Protein AF-0000000081728734 (afdb_homodimer)

Foldseek 3Di:
DPQQEAEAEEEEWAFLVRVLQVLLLVVLLCVLCVVHHYAYEYEYQHQDDDDPVNVQVQVPRDPSYHYDYDDFDDCVVQPDPPRDPLCSGLVRLVRCLVVVLVVVVCVQPVPDSYHHAEYEYELSNLVNQVVCVVVVHAYEYEYAFDLQLLQCLLCVVVVPVVDDDFQQPDPDFDDGFLADTHRSVLAAPLRRDCPDPSNVSSNVSSQSQQVGQEYEYLAFCVLRVSSQVRQVVVPVRHHHYADQDVRARDDDDDCPPACVVVVLLVPADFLFEEEEDAPQFFAAALLQLAQLLLLLLVLLTAYEAEQQAAHDPAGRVCSRPPGPPDDNVVSYPPCSCVSCPSRYHYYNDDHPLLVVLLRRRHNAYEYLQDPNNVRSNLLNLHAYAHNHRHGSSSVSVCCVCVNLNLYHYADADPPPPRHGGSVRSSVRCCLCRDDDNVVVSSVSSVVSNVLNVQLSPCPHSSNVSSVVVVVVSSVSSDPVPD/DPAQEAEAEEEEWAFLVRVLQVLLLVVLLCVLCVVGQYAYEYEYQHQDDDDPVNVQVQVPRDPSYHYDYDDFDDCVVQPDPPRDPLCSTLVRLVRCLVVVLVVVVCVQPVPDSYHHAEYEYELSNLVNQVVCVVVVHAYEYEYAFDLQLLQCLLCVVVVPVVDDDFQQPDPDFDDGFLADTHRSVLAAPLRRDCPDPSNVSSNVSSQSQQVGQEYEYLAFCVLRVSSQVRQVVVCVRHHHYADQDVRARDDDDDCVPACVVVVLLVPADFLFEEEEDAPQFFAAALLQLAQLLLLLLVLLTAYEAEQQAAHDPAGRSCSRPPGPPDDSVVSYPPCSCVSCPSRYDYYNDDHPLLVVLLRRRHNAYEYLQDPNNVRSNLLNLHAYAHNHRHGSSSVSVCCVCVNLNLYHYADADPPPPRHGGSVRSSVRCCLCRDDDNVVVSSVSSVVSNVLNVQLSPCPHSSNVSSVVVVVVSSVSSDPVPD

pLDDT: mean 90.01, std 11.57, range [31.94, 98.62]

Nearest PDB structures (foldseek):
  8chd-assembly2_B  TM=9.690E-01  e=1.735E-56  Nicotiana tabacum
  2vg8-assembly1_A  TM=9.686E-01  e=2.183E-54  Arabidopsis thaliana
  6jel-assembly1_A  TM=9.120E-01  e=2.449E-53  Phytolacca americana
  6su6-assembly1_A  TM=9.285E-01  e=1.299E-51  Persicaria tinctoria
  7bv3-assembly1_B  TM=8.818E-01  e=5.457E-38  Siraitia grosvenorii

Organism: Abrus precatorius (NCBI:txid3816)

InterPro domains:
  IPR002213 UDP-glucuronosyl/UDP-glucosyltransferase [PF00201] (261-410)
  IPR002213 UDP-glucuronosyl/UDP-glucosyltransferase [cd03784] (7-455)
  IPR035595 UDP-glycosyltransferase family, conserved site [PS00375] (350-393)

Sequence (964 aa):
MEAARTHIALVSIPAFSHQVSILEFAKRLINLHQEHTFHFTCIIPTFGSPTNASKPFFDSLPPTIHYIFLPPVDCEDLQVNGVPIEIQIQLSVSRSMPLVREALTSLINSSGSSKVVALIADGMAIEALEFGKEFNILSYIYFPCSIMLLSLCLHSSELDEKVSCEYRDHPKLIEIPGCIPVHGKDLPNSVQERSSLKYKLFLKRGQKYRCVDGLLVNSFMELEPDATRAISQESRCNPPVYPIGPITQSGPSDPKNGWECLLWLDKQPPNSVLYVSFGSGGTLSQDQINELALGLELSKRKFLWVNLRAPNDRASATYFNGEGVEDPLHFLPLGFLERTKGKGLVMSGWAPQIEVLGHKSIGAFLSHCGWNSVVESVVQGVPMIAWPLFAEQRTNAALVTDGLKVALRPKANSSGNGLVVKEEISNLIKRLMEGLEREEIRGRMKELQKLAACAMMKDGSSTCTISKLAFKWKSLGRSLEDMEAARTHIALVSIPAFSHQVSILEFAKRLINLHQEHTFHFTCIIPTFGSPTNASKPFFDSLPPTIHYIFLPPVDCEDLQVNGVPIEIQIQLSVSRSMPLVREALTSLINSSGSSKVVALIADGMAIEALEFGKEFNILSYIYFPCSIMLLSLCLHSSELDEKVSCEYRDHPKLIEIPGCIPVHGKDLPNSVQERSSLKYKLFLKRGQKYRCVDGLLVNSFMELEPDATRAISQESRCNPPVYPIGPITQSGPSDPKNGWECLLWLDKQPPNSVLYVSFGSGGTLSQDQINELALGLELSKRKFLWVNLRAPNDRASATYFNGEGVEDPLHFLPLGFLERTKGKGLVMSGWAPQIEVLGHKSIGAFLSHCGWNSVVESVVQGVPMIAWPLFAEQRTNAALVTDGLKVALRPKANSSGNGLVVKEEISNLIKRLMEGLEREEIRGRMKELQKLAACAMMKDGSSTCTISKLAFKWKSLGRSLED

Structure (mmCIF, N/CA/C/O backbone):
data_AF-0000000081728734-model_v1
#
loop_
_entity.id
_entity.type
_entity.pdbx_description
1 polymer Glycosyltransferase
#
loop_
_atom_site.group_PDB
_atom_site.id
_atom_site.type_symbol
_atom_site.label_atom_id
_atom_site.label_alt_id
_atom_site.label_comp_id
_atom_site.label_asym_id
_atom_site.label_entity_id
_atom_site.label_seq_id
_atom_site.pdbx_PDB_ins_code
_atom_site.Cartn_x
_atom_site.Cartn_y
_atom_site.Cartn_z
_atom_site.occupancy
_atom_site.B_iso_or_equiv
_atom_site.auth_seq_id
_atom_site.auth_comp_id
_atom_site.auth_asym_id
_atom_site.auth_atom_id
_atom_site.pdbx_PDB_model_num
ATOM 1 N N . MET A 1 1 ? -31.344 25.391 -20.062 1 31.94 1 MET A N 1
ATOM 2 C CA . MET A 1 1 ? -30.75 24.125 -19.625 1 31.94 1 MET A CA 1
ATOM 3 C C . MET A 1 1 ? -30.078 24.297 -18.25 1 31.94 1 MET A C 1
ATOM 5 O O . MET A 1 1 ? -29.234 25.172 -18.078 1 31.94 1 MET A O 1
ATOM 9 N N . GLU A 1 2 ? -30.734 24.016 -17.281 1 37.78 2 GLU A N 1
ATOM 10 C CA . GLU A 1 2 ? -30.297 24.266 -15.898 1 37.78 2 GLU A CA 1
ATOM 11 C C . GLU A 1 2 ? -28.922 23.672 -15.641 1 37.78 2 GLU A C 1
ATOM 13 O O . GLU A 1 2 ? -28.672 22.5 -15.938 1 37.78 2 GLU A O 1
ATOM 18 N N . ALA A 1 3 ? -27.938 24.406 -15.656 1 47.72 3 ALA A N 1
ATOM 19 C CA . ALA A 1 3 ? -26.516 24.078 -15.555 1 47.72 3 ALA A CA 1
ATOM 20 C C . ALA A 1 3 ? -26.266 23.031 -14.469 1 47.72 3 ALA A C 1
ATOM 22 O O . ALA A 1 3 ? -26.766 23.156 -13.352 1 47.72 3 ALA A O 1
ATOM 23 N N . ALA A 1 4 ? -25.984 21.828 -14.875 1 57.56 4 ALA A N 1
ATOM 24 C CA . ALA A 1 4 ? -25.672 20.656 -14.062 1 57.56 4 ALA A CA 1
ATOM 25 C C . ALA A 1 4 ? -24.781 21.031 -12.883 1 57.56 4 ALA A C 1
ATOM 27 O O . ALA A 1 4 ? -23.781 21.75 -13.047 1 57.56 4 ALA A O 1
ATOM 28 N N . ARG A 1 5 ? -25.297 20.984 -11.422 1 80.69 5 ARG A N 1
ATOM 29 C CA . ARG A 1 5 ? -24.656 21.359 -10.164 1 80.69 5 ARG A CA 1
ATOM 30 C C . ARG A 1 5 ? -23.75 20.234 -9.664 1 80.69 5 ARG A C 1
ATOM 32 O O . ARG A 1 5 ? -24.141 19.062 -9.695 1 80.69 5 ARG A O 1
ATOM 39 N N . THR A 1 6 ? -22.422 20.609 -9.531 1 91.25 6 THR A N 1
ATOM 40 C CA . THR A 1 6 ? -21.438 19.656 -9.023 1 91.25 6 THR A CA 1
ATOM 41 C C . THR A 1 6 ? -21.359 19.719 -7.504 1 91.25 6 THR A C 1
ATOM 43 O O . THR A 1 6 ? -21.188 20.797 -6.93 1 91.25 6 THR A O 1
ATOM 46 N N . HIS A 1 7 ? -21.625 18.609 -6.832 1 94.94 7 HIS A N 1
ATOM 47 C CA . HIS A 1 7 ? -21.625 18.531 -5.375 1 94.94 7 HIS A CA 1
ATOM 48 C C . HIS A 1 7 ? -20.469 17.688 -4.855 1 94.94 7 HIS A C 1
ATOM 50 O O . HIS A 1 7 ? -20.203 16.609 -5.387 1 94.94 7 HIS A O 1
ATOM 56 N N . ILE A 1 8 ? -19.766 18.172 -3.912 1 97.12 8 ILE A N 1
ATOM 57 C CA . ILE A 1 8 ? -18.656 17.469 -3.268 1 97.12 8 ILE A CA 1
ATOM 58 C C . ILE A 1 8 ? -18.969 17.266 -1.787 1 97.12 8 ILE A C 1
ATOM 60 O O . ILE A 1 8 ? -19.359 18.203 -1.093 1 97.12 8 ILE A O 1
ATOM 64 N N . ALA A 1 9 ? -18.875 16.047 -1.317 1 97.81 9 ALA A N 1
ATOM 65 C CA . ALA A 1 9 ? -19.062 15.742 0.098 1 97.81 9 ALA A CA 1
ATOM 66 C C . ALA A 1 9 ? -17.75 15.797 0.855 1 97.81 9 ALA A C 1
ATOM 68 O O . ALA A 1 9 ? -16.734 15.281 0.385 1 97.81 9 ALA A O 1
ATOM 69 N N . LEU A 1 10 ? -17.75 16.453 1.977 1 98.56 10 LEU A N 1
ATOM 70 C CA . LEU A 1 10 ? -16.609 16.516 2.873 1 98.56 10 LEU A CA 1
ATOM 71 C C . LEU A 1 10 ? -16.891 15.766 4.168 1 98.56 10 LEU A C 1
ATOM 73 O O . LEU A 1 10 ? -18.016 15.773 4.668 1 98.56 10 LEU A O 1
ATOM 77 N N . VAL A 1 11 ? -15.867 15.086 4.664 1 98.38 11 VAL A N 1
ATOM 78 C CA . VAL A 1 11 ? -15.93 14.508 6 1 98.38 11 VAL A CA 1
ATOM 79 C C . VAL A 1 11 ? -14.789 15.062 6.855 1 98.38 11 VAL A C 1
ATOM 81 O O . VAL A 1 11 ? -13.609 14.883 6.527 1 98.38 11 VAL A O 1
ATOM 84 N N . SER A 1 12 ? -15.109 15.75 7.883 1 97.06 12 SER A N 1
ATOM 85 C CA . SER A 1 12 ? -14.117 16.312 8.781 1 97.06 12 SER A CA 1
ATOM 86 C C . SER A 1 12 ? -14.039 15.531 10.086 1 97.06 12 SER A C 1
ATOM 88 O O . SER A 1 12 ? -14.438 14.367 10.141 1 97.06 12 SER A O 1
ATOM 90 N N . ILE A 1 13 ? -13.359 16.078 11.109 1 94.94 13 ILE A N 1
ATOM 91 C CA . ILE A 1 13 ? -13.164 15.422 12.398 1 94.94 13 ILE A CA 1
ATOM 92 C C . ILE A 1 13 ? -13.516 16.375 13.531 1 94.94 13 ILE A C 1
ATOM 94 O O . ILE A 1 13 ? -13.727 17.578 13.297 1 94.94 13 ILE A O 1
ATOM 98 N N . PRO A 1 14 ? -13.633 15.867 14.766 1 90.19 14 PRO A N 1
ATOM 99 C CA . PRO A 1 14 ? -13.992 16.75 15.875 1 90.19 14 PRO A CA 1
ATOM 100 C C . PRO A 1 14 ? -12.812 17.594 16.375 1 90.19 14 PRO A C 1
ATOM 102 O O . PRO A 1 14 ? -12.516 17.578 17.562 1 90.19 14 PRO A O 1
ATOM 105 N N . ALA A 1 15 ? -12.219 18.266 15.531 1 89.19 15 ALA A N 1
ATOM 106 C CA . ALA A 1 15 ? -11.156 19.234 15.766 1 89.19 15 ALA A CA 1
ATOM 107 C C . ALA A 1 15 ? -11.375 20.5 14.953 1 89.19 15 ALA A C 1
ATOM 109 O O . ALA A 1 15 ? -11.297 20.469 13.719 1 89.19 15 ALA A O 1
ATOM 110 N N . PHE A 1 16 ? -11.609 21.547 15.641 1 88.38 16 PHE A N 1
ATOM 111 C CA . PHE A 1 16 ? -12.047 22.797 15.016 1 88.38 16 PHE A CA 1
ATOM 112 C C . PHE A 1 16 ? -11.023 23.266 13.984 1 88.38 16 PHE A C 1
ATOM 114 O O . PHE A 1 16 ? -11.391 23.75 12.914 1 88.38 16 PHE A O 1
ATOM 121 N N . SER A 1 17 ? -9.727 23.203 14.32 1 89.62 17 SER A N 1
ATOM 122 C CA . SER A 1 17 ? -8.688 23.656 13.406 1 89.62 17 SER A CA 1
ATOM 123 C C . SER A 1 17 ? -8.75 22.906 12.078 1 89.62 17 SER A C 1
ATOM 125 O O . SER A 1 17 ? -8.5 23.484 11.023 1 89.62 17 SER A O 1
ATOM 127 N N . HIS A 1 18 ? -9.109 21.625 12.109 1 94.44 18 HIS A N 1
ATOM 128 C CA . HIS A 1 18 ? -9.25 20.812 10.898 1 94.44 18 HIS A CA 1
ATOM 129 C C . HIS A 1 18 ? -10.516 21.188 10.133 1 94.44 18 HIS A C 1
ATOM 131 O O . HIS A 1 18 ? -10.508 21.219 8.898 1 94.44 18 HIS A O 1
ATOM 137 N N . GLN A 1 19 ? -11.555 21.469 10.875 1 94.88 19 GLN A N 1
ATOM 138 C CA . GLN A 1 19 ? -12.805 21.891 10.258 1 94.88 19 GLN A CA 1
ATOM 139 C C . GLN A 1 19 ? -12.633 23.188 9.477 1 94.88 19 GLN A C 1
ATOM 141 O O . GLN A 1 19 ? -13.062 23.281 8.32 1 94.88 19 GLN A O 1
ATOM 146 N N . VAL A 1 20 ? -11.938 24.078 10.117 1 93.5 20 VAL A N 1
ATOM 147 C CA . VAL A 1 20 ? -11.688 25.375 9.469 1 93.5 20 VAL A CA 1
ATOM 148 C C . VAL A 1 20 ? -10.875 25.156 8.195 1 93.5 20 VAL A C 1
ATOM 150 O O . VAL A 1 20 ? -11.219 25.703 7.141 1 93.5 20 VAL A O 1
ATOM 153 N N . SER A 1 21 ? -9.875 24.344 8.281 1 96.56 21 SER A N 1
ATOM 154 C CA . SER A 1 21 ? -8.961 24.156 7.164 1 96.56 21 SER A CA 1
ATOM 155 C C . SER A 1 21 ? -9.688 23.562 5.961 1 96.56 21 SER A C 1
ATOM 157 O O . SER A 1 21 ? -9.57 24.062 4.844 1 96.56 21 SER A O 1
ATOM 159 N N . ILE A 1 22 ? -10.422 22.5 6.129 1 98.25 22 ILE A N 1
ATOM 160 C CA . ILE A 1 22 ? -11.062 21.812 5.02 1 98.25 22 ILE A CA 1
ATOM 161 C C . ILE A 1 22 ? -12.172 22.672 4.434 1 98.25 22 ILE A C 1
ATOM 163 O O . ILE A 1 22 ? -12.391 22.688 3.219 1 98.25 22 ILE A O 1
ATOM 167 N N . LEU A 1 23 ? -12.875 23.453 5.23 1 97.62 23 LEU A N 1
ATOM 168 C CA . LEU A 1 23 ? -13.945 24.312 4.758 1 97.62 23 LEU A CA 1
ATOM 169 C C . LEU A 1 23 ? -13.391 25.547 4.039 1 97.62 23 LEU A C 1
ATOM 171 O O . LEU A 1 23 ? -13.992 26.047 3.084 1 97.62 23 LEU A O 1
ATOM 175 N N . GLU A 1 24 ? -12.227 26 4.52 1 97.31 24 GLU A N 1
ATOM 176 C CA . GLU A 1 24 ? -11.578 27.109 3.82 1 97.31 24 GLU A CA 1
ATOM 177 C C . GLU A 1 24 ? -11.109 26.688 2.434 1 97.31 24 GLU A C 1
ATOM 179 O O . GLU A 1 24 ? -11.117 27.484 1.497 1 97.31 24 GLU A O 1
ATOM 184 N N . PHE A 1 25 ? -10.75 25.469 2.326 1 97.88 25 PHE A N 1
ATOM 185 C CA . PHE A 1 25 ? -10.445 24.922 1.003 1 97.88 25 PHE A CA 1
ATOM 186 C C . PHE A 1 25 ? -11.672 25 0.097 1 97.88 25 PHE A C 1
ATOM 188 O O . PHE A 1 25 ? -11.578 25.453 -1.046 1 97.88 25 PHE A O 1
ATOM 195 N N . ALA A 1 26 ? -12.773 24.531 0.587 1 97.81 26 ALA A N 1
ATOM 196 C CA . ALA A 1 26 ? -14.016 24.562 -0.18 1 97.81 26 ALA A CA 1
ATOM 197 C C . ALA A 1 26 ? -14.352 26 -0.601 1 97.81 26 ALA A C 1
ATOM 199 O O . ALA A 1 26 ? -14.688 26.25 -1.761 1 97.81 26 ALA A O 1
ATOM 200 N N . LYS A 1 27 ? -14.188 26.906 0.323 1 95.88 27 LYS A N 1
ATOM 201 C CA . LYS A 1 27 ? -14.445 28.328 0.043 1 95.88 27 LYS A CA 1
ATOM 202 C C . LYS A 1 27 ? -13.555 28.828 -1.09 1 95.88 27 LYS A C 1
ATOM 204 O O . LYS A 1 27 ? -14.023 29.547 -1.981 1 95.88 27 LYS A O 1
ATOM 209 N N . ARG A 1 28 ? -12.328 28.484 -0.983 1 95.94 28 ARG A N 1
ATOM 210 C CA . ARG A 1 28 ? -11.367 28.938 -1.985 1 95.94 28 ARG A CA 1
ATOM 211 C C . ARG A 1 28 ? -11.734 28.406 -3.369 1 95.94 28 ARG A C 1
ATOM 213 O O . ARG A 1 28 ? -11.664 29.141 -4.355 1 95.94 28 ARG A O 1
ATOM 220 N N . LEU A 1 29 ? -12.07 27.141 -3.43 1 97 29 LEU A N 1
ATOM 221 C CA . LEU A 1 29 ? -12.445 26.562 -4.711 1 97 29 LEU A CA 1
ATOM 222 C C . LEU A 1 29 ? -13.664 27.266 -5.301 1 97 29 LEU A C 1
ATOM 224 O O . LEU A 1 29 ? -13.68 27.578 -6.492 1 97 29 LEU A O 1
ATOM 228 N N . ILE A 1 30 ? -14.672 27.578 -4.496 1 95.12 30 ILE A N 1
ATOM 229 C CA . ILE A 1 30 ? -15.883 28.25 -4.941 1 95.12 30 ILE A CA 1
ATOM 230 C C . ILE A 1 30 ? -15.555 29.656 -5.438 1 95.12 30 ILE A C 1
ATOM 232 O O . ILE A 1 30 ? -16.062 30.094 -6.473 1 95.12 30 ILE A O 1
ATOM 236 N N . ASN A 1 31 ? -14.672 30.312 -4.715 1 93.12 31 ASN A N 1
ATOM 237 C CA . ASN A 1 31 ? -14.297 31.688 -5.074 1 93.12 31 ASN A CA 1
ATOM 238 C C . ASN A 1 31 ? -13.531 31.719 -6.395 1 93.12 31 ASN A C 1
ATOM 240 O O . ASN A 1 31 ? -13.664 32.688 -7.164 1 93.12 31 ASN A O 1
ATOM 244 N N . LEU A 1 32 ? -12.727 30.766 -6.656 1 94.12 32 LEU A N 1
ATOM 245 C CA . LEU A 1 32 ? -11.93 30.703 -7.879 1 94.12 32 LEU A CA 1
ATOM 246 C C . LEU A 1 32 ? -12.797 30.344 -9.078 1 94.12 32 LEU A C 1
ATOM 248 O O . LEU A 1 32 ? -12.477 30.703 -10.211 1 94.12 32 LEU A O 1
ATOM 252 N N . HIS A 1 33 ? -13.867 29.703 -8.797 1 93 33 HIS A N 1
ATOM 253 C CA . HIS A 1 33 ? -14.703 29.219 -9.891 1 93 33 HIS A CA 1
ATOM 254 C C . HIS A 1 33 ? -16.156 29.609 -9.688 1 93 33 HIS A C 1
ATOM 256 O O . HIS A 1 33 ? -17.062 28.766 -9.758 1 93 33 HIS A O 1
ATOM 262 N N . GLN A 1 34 ? -16.391 30.781 -9.594 1 87.94 34 GLN A N 1
ATOM 263 C CA . GLN A 1 34 ? -17.719 31.344 -9.328 1 87.94 34 GLN A CA 1
ATOM 264 C C . GLN A 1 34 ? -18.656 31.094 -10.5 1 87.94 34 GLN A C 1
ATOM 266 O O . GLN A 1 34 ? -19.875 31.078 -10.328 1 87.94 34 GLN A O 1
ATOM 271 N N . GLU A 1 35 ? -18.031 30.938 -11.586 1 81.94 35 GLU A N 1
ATOM 272 C CA . GLU A 1 35 ? -18.812 30.719 -12.797 1 81.94 35 GLU A CA 1
ATOM 273 C C . GLU A 1 35 ? -19.5 29.359 -12.773 1 81.94 35 GLU A C 1
ATOM 275 O O . GLU A 1 35 ? -20.453 29.125 -13.516 1 81.94 35 GLU A O 1
ATOM 280 N N . HIS A 1 36 ? -18.953 28.578 -11.953 1 76.31 36 HIS A N 1
ATOM 281 C CA . HIS A 1 36 ? -19.516 27.25 -11.812 1 76.31 36 HIS A CA 1
ATOM 282 C C . HIS A 1 36 ? -20.219 27.078 -10.469 1 76.31 36 HIS A C 1
ATOM 284 O O . HIS A 1 36 ? -19.797 27.672 -9.469 1 76.31 36 HIS A O 1
ATOM 290 N N . THR A 1 37 ? -21.234 26.391 -10.461 1 82.75 37 THR A N 1
ATOM 291 C CA . THR A 1 37 ? -21.953 26.219 -9.203 1 82.75 37 THR A CA 1
ATOM 292 C C . THR A 1 37 ? -21.469 24.953 -8.484 1 82.75 37 THR A C 1
ATOM 294 O O . THR A 1 37 ? -21.906 23.844 -8.812 1 82.75 37 THR A O 1
ATOM 297 N N . PHE A 1 38 ? -20.469 25.094 -7.68 1 92.5 38 PHE A N 1
ATOM 298 C CA . PHE A 1 38 ? -20.031 24.031 -6.797 1 92.5 38 PHE A CA 1
ATOM 299 C C . PHE A 1 38 ? -20.75 24.094 -5.453 1 92.5 38 PHE A C 1
ATOM 301 O O . PHE A 1 38 ? -20.938 25.188 -4.902 1 92.5 38 PHE A O 1
ATOM 308 N N . HIS A 1 39 ? -21.219 23 -5.023 1 94.12 39 HIS A N 1
ATOM 309 C CA . HIS A 1 39 ? -21.797 22.859 -3.689 1 94.12 39 HIS A CA 1
ATOM 310 C C . HIS A 1 39 ? -20.969 21.891 -2.834 1 94.12 39 HIS A C 1
ATOM 312 O O . HIS A 1 39 ? -20.469 20.891 -3.336 1 94.12 39 HIS A O 1
ATOM 318 N N . PHE A 1 40 ? -20.859 22.234 -1.576 1 96.81 40 PHE A N 1
ATOM 319 C CA . PHE A 1 40 ? -20.172 21.375 -0.626 1 96.81 40 PHE A CA 1
ATOM 320 C C . PHE A 1 40 ? -21.062 21.062 0.565 1 96.81 40 PHE A C 1
ATOM 322 O O . PHE A 1 40 ? -21.812 21.922 1.039 1 96.81 40 PHE A O 1
ATOM 329 N N . THR A 1 41 ? -21.047 19.875 1.004 1 97.44 41 THR A N 1
ATOM 330 C CA . THR A 1 41 ? -21.625 19.484 2.285 1 97.44 41 THR A CA 1
ATOM 331 C C . THR A 1 41 ? -20.578 18.828 3.182 1 97.44 41 THR A C 1
ATOM 333 O O . THR A 1 41 ? -19.969 17.828 2.803 1 97.44 41 THR A O 1
ATOM 336 N N . CYS A 1 42 ? -20.375 19.391 4.336 1 98.19 42 CYS A N 1
ATOM 337 C CA . CYS A 1 42 ? -19.391 18.891 5.273 1 98.19 42 CYS A CA 1
ATOM 338 C C . CYS A 1 42 ? -20.047 18.125 6.418 1 98.19 42 CYS A C 1
ATOM 340 O O . CYS A 1 42 ? -20.812 18.703 7.191 1 98.19 42 CYS A O 1
ATOM 342 N N . ILE A 1 43 ? -19.766 16.844 6.465 1 98 43 ILE A N 1
ATOM 343 C CA . ILE A 1 43 ? -20.25 15.992 7.547 1 98 43 ILE A CA 1
ATOM 344 C C . ILE A 1 43 ? -19.234 15.977 8.688 1 98 43 ILE A C 1
ATOM 346 O O . ILE A 1 43 ? -18.078 15.609 8.492 1 98 43 ILE A O 1
ATOM 350 N N . ILE A 1 44 ? -19.688 16.312 9.938 1 96.31 44 ILE A N 1
ATOM 351 C CA . ILE A 1 44 ? -18.75 16.562 11.023 1 96.31 44 ILE A CA 1
ATOM 352 C C . ILE A 1 44 ? -19.125 15.703 12.234 1 96.31 44 ILE A C 1
ATOM 354 O O . ILE A 1 44 ? -20.078 16.016 12.961 1 96.31 44 ILE A O 1
ATOM 358 N N . PRO A 1 45 ? -18.266 14.648 12.461 1 93.75 45 PRO A N 1
ATOM 359 C CA . PRO A 1 45 ? -18.406 13.961 13.75 1 93.75 45 PRO A CA 1
ATOM 360 C C . PRO A 1 45 ? -18.156 14.891 14.938 1 93.75 45 PRO A C 1
ATOM 362 O O . PRO A 1 45 ? -17.312 15.789 14.859 1 93.75 45 PRO A O 1
ATOM 365 N N . THR A 1 46 ? -18.844 14.641 16.141 1 87.88 46 THR A N 1
ATOM 366 C CA . THR A 1 46 ? -18.688 15.555 17.266 1 87.88 46 THR A CA 1
ATOM 367 C C . THR A 1 46 ? -18.516 14.773 18.562 1 87.88 46 THR A C 1
ATOM 369 O O . THR A 1 46 ? -18.906 13.609 18.656 1 87.88 46 THR A O 1
ATOM 372 N N . PHE A 1 47 ? -17.75 15.328 19.578 1 77.25 47 PHE A N 1
ATOM 373 C CA . PHE A 1 47 ? -17.656 14.82 20.938 1 77.25 47 PHE A CA 1
ATOM 374 C C . PHE A 1 47 ? -18.797 15.344 21.797 1 77.25 47 PHE A C 1
ATOM 376 O O . PHE A 1 47 ? -19.172 14.719 22.797 1 77.25 47 PHE A O 1
ATOM 383 N N . GLY A 1 48 ? -19.375 16.422 21.359 1 74 48 GLY A N 1
ATOM 384 C CA . GLY A 1 48 ? -20.375 17.172 22.078 1 74 48 GLY A CA 1
ATOM 385 C C . GLY A 1 48 ? -20.906 18.359 21.297 1 74 48 GLY A C 1
ATOM 386 O O . GLY A 1 48 ? -20.828 18.391 20.062 1 74 48 GLY A O 1
ATOM 387 N N . SER A 1 49 ? -21.422 19.172 22.031 1 70.38 49 SER A N 1
ATOM 388 C CA . SER A 1 49 ? -21.953 20.359 21.375 1 70.38 49 SER A CA 1
ATOM 389 C C . SER A 1 49 ? -20.828 21.266 20.891 1 70.38 49 SER A C 1
ATOM 391 O O . SER A 1 49 ? -19.812 21.422 21.562 1 70.38 49 SER A O 1
ATOM 393 N N . PRO A 1 50 ? -21 21.672 19.688 1 73.56 50 PRO A N 1
ATOM 394 C CA . PRO A 1 50 ? -20 22.641 19.234 1 73.56 50 PRO A CA 1
ATOM 395 C C . PRO A 1 50 ? -19.812 23.812 20.203 1 73.56 50 PRO A C 1
ATOM 397 O O . PRO A 1 50 ? -20.766 24.203 20.891 1 73.56 50 PRO A O 1
ATOM 400 N N . THR A 1 51 ? -18.609 24.266 20.25 1 69.69 51 THR A N 1
ATOM 401 C CA . THR A 1 51 ? -18.328 25.375 21.172 1 69.69 51 THR A CA 1
ATOM 402 C C . THR A 1 51 ? -18.891 26.688 20.625 1 69.69 51 THR A C 1
ATOM 404 O O . THR A 1 51 ? -19.031 26.859 19.422 1 69.69 51 THR A O 1
ATOM 407 N N . ASN A 1 52 ? -19.25 27.516 21.469 1 68.06 52 ASN A N 1
ATOM 408 C CA . ASN A 1 52 ? -19.734 28.844 21.109 1 68.06 52 ASN A CA 1
ATOM 409 C C . ASN A 1 52 ? -18.703 29.625 20.297 1 68.06 52 ASN A C 1
ATOM 411 O O . ASN A 1 52 ? -19.062 30.438 19.438 1 68.06 52 ASN A O 1
ATOM 415 N N . ALA A 1 53 ? -17.516 29.297 20.531 1 68 53 ALA A N 1
ATOM 416 C CA . ALA A 1 53 ? -16.422 30.016 19.875 1 68 53 ALA A CA 1
ATOM 417 C C . ALA A 1 53 ? -16.359 29.656 18.391 1 68 53 ALA A C 1
ATOM 419 O O . ALA A 1 53 ? -15.828 30.422 17.594 1 68 53 ALA A O 1
ATOM 420 N N . SER A 1 54 ? -16.953 28.562 18.031 1 80.06 54 SER A N 1
ATOM 421 C CA . SER A 1 54 ? -16.859 28.109 16.641 1 80.06 54 SER A CA 1
ATOM 422 C C . SER A 1 54 ? -18.047 28.594 15.82 1 80.06 54 SER A C 1
ATOM 424 O O . SER A 1 54 ? -17.984 28.625 14.586 1 80.06 54 SER A O 1
ATOM 426 N N . LYS A 1 55 ? -19.031 29.016 16.422 1 82.5 55 LYS A N 1
ATOM 427 C CA . LYS A 1 55 ? -20.297 29.344 15.781 1 82.5 55 LYS A CA 1
ATOM 428 C C . LYS A 1 55 ? -20.125 30.453 14.758 1 82.5 55 LYS A C 1
ATOM 430 O O . LYS A 1 55 ? -20.656 30.375 13.648 1 82.5 55 LYS A O 1
ATOM 435 N N . PRO A 1 56 ? -19.344 31.484 15.117 1 82.5 56 PRO A N 1
ATOM 436 C CA . PRO A 1 56 ? -19.203 32.562 14.141 1 82.5 56 PRO A CA 1
ATOM 437 C C . PRO A 1 56 ? -18.594 32.094 12.82 1 82.5 56 PRO A C 1
ATOM 439 O O . PRO A 1 56 ? -18.969 32.594 11.758 1 82.5 56 PRO A O 1
ATOM 442 N N . PHE A 1 57 ? -17.719 31.266 12.859 1 87.88 57 PHE A N 1
ATOM 443 C CA . PHE A 1 57 ? -17.078 30.75 11.648 1 87.88 57 PHE A CA 1
ATOM 444 C C . PHE A 1 57 ? -18.109 30.047 10.758 1 87.88 57 PHE A C 1
ATOM 446 O O . PHE A 1 57 ? -18.172 30.312 9.562 1 87.88 57 PHE A O 1
ATOM 453 N N . PHE A 1 58 ? -18.906 29.172 11.328 1 91.31 58 PHE A N 1
ATOM 454 C CA . PHE A 1 58 ? -19.875 28.375 10.562 1 91.31 58 PHE A CA 1
ATOM 455 C C . PHE A 1 58 ? -20.984 29.266 10.016 1 91.31 58 PHE A C 1
ATOM 457 O O . PHE A 1 58 ? -21.484 29.047 8.914 1 91.31 58 PHE A O 1
ATOM 464 N N . ASP A 1 59 ? -21.281 30.281 10.758 1 88.44 59 ASP A N 1
ATOM 465 C CA . ASP A 1 59 ? -22.328 31.203 10.336 1 88.44 59 ASP A CA 1
ATOM 466 C C . ASP A 1 59 ? -21.859 32.031 9.141 1 88.44 59 ASP A C 1
ATOM 468 O O . ASP A 1 59 ? -22.688 32.562 8.383 1 88.44 59 ASP A O 1
ATOM 472 N N . SER A 1 60 ? -20.578 32.188 9.023 1 88.81 60 SER A N 1
ATOM 473 C CA . SER A 1 60 ? -20.016 33.062 7.984 1 88.81 60 SER A CA 1
ATOM 474 C C . SER A 1 60 ? -19.844 32.281 6.676 1 88.81 60 SER A C 1
ATOM 476 O O . SER A 1 60 ? -19.469 32.875 5.656 1 88.81 60 SER A O 1
ATOM 478 N N . LEU A 1 61 ? -20.125 31.031 6.648 1 92.69 61 LEU A N 1
ATOM 479 C CA . LEU A 1 61 ? -19.938 30.234 5.449 1 92.69 61 LEU A CA 1
ATOM 480 C C . LEU A 1 61 ? -20.938 30.625 4.367 1 92.69 61 LEU A C 1
ATOM 482 O O . LEU A 1 61 ? -22.094 30.953 4.672 1 92.69 61 LEU A O 1
ATOM 486 N N . PRO A 1 62 ? -20.516 30.641 3.102 1 91.56 62 PRO A N 1
ATOM 487 C CA . PRO A 1 62 ? -21.469 30.938 2.025 1 91.56 62 PRO A CA 1
ATOM 488 C C . PRO A 1 62 ? -22.578 29.906 1.911 1 91.56 62 PRO A C 1
ATOM 490 O O . PRO A 1 62 ? -22.422 28.781 2.373 1 91.56 62 PRO A O 1
ATOM 493 N N . PRO A 1 63 ? -23.656 30.234 1.262 1 92 63 PRO A N 1
ATOM 494 C CA . PRO A 1 63 ? -24.828 29.359 1.186 1 92 63 PRO A CA 1
ATOM 495 C C . PRO A 1 63 ? -24.547 28.078 0.402 1 92 63 PRO A C 1
ATOM 497 O O . PRO A 1 63 ? -25.281 27.094 0.534 1 92 63 PRO A O 1
ATOM 500 N N . THR A 1 64 ? -23.547 28.094 -0.439 1 93.5 64 THR A N 1
ATOM 501 C CA . THR A 1 64 ? -23.219 26.938 -1.254 1 93.5 64 THR A CA 1
ATOM 502 C C . THR A 1 64 ? -22.469 25.891 -0.434 1 93.5 64 THR A C 1
ATOM 504 O O . THR A 1 64 ? -22.234 24.766 -0.899 1 93.5 64 THR A O 1
ATOM 507 N N . ILE A 1 65 ? -22.047 26.234 0.823 1 95.94 65 ILE A N 1
ATOM 508 C CA . ILE A 1 65 ? -21.406 25.297 1.729 1 95.94 65 ILE A CA 1
ATOM 509 C C . ILE A 1 65 ? -22.344 24.969 2.889 1 95.94 65 ILE A C 1
ATOM 511 O O . ILE A 1 65 ? -22.688 25.844 3.684 1 95.94 65 ILE A O 1
ATOM 515 N N . HIS A 1 66 ? -22.703 23.766 2.91 1 95.56 66 HIS A N 1
ATOM 516 C CA . HIS A 1 66 ? -23.547 23.266 3.996 1 95.56 66 HIS A CA 1
ATOM 517 C C . HIS A 1 66 ? -22.734 22.406 4.957 1 95.56 66 HIS A C 1
ATOM 519 O O . HIS A 1 66 ? -21.703 21.844 4.582 1 95.56 66 HIS A O 1
ATOM 525 N N . TYR A 1 67 ? -23.188 22.359 6.227 1 96 67 TYR A N 1
ATOM 526 C CA . TYR A 1 67 ? -22.516 21.5 7.199 1 96 67 TYR A CA 1
ATOM 527 C C . TYR A 1 67 ? -23.547 20.734 8.039 1 96 67 TYR A C 1
ATOM 529 O O . TYR A 1 67 ? -24.656 21.234 8.273 1 96 67 TYR A O 1
ATOM 537 N N . ILE A 1 68 ? -23.156 19.547 8.391 1 95.5 68 ILE A N 1
ATOM 538 C CA . ILE A 1 68 ? -23.969 18.672 9.227 1 95.5 68 ILE A CA 1
ATOM 539 C C . ILE A 1 68 ? -23.156 18.234 10.445 1 95.5 68 ILE A C 1
ATOM 541 O O . ILE A 1 68 ? -22.203 17.453 10.32 1 95.5 68 ILE A O 1
ATOM 545 N N . PHE A 1 69 ? -23.547 18.719 11.633 1 94.94 69 PHE A N 1
ATOM 546 C CA . PHE A 1 69 ? -22.984 18.172 12.859 1 94.94 69 PHE A CA 1
ATOM 547 C C . PHE A 1 69 ? -23.703 16.875 13.242 1 94.94 69 PHE A C 1
ATOM 549 O O . PHE A 1 69 ? -24.906 16.859 13.477 1 94.94 69 PHE A O 1
ATOM 556 N N . LEU A 1 70 ? -22.906 15.852 13.336 1 95.12 70 LEU A N 1
ATOM 557 C CA . LEU A 1 70 ? -23.5 14.57 13.719 1 95.12 70 LEU A CA 1
ATOM 558 C C . LEU A 1 70 ? -23.719 14.5 15.227 1 95.12 70 LEU A C 1
ATOM 560 O O . LEU A 1 70 ? -23.016 15.18 15.992 1 95.12 70 LEU A O 1
ATOM 564 N N . PRO A 1 71 ? -24.672 13.688 15.664 1 91.75 71 PRO A N 1
ATOM 565 C CA . PRO A 1 71 ? -24.828 13.484 17.109 1 91.75 71 PRO A CA 1
ATOM 566 C C . PRO A 1 71 ? -23.578 12.914 17.766 1 91.75 71 PRO A C 1
ATOM 568 O O . PRO A 1 71 ? -22.875 12.094 17.156 1 91.75 71 PRO A O 1
ATOM 571 N N . PRO A 1 72 ? -23.328 13.391 18.969 1 87.81 72 PRO A N 1
ATOM 572 C CA . PRO A 1 72 ? -22.141 12.875 19.656 1 87.81 72 PRO A CA 1
ATOM 573 C C . PRO A 1 72 ? -22.219 11.367 19.922 1 87.81 72 PRO A C 1
ATOM 575 O O . PRO A 1 72 ? -23.297 10.844 20.219 1 87.81 72 PRO A O 1
ATOM 578 N N . VAL A 1 73 ? -21.078 10.727 19.672 1 85.62 73 VAL A N 1
ATOM 579 C CA . VAL A 1 73 ? -21 9.297 19.953 1 85.62 73 VAL A CA 1
ATOM 580 C C . VAL A 1 73 ? -20.531 9.086 21.391 1 85.62 73 VAL A C 1
ATOM 582 O O . VAL A 1 73 ? -20 10 22.016 1 85.62 73 VAL A O 1
ATOM 585 N N . ASP A 1 74 ? -20.812 7.863 21.938 1 79.56 74 ASP A N 1
ATOM 586 C CA . ASP A 1 74 ? -20.422 7.535 23.297 1 79.56 74 ASP A CA 1
ATOM 587 C C . ASP A 1 74 ? -18.906 7.422 23.422 1 79.56 74 ASP A C 1
ATOM 589 O O . ASP A 1 74 ? -18.297 6.523 22.828 1 79.56 74 ASP A O 1
ATOM 593 N N . CYS A 1 75 ? -18.328 8.438 24.094 1 74.94 75 CYS A N 1
ATOM 594 C CA . CYS A 1 75 ? -16.891 8.414 24.25 1 74.94 75 CYS A CA 1
ATOM 595 C C . CYS A 1 75 ? -16.5 8.445 25.719 1 74.94 75 CYS A C 1
ATOM 597 O O . CYS A 1 75 ? -15.43 8.945 26.078 1 74.94 75 CYS A O 1
ATOM 599 N N . GLU A 1 76 ? -17.406 8.008 26.531 1 74.06 76 GLU A N 1
ATOM 600 C CA . GLU A 1 76 ? -17.125 8.031 27.969 1 74.06 76 GLU A CA 1
ATOM 601 C C . GLU A 1 76 ? -15.867 7.227 28.297 1 74.06 76 GLU A C 1
ATOM 603 O O . GLU A 1 76 ? -15.078 7.617 29.156 1 74.06 76 GLU A O 1
ATOM 608 N N . ASP A 1 77 ? -15.727 6.141 27.578 1 77.06 77 ASP A N 1
ATOM 609 C CA . ASP A 1 77 ? -14.555 5.301 27.812 1 77.06 77 ASP A CA 1
ATOM 610 C C . ASP A 1 77 ? -13.281 5.988 27.312 1 77.06 77 ASP A C 1
ATOM 612 O O . ASP A 1 77 ? -12.18 5.633 27.734 1 77.06 77 ASP A O 1
ATOM 616 N N . LEU A 1 78 ? -13.5 6.988 26.484 1 70.5 78 LEU A N 1
ATOM 617 C CA . LEU A 1 78 ? -12.352 7.66 25.875 1 70.5 78 LEU A CA 1
ATOM 618 C C . LEU A 1 78 ? -11.984 8.914 26.656 1 70.5 78 LEU A C 1
ATOM 620 O O . LEU A 1 78 ? -10.867 9.422 26.531 1 70.5 78 LEU A O 1
ATOM 624 N N . GLN A 1 79 ? -12.945 9.438 27.266 1 63.59 79 GLN A N 1
ATOM 625 C CA . GLN A 1 79 ? -12.734 10.703 27.969 1 63.59 79 GLN A CA 1
ATOM 626 C C . GLN A 1 79 ? -12.117 10.469 29.344 1 63.59 79 GLN A C 1
ATOM 628 O O . GLN A 1 79 ? -11.836 11.422 30.078 1 63.59 79 GLN A O 1
ATOM 633 N N . VAL A 1 80 ? -11.875 9.133 29.531 1 56.72 80 VAL A N 1
ATOM 634 C CA . VAL A 1 80 ? -11.25 8.805 30.797 1 56.72 80 VAL A CA 1
ATOM 635 C C . VAL A 1 80 ? -9.812 9.312 30.812 1 56.72 80 VAL A C 1
ATOM 637 O O . VAL A 1 80 ? -9.172 9.406 29.766 1 56.72 80 VAL A O 1
ATOM 640 N N . ASN A 1 81 ? -9.414 9.578 31.953 1 62.72 81 ASN A N 1
ATOM 641 C CA . ASN A 1 81 ? -8.086 10.102 32.25 1 62.72 81 ASN A CA 1
ATOM 642 C C . ASN A 1 81 ? -6.988 9.234 31.656 1 62.72 81 ASN A C 1
ATOM 644 O O . ASN A 1 81 ? -7.027 8.008 31.766 1 62.72 81 ASN A O 1
ATOM 648 N N . GLY A 1 82 ? -6.223 9.883 30.594 1 68.25 82 GLY A N 1
ATOM 649 C CA . GLY A 1 82 ? -4.973 9.273 30.156 1 68.25 82 GLY A CA 1
ATOM 650 C C . GLY A 1 82 ? -4.977 8.875 28.688 1 68.25 82 GLY A C 1
ATOM 651 O O . GLY A 1 82 ? -3.924 8.57 28.125 1 68.25 82 GLY A O 1
ATOM 652 N N . VAL A 1 83 ? -6.23 9 28.109 1 78.31 83 VAL A N 1
ATOM 653 C CA . VAL A 1 83 ? -6.227 8.625 26.703 1 78.31 83 VAL A CA 1
ATOM 654 C C . VAL A 1 83 ? -5.754 9.805 25.844 1 78.31 83 VAL A C 1
ATOM 656 O O . VAL A 1 83 ? -6.281 10.914 25.953 1 78.31 83 VAL A O 1
ATOM 659 N N . PRO A 1 84 ? -4.734 9.586 25.078 1 78.38 84 PRO A N 1
ATOM 660 C CA . PRO A 1 84 ? -4.219 10.672 24.234 1 78.38 84 PRO A CA 1
ATOM 661 C C . PRO A 1 84 ? -5.273 11.234 23.281 1 78.38 84 PRO A C 1
ATOM 663 O O . PRO A 1 84 ? -6.172 10.508 22.844 1 78.38 84 PRO A O 1
ATOM 666 N N . ILE A 1 85 ? -5.145 12.5 22.984 1 78.38 85 ILE A N 1
ATOM 667 C CA . ILE A 1 85 ? -6.109 13.234 22.172 1 78.38 85 ILE A CA 1
ATOM 668 C C . ILE A 1 85 ? -6.227 12.586 20.797 1 78.38 85 ILE A C 1
ATOM 670 O O . ILE A 1 85 ? -7.316 12.523 20.219 1 78.38 85 ILE A O 1
ATOM 674 N N . GLU A 1 86 ? -5.16 12.133 20.25 1 83.12 86 GLU A N 1
ATOM 675 C CA . GLU A 1 86 ? -5.164 11.539 18.906 1 83.12 86 GLU A CA 1
ATOM 676 C C . GLU A 1 86 ? -6.051 10.297 18.875 1 83.12 86 GLU A C 1
ATOM 678 O O . GLU A 1 86 ? -6.75 10.062 17.875 1 83.12 86 GLU A O 1
ATOM 683 N N . ILE A 1 87 ? -5.977 9.539 19.938 1 85.31 87 ILE A N 1
ATOM 684 C CA . ILE A 1 87 ? -6.777 8.32 20.031 1 85.31 87 ILE A CA 1
ATOM 685 C C . ILE A 1 87 ? -8.25 8.688 20.203 1 85.31 87 ILE A C 1
ATOM 687 O O . ILE A 1 87 ? -9.125 8.062 19.594 1 85.31 87 ILE A O 1
ATOM 691 N N . GLN A 1 88 ? -8.438 9.719 20.953 1 84.06 88 GLN A N 1
ATOM 692 C CA . GLN A 1 88 ? -9.805 10.164 21.172 1 84.06 88 GLN A CA 1
ATOM 693 C C . GLN A 1 88 ? -10.453 10.609 19.859 1 84.06 88 GLN A C 1
ATOM 695 O O . GLN A 1 88 ? -11.594 10.227 19.562 1 84.06 88 GLN A O 1
ATOM 700 N N . ILE A 1 89 ? -9.75 11.336 19.156 1 87.31 89 ILE A N 1
ATOM 701 C CA . ILE A 1 89 ? -10.266 11.836 17.875 1 87.31 89 ILE A CA 1
ATOM 702 C C . ILE A 1 89 ? -10.508 10.664 16.938 1 87.31 89 ILE A C 1
ATOM 704 O O . ILE A 1 89 ? -11.602 10.531 16.375 1 87.31 89 ILE A O 1
ATOM 708 N N . GLN A 1 90 ? -9.531 9.836 16.766 1 87.69 90 GLN A N 1
ATOM 709 C CA . GLN A 1 90 ? -9.617 8.742 15.805 1 87.69 90 GLN A CA 1
ATOM 710 C C . GLN A 1 90 ? -10.758 7.789 16.156 1 87.69 90 GLN A C 1
ATOM 712 O O . GLN A 1 90 ? -11.508 7.355 15.273 1 87.69 90 GLN A O 1
ATOM 717 N N . LEU A 1 91 ? -10.883 7.414 17.422 1 86.44 91 LEU A N 1
ATOM 718 C CA . LEU A 1 91 ? -11.914 6.469 17.828 1 86.44 91 LEU A CA 1
ATOM 719 C C . LEU A 1 91 ? -13.305 7.098 17.734 1 86.44 91 LEU A C 1
ATOM 721 O O . LEU A 1 91 ? -14.273 6.418 17.375 1 86.44 91 LEU A O 1
ATOM 725 N N . SER A 1 92 ? -13.414 8.383 18.031 1 88.12 92 SER A N 1
ATOM 726 C CA . SER A 1 92 ? -14.688 9.078 17.859 1 88.12 92 SER A CA 1
ATOM 727 C C . SER A 1 92 ? -15.117 9.094 16.391 1 88.12 92 SER A C 1
ATOM 729 O O . SER A 1 92 ? -16.297 8.922 16.094 1 88.12 92 SER A O 1
ATOM 731 N N . VAL A 1 93 ? -14.203 9.336 15.578 1 93.31 93 VAL A N 1
ATOM 732 C CA . VAL A 1 93 ? -14.469 9.344 14.141 1 93.31 93 VAL A CA 1
ATOM 733 C C . VAL A 1 93 ? -14.906 7.949 13.695 1 93.31 93 VAL A C 1
ATOM 735 O O . VAL A 1 93 ? -15.898 7.805 12.977 1 93.31 93 VAL A O 1
ATOM 738 N N . SER A 1 94 ? -14.195 6.941 14.156 1 91.69 94 SER A N 1
ATOM 739 C CA . SER A 1 94 ? -14.516 5.562 13.812 1 91.69 94 SER A CA 1
ATOM 740 C C . SER A 1 94 ? -15.93 5.195 14.25 1 91.69 94 SER A C 1
ATOM 742 O O . SER A 1 94 ? -16.672 4.562 13.5 1 91.69 94 SER A O 1
ATOM 744 N N . ARG A 1 95 ? -16.25 5.621 15.406 1 93.06 95 ARG A N 1
ATOM 745 C CA . ARG A 1 95 ? -17.562 5.305 15.969 1 93.06 95 ARG A CA 1
ATOM 746 C C . ARG A 1 95 ? -18.672 6.062 15.242 1 93.06 95 ARG A C 1
ATOM 748 O O . ARG A 1 95 ? -19.844 5.668 15.297 1 93.06 95 ARG A O 1
ATOM 755 N N . SER A 1 96 ? -18.328 7.109 14.547 1 95.62 96 SER A N 1
ATOM 756 C CA . SER A 1 96 ? -19.312 7.945 13.867 1 95.62 96 SER A CA 1
ATOM 757 C C . SER A 1 96 ? -19.562 7.465 12.438 1 95.62 96 SER A C 1
ATOM 759 O O . SER A 1 96 ? -20.406 8.008 11.734 1 95.62 96 SER A O 1
ATOM 761 N N . MET A 1 97 ? -18.859 6.41 11.953 1 96 97 MET A N 1
ATOM 762 C CA . MET A 1 97 ? -18.859 6.039 10.539 1 96 97 MET A CA 1
ATOM 763 C C . MET A 1 97 ? -20.25 5.59 10.086 1 96 97 MET A C 1
ATOM 765 O O . MET A 1 97 ? -20.672 5.902 8.977 1 96 97 MET A O 1
ATOM 769 N N . PRO A 1 98 ? -21.031 4.883 10.938 1 95.69 98 PRO A N 1
ATOM 770 C CA . PRO A 1 98 ? -22.391 4.555 10.508 1 95.69 98 PRO A CA 1
ATOM 771 C C . PRO A 1 98 ? -23.234 5.797 10.227 1 95.69 98 PRO A C 1
ATOM 773 O O . PRO A 1 98 ? -24 5.816 9.266 1 95.69 98 PRO A O 1
ATOM 776 N N . LEU A 1 99 ? -23.078 6.805 11.031 1 96.81 99 LEU A N 1
ATOM 777 C CA . LEU A 1 99 ? -23.828 8.047 10.844 1 96.81 99 LEU A CA 1
ATOM 778 C C . LEU A 1 99 ? -23.312 8.805 9.625 1 96.81 99 LEU A C 1
ATOM 780 O O . LEU A 1 99 ? -24.078 9.469 8.93 1 96.81 99 LEU A O 1
ATOM 784 N N . VAL A 1 100 ? -22.016 8.789 9.414 1 97.75 100 VAL A N 1
ATOM 785 C CA . VAL A 1 100 ? -21.438 9.398 8.219 1 97.75 100 VAL A CA 1
ATOM 786 C C . VAL A 1 100 ? -22.016 8.734 6.973 1 97.75 100 VAL A C 1
ATOM 788 O O . VAL A 1 100 ? -22.406 9.414 6.023 1 97.75 100 VAL A O 1
ATOM 791 N N . ARG A 1 101 ? -22.031 7.391 6.996 1 97.38 101 ARG A N 1
ATOM 792 C CA . ARG A 1 101 ? -22.594 6.648 5.871 1 97.38 101 ARG A CA 1
ATOM 793 C C . ARG A 1 101 ? -24.031 7.055 5.617 1 97.38 101 ARG A C 1
ATOM 795 O O . ARG A 1 101 ? -24.438 7.246 4.469 1 97.38 101 ARG A O 1
ATOM 802 N N . GLU A 1 102 ? -24.797 7.148 6.688 1 97 102 GLU A N 1
ATOM 803 C CA . GLU A 1 102 ? -26.203 7.543 6.574 1 97 102 GLU A CA 1
ATOM 804 C C . GLU A 1 102 ? -26.344 8.93 5.965 1 97 102 GLU A C 1
ATOM 806 O O . GLU A 1 102 ? -27.172 9.156 5.086 1 97 102 GLU A O 1
ATOM 811 N N . ALA A 1 103 ? -25.578 9.875 6.43 1 96.69 103 ALA A N 1
ATOM 812 C CA . ALA A 1 103 ? -25.609 11.242 5.906 1 96.69 103 ALA A CA 1
ATOM 813 C C . ALA A 1 103 ? -25.25 11.273 4.426 1 96.69 103 ALA A C 1
ATOM 815 O O . ALA A 1 103 ? -25.875 11.984 3.641 1 96.69 103 ALA A O 1
ATOM 816 N N . LEU A 1 104 ? -24.266 10.508 4.023 1 96.31 104 LEU A N 1
ATOM 817 C CA . LEU A 1 104 ? -23.828 10.438 2.633 1 96.31 104 LEU A CA 1
ATOM 818 C C . LEU A 1 104 ? -24.922 9.82 1.76 1 96.31 104 LEU A C 1
ATOM 820 O O . LEU A 1 104 ? -25.172 10.289 0.648 1 96.31 104 LEU A O 1
ATOM 824 N N . THR A 1 105 ? -25.5 8.719 2.295 1 95.81 105 THR A N 1
ATOM 825 C CA . THR A 1 105 ? -26.594 8.07 1.569 1 95.81 105 THR A CA 1
ATOM 826 C C . THR A 1 105 ? -27.719 9.062 1.294 1 95.81 105 THR A C 1
ATOM 828 O O . THR A 1 105 ? -28.25 9.125 0.177 1 95.81 105 THR A O 1
ATOM 831 N N . SER A 1 106 ? -28.047 9.797 2.318 1 94.56 106 SER A N 1
ATOM 832 C CA . SER A 1 106 ? -29.094 10.805 2.178 1 94.56 106 SER A CA 1
ATOM 833 C C . SER A 1 106 ? -28.703 11.867 1.158 1 94.56 106 SER A C 1
ATOM 835 O O . SER A 1 106 ? -29.547 12.32 0.375 1 94.56 106 SER A O 1
ATOM 837 N N . LEU A 1 107 ? -27.5 12.297 1.16 1 93.62 107 LEU A N 1
ATOM 838 C CA . LEU A 1 107 ? -27 13.32 0.253 1 93.62 107 LEU A CA 1
ATOM 839 C C . LEU A 1 107 ? -27.016 12.828 -1.189 1 93.62 107 LEU A C 1
ATOM 841 O O . LEU A 1 107 ? -27.406 13.562 -2.1 1 93.62 107 LEU A O 1
ATOM 845 N N . ILE A 1 108 ? -26.578 11.609 -1.405 1 91.56 108 ILE A N 1
ATOM 846 C CA . ILE A 1 108 ? -26.438 11.047 -2.74 1 91.56 108 ILE A CA 1
ATOM 847 C C . ILE A 1 108 ? -27.812 10.742 -3.324 1 91.56 108 ILE A C 1
ATOM 849 O O . ILE A 1 108 ? -28.031 10.922 -4.523 1 91.56 108 ILE A O 1
ATOM 853 N N . ASN A 1 109 ? -28.719 10.312 -2.498 1 87.88 109 ASN A N 1
ATOM 854 C CA . ASN A 1 109 ? -30.047 9.938 -2.961 1 87.88 109 ASN A CA 1
ATOM 855 C C . ASN A 1 109 ? -30.969 11.148 -3.047 1 87.88 109 ASN A C 1
ATOM 857 O O . ASN A 1 109 ? -32.094 11.039 -3.518 1 87.88 109 ASN A O 1
ATOM 861 N N . SER A 1 110 ? -30.469 12.156 -2.504 1 80.44 110 SER A N 1
ATOM 862 C CA . SER A 1 110 ? -31.312 13.344 -2.549 1 80.44 110 SER A CA 1
ATOM 863 C C . SER A 1 110 ? -31.578 13.781 -3.984 1 80.44 110 SER A C 1
ATOM 865 O O . SER A 1 110 ? -30.719 13.648 -4.852 1 80.44 110 SER A O 1
ATOM 867 N N . SER A 1 111 ? -32.812 13.641 -4.477 1 59.5 111 SER A N 1
ATOM 868 C CA . SER A 1 111 ? -33.375 13.875 -5.809 1 59.5 111 SER A CA 1
ATOM 869 C C . SER A 1 111 ? -32.969 15.25 -6.332 1 59.5 111 SER A C 1
ATOM 871 O O . SER A 1 111 ? -33.344 15.617 -7.453 1 59.5 111 SER A O 1
ATOM 873 N N . GLY A 1 112 ? -32.188 15.914 -5.742 1 59.69 112 GLY A N 1
ATOM 874 C CA . GLY A 1 112 ? -31.984 17.234 -6.293 1 59.69 112 GLY A CA 1
ATOM 875 C C . GLY A 1 112 ? -31.016 17.266 -7.461 1 59.69 112 GLY A C 1
ATOM 876 O O . GLY A 1 112 ? -30.578 16.203 -7.93 1 59.69 112 GLY A O 1
ATOM 877 N N . SER A 1 113 ? -30.875 18.438 -8.109 1 62.28 113 SER A N 1
ATOM 878 C CA . SER A 1 113 ? -30.172 18.75 -9.344 1 62.28 113 SER A CA 1
ATOM 879 C C . SER A 1 113 ? -28.656 18.562 -9.172 1 62.28 113 SER A C 1
ATOM 881 O O . SER A 1 113 ? -27.906 18.656 -10.141 1 62.28 113 SER A O 1
ATOM 883 N N . SER A 1 114 ? -28.172 18.219 -7.91 1 76.81 114 SER A N 1
ATOM 884 C CA . SER A 1 114 ? -26.719 18.141 -7.785 1 76.81 114 SER A CA 1
ATOM 885 C C . SER A 1 114 ? -26.266 16.703 -7.609 1 76.81 114 SER A C 1
ATOM 887 O O . SER A 1 114 ? -26.891 15.922 -6.887 1 76.81 114 SER A O 1
ATOM 889 N N . LYS A 1 115 ? -25.391 16.359 -8.391 1 88.25 115 LYS A N 1
ATOM 890 C CA . LYS A 1 115 ? -24.781 15.031 -8.328 1 88.25 115 LYS A CA 1
ATOM 891 C C . LYS A 1 115 ? -23.5 15.047 -7.504 1 88.25 115 LYS A C 1
ATOM 893 O O . LYS A 1 115 ? -22.625 15.883 -7.738 1 88.25 115 LYS A O 1
ATOM 898 N N . VAL A 1 116 ? -23.453 14.234 -6.43 1 94.25 116 VAL A N 1
ATOM 899 C CA . VAL A 1 116 ? -22.234 14.094 -5.66 1 94.25 116 VAL A CA 1
ATOM 900 C C . VAL A 1 116 ? -21.188 13.344 -6.488 1 94.25 116 VAL A C 1
ATOM 902 O O . VAL A 1 116 ? -21.422 12.203 -6.906 1 94.25 116 VAL A O 1
ATOM 905 N N . VAL A 1 117 ? -20.031 13.961 -6.711 1 94.38 117 VAL A N 1
ATOM 906 C CA . VAL A 1 117 ? -19.094 13.383 -7.66 1 94.38 117 VAL A CA 1
ATOM 907 C C . VAL A 1 117 ? -17.812 12.961 -6.934 1 94.38 117 VAL A C 1
ATOM 909 O O . VAL A 1 117 ? -17.016 12.188 -7.469 1 94.38 117 VAL A O 1
ATOM 912 N N . ALA A 1 118 ? -17.656 13.531 -5.711 1 96.38 118 ALA A N 1
ATOM 913 C CA . ALA A 1 118 ? -16.406 13.234 -4.988 1 96.38 118 ALA A CA 1
ATOM 914 C C . ALA A 1 118 ? -16.625 13.305 -3.479 1 96.38 118 ALA A C 1
ATOM 916 O O . ALA A 1 118 ? -17.516 14.016 -3.006 1 96.38 118 ALA A O 1
ATOM 917 N N . LEU A 1 119 ? -15.875 12.523 -2.799 1 97.69 119 LEU A N 1
ATOM 918 C CA . LEU A 1 119 ? -15.773 12.516 -1.343 1 97.69 119 LEU A CA 1
ATOM 919 C C . LEU A 1 119 ? -14.375 12.922 -0.893 1 97.69 119 LEU A C 1
ATOM 921 O O . LEU A 1 119 ? -13.383 12.328 -1.331 1 97.69 119 LEU A O 1
ATOM 925 N N . ILE A 1 120 ? -14.258 13.984 -0.124 1 98.5 120 ILE A N 1
ATOM 926 C CA . ILE A 1 120 ? -12.984 14.414 0.443 1 98.5 120 ILE A CA 1
ATOM 927 C C . ILE A 1 120 ? -13.016 14.258 1.962 1 98.5 120 ILE A C 1
ATOM 929 O O . ILE A 1 120 ? -13.781 14.945 2.646 1 98.5 120 ILE A O 1
ATOM 933 N N . ALA A 1 121 ? -12.172 13.414 2.453 1 98.31 121 ALA A N 1
ATOM 934 C CA . ALA A 1 121 ? -12.148 13.148 3.889 1 98.31 121 ALA A CA 1
ATOM 935 C C . ALA A 1 121 ? -10.859 13.664 4.523 1 98.31 121 ALA A C 1
ATOM 937 O O . ALA A 1 121 ? -9.789 13.602 3.914 1 98.31 121 ALA A O 1
ATOM 938 N N . ASP A 1 122 ? -11.008 14.141 5.758 1 97.94 122 ASP A N 1
ATOM 939 C CA . ASP A 1 122 ? -9.836 14.508 6.547 1 97.94 122 ASP A CA 1
ATOM 940 C C . ASP A 1 122 ? -8.883 13.32 6.703 1 97.94 122 ASP A C 1
ATOM 942 O O . ASP A 1 122 ? -9.328 12.172 6.777 1 97.94 122 ASP A O 1
ATOM 946 N N . GLY A 1 123 ? -7.609 13.586 6.805 1 96.5 123 GLY A N 1
ATOM 947 C CA . GLY A 1 123 ? -6.59 12.555 6.926 1 96.5 123 GLY A CA 1
ATOM 948 C C . GLY A 1 123 ? -6.828 11.617 8.102 1 96.5 123 GLY A C 1
ATOM 949 O O . GLY A 1 123 ? -6.348 10.484 8.102 1 96.5 123 GLY A O 1
ATOM 950 N N . MET A 1 124 ? -7.59 12.023 9.094 1 95.06 124 MET A N 1
ATOM 951 C CA . MET A 1 124 ? -7.859 11.195 10.266 1 95.06 124 MET A CA 1
ATOM 952 C C . MET A 1 124 ? -9.172 10.43 10.102 1 95.06 124 MET A C 1
ATOM 954 O O . MET A 1 124 ? -9.516 9.602 10.945 1 95.06 124 MET A O 1
ATOM 958 N N . ALA A 1 125 ? -9.914 10.734 9.031 1 96 125 ALA A N 1
ATOM 959 C CA . ALA A 1 125 ? -11.172 10.047 8.766 1 96 125 ALA A CA 1
ATOM 960 C C . ALA A 1 125 ? -11.031 9.07 7.602 1 96 125 ALA A C 1
ATOM 962 O O . ALA A 1 125 ? -11.859 9.062 6.688 1 96 125 ALA A O 1
ATOM 963 N N . ILE A 1 126 ? -10.031 8.266 7.645 1 92.19 126 ILE A N 1
ATOM 964 C CA . ILE A 1 126 ? -9.648 7.422 6.52 1 92.19 126 ILE A CA 1
ATOM 965 C C . ILE A 1 126 ? -10.727 6.371 6.273 1 92.19 126 ILE A C 1
ATOM 967 O O . ILE A 1 126 ? -10.906 5.902 5.148 1 92.19 126 ILE A O 1
ATOM 971 N N . GLU A 1 127 ? -11.484 5.977 7.297 1 92.94 127 GLU A N 1
ATOM 972 C CA . GLU A 1 127 ? -12.516 4.961 7.152 1 92.94 127 GLU A CA 1
ATOM 973 C C . GLU A 1 127 ? -13.625 5.43 6.207 1 92.94 127 GLU A C 1
ATOM 975 O O . GLU A 1 127 ? -14.312 4.613 5.598 1 92.94 127 GLU A O 1
ATOM 980 N N . ALA A 1 128 ? -13.789 6.723 6.07 1 95.19 128 ALA A N 1
ATOM 981 C CA . ALA A 1 128 ? -14.82 7.285 5.203 1 95.19 128 ALA A CA 1
ATOM 982 C C . ALA A 1 128 ? -14.539 6.969 3.736 1 95.19 128 ALA A C 1
ATOM 984 O O . ALA A 1 128 ? -15.445 7.016 2.9 1 95.19 128 ALA A O 1
ATOM 985 N N . LEU A 1 129 ? -13.297 6.684 3.438 1 89.81 129 LEU A N 1
ATOM 986 C CA . LEU A 1 129 ? -12.898 6.441 2.057 1 89.81 129 LEU A CA 1
ATOM 987 C C . LEU A 1 129 ? -13.594 5.207 1.496 1 89.81 129 LEU A C 1
ATOM 989 O O . LEU A 1 129 ? -13.766 5.082 0.281 1 89.81 129 LEU A O 1
ATOM 993 N N . GLU A 1 130 ? -13.945 4.27 2.357 1 87.5 130 GLU A N 1
ATOM 994 C CA . GLU A 1 130 ? -14.664 3.068 1.94 1 87.5 130 GLU A CA 1
ATOM 995 C C . GLU A 1 130 ? -16 3.42 1.297 1 87.5 130 GLU A C 1
ATOM 997 O O . GLU A 1 130 ? -16.469 2.707 0.41 1 87.5 130 GLU A O 1
ATOM 1002 N N . PHE A 1 131 ? -16.531 4.531 1.658 1 93.75 131 PHE A N 1
ATOM 1003 C CA . PHE A 1 131 ? -17.828 4.934 1.129 1 93.75 131 PHE A CA 1
ATOM 1004 C C . PHE A 1 131 ? -17.688 5.453 -0.297 1 93.75 131 PHE A C 1
ATOM 1006 O O . PHE A 1 131 ? -18.656 5.438 -1.064 1 93.75 131 PHE A O 1
ATOM 1013 N N . GLY A 1 132 ? -16.5 5.969 -0.637 1 90.06 132 GLY A N 1
ATOM 1014 C CA . GLY A 1 132 ? -16.266 6.309 -2.029 1 90.06 132 GLY A CA 1
ATOM 1015 C C . GLY A 1 132 ? -16.469 5.137 -2.975 1 90.06 132 GLY A C 1
ATOM 1016 O O . GLY A 1 132 ? -17.109 5.277 -4.016 1 90.06 132 GLY A O 1
ATOM 1017 N N . LYS A 1 133 ? -15.961 4.039 -2.562 1 82.06 133 LYS A N 1
ATOM 1018 C CA . LYS A 1 133 ? -16.125 2.811 -3.336 1 82.06 133 LYS A CA 1
ATOM 1019 C C . LYS A 1 133 ? -17.578 2.352 -3.355 1 82.06 133 LYS A C 1
ATOM 1021 O O . LYS A 1 133 ? -18.109 1.992 -4.41 1 82.06 133 LYS A O 1
ATOM 1026 N N . GLU A 1 134 ? -18.109 2.332 -2.182 1 86.88 134 GLU A N 1
ATOM 1027 C CA . GLU A 1 134 ? -19.484 1.883 -2.02 1 86.88 134 GLU A CA 1
ATOM 1028 C C . GLU A 1 134 ? -20.438 2.658 -2.934 1 86.88 134 GLU A C 1
ATOM 1030 O O . GLU A 1 134 ? -21.328 2.076 -3.545 1 86.88 134 GLU A O 1
ATOM 1035 N N . PHE A 1 135 ? -20.219 3.943 -3.1 1 91.38 135 PHE A N 1
ATOM 1036 C CA . PHE A 1 135 ? -21.141 4.797 -3.846 1 91.38 135 PHE A CA 1
ATOM 1037 C C . PHE A 1 135 ? -20.594 5.109 -5.23 1 91.38 135 PHE A C 1
ATOM 1039 O O . PHE A 1 135 ? -21.156 5.91 -5.969 1 91.38 135 PHE A O 1
ATOM 1046 N N . ASN A 1 136 ? -19.453 4.562 -5.59 1 86.75 136 ASN A N 1
ATOM 1047 C CA . ASN A 1 136 ? -18.812 4.703 -6.891 1 86.75 136 ASN A CA 1
ATOM 1048 C C . ASN A 1 136 ? -18.516 6.164 -7.211 1 86.75 136 ASN A C 1
ATOM 1050 O O . ASN A 1 136 ? -18.875 6.66 -8.281 1 86.75 136 ASN A O 1
ATOM 1054 N N . ILE A 1 137 ? -18.016 6.859 -6.305 1 92.69 137 ILE A N 1
ATOM 1055 C CA . ILE A 1 137 ? -17.562 8.227 -6.504 1 92.69 137 ILE A CA 1
ATOM 1056 C C . ILE A 1 137 ? -16.062 8.32 -6.18 1 92.69 137 ILE A C 1
ATOM 1058 O O . ILE A 1 137 ? -15.508 7.426 -5.531 1 92.69 137 ILE A O 1
ATOM 1062 N N . LEU A 1 138 ? -15.391 9.367 -6.664 1 93.75 138 LEU A N 1
ATOM 1063 C CA . LEU A 1 138 ? -13.969 9.547 -6.395 1 93.75 138 LEU A CA 1
ATOM 1064 C C . LEU A 1 138 ? -13.727 9.867 -4.922 1 93.75 138 LEU A C 1
ATOM 1066 O O . LEU A 1 138 ? -14.562 10.5 -4.277 1 93.75 138 LEU A O 1
ATOM 1070 N N . SER A 1 139 ? -12.648 9.414 -4.387 1 95.44 139 SER A N 1
ATOM 1071 C CA . SER A 1 139 ? -12.32 9.625 -2.982 1 95.44 139 SER A CA 1
ATOM 1072 C C . SER A 1 139 ? -10.953 10.289 -2.83 1 95.44 139 SER A C 1
ATOM 1074 O O . SER A 1 139 ? -9.969 9.844 -3.43 1 95.44 139 SER A O 1
ATOM 1076 N N . TYR A 1 140 ? -10.867 11.328 -2.012 1 97.44 140 TYR A N 1
ATOM 1077 C CA . TYR A 1 140 ? -9.648 12.094 -1.755 1 97.44 140 TYR A CA 1
ATOM 1078 C C . TYR A 1 140 ? -9.414 12.25 -0.258 1 97.44 140 TYR A C 1
ATOM 1080 O O . TYR A 1 140 ? -10.352 12.164 0.538 1 97.44 140 TYR A O 1
ATOM 1088 N N . ILE A 1 141 ? -8.195 12.492 0.102 1 97.88 141 ILE A N 1
ATOM 1089 C CA . ILE A 1 141 ? -7.832 12.883 1.459 1 97.88 141 ILE A CA 1
ATOM 1090 C C . ILE A 1 141 ? -7.453 14.359 1.482 1 97.88 141 ILE A C 1
ATOM 1092 O O . ILE A 1 141 ? -6.699 14.828 0.623 1 97.88 141 ILE A O 1
ATOM 1096 N N . TYR A 1 142 ? -8.047 15.086 2.363 1 98.62 142 TYR A N 1
ATOM 1097 C CA . TYR A 1 142 ? -7.555 16.406 2.727 1 98.62 142 TYR A CA 1
ATOM 1098 C C . TYR A 1 142 ? -6.535 16.312 3.857 1 98.62 142 TYR A C 1
ATOM 1100 O O . TYR A 1 142 ? -6.848 15.836 4.945 1 98.62 142 TYR A O 1
ATOM 1108 N N . PHE A 1 143 ? -5.371 16.75 3.555 1 98.25 143 PHE A N 1
ATOM 1109 C CA . PHE A 1 143 ? -4.262 16.625 4.496 1 98.25 143 PHE A CA 1
ATOM 1110 C C . PHE A 1 143 ? -3.801 18 4.973 1 98.25 143 PHE A C 1
ATOM 1112 O O . PHE A 1 143 ? -2.928 18.609 4.359 1 98.25 143 PHE A O 1
ATOM 1119 N N . PRO A 1 144 ? -4.316 18.438 6.172 1 97.62 144 PRO A N 1
ATOM 1120 C CA . PRO A 1 144 ? -4.031 19.781 6.66 1 97.62 144 PRO A CA 1
ATOM 1121 C C . PRO A 1 144 ? -2.691 19.875 7.387 1 97.62 144 PRO A C 1
ATOM 1123 O O . PRO A 1 144 ? -2.607 20.484 8.453 1 97.62 144 PRO A O 1
ATOM 1126 N N . CYS A 1 145 ? -1.64 19.234 6.887 1 97.75 145 CYS A N 1
ATOM 1127 C CA . CYS A 1 145 ? -0.286 19.219 7.43 1 97.75 145 CYS A CA 1
ATOM 1128 C C . CYS A 1 145 ? 0.747 19.406 6.32 1 97.75 145 CYS A C 1
ATOM 1130 O O . CYS A 1 145 ? 0.391 19.656 5.168 1 97.75 145 CYS A O 1
ATOM 1132 N N . SER A 1 146 ? 1.992 19.375 6.68 1 98.25 146 SER A N 1
ATOM 1133 C CA . SER A 1 146 ? 3.094 19.594 5.75 1 98.25 146 SER A CA 1
ATOM 1134 C C . SER A 1 146 ? 3.281 18.391 4.828 1 98.25 146 SER A C 1
ATOM 1136 O O . SER A 1 146 ? 2.836 17.281 5.141 1 98.25 146 SER A O 1
ATOM 1138 N N . ILE A 1 147 ? 3.881 18.625 3.676 1 98.12 147 ILE A N 1
ATOM 1139 C CA . ILE A 1 147 ? 4.258 17.547 2.777 1 98.12 147 ILE A CA 1
ATOM 1140 C C . ILE A 1 147 ? 5.289 16.641 3.457 1 98.12 147 ILE A C 1
ATOM 1142 O O . ILE A 1 147 ? 5.289 15.422 3.256 1 98.12 147 ILE A O 1
ATOM 1146 N N . MET A 1 148 ? 6.129 17.234 4.281 1 98.12 148 MET A N 1
ATOM 1147 C CA . MET A 1 148 ? 7.094 16.453 5.047 1 98.12 148 MET A CA 1
ATOM 1148 C C . MET A 1 148 ? 6.391 15.398 5.902 1 98.12 148 MET A C 1
ATOM 1150 O O . MET A 1 148 ? 6.797 14.234 5.93 1 98.12 148 MET A O 1
ATOM 1154 N N . LEU A 1 149 ? 5.367 15.828 6.602 1 98.19 149 LEU A N 1
ATOM 1155 C CA . LEU A 1 149 ? 4.617 14.875 7.418 1 98.19 149 LEU A CA 1
ATOM 1156 C C . LEU A 1 149 ? 3.955 13.812 6.543 1 98.19 149 LEU A C 1
ATOM 1158 O O . LEU A 1 149 ? 3.9 12.641 6.918 1 98.19 149 LEU A O 1
ATOM 1162 N N . LEU A 1 150 ? 3.398 14.242 5.395 1 97.69 150 LEU A N 1
ATOM 1163 C CA . LEU A 1 150 ? 2.797 13.289 4.469 1 97.69 150 LEU A CA 1
ATOM 1164 C C . LEU A 1 150 ? 3.818 12.25 4.02 1 97.69 150 LEU A C 1
ATOM 1166 O O . LEU A 1 150 ? 3.514 11.055 3.969 1 97.69 150 LEU A O 1
ATOM 1170 N N . SER A 1 151 ? 4.984 12.727 3.674 1 96.88 151 SER A N 1
ATOM 1171 C CA . SER A 1 151 ? 6.055 11.82 3.262 1 96.88 151 SER A CA 1
ATOM 1172 C C . SER A 1 151 ? 6.375 10.812 4.355 1 96.88 151 SER A C 1
ATOM 1174 O O . SER A 1 151 ? 6.578 9.625 4.074 1 96.88 151 SER A O 1
ATOM 1176 N N . LEU A 1 152 ? 6.461 11.289 5.582 1 97.19 152 LEU A N 1
ATOM 1177 C CA . LEU A 1 152 ? 6.68 10.391 6.711 1 97.19 152 LEU A CA 1
ATOM 1178 C C . LEU A 1 152 ? 5.598 9.312 6.77 1 97.19 152 LEU A C 1
ATOM 1180 O O . LEU A 1 152 ? 5.895 8.133 6.965 1 97.19 152 LEU A O 1
ATOM 1184 N N . CYS A 1 153 ? 4.332 9.75 6.613 1 96.69 153 CYS A N 1
ATOM 1185 C CA . CYS A 1 153 ? 3.215 8.812 6.652 1 96.69 153 CYS A CA 1
ATOM 1186 C C . CYS A 1 153 ? 3.348 7.762 5.562 1 96.69 153 CYS A C 1
ATOM 1188 O O . CYS A 1 153 ? 3.221 6.562 5.828 1 96.69 153 CYS A O 1
ATOM 1190 N N . LEU A 1 154 ? 3.635 8.172 4.359 1 93.69 154 LEU A N 1
ATOM 1191 C CA . LEU A 1 154 ? 3.693 7.289 3.201 1 93.69 154 LEU A CA 1
ATOM 1192 C C . LEU A 1 154 ? 4.859 6.316 3.322 1 93.69 154 LEU A C 1
ATOM 1194 O O . LEU A 1 154 ? 4.801 5.203 2.795 1 93.69 154 LEU A O 1
ATOM 1198 N N . HIS A 1 155 ? 5.91 6.668 4.086 1 93 155 HIS A N 1
ATOM 1199 C CA . HIS A 1 155 ? 7.098 5.832 4.203 1 93 155 HIS A CA 1
ATOM 1200 C C . HIS A 1 155 ? 7.184 5.18 5.578 1 93 155 HIS A C 1
ATOM 1202 O O . HIS A 1 155 ? 8.219 4.613 5.938 1 93 155 HIS A O 1
ATOM 1208 N N . SER A 1 156 ? 6.16 5.25 6.332 1 94.69 156 SER A N 1
ATOM 1209 C CA . SER A 1 156 ? 6.188 4.809 7.723 1 94.69 156 SER A CA 1
ATOM 1210 C C . SER A 1 156 ? 6.391 3.299 7.82 1 94.69 156 SER A C 1
ATOM 1212 O O . SER A 1 156 ? 7.082 2.816 8.719 1 94.69 156 SER A O 1
ATOM 1214 N N . SER A 1 157 ? 5.785 2.523 6.914 1 88 157 SER A N 1
ATOM 1215 C CA . SER A 1 157 ? 5.953 1.075 6.941 1 88 157 SER A CA 1
ATOM 1216 C C . SER A 1 157 ? 7.41 0.684 6.711 1 88 157 SER A C 1
ATOM 1218 O O . SER A 1 157 ? 7.922 -0.229 7.363 1 88 157 SER A O 1
ATOM 1220 N N . GLU A 1 158 ? 8.047 1.263 5.785 1 86.56 158 GLU A N 1
ATOM 1221 C CA . GLU A 1 158 ? 9.461 1.004 5.512 1 86.56 158 GLU A CA 1
ATOM 1222 C C . GLU A 1 158 ? 10.328 1.395 6.699 1 86.56 158 GLU A C 1
ATOM 1224 O O . GLU A 1 158 ? 11.273 0.676 7.051 1 86.56 158 GLU A O 1
ATOM 1229 N N . LEU A 1 159 ? 10.031 2.518 7.25 1 93.25 159 LEU A N 1
ATOM 1230 C CA . LEU A 1 159 ? 10.773 2.973 8.422 1 93.25 159 LEU A CA 1
ATOM 1231 C C . LEU A 1 159 ? 10.602 2.008 9.586 1 93.25 159 LEU A C 1
ATOM 1233 O O . LEU A 1 159 ? 11.539 1.773 10.352 1 93.25 159 LEU A O 1
ATOM 1237 N N . ASP A 1 160 ? 9.383 1.545 9.766 1 92.38 160 ASP A N 1
ATOM 1238 C CA . ASP A 1 160 ? 9.078 0.586 10.82 1 92.38 160 ASP A CA 1
ATOM 1239 C C . ASP A 1 160 ? 9.953 -0.657 10.703 1 92.38 160 ASP A C 1
ATOM 1241 O O . ASP A 1 160 ? 10.367 -1.226 11.719 1 92.38 160 ASP A O 1
ATOM 1245 N N . GLU A 1 161 ? 10.25 -1.071 9.492 1 83.06 161 GLU A N 1
ATOM 1246 C CA . GLU A 1 161 ? 11.078 -2.25 9.25 1 83.06 161 GLU A CA 1
ATOM 1247 C C . GLU A 1 161 ? 12.555 -1.952 9.492 1 83.06 161 GLU A C 1
ATOM 1249 O O . GLU A 1 161 ? 13.289 -2.801 10 1 83.06 161 GLU A O 1
ATOM 1254 N N . LYS A 1 162 ? 12.922 -0.836 9.18 1 87.5 162 LYS A N 1
ATOM 1255 C CA . LYS A 1 162 ? 14.336 -0.465 9.188 1 87.5 162 LYS A CA 1
ATOM 1256 C C . LYS A 1 162 ? 14.805 -0.12 10.602 1 87.5 162 LYS A C 1
ATOM 1258 O O . LYS A 1 162 ? 15.969 -0.308 10.938 1 87.5 162 LYS A O 1
ATOM 1263 N N . VAL A 1 163 ? 13.867 0.466 11.352 1 90.94 163 VAL A N 1
ATOM 1264 C CA . VAL A 1 163 ? 14.227 0.933 12.688 1 90.94 163 VAL A CA 1
ATOM 1265 C C . VAL A 1 163 ? 13.719 -0.058 13.734 1 90.94 163 VAL A C 1
ATOM 1267 O O . VAL A 1 163 ? 12.531 -0.394 13.758 1 90.94 163 VAL A O 1
ATOM 1270 N N . SER A 1 164 ? 14.562 -0.541 14.617 1 88.69 164 SER A N 1
ATOM 1271 C CA . SER A 1 164 ? 14.195 -1.586 15.57 1 88.69 164 SER A CA 1
ATOM 1272 C C . SER A 1 164 ? 13.914 -1.005 16.953 1 88.69 164 SER A C 1
ATOM 1274 O O . SER A 1 164 ? 13.203 -1.615 17.75 1 88.69 164 SER A O 1
ATOM 1276 N N . CYS A 1 165 ? 14.469 0.158 17.234 1 94 165 CYS A N 1
ATOM 1277 C CA . CYS A 1 165 ? 14.273 0.784 18.531 1 94 165 CYS A CA 1
ATOM 1278 C C . CYS A 1 165 ? 13.219 1.888 18.453 1 94 165 CYS A C 1
ATOM 1280 O O . CYS A 1 165 ? 12.648 2.125 17.391 1 94 165 CYS A O 1
ATOM 1282 N N . GLU A 1 166 ? 12.93 2.467 19.656 1 96.5 166 GLU A N 1
ATOM 1283 C CA . GLU A 1 166 ? 12.094 3.666 19.625 1 96.5 166 GLU A CA 1
ATOM 1284 C C . GLU A 1 166 ? 12.773 4.797 18.859 1 96.5 166 GLU A C 1
ATOM 1286 O O . GLU A 1 166 ? 13.992 4.984 18.969 1 96.5 166 GLU A O 1
ATOM 1291 N N . TYR A 1 167 ? 12 5.527 18.141 1 96.44 167 TYR A N 1
ATOM 1292 C CA . TYR A 1 167 ? 12.57 6.578 17.312 1 96.44 167 TYR A CA 1
ATOM 1293 C C . TYR A 1 167 ? 13.328 7.594 18.156 1 96.44 167 TYR A C 1
ATOM 1295 O O . TYR A 1 167 ? 14.391 8.078 17.75 1 96.44 167 TYR A O 1
ATOM 1303 N N . ARG A 1 168 ? 12.805 7.961 19.344 1 95 168 ARG A N 1
ATOM 1304 C CA . ARG A 1 168 ? 13.422 8.953 20.219 1 95 168 ARG A CA 1
ATOM 1305 C C . ARG A 1 168 ? 14.812 8.508 20.672 1 95 168 ARG A C 1
ATOM 1307 O O . ARG A 1 168 ? 15.656 9.336 21.016 1 95 168 ARG A O 1
ATOM 1314 N N . ASP A 1 169 ? 15.031 7.211 20.609 1 95.44 169 ASP A N 1
ATOM 1315 C CA . ASP A 1 169 ? 16.297 6.652 21.078 1 95.44 169 ASP A CA 1
ATOM 1316 C C . ASP A 1 169 ? 17.234 6.355 19.906 1 95.44 169 ASP A C 1
ATOM 1318 O O . ASP A 1 169 ? 18.359 5.91 20.109 1 95.44 169 ASP A O 1
ATOM 1322 N N . HIS A 1 170 ? 16.766 6.516 18.734 1 95.19 170 HIS A N 1
ATOM 1323 C CA . HIS A 1 170 ? 17.578 6.219 17.578 1 95.19 170 HIS A CA 1
ATOM 1324 C C . HIS A 1 170 ? 18.797 7.141 17.516 1 95.19 170 HIS A C 1
ATOM 1326 O O . HIS A 1 170 ? 18.672 8.359 17.625 1 95.19 170 HIS A O 1
ATOM 1332 N N . PRO A 1 171 ? 19.969 6.715 17.359 1 94.06 171 PRO A N 1
ATOM 1333 C CA . PRO A 1 171 ? 21.188 7.512 17.484 1 94.06 171 PRO A CA 1
ATOM 1334 C C . PRO A 1 171 ? 21.438 8.398 16.266 1 94.06 171 PRO A C 1
ATOM 1336 O O . PRO A 1 171 ? 22.094 9.438 16.375 1 94.06 171 PRO A O 1
ATOM 1339 N N . LYS A 1 172 ? 21 7.945 15.117 1 95.44 172 LYS A N 1
ATOM 1340 C CA . LYS A 1 172 ? 21.234 8.703 13.891 1 95.44 172 LYS A CA 1
ATOM 1341 C C . LYS A 1 172 ? 19.984 9.477 13.477 1 95.44 172 LYS A C 1
ATOM 1343 O O . LYS A 1 172 ? 18.922 9.289 14.055 1 95.44 172 LYS A O 1
ATOM 1348 N N . LEU A 1 173 ? 20.203 10.492 12.625 1 97.19 173 LEU A N 1
ATOM 1349 C CA . LEU A 1 173 ? 19.062 11.203 12.062 1 97.19 173 LEU A CA 1
ATOM 1350 C C . LEU A 1 173 ? 18.203 10.273 11.211 1 97.19 173 LEU A C 1
ATOM 1352 O O . LEU A 1 173 ? 18.719 9.375 10.539 1 97.19 173 LEU A O 1
ATOM 1356 N N . ILE A 1 174 ? 16.969 10.5 11.281 1 97.12 174 ILE A N 1
ATOM 1357 C CA . ILE A 1 174 ? 16.031 9.734 10.477 1 97.12 174 ILE A CA 1
ATOM 1358 C C . ILE A 1 174 ? 15.875 10.391 9.102 1 97.12 174 ILE A C 1
ATOM 1360 O O . ILE A 1 174 ? 15.602 11.586 9.008 1 97.12 174 ILE A O 1
ATOM 1364 N N . GLU A 1 175 ? 16.016 9.586 8.07 1 95.88 175 GLU A N 1
ATOM 1365 C CA . GLU A 1 175 ? 15.914 10.078 6.699 1 95.88 175 GLU A CA 1
ATOM 1366 C C . GLU A 1 175 ? 14.523 9.805 6.125 1 95.88 175 GLU A C 1
ATOM 1368 O O . GLU A 1 175 ? 14.039 8.672 6.172 1 95.88 175 GLU A O 1
ATOM 1373 N N . ILE A 1 176 ? 13.859 10.797 5.637 1 94.81 176 ILE A N 1
ATOM 1374 C CA . ILE A 1 176 ? 12.594 10.734 4.922 1 94.81 176 ILE A CA 1
ATOM 1375 C C . ILE A 1 176 ? 12.773 11.266 3.5 1 94.81 176 ILE A C 1
ATOM 1377 O O . ILE A 1 176 ? 13.289 12.367 3.305 1 94.81 176 ILE A O 1
ATOM 1381 N N . PRO A 1 177 ? 12.391 10.617 2.535 1 91.56 177 PRO A N 1
ATOM 1382 C CA . PRO A 1 177 ? 12.641 11.023 1.149 1 91.56 177 PRO A CA 1
ATOM 1383 C C . PRO A 1 177 ? 12.172 12.453 0.86 1 91.56 177 PRO A C 1
ATOM 1385 O O . PRO A 1 177 ? 11.023 12.797 1.143 1 91.56 177 PRO A O 1
ATOM 1388 N N . GLY A 1 178 ? 13.078 13.242 0.344 1 94.69 178 GLY A N 1
ATOM 1389 C CA . GLY A 1 178 ? 12.797 14.602 -0.088 1 94.69 178 GLY A CA 1
ATOM 1390 C C . GLY A 1 178 ? 12.758 15.594 1.059 1 94.69 178 GLY A C 1
ATOM 1391 O O . GLY A 1 178 ? 12.578 16.797 0.841 1 94.69 178 GLY A O 1
ATOM 1392 N N . CYS A 1 179 ? 12.906 15.133 2.311 1 97.31 179 CYS A N 1
ATOM 1393 C CA . CYS A 1 179 ? 12.766 16 3.475 1 97.31 179 CYS A CA 1
ATOM 1394 C C . CYS A 1 179 ? 14.117 16.203 4.16 1 97.31 179 CYS A C 1
ATOM 1396 O O . CYS A 1 179 ? 15.102 15.547 3.814 1 97.31 179 CYS A O 1
ATOM 1398 N N . ILE A 1 180 ? 14.188 17.109 5.035 1 97.19 180 ILE A N 1
ATOM 1399 C CA . ILE A 1 180 ? 15.367 17.25 5.875 1 97.19 180 ILE A CA 1
ATOM 1400 C C . ILE A 1 180 ? 15.484 16.078 6.828 1 97.19 180 ILE A C 1
ATOM 1402 O O . ILE A 1 180 ? 14.469 15.555 7.312 1 97.19 180 ILE A O 1
ATOM 1406 N N . PRO A 1 181 ? 16.719 15.617 7.066 1 97.12 181 PRO A N 1
ATOM 1407 C CA . PRO A 1 181 ? 16.859 14.633 8.141 1 97.12 181 PRO A CA 1
ATOM 1408 C C . PRO A 1 181 ? 16.453 15.18 9.508 1 97.12 181 PRO A C 1
ATOM 1410 O O . PRO A 1 181 ? 16.719 16.344 9.805 1 97.12 181 PRO A O 1
ATOM 1413 N N . VAL A 1 182 ? 15.867 14.383 10.328 1 97.44 182 VAL A N 1
ATOM 1414 C CA . VAL A 1 182 ? 15.375 14.883 11.609 1 97.44 182 VAL A CA 1
ATOM 1415 C C . VAL A 1 182 ? 15.766 13.914 12.719 1 97.44 182 VAL A C 1
ATOM 1417 O O . VAL A 1 182 ? 15.945 12.719 12.484 1 97.44 182 VAL A O 1
ATOM 1420 N N . HIS A 1 183 ? 15.914 14.461 13.906 1 96.44 183 HIS A N 1
ATOM 1421 C CA . HIS A 1 183 ? 16.078 13.609 15.07 1 96.44 183 HIS A CA 1
ATOM 1422 C C . HIS A 1 183 ? 14.812 12.82 15.367 1 96.44 183 HIS A C 1
ATOM 1424 O O . HIS A 1 183 ? 13.703 13.344 15.234 1 96.44 183 HIS A O 1
ATOM 1430 N N . GLY A 1 184 ? 15.008 11.562 15.828 1 97 184 GLY A N 1
ATOM 1431 C CA . GLY A 1 184 ? 13.859 10.727 16.125 1 97 184 GLY A CA 1
ATOM 1432 C C . GLY A 1 184 ? 12.883 11.375 17.094 1 97 184 GLY A C 1
ATOM 1433 O O . GLY A 1 184 ? 11.672 11.172 16.984 1 97 184 GLY A O 1
ATOM 1434 N N . LYS A 1 185 ? 13.367 12.195 18.016 1 94.81 185 LYS A N 1
ATOM 1435 C CA . LYS A 1 185 ? 12.531 12.836 19.016 1 94.81 185 LYS A CA 1
ATOM 1436 C C . LYS A 1 185 ? 11.656 13.922 18.391 1 94.81 185 LYS A C 1
ATOM 1438 O O . LYS A 1 185 ? 10.695 14.383 19 1 94.81 185 LYS A O 1
ATOM 1443 N N . ASP A 1 186 ? 11.969 14.344 17.172 1 96.69 186 ASP A N 1
ATOM 1444 C CA . ASP A 1 186 ? 11.219 15.406 16.516 1 96.69 186 ASP A CA 1
ATOM 1445 C C . ASP A 1 186 ? 10.102 14.844 15.641 1 96.69 186 ASP A C 1
ATOM 1447 O O . ASP A 1 186 ? 9.328 15.594 15.047 1 96.69 186 ASP A O 1
ATOM 1451 N N . LEU A 1 187 ? 10.055 13.539 15.57 1 97.56 187 LEU A N 1
ATOM 1452 C CA . LEU A 1 187 ? 8.906 12.93 14.898 1 97.56 187 LEU A CA 1
ATOM 1453 C C . LEU A 1 187 ? 7.637 13.109 15.727 1 97.56 187 LEU A C 1
ATOM 1455 O O . LEU A 1 187 ? 7.703 13.477 16.906 1 97.56 187 LEU A O 1
ATOM 1459 N N . PRO A 1 188 ? 6.477 12.922 15.117 1 96.25 188 PRO A N 1
ATOM 1460 C CA . PRO A 1 188 ? 5.219 13.156 15.828 1 96.25 188 PRO A CA 1
ATOM 1461 C C . PRO A 1 188 ? 5.09 12.312 17.094 1 96.25 188 PRO A C 1
ATOM 1463 O O . PRO A 1 188 ? 5.68 11.234 17.188 1 96.25 188 PRO A O 1
ATOM 1466 N N . ASN A 1 189 ? 4.285 12.789 17.969 1 92.31 189 ASN A N 1
ATOM 1467 C CA . ASN A 1 189 ? 4.027 12.078 19.219 1 92.31 189 ASN A CA 1
ATOM 1468 C C . ASN A 1 189 ? 3.48 10.68 18.969 1 92.31 189 ASN A C 1
ATOM 1470 O O . ASN A 1 189 ? 3.771 9.75 19.719 1 92.31 189 ASN A O 1
ATOM 1474 N N . SER A 1 190 ? 2.793 10.477 17.969 1 93.12 190 SER A N 1
ATOM 1475 C CA . SER A 1 190 ? 2.092 9.234 17.656 1 93.12 190 SER A CA 1
ATOM 1476 C C . SER A 1 190 ? 3.072 8.109 17.344 1 93.12 190 SER A C 1
ATOM 1478 O O . SER A 1 190 ? 2.715 6.93 17.406 1 93.12 190 SER A O 1
ATOM 1480 N N . VAL A 1 191 ? 4.316 8.445 17.047 1 95.69 191 VAL A N 1
ATOM 1481 C CA . VAL A 1 191 ? 5.223 7.391 16.609 1 95.69 191 VAL A CA 1
ATOM 1482 C C . VAL A 1 191 ? 6.289 7.156 17.672 1 95.69 191 VAL A C 1
ATOM 1484 O O . VAL A 1 191 ? 7.207 6.352 17.484 1 95.69 191 VAL A O 1
ATOM 1487 N N . GLN A 1 192 ? 6.16 7.816 18.859 1 94.56 192 GLN A N 1
ATOM 1488 C CA . GLN A 1 192 ? 7.238 7.801 19.844 1 94.56 192 GLN A CA 1
ATOM 1489 C C . GLN A 1 192 ? 7.168 6.547 20.719 1 94.56 192 GLN A C 1
ATOM 1491 O O . GLN A 1 192 ? 8.102 6.25 21.469 1 94.56 192 GLN A O 1
ATOM 1496 N N . GLU A 1 193 ? 6.062 5.816 20.703 1 94.56 193 GLU A N 1
ATOM 1497 C CA . GLU A 1 193 ? 5.883 4.535 21.375 1 94.56 193 GLU A CA 1
ATOM 1498 C C . GLU A 1 193 ? 5.406 3.461 20.391 1 94.56 193 GLU A C 1
ATOM 1500 O O . GLU A 1 193 ? 4.199 3.264 20.234 1 94.56 193 GLU A O 1
ATOM 1505 N N . ARG A 1 194 ? 6.215 2.68 19.938 1 93.81 194 ARG A N 1
ATOM 1506 C CA . ARG A 1 194 ? 5.957 1.8 18.797 1 93.81 194 ARG A CA 1
ATOM 1507 C C . ARG A 1 194 ? 5.023 0.659 19.188 1 93.81 194 ARG A C 1
ATOM 1509 O O . ARG A 1 194 ? 4.422 0.017 18.328 1 93.81 194 ARG A O 1
ATOM 1516 N N . SER A 1 195 ? 4.906 0.287 20.469 1 91.44 195 SER A N 1
ATOM 1517 C CA . SER A 1 195 ? 4.012 -0.771 20.922 1 91.44 195 SER A CA 1
ATOM 1518 C C . SER A 1 195 ? 2.607 -0.236 21.172 1 91.44 195 SER A C 1
ATOM 1520 O O . SER A 1 195 ? 1.683 -1.006 21.438 1 91.44 195 SER A O 1
ATOM 1522 N N . SER A 1 196 ? 2.436 1.046 21.062 1 90.88 196 SER A N 1
ATOM 1523 C CA . SER A 1 196 ? 1.183 1.697 21.438 1 90.88 196 SER A CA 1
ATOM 1524 C C . SER A 1 196 ? 0.145 1.575 20.328 1 90.88 196 SER A C 1
ATOM 1526 O O . SER A 1 196 ? 0.49 1.293 19.172 1 90.88 196 SER A O 1
ATOM 1528 N N . LEU A 1 197 ? -1.087 1.8 20.688 1 88.25 197 LEU A N 1
ATOM 1529 C CA . LEU A 1 197 ? -2.186 1.824 19.734 1 88.25 197 LEU A CA 1
ATOM 1530 C C . LEU A 1 197 ? -2.045 3 18.781 1 88.25 197 LEU A C 1
ATOM 1532 O O . LEU A 1 197 ? -2.387 2.891 17.594 1 88.25 197 LEU A O 1
ATOM 1536 N N . LYS A 1 198 ? -1.625 4.113 19.297 1 91.56 198 LYS A N 1
ATOM 1537 C CA . LYS A 1 198 ? -1.483 5.289 18.453 1 91.56 198 LYS A CA 1
ATOM 1538 C C . LYS A 1 198 ? -0.511 5.023 17.297 1 91.56 198 LYS A C 1
ATOM 1540 O O . LYS A 1 198 ? -0.728 5.48 16.172 1 91.56 198 LYS A O 1
ATOM 1545 N N . TYR A 1 199 ? 0.563 4.32 17.609 1 94.38 199 TYR A N 1
ATOM 1546 C CA . TYR A 1 199 ? 1.531 3.988 16.578 1 94.38 199 TYR A CA 1
ATOM 1547 C C . TYR A 1 199 ? 0.918 3.057 15.539 1 94.38 199 TYR A C 1
ATOM 1549 O O . TYR A 1 199 ? 1.09 3.26 14.336 1 94.38 199 TYR A O 1
ATOM 1557 N N . LYS A 1 200 ? 0.219 2.084 16 1 89.38 200 LYS A N 1
ATOM 1558 C CA . LYS A 1 200 ? -0.44 1.144 15.094 1 89.38 200 LYS A CA 1
ATOM 1559 C C . LYS A 1 200 ? -1.423 1.86 14.172 1 89.38 200 LYS A C 1
ATOM 1561 O O . LYS A 1 200 ? -1.481 1.573 12.977 1 89.38 200 LYS A O 1
ATOM 1566 N N . LEU A 1 201 ? -2.164 2.758 14.719 1 90.62 201 LEU A N 1
ATOM 1567 C CA . LEU A 1 201 ? -3.135 3.521 13.945 1 90.62 201 LEU A CA 1
ATOM 1568 C C . LEU A 1 201 ? -2.43 4.445 12.953 1 90.62 201 LEU A C 1
ATOM 1570 O O . LEU A 1 201 ? -2.926 4.672 11.852 1 90.62 201 LEU A O 1
ATOM 1574 N N . PHE A 1 202 ? -1.304 4.965 13.391 1 94.62 202 PHE A N 1
ATOM 1575 C CA . PHE A 1 202 ? -0.501 5.801 12.508 1 94.62 202 PHE A CA 1
ATOM 1576 C C . PHE A 1 202 ? -0.052 5.02 11.281 1 94.62 202 PHE A C 1
ATOM 1578 O O . PHE A 1 202 ? -0.167 5.504 10.148 1 94.62 202 PHE A O 1
ATOM 1585 N N . LEU A 1 203 ? 0.462 3.818 11.484 1 92.5 203 LEU A N 1
ATOM 1586 C CA . LEU A 1 203 ? 0.894 2.953 10.391 1 92.5 203 LEU A CA 1
ATOM 1587 C C . LEU A 1 203 ? -0.27 2.633 9.453 1 92.5 203 LEU A C 1
ATOM 1589 O O . LEU A 1 203 ? -0.121 2.674 8.234 1 92.5 203 LEU A O 1
ATOM 1593 N N . LYS A 1 204 ? -1.386 2.371 10.016 1 89.44 204 LYS A N 1
ATOM 1594 C CA . LYS A 1 204 ? -2.576 2.027 9.242 1 89.44 204 LYS A CA 1
ATOM 1595 C C . LYS A 1 204 ? -3.01 3.191 8.352 1 89.44 204 LYS A C 1
ATOM 1597 O O . LYS A 1 204 ? -3.373 2.992 7.195 1 89.44 204 LYS A O 1
ATOM 1602 N N . ARG A 1 205 ? -2.986 4.352 8.844 1 93.12 205 ARG A N 1
ATOM 1603 C CA . ARG A 1 205 ? -3.336 5.527 8.047 1 93.12 205 ARG A CA 1
ATOM 1604 C C . ARG A 1 205 ? -2.389 5.691 6.867 1 93.12 205 ARG A C 1
ATOM 1606 O O . ARG A 1 205 ? -2.828 5.953 5.746 1 93.12 205 ARG A O 1
ATOM 1613 N N . GLY A 1 206 ? -1.119 5.566 7.176 1 92.38 206 GLY A N 1
ATOM 1614 C CA . GLY A 1 206 ? -0.137 5.68 6.109 1 92.38 206 GLY A CA 1
ATOM 1615 C C . GLY A 1 206 ? -0.393 4.723 4.957 1 92.38 206 GLY A C 1
ATOM 1616 O O . GLY A 1 206 ? -0.246 5.094 3.793 1 92.38 206 GLY A O 1
ATOM 1617 N N . GLN A 1 207 ? -0.794 3.57 5.305 1 87.62 207 GLN A N 1
ATOM 1618 C CA . GLN A 1 207 ? -1.089 2.559 4.293 1 87.62 207 GLN A CA 1
ATOM 1619 C C . GLN A 1 207 ? -2.33 2.93 3.488 1 87.62 207 GLN A C 1
ATOM 1621 O O . GLN A 1 207 ? -2.35 2.779 2.266 1 87.62 207 GLN A O 1
ATOM 1626 N N . LYS A 1 208 ? -3.32 3.445 4.145 1 90.06 208 LYS A N 1
ATOM 1627 C CA . LYS A 1 208 ? -4.602 3.74 3.508 1 90.06 208 LYS A CA 1
ATOM 1628 C C . LYS A 1 208 ? -4.504 4.98 2.625 1 90.06 208 LYS A C 1
ATOM 1630 O O . LYS A 1 208 ? -5.301 5.156 1.701 1 90.06 208 LYS A O 1
ATOM 1635 N N . TYR A 1 209 ? -3.514 5.836 2.891 1 93.88 209 TYR A N 1
ATOM 1636 C CA . TYR A 1 209 ? -3.312 7.023 2.068 1 93.88 209 TYR A CA 1
ATOM 1637 C C . TYR A 1 209 ? -2.979 6.637 0.631 1 93.88 209 TYR A C 1
ATOM 1639 O O . TYR A 1 209 ? -3.16 7.438 -0.289 1 93.88 209 TYR A O 1
ATOM 1647 N N . ARG A 1 210 ? -2.533 5.43 0.45 1 88.25 210 ARG A N 1
ATOM 1648 C CA . ARG A 1 210 ? -2.125 4.996 -0.881 1 88.25 210 ARG A CA 1
ATOM 1649 C C . ARG A 1 210 ? -3.324 4.504 -1.688 1 88.25 210 ARG A C 1
ATOM 1651 O O . ARG A 1 210 ? -3.211 4.258 -2.891 1 88.25 210 ARG A O 1
ATOM 1658 N N . CYS A 1 211 ? -4.492 4.406 -1.051 1 88 211 CYS A N 1
ATOM 1659 C CA . CYS A 1 211 ? -5.652 3.773 -1.671 1 88 211 CYS A CA 1
ATOM 1660 C C . CYS A 1 211 ? -6.715 4.805 -2.027 1 88 211 CYS A C 1
ATOM 1662 O O . CYS A 1 211 ? -7.91 4.547 -1.886 1 88 211 CYS A O 1
ATOM 1664 N N . VAL A 1 212 ? -6.301 6.035 -2.422 1 92.62 212 VAL A N 1
ATOM 1665 C CA . VAL A 1 212 ? -7.246 7.098 -2.762 1 92.62 212 VAL A CA 1
ATOM 1666 C C . VAL A 1 212 ? -6.941 7.629 -4.16 1 92.62 212 VAL A C 1
ATOM 1668 O O . VAL A 1 212 ? -5.93 7.27 -4.762 1 92.62 212 VAL A O 1
ATOM 1671 N N . ASP A 1 213 ? -7.906 8.469 -4.711 1 92.88 213 ASP A N 1
ATOM 1672 C CA . ASP A 1 213 ? -7.754 9.031 -6.047 1 92.88 213 ASP A CA 1
ATOM 1673 C C . ASP A 1 213 ? -6.832 10.25 -6.023 1 92.88 213 ASP A C 1
ATOM 1675 O O . ASP A 1 213 ? -6.379 10.711 -7.074 1 92.88 213 ASP A O 1
ATOM 1679 N N . GLY A 1 214 ? -6.523 10.758 -4.793 1 95.06 214 GLY A N 1
ATOM 1680 C CA . GLY A 1 214 ? -5.613 11.883 -4.664 1 95.06 214 GLY A CA 1
ATOM 1681 C C . GLY A 1 214 ? -5.48 12.383 -3.236 1 95.06 214 GLY A C 1
ATOM 1682 O O . GLY A 1 214 ? -6.336 12.102 -2.395 1 95.06 214 GLY A O 1
ATOM 1683 N N . LEU A 1 215 ? -4.406 13.078 -2.967 1 97.06 215 LEU A N 1
ATOM 1684 C CA . LEU A 1 215 ? -4.121 13.688 -1.672 1 97.06 215 LEU A CA 1
ATOM 1685 C C . LEU A 1 215 ? -4.023 15.203 -1.792 1 97.06 215 LEU A C 1
ATOM 1687 O O . LEU A 1 215 ? -3.115 15.727 -2.441 1 97.06 215 LEU A O 1
ATOM 1691 N N . LEU A 1 216 ? -4.988 15.93 -1.21 1 98.62 216 LEU A N 1
ATOM 1692 C CA . LEU A 1 216 ? -4.953 17.391 -1.167 1 98.62 216 LEU A CA 1
ATOM 1693 C C . LEU A 1 216 ? -4.203 17.875 0.066 1 98.62 216 LEU A C 1
ATOM 1695 O O . LEU A 1 216 ? -4.648 17.672 1.196 1 98.62 216 LEU A O 1
ATOM 1699 N N . VAL A 1 217 ? -3.107 18.594 -0.117 1 98.56 217 VAL A N 1
ATOM 1700 C CA . VAL A 1 217 ? -2.242 18.938 1.006 1 98.56 217 VAL A CA 1
ATOM 1701 C C . VAL A 1 217 ? -2.223 20.453 1.193 1 98.56 217 VAL A C 1
ATOM 1703 O O . VAL A 1 217 ? -2.062 21.203 0.227 1 98.56 217 VAL A O 1
ATOM 1706 N N 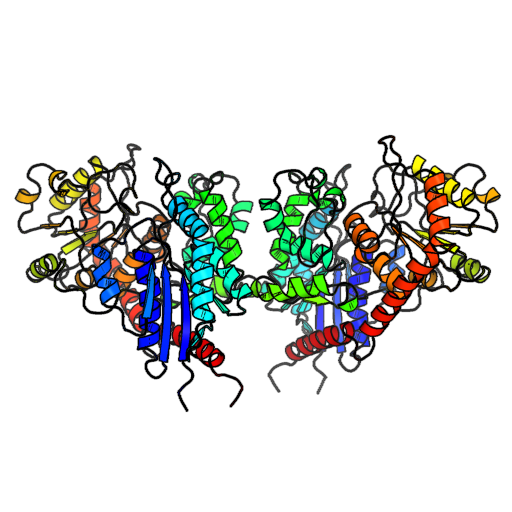. ASN A 1 218 ? -2.438 20.891 2.496 1 98.62 218 ASN A N 1
ATOM 1707 C CA . ASN A 1 218 ? -2.361 22.312 2.789 1 98.62 218 ASN A CA 1
ATOM 1708 C C . ASN A 1 218 ? -0.914 22.797 2.855 1 98.62 218 ASN A C 1
ATOM 1710 O O . ASN A 1 218 ? -0.475 23.312 3.881 1 98.62 218 ASN A O 1
ATOM 1714 N N . SER A 1 219 ? -0.183 22.609 1.858 1 98.38 219 SER A N 1
ATOM 1715 C CA . SER A 1 219 ? 1.152 23.094 1.539 1 98.38 219 SER A CA 1
ATOM 1716 C C . SER A 1 219 ? 1.269 23.469 0.063 1 98.38 219 SER A C 1
ATOM 1718 O O . SER A 1 219 ? 0.272 23.469 -0.663 1 98.38 219 SER A O 1
ATOM 1720 N N . PHE A 1 220 ? 2.35 23.969 -0.405 1 97.69 220 PHE A N 1
ATOM 1721 C CA . PHE A 1 220 ? 2.482 24.359 -1.804 1 97.69 220 PHE A CA 1
ATOM 1722 C C . PHE A 1 220 ? 3.887 24.078 -2.316 1 97.69 220 PHE A C 1
ATOM 1724 O O . PHE A 1 220 ? 4.824 23.938 -1.528 1 97.69 220 PHE A O 1
ATOM 1731 N N . MET A 1 221 ? 4.004 23.984 -3.516 1 95.88 221 MET A N 1
ATOM 1732 C CA . MET A 1 221 ? 5.199 23.484 -4.184 1 95.88 221 MET A CA 1
ATOM 1733 C C . MET A 1 221 ? 6.43 24.281 -3.783 1 95.88 221 MET A C 1
ATOM 1735 O O . MET A 1 221 ? 7.484 23.719 -3.5 1 95.88 221 MET A O 1
ATOM 1739 N N . GLU A 1 222 ? 6.316 25.531 -3.711 1 96.12 222 GLU A N 1
ATOM 1740 C CA . GLU A 1 222 ? 7.449 26.422 -3.486 1 96.12 222 GLU A CA 1
ATOM 1741 C C . GLU A 1 222 ? 7.945 26.328 -2.047 1 96.12 222 GLU A C 1
ATOM 1743 O O . GLU A 1 222 ? 9.109 26.641 -1.765 1 96.12 222 GLU A O 1
ATOM 1748 N N . LEU A 1 223 ? 7.09 25.922 -1.165 1 98 223 LEU A N 1
ATOM 1749 C CA . LEU A 1 223 ? 7.473 25.812 0.239 1 98 223 LEU A CA 1
ATOM 1750 C C . LEU A 1 223 ? 8.281 24.547 0.484 1 98 223 LEU A C 1
ATOM 1752 O O . LEU A 1 223 ? 9.234 24.562 1.268 1 98 223 LEU A O 1
ATOM 1756 N N . GLU A 1 224 ? 7.84 23.453 -0.144 1 97.44 224 GLU A N 1
ATOM 1757 C CA . GLU A 1 224 ? 8.469 22.156 0.046 1 97.44 224 GLU A CA 1
ATOM 1758 C C . GLU A 1 224 ? 8.719 21.469 -1.291 1 97.44 224 GLU A C 1
ATOM 1760 O O . GLU A 1 224 ? 8.211 20.375 -1.54 1 97.44 224 GLU A O 1
ATOM 1765 N N . PRO A 1 225 ? 9.555 22.047 -2.096 1 96.31 225 PRO A N 1
ATOM 1766 C CA . PRO A 1 225 ? 9.719 21.531 -3.461 1 96.31 225 PRO A CA 1
ATOM 1767 C C . PRO A 1 225 ? 10.312 20.125 -3.506 1 96.31 225 PRO A C 1
ATOM 1769 O O . PRO A 1 225 ? 9.828 19.281 -4.246 1 96.31 225 PRO A O 1
ATOM 1772 N N . ASP A 1 226 ? 11.367 19.859 -2.701 1 96.06 226 ASP A N 1
ATOM 1773 C CA . ASP A 1 226 ? 12.062 18.578 -2.75 1 96.06 226 ASP A CA 1
ATOM 1774 C C . ASP A 1 226 ? 11.164 17.453 -2.244 1 96.06 226 ASP A C 1
ATOM 1776 O O . ASP A 1 226 ? 11.133 16.375 -2.834 1 96.06 226 ASP A O 1
ATOM 1780 N N . ALA A 1 227 ? 10.445 17.719 -1.166 1 95.94 227 ALA A N 1
ATOM 1781 C CA . ALA A 1 227 ? 9.523 16.703 -0.639 1 95.94 227 ALA A CA 1
ATOM 1782 C C . ALA A 1 227 ? 8.414 16.406 -1.641 1 95.94 227 ALA A C 1
ATOM 1784 O O . ALA A 1 227 ? 8.031 15.242 -1.825 1 95.94 227 ALA A O 1
ATOM 1785 N N . THR A 1 228 ? 7.914 17.438 -2.307 1 95.12 228 THR A N 1
ATOM 1786 C CA . THR A 1 228 ? 6.848 17.281 -3.293 1 95.12 228 THR A CA 1
ATOM 1787 C C . THR A 1 228 ? 7.328 16.438 -4.48 1 95.12 228 THR A C 1
ATOM 1789 O O . THR A 1 228 ? 6.625 15.539 -4.934 1 95.12 228 THR A O 1
ATOM 1792 N N . ARG A 1 229 ? 8.5 16.688 -4.922 1 91.81 229 ARG A N 1
ATOM 1793 C CA . ARG A 1 229 ? 9.07 15.961 -6.051 1 91.81 229 ARG A CA 1
ATOM 1794 C C . ARG A 1 229 ? 9.32 14.5 -5.688 1 91.81 229 ARG A C 1
ATOM 1796 O O . ARG A 1 229 ? 9.047 13.602 -6.488 1 91.81 229 ARG A O 1
ATOM 1803 N N . ALA A 1 230 ? 9.82 14.305 -4.516 1 91.88 230 ALA A N 1
ATOM 1804 C CA . ALA A 1 230 ? 10.148 12.953 -4.074 1 91.88 230 ALA A CA 1
ATOM 1805 C C . ALA A 1 230 ? 8.906 12.07 -4.023 1 91.88 230 ALA A C 1
ATOM 1807 O O . ALA A 1 230 ? 8.93 10.922 -4.477 1 91.88 230 ALA A O 1
ATOM 1808 N N . ILE A 1 231 ? 7.789 12.586 -3.494 1 91.19 231 ILE A N 1
ATOM 1809 C CA . ILE A 1 231 ? 6.551 11.82 -3.377 1 91.19 231 ILE A CA 1
ATOM 1810 C C . ILE A 1 231 ? 5.973 11.555 -4.766 1 91.19 231 ILE A C 1
ATOM 1812 O O . ILE A 1 231 ? 5.43 10.484 -5.023 1 91.19 231 ILE A O 1
ATOM 1816 N N . SER A 1 232 ? 6.145 12.516 -5.629 1 83.19 232 SER A N 1
ATOM 1817 C CA . SER A 1 232 ? 5.566 12.406 -6.965 1 83.19 232 SER A CA 1
ATOM 1818 C C . SER A 1 232 ? 6.352 11.43 -7.828 1 83.19 232 SER A C 1
ATOM 1820 O O . SER A 1 232 ? 5.793 10.805 -8.734 1 83.19 232 SER A O 1
ATOM 1822 N N . GLN A 1 233 ? 7.629 11.312 -7.609 1 77.31 233 GLN A N 1
ATOM 1823 C CA . GLN A 1 233 ? 8.469 10.398 -8.375 1 77.31 233 GLN A CA 1
ATOM 1824 C C . GLN A 1 233 ? 8.172 8.945 -8.016 1 77.31 233 GLN A C 1
ATOM 1826 O O . GLN A 1 233 ? 8.438 8.039 -8.812 1 77.31 233 GLN A O 1
ATOM 1831 N N . GLU A 1 234 ? 7.719 8.742 -6.852 1 72.06 234 GLU A N 1
ATOM 1832 C CA . GLU A 1 234 ? 7.266 7.414 -6.457 1 72.06 234 GLU A CA 1
ATOM 1833 C C . GLU A 1 234 ? 5.828 7.168 -6.902 1 72.06 234 GLU A C 1
ATOM 1835 O O . GLU A 1 234 ? 5.039 6.574 -6.164 1 72.06 234 GLU A O 1
ATOM 1840 N N . SER A 1 235 ? 5.488 7.598 -8 1 63.84 235 SER A N 1
ATOM 1841 C CA . SER A 1 235 ? 4.129 7.695 -8.523 1 63.84 235 SER A CA 1
ATOM 1842 C C . SER A 1 235 ? 3.484 6.32 -8.656 1 63.84 235 SER A C 1
ATOM 1844 O O . SER A 1 235 ? 2.262 6.191 -8.578 1 63.84 235 SER A O 1
ATOM 1846 N N . ARG A 1 236 ? 4.324 5.328 -8.711 1 74.94 236 ARG A N 1
ATOM 1847 C CA . ARG A 1 236 ? 3.736 4.008 -8.922 1 74.94 236 ARG A CA 1
ATOM 1848 C C . ARG A 1 236 ? 3.133 3.467 -7.629 1 74.94 236 ARG A C 1
ATOM 1850 O O . ARG A 1 236 ? 2.16 2.711 -7.66 1 74.94 236 ARG A O 1
ATOM 1857 N N . CYS A 1 237 ? 3.629 4.031 -6.562 1 78 237 CYS A N 1
ATOM 1858 C CA . CYS A 1 237 ? 3.174 3.523 -5.273 1 78 237 CYS A CA 1
ATOM 1859 C C . CYS A 1 237 ? 2.188 4.488 -4.621 1 78 237 CYS A C 1
ATOM 1861 O O . CYS A 1 237 ? 1.409 4.094 -3.752 1 78 237 CYS A O 1
ATOM 1863 N N . ASN A 1 238 ? 2.32 5.699 -5.09 1 86.88 238 ASN A N 1
ATOM 1864 C CA . ASN A 1 238 ? 1.552 6.734 -4.41 1 86.88 238 ASN A CA 1
ATOM 1865 C C . ASN A 1 238 ? 0.477 7.324 -5.32 1 86.88 238 ASN A C 1
ATOM 1867 O O . ASN A 1 238 ? 0.678 7.438 -6.531 1 86.88 238 ASN A O 1
ATOM 1871 N N . PRO A 1 239 ? -0.714 7.668 -4.746 1 90.44 239 PRO A N 1
ATOM 1872 C CA . PRO A 1 239 ? -1.682 8.461 -5.512 1 90.44 239 PRO A CA 1
ATOM 1873 C C . PRO A 1 239 ? -1.175 9.867 -5.828 1 90.44 239 PRO A C 1
ATOM 1875 O O . PRO A 1 239 ? -0.166 10.305 -5.266 1 90.44 239 PRO A O 1
ATOM 1878 N N . PRO A 1 240 ? -1.801 10.516 -6.789 1 92.56 240 PRO A N 1
ATOM 1879 C CA . PRO A 1 240 ? -1.409 11.906 -7.066 1 92.56 240 PRO A CA 1
ATOM 1880 C C . PRO A 1 240 ? -1.486 12.797 -5.832 1 92.56 240 PRO A C 1
ATOM 1882 O O . PRO A 1 240 ? -2.42 12.68 -5.035 1 92.56 240 PRO A O 1
ATOM 1885 N N . VAL A 1 241 ? -0.5 13.625 -5.695 1 95.62 241 VAL A N 1
ATOM 1886 C CA . VAL A 1 241 ? -0.453 14.602 -4.609 1 95.62 241 VAL A CA 1
ATOM 1887 C C . VAL A 1 241 ? -0.734 16 -5.16 1 95.62 241 VAL A C 1
ATOM 1889 O O . VAL A 1 241 ? -0.105 16.422 -6.129 1 95.62 241 VAL A O 1
ATOM 1892 N N . TYR A 1 242 ? -1.697 16.703 -4.535 1 97.56 242 TYR A N 1
ATOM 1893 C CA . TYR A 1 242 ? -2.125 18.016 -4.969 1 97.56 242 TYR A CA 1
ATOM 1894 C C . TYR A 1 242 ? -1.814 19.062 -3.908 1 97.56 242 TYR A C 1
ATOM 1896 O O . TYR A 1 242 ? -2.609 19.281 -2.992 1 97.56 242 TYR A O 1
ATOM 1904 N N . PRO A 1 243 ? -0.633 19.75 -4.027 1 98.19 243 PRO A N 1
ATOM 1905 C CA . PRO A 1 243 ? -0.415 20.891 -3.139 1 98.19 243 PRO A CA 1
ATOM 1906 C C . PRO A 1 243 ? -1.372 22.047 -3.418 1 98.19 243 PRO A C 1
ATOM 1908 O O . PRO A 1 243 ? -1.269 22.703 -4.461 1 98.19 243 PRO A O 1
ATOM 1911 N N . ILE A 1 244 ? -2.242 22.297 -2.488 1 98.5 244 ILE A N 1
ATOM 1912 C CA . ILE A 1 244 ? -3.299 23.266 -2.754 1 98.5 244 ILE A CA 1
ATOM 1913 C C . ILE A 1 244 ? -3.146 24.453 -1.821 1 98.5 244 ILE A C 1
ATOM 1915 O O . ILE A 1 244 ? -3.939 25.406 -1.877 1 98.5 244 ILE A O 1
ATOM 1919 N N . GLY A 1 245 ? -2.217 24.406 -0.882 1 98.31 245 GLY A N 1
ATOM 1920 C CA . GLY A 1 245 ? -2.021 25.484 0.067 1 98.31 245 GLY A CA 1
ATOM 1921 C C . GLY A 1 245 ? -1.303 26.672 -0.533 1 98.31 245 GLY A C 1
ATOM 1922 O O . GLY A 1 245 ? -0.896 26.641 -1.696 1 98.31 245 GLY A O 1
ATOM 1923 N N . PRO A 1 246 ? -1.188 27.734 0.134 1 98.06 246 PRO A N 1
ATOM 1924 C CA . PRO A 1 246 ? -1.616 27.844 1.53 1 98.06 246 PRO A CA 1
ATOM 1925 C C . PRO A 1 246 ? -3.119 28.078 1.672 1 98.06 246 PRO A C 1
ATOM 1927 O O . PRO A 1 246 ? -3.676 28.953 1.007 1 98.06 246 PRO A O 1
ATOM 1930 N N . ILE A 1 247 ? -3.732 27.266 2.521 1 97.88 247 ILE A N 1
ATOM 1931 C CA . ILE A 1 247 ? -5.133 27.438 2.893 1 97.88 247 ILE A CA 1
ATOM 1932 C C . ILE A 1 247 ? -5.223 28.031 4.297 1 97.88 247 ILE A C 1
ATOM 1934 O O . ILE A 1 247 ? -4.844 27.391 5.277 1 97.88 247 ILE A O 1
ATOM 1938 N N . THR A 1 248 ? -5.633 29.281 4.395 1 95.5 248 THR A N 1
ATOM 1939 C CA . THR A 1 248 ? -5.84 29.984 5.656 1 95.5 248 THR A CA 1
ATOM 1940 C C . THR A 1 248 ? -7.246 30.562 5.727 1 95.5 248 THR A C 1
ATOM 1942 O O . THR A 1 248 ? -7.938 30.656 4.711 1 95.5 248 THR A O 1
ATOM 1945 N N . GLN A 1 249 ? -7.617 30.828 6.914 1 90.19 249 GLN A N 1
ATOM 1946 C CA . GLN A 1 249 ? -8.945 31.422 7.066 1 90.19 249 GLN A CA 1
ATOM 1947 C C . GLN A 1 249 ? -9.039 32.75 6.34 1 90.19 249 GLN A C 1
ATOM 1949 O O . GLN A 1 249 ? -8.109 33.562 6.383 1 90.19 249 GLN A O 1
ATOM 1954 N N . SER A 1 250 ? -10.086 32.875 5.516 1 82.75 250 SER A N 1
ATOM 1955 C CA . SER A 1 250 ? -10.297 34.094 4.738 1 82.75 250 SER A CA 1
ATOM 1956 C C . SER A 1 250 ? -11.547 34.844 5.207 1 82.75 250 SER A C 1
ATOM 1958 O O . SER A 1 250 ? -12.391 34.281 5.898 1 82.75 250 SER A O 1
ATOM 1960 N N . GLY A 1 251 ? -11.641 36.094 4.816 1 69.94 251 GLY A N 1
ATOM 1961 C CA . GLY A 1 251 ? -12.789 36.938 5.133 1 69.94 251 GLY A CA 1
ATOM 1962 C C . GLY A 1 251 ? -12.664 37.656 6.457 1 69.94 251 GLY A C 1
ATOM 1963 O O . GLY A 1 251 ? -11.75 37.375 7.238 1 69.94 251 GLY A O 1
ATOM 1964 N N . PRO A 1 252 ? -13.469 38.656 6.539 1 63.28 252 PRO A N 1
ATOM 1965 C CA . PRO A 1 252 ? -13.383 39.438 7.77 1 63.28 252 PRO A CA 1
ATOM 1966 C C . PRO A 1 252 ? -13.82 38.656 9.008 1 63.28 252 PRO A C 1
ATOM 1968 O O . PRO A 1 252 ? -14.727 37.844 8.922 1 63.28 252 PRO A O 1
ATOM 1971 N N . SER A 1 253 ? -12.93 38.656 9.977 1 59.59 253 SER A N 1
ATOM 1972 C CA . SER A 1 253 ? -13.297 38.031 11.25 1 59.59 253 SER A CA 1
ATOM 1973 C C . SER A 1 253 ? -14.453 38.781 11.906 1 59.59 253 SER A C 1
ATOM 1975 O O . SER A 1 253 ? -14.711 39.938 11.594 1 59.59 253 SER A O 1
ATOM 1977 N N . ASP A 1 254 ? -15.336 38.062 12.609 1 58.53 254 ASP A N 1
ATOM 1978 C CA . ASP A 1 254 ? -16.422 38.656 13.367 1 58.53 254 ASP A CA 1
ATOM 1979 C C . ASP A 1 254 ? -15.898 39.781 14.273 1 58.53 254 ASP A C 1
ATOM 1981 O O . ASP A 1 254 ? -14.992 39.562 15.078 1 58.53 254 ASP A O 1
ATOM 1985 N N . PRO A 1 255 ? -16.297 41.094 13.969 1 54.56 255 PRO A N 1
ATOM 1986 C CA . PRO A 1 255 ? -15.828 42.25 14.742 1 54.56 255 PRO A CA 1
ATOM 1987 C C . PRO A 1 255 ? -16.031 42.062 16.25 1 54.56 255 PRO A C 1
ATOM 1989 O O . PRO A 1 255 ? -15.414 42.781 17.047 1 54.56 255 PRO A O 1
ATOM 1992 N N . LYS A 1 256 ? -16.938 41.281 16.656 1 57.47 256 LYS A N 1
ATOM 1993 C CA . LYS A 1 256 ? -17.344 41.281 18.062 1 57.47 256 LYS A CA 1
ATOM 1994 C C . LYS A 1 256 ? -16.312 40.562 18.922 1 57.47 256 LYS A C 1
ATOM 1996 O O . LYS A 1 256 ? -16.266 40.75 20.141 1 57.47 256 LYS A O 1
ATOM 2001 N N . ASN A 1 257 ? -15.422 39.781 18.344 1 60.66 257 ASN A N 1
ATOM 2002 C CA . ASN A 1 257 ? -14.602 38.969 19.25 1 60.66 257 ASN A CA 1
ATOM 2003 C C . ASN A 1 257 ? -13.109 39.188 18.984 1 60.66 257 ASN A C 1
ATOM 2005 O O . ASN A 1 257 ? -12.625 39 17.875 1 60.66 257 ASN A O 1
ATOM 2009 N N . GLY A 1 258 ? -12.391 39.719 19.984 1 62.94 258 GLY A N 1
ATOM 2010 C CA . GLY A 1 258 ? -10.945 39.812 20.047 1 62.94 258 GLY A CA 1
ATOM 2011 C C . GLY A 1 258 ? -10.391 41.062 19.391 1 62.94 258 GLY A C 1
ATOM 2012 O O . GLY A 1 258 ? -9.188 41.156 19.125 1 62.94 258 GLY A O 1
ATOM 2013 N N . TRP A 1 259 ? -11.188 42 19.172 1 77.75 259 TRP A N 1
ATOM 2014 C CA . TRP A 1 259 ? -10.766 43.188 18.438 1 77.75 259 TRP A CA 1
ATOM 2015 C C . TRP A 1 259 ? -10.016 44.156 19.375 1 77.75 259 TRP A C 1
ATOM 2017 O O . TRP A 1 259 ? -9.297 45.031 18.906 1 77.75 259 TRP A O 1
ATOM 2027 N N . GLU A 1 260 ? -10.148 43.875 20.609 1 85.81 260 GLU A N 1
ATOM 2028 C CA . GLU A 1 260 ? -9.438 44.719 21.578 1 85.81 260 GLU A CA 1
ATOM 2029 C C . GLU A 1 260 ? -7.93 44.656 21.344 1 85.81 260 GLU A C 1
ATOM 2031 O O . GLU A 1 260 ? -7.227 45.656 21.5 1 85.81 260 GLU A O 1
ATOM 2036 N N . CYS A 1 261 ? -7.504 43.5 20.984 1 92 261 CYS A N 1
ATOM 2037 C CA . CYS A 1 261 ? -6.066 43.375 20.781 1 92 261 CYS A CA 1
ATOM 2038 C C . CYS A 1 261 ? -5.609 44.125 19.547 1 92 261 CYS A C 1
ATOM 2040 O O . CYS A 1 261 ? -4.5 44.688 19.516 1 92 261 CYS A O 1
ATOM 2042 N N . LEU A 1 262 ? -6.449 44.25 18.562 1 92.69 262 LEU A N 1
ATOM 2043 C CA . LEU A 1 262 ? -6.086 45 17.375 1 92.69 262 LEU A CA 1
ATOM 2044 C C . LEU A 1 262 ? -5.984 46.5 17.672 1 92.69 262 LEU A C 1
ATOM 2046 O O . LEU A 1 262 ? -5.098 47.188 17.156 1 92.69 262 LEU A O 1
ATOM 2050 N N . LEU A 1 263 ? -6.906 46.906 18.5 1 92.81 263 LEU A N 1
ATOM 2051 C CA . LEU A 1 263 ? -6.855 48.312 18.906 1 92.81 263 LEU A CA 1
ATOM 2052 C C . LEU A 1 263 ? -5.562 48.594 19.672 1 92.81 263 LEU A C 1
ATOM 2054 O O . LEU A 1 263 ? -4.965 49.656 19.5 1 92.81 263 LEU A O 1
ATOM 2058 N N . TRP A 1 264 ? -5.23 47.75 20.5 1 95.38 264 TRP A N 1
ATOM 2059 C CA . TRP A 1 264 ? -3.977 47.875 21.234 1 95.38 264 TRP A CA 1
ATOM 2060 C C . TRP A 1 264 ? -2.785 47.875 20.281 1 95.38 264 TRP A C 1
ATOM 2062 O O . TRP A 1 264 ? -1.849 48.656 20.438 1 95.38 264 TRP A O 1
ATOM 2072 N N . LEU A 1 265 ? -2.826 47.062 19.297 1 96.81 265 LEU A N 1
ATOM 2073 C CA . LEU A 1 265 ? -1.746 46.938 18.328 1 96.81 265 LEU A CA 1
ATOM 2074 C C . LEU A 1 265 ? -1.602 48.219 17.516 1 96.81 265 LEU A C 1
ATOM 2076 O O . LEU A 1 265 ? -0.49 48.594 17.141 1 96.81 265 LEU A O 1
ATOM 2080 N N . ASP A 1 266 ? -2.66 48.844 17.266 1 95.88 266 ASP A N 1
ATOM 2081 C CA . ASP A 1 266 ? -2.66 50.094 16.484 1 95.88 266 ASP A CA 1
ATOM 2082 C C . ASP A 1 266 ? -1.771 51.156 17.125 1 95.88 266 ASP A C 1
ATOM 2084 O O . ASP A 1 266 ? -1.255 52.031 16.453 1 95.88 266 ASP A O 1
ATOM 2088 N N . LYS A 1 267 ? -1.61 51.062 18.375 1 96.19 267 LYS A N 1
ATOM 2089 C CA . LYS A 1 267 ? -0.875 52.062 19.125 1 96.19 267 LYS A CA 1
ATOM 2090 C C . LYS A 1 267 ? 0.6 51.688 19.25 1 96.19 267 LYS A C 1
ATOM 2092 O O . LYS A 1 267 ? 1.385 52.438 19.828 1 96.19 267 LYS A O 1
ATOM 2097 N N . GLN A 1 268 ? 0.988 50.594 18.703 1 97.06 268 GLN A N 1
ATOM 2098 C CA . GLN A 1 268 ? 2.361 50.125 18.844 1 97.06 268 GLN A CA 1
ATOM 2099 C C . GLN A 1 268 ? 3.178 50.438 17.594 1 97.06 268 GLN A C 1
ATOM 2101 O O . GLN A 1 268 ? 2.633 50.469 16.484 1 97.06 268 GLN A O 1
ATOM 2106 N N . PRO A 1 269 ? 4.516 50.625 17.688 1 96.56 269 PRO A N 1
ATOM 2107 C CA . PRO A 1 269 ? 5.363 50.844 16.516 1 96.56 269 PRO A CA 1
ATOM 2108 C C . PRO A 1 269 ? 5.457 49.594 15.617 1 96.56 269 PRO A C 1
ATOM 2110 O O . PRO A 1 269 ? 5.254 48.469 16.078 1 96.56 269 PRO A O 1
ATOM 2113 N N . PRO A 1 270 ? 5.816 49.812 14.375 1 96.44 270 PRO A N 1
ATOM 2114 C CA . PRO A 1 270 ? 5.938 48.688 13.445 1 96.44 270 PRO A CA 1
ATOM 2115 C C . PRO A 1 270 ? 6.977 47.688 13.891 1 96.44 270 PRO A C 1
ATOM 2117 O O . PRO A 1 270 ? 8.031 48.031 14.406 1 96.44 270 PRO A O 1
ATOM 2120 N N . ASN A 1 271 ? 6.621 46.406 13.75 1 95.81 271 ASN A N 1
ATOM 2121 C CA . ASN A 1 271 ? 7.512 45.281 13.992 1 95.81 271 ASN A CA 1
ATOM 2122 C C . ASN A 1 271 ? 8.047 45.281 15.422 1 95.81 271 ASN A C 1
ATOM 2124 O O . ASN A 1 271 ? 9.203 44.938 15.656 1 95.81 271 ASN A O 1
ATOM 2128 N N . SER A 1 272 ? 7.23 45.656 16.359 1 96.75 272 SER A N 1
ATOM 2129 C CA . SER A 1 272 ? 7.734 45.844 17.719 1 96.75 272 SER A CA 1
ATOM 2130 C C . SER A 1 272 ? 7.145 44.781 18.672 1 96.75 272 SER A C 1
ATOM 2132 O O . SER A 1 272 ? 7.656 44.594 19.766 1 96.75 272 SER A O 1
ATOM 2134 N N . VAL A 1 273 ? 6.105 44.125 18.266 1 98.19 273 VAL A N 1
ATOM 2135 C CA . VAL A 1 273 ? 5.34 43.312 19.203 1 98.19 273 VAL A CA 1
ATOM 2136 C C . VAL A 1 273 ? 5.594 41.844 18.906 1 98.19 273 VAL A C 1
ATOM 2138 O O . VAL A 1 273 ? 5.531 41.406 17.75 1 98.19 273 VAL A O 1
ATOM 2141 N N . LEU A 1 274 ? 5.879 41.062 19.922 1 98.38 274 LEU A N 1
ATOM 2142 C CA . LEU A 1 274 ? 5.883 39.594 19.859 1 98.38 274 LEU A CA 1
ATOM 2143 C C . LEU A 1 274 ? 4.488 39.031 20.125 1 98.38 274 LEU A C 1
ATOM 2145 O O . LEU A 1 274 ? 3.887 39.312 21.156 1 98.38 274 LEU A O 1
ATOM 2149 N N . TYR A 1 275 ? 3.961 38.344 19.188 1 98.31 275 TYR A N 1
ATOM 2150 C CA . TYR A 1 275 ? 2.691 37.656 19.344 1 98.31 275 TYR A CA 1
ATOM 2151 C C . TYR A 1 275 ? 2.904 36.25 19.938 1 98.31 275 TYR A C 1
ATOM 2153 O O . TYR A 1 275 ? 3.686 35.469 19.422 1 98.31 275 TYR A O 1
ATOM 2161 N N . VAL A 1 276 ? 2.268 35.938 21.062 1 97.69 276 VAL A N 1
ATOM 2162 C CA . VAL A 1 276 ? 2.416 34.656 21.76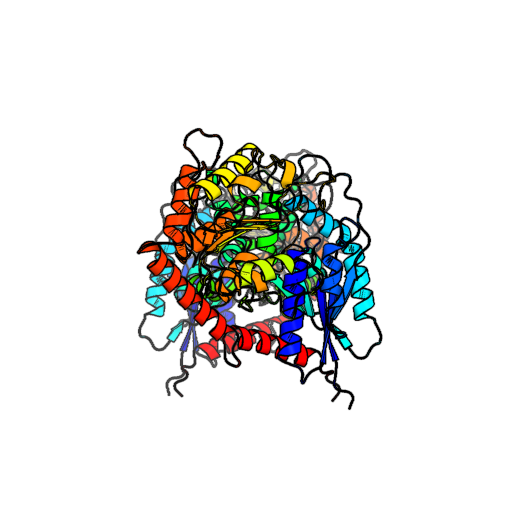6 1 97.69 276 VAL A CA 1
ATOM 2163 C C . VAL A 1 276 ? 1.083 33.906 21.766 1 97.69 276 VAL A C 1
ATOM 2165 O O . VAL A 1 276 ? 0.087 34.406 22.297 1 97.69 276 VAL A O 1
ATOM 2168 N N . SER A 1 277 ? 1.091 32.781 21.188 1 95.5 277 SER A N 1
ATOM 2169 C CA . SER A 1 277 ? -0.105 31.938 21.188 1 95.5 277 SER A CA 1
ATOM 2170 C C . SER A 1 277 ? 0.254 30.453 21.094 1 95.5 277 SER A C 1
ATOM 2172 O O . SER A 1 277 ? 1.087 30.062 20.266 1 95.5 277 SER A O 1
ATOM 2174 N N . PHE A 1 278 ? -0.39 29.594 21.875 1 91.88 278 PHE A N 1
ATOM 2175 C CA . PHE A 1 278 ? -0.146 28.156 21.844 1 91.88 278 PHE A CA 1
ATOM 2176 C C . PHE A 1 278 ? -1.343 27.422 21.266 1 91.88 278 PHE A C 1
ATOM 2178 O O . PHE A 1 278 ? -1.584 26.266 21.594 1 91.88 278 PHE A O 1
ATOM 2185 N N . GLY A 1 279 ? -2.084 28.172 20.469 1 84.5 279 GLY A N 1
ATOM 2186 C CA . GLY A 1 279 ? -3.152 27.547 19.703 1 84.5 279 GLY A CA 1
ATOM 2187 C C . GLY A 1 279 ? -4.348 27.156 20.547 1 84.5 279 GLY A C 1
ATOM 2188 O O . GLY A 1 279 ? -4.48 27.594 21.688 1 84.5 279 GLY A O 1
ATOM 2189 N N . SER A 1 280 ? -5.246 26.328 20 1 73.5 280 SER A N 1
ATOM 2190 C CA . SER A 1 280 ? -6.535 25.984 20.594 1 73.5 280 SER A CA 1
ATOM 2191 C C . SER A 1 280 ? -6.379 24.938 21.688 1 73.5 280 SER A C 1
ATOM 2193 O O . SER A 1 280 ? -7.246 24.812 22.562 1 73.5 280 SER A O 1
ATOM 2195 N N . GLY A 1 281 ? -5.316 24.297 21.719 1 75.44 281 GLY A N 1
ATOM 2196 C CA . GLY A 1 281 ? -5.289 23.188 22.656 1 75.44 281 GLY A CA 1
ATOM 2197 C C . GLY A 1 281 ? -4.027 23.156 23.5 1 75.44 281 GLY A C 1
ATOM 2198 O O . GLY A 1 281 ? -3.902 22.328 24.406 1 75.44 281 GLY A O 1
ATOM 2199 N N . GLY A 1 282 ? -3.225 24.125 23.406 1 83.25 282 GLY A N 1
ATOM 2200 C CA . GLY A 1 282 ? -1.943 24.062 24.094 1 83.25 282 GLY A CA 1
ATOM 2201 C C . GLY A 1 282 ? -2.004 24.578 25.516 1 83.25 282 GLY A C 1
ATOM 2202 O O . GLY A 1 282 ? -2.625 25.609 25.781 1 83.25 282 GLY A O 1
ATOM 2203 N N . THR A 1 283 ? -1.427 23.766 26.406 1 86.56 283 THR A N 1
ATOM 2204 C CA . THR A 1 283 ? -1.336 24.188 27.812 1 86.56 283 THR A CA 1
ATOM 2205 C C . THR A 1 283 ? 0.102 24.078 28.312 1 86.56 283 THR A C 1
ATOM 2207 O O . THR A 1 283 ? 0.895 23.297 27.781 1 86.56 283 THR A O 1
ATOM 2210 N N . LEU A 1 284 ? 0.371 24.938 29.234 1 90.81 284 LEU A N 1
ATOM 2211 C CA . LEU A 1 284 ? 1.683 24.938 29.875 1 90.81 284 LEU A CA 1
ATOM 2212 C C . LEU A 1 284 ? 1.566 24.609 31.359 1 90.81 284 LEU A C 1
ATOM 2214 O O . LEU A 1 284 ? 0.512 24.828 31.953 1 90.81 284 LEU A O 1
ATOM 2218 N N . SER A 1 285 ? 2.631 24.094 31.891 1 91.38 285 SER A N 1
ATOM 2219 C CA . SER A 1 285 ? 2.68 23.938 33.344 1 91.38 285 SER A CA 1
ATOM 2220 C C . SER A 1 285 ? 2.771 25.281 34.031 1 91.38 285 SER A C 1
ATOM 2222 O O . SER A 1 285 ? 3.123 26.281 33.438 1 91.38 285 SER A O 1
ATOM 2224 N N . GLN A 1 286 ? 2.465 25.281 35.312 1 92.94 286 GLN A N 1
ATOM 2225 C CA . GLN A 1 286 ? 2.568 26.5 36.094 1 92.94 286 GLN A CA 1
ATOM 2226 C C . GLN A 1 286 ? 3.99 27.062 36.062 1 92.94 286 GLN A C 1
ATOM 2228 O O . GLN A 1 286 ? 4.191 28.266 35.906 1 92.94 286 GLN A O 1
ATOM 2233 N N . ASP A 1 287 ? 4.918 26.141 36.219 1 94 287 ASP A N 1
ATOM 2234 C CA . ASP A 1 287 ? 6.316 26.562 36.188 1 94 287 ASP A CA 1
ATOM 2235 C C . ASP A 1 287 ? 6.68 27.203 34.844 1 94 287 ASP A C 1
ATOM 2237 O O . ASP A 1 287 ? 7.398 28.203 34.812 1 94 287 ASP A O 1
ATOM 2241 N N . GLN A 1 288 ? 6.172 26.688 33.812 1 94.81 288 GLN A N 1
ATOM 2242 C CA . GLN A 1 288 ? 6.508 27.219 32.5 1 94.81 288 GLN A CA 1
ATOM 2243 C C . GLN A 1 288 ? 5.809 28.547 32.219 1 94.81 288 GLN A C 1
ATOM 2245 O O . GLN A 1 288 ? 6.355 29.422 31.547 1 94.81 288 GLN A O 1
ATOM 2250 N N . ILE A 1 289 ? 4.582 28.672 32.719 1 95.44 289 ILE A N 1
ATOM 2251 C CA . ILE A 1 289 ? 3.881 29.953 32.625 1 95.44 289 ILE A CA 1
ATOM 2252 C C . ILE A 1 289 ? 4.688 31.031 33.312 1 95.44 289 ILE A C 1
ATOM 2254 O O . ILE A 1 289 ? 4.859 32.125 32.781 1 95.44 289 ILE A O 1
ATOM 2258 N N . ASN A 1 290 ? 5.203 30.672 34.469 1 96.44 290 ASN A N 1
ATOM 2259 C CA . ASN A 1 290 ? 6.016 31.625 35.219 1 96.44 290 ASN A CA 1
ATOM 2260 C C . ASN A 1 290 ? 7.254 32.062 34.438 1 96.44 290 ASN A C 1
ATOM 2262 O O . ASN A 1 290 ? 7.543 33.25 34.312 1 96.44 290 ASN A O 1
ATOM 2266 N N . GLU A 1 291 ? 7.91 31.047 33.906 1 96.62 291 GLU A N 1
ATOM 2267 C CA . GLU A 1 291 ? 9.141 31.344 33.188 1 96.62 291 GLU A CA 1
ATOM 2268 C C . GLU A 1 291 ? 8.859 32.156 31.922 1 96.62 291 GLU A C 1
ATOM 2270 O O . GLU A 1 291 ? 9.633 33.031 31.562 1 96.62 291 GLU A O 1
ATOM 2275 N N . LEU A 1 292 ? 7.789 31.812 31.25 1 97.25 292 LEU A N 1
ATOM 2276 C CA . LEU A 1 292 ? 7.43 32.562 30.047 1 97.25 292 LEU A CA 1
ATOM 2277 C C . LEU A 1 292 ? 7.121 34 30.375 1 97.25 292 LEU A C 1
ATOM 2279 O O . LEU A 1 292 ? 7.621 34.906 29.703 1 97.25 292 LEU A O 1
ATOM 2283 N N . ALA A 1 293 ? 6.336 34.219 31.391 1 97.81 293 ALA A N 1
ATOM 2284 C CA . ALA A 1 293 ? 5.98 35.562 31.812 1 97.81 293 ALA A CA 1
ATOM 2285 C C . ALA A 1 293 ? 7.223 36.375 32.188 1 97.81 293 ALA A C 1
ATOM 2287 O O . ALA A 1 293 ? 7.398 37.5 31.719 1 97.81 293 ALA A O 1
ATOM 2288 N N . LEU A 1 294 ? 8.023 35.781 32.969 1 97.81 294 LEU A N 1
ATOM 2289 C CA . LEU A 1 294 ? 9.234 36.469 33.438 1 97.81 294 LEU A CA 1
ATOM 2290 C C . LEU A 1 294 ? 10.195 36.719 32.25 1 97.81 294 LEU A C 1
ATOM 2292 O O . LEU A 1 294 ? 10.898 37.719 32.25 1 97.81 294 LEU A O 1
ATOM 2296 N N . GLY A 1 295 ? 10.242 35.75 31.359 1 97.94 295 GLY A N 1
ATOM 2297 C CA . GLY A 1 295 ? 11.07 35.906 30.172 1 97.94 295 GLY A CA 1
ATOM 2298 C C . GLY A 1 295 ? 10.602 37.062 29.297 1 97.94 295 GLY A C 1
ATOM 2299 O O . GLY A 1 295 ? 11.422 37.812 28.766 1 97.94 295 GLY A O 1
ATOM 2300 N N . LEU A 1 296 ? 9.281 37.188 29.109 1 98.12 296 LEU A N 1
ATOM 2301 C CA . LEU A 1 296 ? 8.703 38.312 28.359 1 98.12 296 LEU A CA 1
ATOM 2302 C C . LEU A 1 296 ? 9.062 39.656 29.016 1 98.12 296 LEU A C 1
ATOM 2304 O O . LEU A 1 296 ? 9.445 40.594 28.312 1 98.12 296 LEU A O 1
ATOM 2308 N N . GLU A 1 297 ? 8.945 39.656 30.312 1 97.56 297 GLU A N 1
ATOM 2309 C CA . GLU A 1 297 ? 9.281 40.875 31.062 1 97.56 297 GLU A CA 1
ATOM 2310 C C . GLU A 1 297 ? 10.766 41.219 30.922 1 97.56 297 GLU A C 1
ATOM 2312 O O . GLU A 1 297 ? 11.117 42.375 30.656 1 97.56 297 GLU A O 1
ATOM 2317 N N . LEU A 1 298 ? 11.586 40.219 31.094 1 97.25 298 LEU A N 1
ATOM 2318 C CA . LEU A 1 298 ? 13.039 40.406 31.062 1 97.25 298 LEU A CA 1
ATOM 2319 C C . LEU A 1 298 ? 13.508 40.844 29.688 1 97.25 298 LEU A C 1
ATOM 2321 O O . LEU A 1 298 ? 14.508 41.562 29.562 1 97.25 298 LEU A O 1
ATOM 2325 N N . SER A 1 299 ? 12.805 40.5 28.625 1 96.75 299 SER A N 1
ATOM 2326 C CA . SER A 1 299 ? 13.195 40.844 27.266 1 96.75 299 SER A CA 1
ATOM 2327 C C . SER A 1 299 ? 13.039 42.344 27.016 1 96.75 299 SER A C 1
ATOM 2329 O O . SER A 1 299 ? 13.672 42.906 26.109 1 96.75 299 SER A O 1
ATOM 2331 N N . LYS A 1 300 ? 12.148 43.031 27.734 1 95.62 300 LYS A N 1
ATOM 2332 C CA . LYS A 1 300 ? 11.828 44.469 27.609 1 95.62 300 LYS A CA 1
ATOM 2333 C C . LYS A 1 300 ? 11.227 44.781 26.25 1 95.62 300 LYS A C 1
ATOM 2335 O O . LYS A 1 300 ? 11.273 45.906 25.781 1 95.62 300 LYS A O 1
ATOM 2340 N N . ARG A 1 301 ? 10.742 43.781 25.578 1 96.06 301 ARG A N 1
ATOM 2341 C CA . ARG A 1 301 ? 10.047 43.938 24.297 1 96.06 301 ARG A CA 1
ATOM 2342 C C . ARG A 1 301 ? 8.531 43.875 24.484 1 96.06 301 ARG A C 1
ATOM 2344 O O . ARG A 1 301 ? 8.047 43.312 25.469 1 96.06 301 ARG A O 1
ATOM 2351 N N . LYS A 1 302 ? 7.883 44.5 23.578 1 97.94 302 LYS A N 1
ATOM 2352 C CA . LYS A 1 302 ? 6.422 44.469 23.641 1 97.94 302 LYS A CA 1
ATOM 2353 C C . LYS A 1 302 ? 5.879 43.094 23.234 1 97.94 302 LYS A C 1
ATOM 2355 O O . LYS A 1 302 ? 6.461 42.438 22.391 1 97.94 302 LYS A O 1
ATOM 2360 N N . PHE A 1 303 ? 4.742 42.719 23.875 1 98.25 303 PHE A N 1
ATOM 2361 C CA . PHE A 1 303 ? 4.203 41.406 23.547 1 98.25 303 PHE A CA 1
ATOM 2362 C C . PHE A 1 303 ? 2.682 41.406 23.656 1 98.25 303 PHE A C 1
ATOM 2364 O O . PHE A 1 303 ? 2.105 42.219 24.391 1 98.25 303 PHE A O 1
ATOM 2371 N N . LEU A 1 304 ? 2.078 40.625 22.875 1 97.81 304 LEU A N 1
ATOM 2372 C CA . LEU A 1 304 ? 0.67 40.25 22.938 1 97.81 304 LEU A CA 1
ATOM 2373 C C . LEU A 1 304 ? 0.523 38.75 23.172 1 97.81 304 LEU A C 1
ATOM 2375 O O . LEU A 1 304 ? 0.805 37.938 22.281 1 97.81 304 LEU A O 1
ATOM 2379 N N . TRP A 1 305 ? 0.142 38.375 24.406 1 96.69 305 TRP A N 1
ATOM 2380 C CA . TRP A 1 305 ? -0.046 36.969 24.781 1 96.69 305 TRP A CA 1
ATOM 2381 C C . TRP A 1 305 ? -1.529 36.625 24.828 1 96.69 305 TRP A C 1
ATOM 2383 O O . TRP A 1 305 ? -2.258 37.125 25.703 1 96.69 305 TRP A O 1
ATOM 2393 N N . VAL A 1 306 ? -1.925 35.75 23.891 1 92.56 306 VAL A N 1
ATOM 2394 C CA . VAL A 1 306 ? -3.344 35.406 23.828 1 92.56 306 VAL A CA 1
ATOM 2395 C C . VAL A 1 306 ? -3.549 33.938 24.188 1 92.56 306 VAL A C 1
ATOM 2397 O O . VAL A 1 306 ? -2.582 33.188 24.312 1 92.56 306 VAL A O 1
ATOM 2400 N N . ASN A 1 307 ? -4.812 33.531 24.453 1 83.88 307 ASN A N 1
ATOM 2401 C CA . ASN A 1 307 ? -5.215 32.188 24.75 1 83.88 307 ASN A CA 1
ATOM 2402 C C . ASN A 1 307 ? -4.484 31.625 25.969 1 83.88 307 ASN A C 1
ATOM 2404 O O . ASN A 1 307 ? -3.998 30.5 25.953 1 83.88 307 ASN A O 1
ATOM 2408 N N . LEU A 1 308 ? -4.242 32.5 26.906 1 82 308 LEU A N 1
ATOM 2409 C CA . LEU A 1 308 ? -3.721 32 28.172 1 82 308 LEU A CA 1
ATOM 2410 C C . LEU A 1 308 ? -4.723 31.062 28.844 1 82 308 LEU A C 1
ATOM 2412 O O . LEU A 1 308 ? -5.91 31.375 28.938 1 82 308 LEU A O 1
ATOM 2416 N N . ARG A 1 309 ? -4.207 29.953 29.234 1 84.25 309 ARG A N 1
ATOM 2417 C CA . ARG A 1 309 ? -5.055 28.938 29.844 1 84.25 309 ARG A CA 1
ATOM 2418 C C . ARG A 1 309 ? -4.52 28.547 31.219 1 84.25 309 ARG A C 1
ATOM 2420 O O . ARG A 1 309 ? -3.359 28.812 31.547 1 84.25 309 ARG A O 1
ATOM 2427 N N . ALA A 1 310 ? -5.473 27.891 31.969 1 84.69 310 ALA A N 1
ATOM 2428 C CA . ALA A 1 310 ? -5.035 27.344 33.25 1 84.69 310 ALA A CA 1
ATOM 2429 C C . ALA A 1 310 ? -3.934 26.297 33.062 1 84.69 310 ALA A C 1
ATOM 2431 O O . ALA A 1 310 ? -3.951 25.547 32.094 1 84.69 310 ALA A O 1
ATOM 2432 N N . PRO A 1 311 ? -3.004 26.375 33.969 1 86.62 311 PRO A N 1
ATOM 2433 C CA . PRO A 1 311 ? -1.887 25.438 33.844 1 86.62 311 PRO A CA 1
ATOM 2434 C C . PRO A 1 311 ? -2.334 23.969 33.875 1 86.62 311 PRO A C 1
ATOM 2436 O O . PRO A 1 311 ? -3.312 23.641 34.562 1 86.62 311 PRO A O 1
ATOM 2439 N N . ASN A 1 312 ? -1.665 23.188 33.156 1 83.5 312 ASN A N 1
ATOM 2440 C CA . ASN A 1 312 ? -1.872 21.75 33.125 1 83.5 312 ASN A CA 1
ATOM 2441 C C . ASN A 1 312 ? -0.588 21 32.781 1 83.5 312 ASN A C 1
ATOM 2443 O O . ASN A 1 312 ? 0.199 21.469 31.953 1 83.5 312 ASN A O 1
ATOM 2447 N N . ASP A 1 313 ? -0.401 19.891 33.312 1 76.75 313 ASP A N 1
ATOM 2448 C CA . ASP A 1 313 ? 0.801 19.109 33.031 1 76.75 313 ASP A CA 1
ATOM 2449 C C . ASP A 1 313 ? 0.686 18.391 31.688 1 76.75 313 ASP A C 1
ATOM 2451 O O . ASP A 1 313 ? 1.695 17.984 31.109 1 76.75 313 ASP A O 1
ATOM 2455 N N . ARG A 1 314 ? -0.496 18.203 31.328 1 77.62 314 ARG A N 1
ATOM 2456 C CA . ARG A 1 314 ? -0.709 17.625 30 1 77.62 314 ARG A CA 1
ATOM 2457 C C . ARG A 1 314 ? -0.793 18.719 28.938 1 77.62 314 ARG A C 1
ATOM 2459 O O . ARG A 1 314 ? -1.676 19.578 28.984 1 77.62 314 ARG A O 1
ATOM 2466 N N . ALA A 1 315 ? -0 18.578 27.859 1 71.25 315 ALA A N 1
ATOM 2467 C CA . ALA A 1 315 ? 0.215 19.625 26.859 1 71.25 315 ALA A CA 1
ATOM 2468 C C . ALA A 1 315 ? -1.046 19.875 26.047 1 71.25 315 ALA A C 1
ATOM 2470 O O . ALA A 1 315 ? -1.239 20.969 25.5 1 71.25 315 ALA A O 1
ATOM 2471 N N . SER A 1 316 ? -1.965 18.906 25.969 1 70 316 SER A N 1
ATOM 2472 C CA . SER A 1 316 ? -3.141 19.047 25.109 1 70 316 SER A CA 1
ATOM 2473 C C . SER A 1 316 ? -4.426 18.969 25.938 1 70 316 SER A C 1
ATOM 2475 O O . SER A 1 316 ? -5.484 18.625 25.406 1 70 316 SER A O 1
ATOM 2477 N N . ALA A 1 317 ? -4.445 19.328 27.109 1 65.88 317 ALA A N 1
ATOM 2478 C CA . ALA A 1 317 ? -5.512 19.047 28.062 1 65.88 317 ALA A CA 1
ATOM 2479 C C . ALA A 1 317 ? -6.793 19.797 27.703 1 65.88 317 ALA A C 1
ATOM 2481 O O . ALA A 1 317 ? -7.898 19.312 27.969 1 65.88 317 ALA A O 1
ATOM 2482 N N . THR A 1 318 ? -6.664 20.922 27.031 1 59.09 318 THR A N 1
ATOM 2483 C CA . THR A 1 318 ? -7.848 21.734 26.812 1 59.09 318 THR A CA 1
ATOM 2484 C C . THR A 1 318 ? -8.266 21.719 25.344 1 59.09 318 THR A C 1
ATOM 2486 O O . THR A 1 318 ? -8.984 22.609 24.891 1 59.09 318 THR A O 1
ATOM 2489 N N . TYR A 1 319 ? -7.863 20.766 24.719 1 62.62 319 TYR A N 1
ATOM 2490 C CA . TYR A 1 319 ? -8.125 20.75 23.281 1 62.62 319 TYR A CA 1
ATOM 2491 C C . TYR A 1 319 ? -9.617 20.609 23 1 62.62 319 TYR A C 1
ATOM 2493 O O . TYR A 1 319 ? -10.125 21.203 22.047 1 62.62 319 TYR A O 1
ATOM 2501 N N . PHE A 1 320 ? -10.305 19.844 23.906 1 58.94 320 PHE A N 1
ATOM 2502 C CA . PHE A 1 320 ? -11.727 19.609 23.656 1 58.94 320 PHE A CA 1
ATOM 2503 C C . PHE A 1 320 ? -12.578 20.422 24.625 1 58.94 320 PHE A C 1
ATOM 2505 O O . PHE A 1 320 ? -13.758 20.656 24.375 1 58.94 320 PHE A O 1
ATOM 2512 N N . ASN A 1 321 ? -11.898 20.531 25.875 1 59.84 321 ASN A N 1
ATOM 2513 C CA . ASN A 1 321 ? -12.703 21.125 26.922 1 59.84 321 ASN A CA 1
ATOM 2514 C C . ASN A 1 321 ? -12.5 22.641 27 1 59.84 321 ASN A C 1
ATOM 2516 O O . ASN A 1 321 ? -11.391 23.125 26.812 1 59.84 321 ASN A O 1
ATOM 2520 N N . GLY A 1 322 ? -13.344 23.344 26.375 1 55.94 322 GLY A N 1
ATOM 2521 C CA . GLY A 1 322 ? -13.344 24.797 26.438 1 55.94 322 GLY A CA 1
ATOM 2522 C C . GLY A 1 322 ? -12.695 25.344 27.703 1 55.94 322 GLY A C 1
ATOM 2523 O O . GLY A 1 322 ? -12.023 24.594 28.422 1 55.94 322 GLY A O 1
ATOM 2524 N N . GLU A 1 323 ? -12.766 26.703 27.984 1 55.56 323 GLU A N 1
ATOM 2525 C CA . GLU A 1 323 ? -12.172 27.547 29.016 1 55.56 323 GLU A CA 1
ATOM 2526 C C . GLU A 1 323 ? -12.641 27.125 30.406 1 55.56 323 GLU A C 1
ATOM 2528 O O . GLU A 1 323 ? -13.82 26.812 30.609 1 55.56 323 GLU A O 1
ATOM 2533 N N . GLY A 1 324 ? -11.719 26.547 31.172 1 55.94 324 GLY A N 1
ATOM 2534 C CA . GLY A 1 324 ? -12.031 26.359 32.594 1 55.94 324 GLY A CA 1
ATOM 2535 C C . GLY A 1 324 ? -12.648 27.578 33.219 1 55.94 324 GLY A C 1
ATOM 2536 O O . GLY A 1 324 ? -12.711 28.641 32.594 1 55.94 324 GLY A O 1
ATOM 2537 N N . VAL A 1 325 ? -13.344 27.438 34.406 1 59.81 325 VAL A N 1
ATOM 2538 C CA . VAL A 1 325 ? -14.164 28.359 35.156 1 59.81 325 VAL A CA 1
ATOM 2539 C C . VAL A 1 325 ? -13.281 29.469 35.75 1 59.81 325 VAL A C 1
ATOM 2541 O O . VAL A 1 325 ? -13.727 30.609 35.875 1 59.81 325 VAL A O 1
ATOM 2544 N N . GLU A 1 326 ? -11.953 29.156 35.875 1 69.81 326 GLU A N 1
ATOM 2545 C CA . GLU A 1 326 ? -11.148 30.172 36.531 1 69.81 326 GLU A CA 1
ATOM 2546 C C . GLU A 1 326 ? -10.43 31.062 35.531 1 69.81 326 GLU A C 1
ATOM 2548 O O . GLU A 1 326 ? -10.031 30.609 34.469 1 69.81 326 GLU A O 1
ATOM 2553 N N . ASP A 1 327 ? -10.383 32.281 35.938 1 83.44 327 ASP A N 1
ATOM 2554 C CA . ASP A 1 327 ? -9.672 33.25 35.094 1 83.44 327 ASP A CA 1
ATOM 2555 C C . ASP A 1 327 ? -8.188 32.906 35 1 83.44 327 ASP A C 1
ATOM 2557 O O . ASP A 1 327 ? -7.465 32.969 36 1 83.44 327 ASP A O 1
ATOM 2561 N N . PRO A 1 328 ? -7.754 32.625 33.875 1 88.44 328 PRO A N 1
ATOM 2562 C CA . PRO A 1 328 ? -6.371 32.188 33.688 1 88.44 328 PRO A CA 1
ATOM 2563 C C . PRO A 1 328 ? -5.348 33.25 34.062 1 88.44 328 PRO A C 1
ATOM 2565 O O . PRO A 1 328 ? -4.176 32.938 34.281 1 88.44 328 PRO A O 1
ATOM 2568 N N . LEU A 1 329 ? -5.719 34.469 34.156 1 90.69 329 LEU A N 1
ATOM 2569 C CA . LEU A 1 329 ? -4.805 35.562 34.469 1 90.69 329 LEU A CA 1
ATOM 2570 C C . LEU A 1 329 ? -4.27 35.406 35.906 1 90.69 329 LEU A C 1
ATOM 2572 O O . LEU A 1 329 ? -3.197 35.938 36.219 1 90.69 329 LEU A O 1
ATOM 2576 N N . HIS A 1 330 ? -4.977 34.625 36.688 1 90.81 330 HIS A N 1
ATOM 2577 C CA . HIS A 1 330 ? -4.582 34.438 38.062 1 90.81 330 HIS A CA 1
ATOM 2578 C C . HIS A 1 330 ? -3.342 33.531 38.156 1 90.81 330 HIS A C 1
ATOM 2580 O O . HIS A 1 330 ? -2.688 33.5 39.219 1 90.81 330 HIS A O 1
ATOM 2586 N N . PHE A 1 331 ? -3.043 32.969 37.125 1 91.75 331 PHE A N 1
ATOM 2587 C CA . PHE A 1 331 ? -1.932 32 37.156 1 91.75 331 PHE A CA 1
ATOM 2588 C C . PHE A 1 331 ? -0.628 32.688 36.75 1 91.75 331 PHE A C 1
ATOM 2590 O O . PHE A 1 331 ? 0.439 32.062 36.812 1 91.75 331 PHE A O 1
ATOM 2597 N N . LEU A 1 332 ? -0.707 33.969 36.438 1 95.69 332 LEU A N 1
ATOM 2598 C CA . LEU A 1 332 ? 0.498 34.719 36.156 1 95.69 332 LEU A CA 1
ATOM 2599 C C . LEU A 1 332 ? 1.238 35.094 37.438 1 95.69 332 LEU A C 1
ATOM 2601 O O . LEU A 1 332 ? 0.629 35.219 38.5 1 95.69 332 LEU A O 1
ATOM 2605 N N . PRO A 1 333 ? 2.609 35.312 37.312 1 95.5 333 PRO A N 1
ATOM 2606 C CA . PRO A 1 333 ? 3.342 35.75 38.5 1 95.5 333 PRO A CA 1
ATOM 2607 C C . PRO A 1 333 ? 2.779 37.031 39.094 1 95.5 333 PRO A C 1
ATOM 2609 O O . PRO A 1 333 ? 2.354 37.906 38.375 1 95.5 333 PRO A O 1
ATOM 2612 N N . LEU A 1 334 ? 2.902 37.156 40.438 1 94.56 334 LEU A N 1
ATOM 2613 C CA . LEU A 1 334 ? 2.371 38.281 41.156 1 94.56 334 LEU A CA 1
ATOM 2614 C C . LEU A 1 334 ? 2.973 39.594 40.625 1 94.56 334 LEU A C 1
ATOM 2616 O O . LEU A 1 334 ? 4.195 39.719 40.5 1 94.56 334 LEU A O 1
ATOM 2620 N N . GLY A 1 335 ? 2.068 40.562 40.219 1 95.5 335 GLY A N 1
ATOM 2621 C CA . GLY A 1 335 ? 2.486 41.906 39.812 1 95.5 335 GLY A CA 1
ATOM 2622 C C . GLY A 1 335 ? 2.924 41.969 38.344 1 95.5 335 GLY A C 1
ATOM 2623 O O . GLY A 1 335 ? 3.264 43.031 37.844 1 95.5 335 GLY A O 1
ATOM 2624 N N . PHE A 1 336 ? 2.893 40.906 37.75 1 96.38 336 PHE A N 1
ATOM 2625 C CA . PHE A 1 336 ? 3.389 40.812 36.375 1 96.38 336 PHE A CA 1
ATOM 2626 C C . PHE A 1 336 ? 2.635 41.781 35.469 1 96.38 336 PHE A C 1
ATOM 2628 O O . PHE A 1 336 ? 3.246 42.531 34.688 1 96.38 336 PHE A O 1
ATOM 2635 N N . LEU A 1 337 ? 1.312 41.781 35.531 1 95.44 337 LEU A N 1
ATOM 2636 C CA . LEU A 1 337 ? 0.489 42.625 34.656 1 95.44 337 LEU A CA 1
ATOM 2637 C C . LEU A 1 337 ? 0.755 44.094 34.906 1 95.44 337 LEU A C 1
ATOM 2639 O O . LEU A 1 337 ? 0.758 44.906 34 1 95.44 337 LEU A O 1
ATOM 2643 N N . GLU A 1 338 ? 1.003 44.406 36.156 1 95.75 338 GLU A N 1
ATOM 2644 C CA . GLU A 1 338 ? 1.298 45.781 36.5 1 95.75 338 GLU A CA 1
ATOM 2645 C C . GLU A 1 338 ? 2.684 46.188 36.031 1 95.75 338 GLU A C 1
ATOM 2647 O O . GLU A 1 338 ? 2.857 47.312 35.5 1 95.75 338 GLU A O 1
ATOM 2652 N N . ARG A 1 339 ? 3.637 45.344 36.219 1 96.19 339 ARG A N 1
ATOM 2653 C CA . ARG A 1 339 ? 5.016 45.625 35.844 1 96.19 339 ARG A CA 1
ATOM 2654 C C . ARG A 1 339 ? 5.156 45.75 34.312 1 96.19 339 ARG A C 1
ATOM 2656 O O . ARG A 1 339 ? 6.055 46.406 33.812 1 96.19 339 ARG A O 1
ATOM 2663 N N . THR A 1 340 ? 4.203 45.125 33.562 1 95.69 340 THR A N 1
ATOM 2664 C CA . THR A 1 340 ? 4.332 45.125 32.125 1 95.69 340 THR A CA 1
ATOM 2665 C C . THR A 1 340 ? 3.25 45.969 31.469 1 95.69 340 THR A C 1
ATOM 2667 O O . THR A 1 340 ? 3.016 45.875 30.266 1 95.69 340 THR A O 1
ATOM 2670 N N . LYS A 1 341 ? 2.686 46.719 32.281 1 91.88 341 LYS A N 1
ATOM 2671 C CA . LYS A 1 341 ? 1.653 47.625 31.781 1 91.88 341 LYS A CA 1
ATOM 2672 C C . LYS A 1 341 ? 2.209 48.531 30.688 1 91.88 341 LYS A C 1
ATOM 2674 O O . LYS A 1 341 ? 3.271 49.125 30.859 1 91.88 341 LYS A O 1
ATOM 2679 N N . GLY A 1 342 ? 1.565 48.688 29.5 1 88.56 342 GLY A N 1
ATOM 2680 C CA . GLY A 1 342 ? 2.025 49.5 28.391 1 88.56 342 GLY A CA 1
ATOM 2681 C C . GLY A 1 342 ? 2.934 48.75 27.438 1 88.56 342 GLY A C 1
ATOM 2682 O O . GLY A 1 342 ? 3.049 49.125 26.266 1 88.56 342 GLY A O 1
ATOM 2683 N N . LYS A 1 343 ? 3.551 47.75 27.969 1 93.75 343 LYS A N 1
ATOM 2684 C CA . LYS A 1 343 ? 4.48 46.969 27.141 1 93.75 343 LYS A CA 1
ATOM 2685 C C . LYS A 1 343 ? 3.824 45.719 26.625 1 93.75 343 LYS A C 1
ATOM 2687 O O . LYS A 1 343 ? 4.238 45.156 25.594 1 93.75 343 LYS A O 1
ATOM 2692 N N . GLY A 1 344 ? 2.93 45.25 27.406 1 95.75 344 GLY A N 1
ATOM 2693 C CA . GLY A 1 344 ? 2.33 44 27 1 95.75 344 GLY A CA 1
ATOM 2694 C C . GLY A 1 344 ? 0.833 43.938 27.25 1 95.75 344 GLY A C 1
ATOM 2695 O O . GLY A 1 344 ? 0.295 44.719 28.016 1 95.75 344 GLY A O 1
ATOM 2696 N N . LEU A 1 345 ? 0.17 43.062 26.516 1 95.88 345 LEU A N 1
ATOM 2697 C CA . LEU A 1 345 ? -1.239 42.719 26.688 1 95.88 345 LEU A CA 1
ATOM 2698 C C . LEU A 1 345 ? -1.433 41.219 26.781 1 95.88 345 LEU A C 1
ATOM 2700 O O . LEU A 1 345 ? -0.924 40.469 25.938 1 95.88 345 LEU A O 1
ATOM 2704 N N . VAL A 1 346 ? -2.092 40.75 27.812 1 94.62 346 VAL A N 1
ATOM 2705 C CA . VAL A 1 346 ? -2.395 39.344 28 1 94.62 346 VAL A CA 1
ATOM 2706 C C . VAL A 1 346 ? -3.906 39.125 27.969 1 94.62 346 VAL A C 1
ATOM 2708 O O . VAL A 1 346 ? -4.652 39.812 28.656 1 94.62 346 VAL A O 1
ATOM 2711 N N . MET A 1 347 ? -4.293 38.188 27.109 1 90.62 347 MET A N 1
ATOM 2712 C CA . MET A 1 347 ? -5.711 37.844 26.984 1 90.62 347 MET A CA 1
ATOM 2713 C C . MET A 1 347 ? -5.949 36.375 27.203 1 90.62 347 MET A C 1
ATOM 2715 O O . MET A 1 347 ? -5.16 35.531 26.734 1 90.62 347 MET A O 1
ATOM 2719 N N . SER A 1 348 ? -7.039 36.062 27.844 1 84.19 348 SER A N 1
ATOM 2720 C CA . SER A 1 348 ? -7.418 34.656 28.016 1 84.19 348 SER A CA 1
ATOM 2721 C C . SER A 1 348 ? -8.172 34.125 26.797 1 84.19 348 SER A C 1
ATOM 2723 O O . SER A 1 348 ? -8.172 32.938 26.516 1 84.19 348 SER A O 1
ATOM 2725 N N . GLY A 1 349 ? -8.719 34.938 26 1 78.12 349 GLY A N 1
ATOM 2726 C CA . GLY A 1 349 ? -9.594 34.5 24.922 1 78.12 349 GLY A CA 1
ATOM 2727 C C . GLY A 1 349 ? -8.898 34.469 23.578 1 78.12 349 GLY A C 1
ATOM 2728 O O . GLY A 1 349 ? -7.707 34.75 23.469 1 78.12 349 GLY A O 1
ATOM 2729 N N . TRP A 1 350 ? -9.688 34.094 22.656 1 79.81 350 TRP A N 1
ATOM 2730 C CA . TRP A 1 350 ? -9.242 33.938 21.281 1 79.81 350 TRP A CA 1
ATOM 2731 C C . TRP A 1 350 ? -8.977 35.281 20.625 1 79.81 350 TRP A C 1
ATOM 2733 O O . TRP A 1 350 ? -9.648 36.281 20.938 1 79.81 350 TRP A O 1
ATOM 2743 N N . ALA A 1 351 ? -7.953 35.344 19.797 1 86.25 351 ALA A N 1
ATOM 2744 C CA . ALA A 1 351 ? -7.645 36.5 18.953 1 86.25 351 ALA A CA 1
ATOM 2745 C C . ALA A 1 351 ? -7.758 36.156 17.469 1 86.25 351 ALA A C 1
ATOM 2747 O O . ALA A 1 351 ? -7.566 35 17.078 1 86.25 351 ALA A O 1
ATOM 2748 N N . PRO A 1 352 ? -8.242 37.094 16.672 1 89 352 PRO A N 1
ATOM 2749 C CA . PRO A 1 352 ? -8.203 36.875 15.227 1 89 352 PRO A CA 1
ATOM 2750 C C . PRO A 1 352 ? -6.781 36.781 14.688 1 89 352 PRO A C 1
ATOM 2752 O O . PRO A 1 352 ? -6.238 37.75 14.172 1 89 352 PRO A O 1
ATOM 2755 N N . GLN A 1 353 ? -6.277 35.656 14.688 1 91.12 353 GLN A N 1
ATOM 2756 C CA . GLN A 1 353 ? -4.855 35.406 14.5 1 91.12 353 GLN A CA 1
ATOM 2757 C C . GLN A 1 353 ? -4.383 35.906 13.141 1 91.12 353 GLN A C 1
ATOM 2759 O O . GLN A 1 353 ? -3.281 36.438 13.023 1 91.12 353 GLN A O 1
ATOM 2764 N N . ILE A 1 354 ? -5.172 35.719 12.133 1 91.69 354 ILE A N 1
ATOM 2765 C CA . ILE A 1 354 ? -4.766 36.125 10.797 1 91.69 354 ILE A CA 1
ATOM 2766 C C . ILE A 1 354 ? -4.566 37.656 10.766 1 91.69 354 ILE A C 1
ATOM 2768 O O . ILE A 1 354 ? -3.562 38.125 10.242 1 91.69 354 ILE A O 1
ATOM 2772 N N . GLU A 1 355 ? -5.5 38.344 11.328 1 92.69 355 GLU A N 1
ATOM 2773 C CA . GLU A 1 355 ? -5.41 39.812 11.383 1 92.69 355 GLU A CA 1
ATOM 2774 C C . GLU A 1 355 ? -4.258 40.25 12.281 1 92.69 355 GLU A C 1
ATOM 2776 O O . GLU A 1 355 ? -3.574 41.219 11.977 1 92.69 355 GLU A O 1
ATOM 2781 N N . VAL A 1 356 ? -4.117 39.531 13.336 1 94.94 356 VAL A N 1
ATOM 2782 C CA . VAL A 1 356 ? -3.037 39.875 14.266 1 94.94 356 VAL A CA 1
ATOM 2783 C C . VAL A 1 356 ? -1.688 39.688 13.57 1 94.94 356 VAL A C 1
ATOM 2785 O O . VAL A 1 356 ? -0.847 40.594 13.594 1 94.94 356 VAL A O 1
ATOM 2788 N N . LEU A 1 357 ? -1.505 38.594 12.953 1 96.5 357 LEU A N 1
ATOM 2789 C CA . LEU A 1 357 ? -0.245 38.281 12.281 1 96.5 357 LEU A CA 1
ATOM 2790 C C . LEU A 1 357 ? -0.01 39.25 11.125 1 96.5 357 LEU A C 1
ATOM 2792 O O . LEU A 1 357 ? 1.136 39.562 10.797 1 96.5 357 LEU A O 1
ATOM 2796 N N . GLY A 1 358 ? -1.088 39.719 10.555 1 95.81 358 GLY A N 1
ATOM 2797 C CA . GLY A 1 358 ? -0.98 40.625 9.438 1 95.81 358 GLY A CA 1
ATOM 2798 C C . GLY A 1 358 ? -0.806 42.062 9.867 1 95.81 358 GLY A C 1
ATOM 2799 O O . GLY A 1 358 ? -0.578 42.969 9.031 1 95.81 358 GLY A O 1
ATOM 2800 N N . HIS A 1 359 ? -0.897 42.344 11.125 1 96.56 359 HIS A N 1
ATOM 2801 C CA . HIS A 1 359 ? -0.806 43.719 11.633 1 96.56 359 HIS A 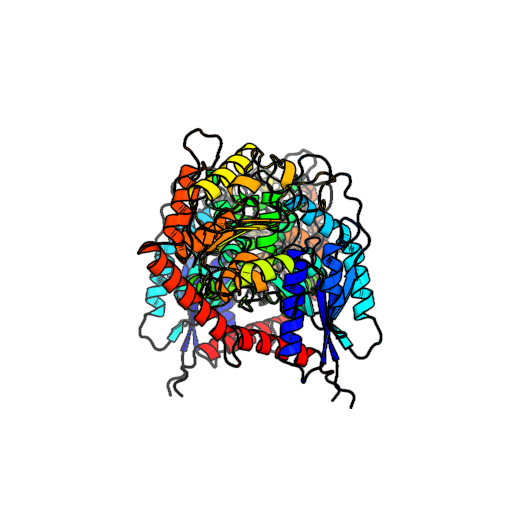CA 1
ATOM 2802 C C . HIS A 1 359 ? 0.623 44.219 11.547 1 96.56 359 HIS A C 1
ATOM 2804 O O . HIS A 1 359 ? 1.576 43.5 11.82 1 96.56 359 HIS A O 1
ATOM 2810 N N . LYS A 1 360 ? 0.835 45.438 11.211 1 97 360 LYS A N 1
ATOM 2811 C CA . LYS A 1 360 ? 2.139 46.031 10.945 1 97 360 LYS A CA 1
ATOM 2812 C C . LYS A 1 360 ? 3.012 46.031 12.195 1 97 360 LYS A C 1
ATOM 2814 O O . LYS A 1 360 ? 4.242 46.062 12.102 1 97 360 LYS A O 1
ATOM 2819 N N . SER A 1 361 ? 2.375 46.031 13.391 1 97.69 361 SER A N 1
ATOM 2820 C CA . SER A 1 361 ? 3.131 46.094 14.633 1 97.69 361 SER A CA 1
ATOM 2821 C C . SER A 1 361 ? 3.77 44.781 14.984 1 97.69 361 SER A C 1
ATOM 2823 O O . SER A 1 361 ? 4.656 44.688 15.844 1 97.69 361 SER A O 1
ATOM 2825 N N . ILE A 1 362 ? 3.34 43.719 14.391 1 98.19 362 ILE A N 1
ATOM 2826 C CA . ILE A 1 362 ? 3.826 42.406 14.75 1 98.19 362 ILE A CA 1
ATOM 2827 C C . ILE A 1 362 ? 5.199 42.156 14.125 1 98.19 362 ILE A C 1
ATOM 2829 O O . ILE A 1 362 ? 5.379 42.344 12.914 1 98.19 362 ILE A O 1
ATOM 2833 N N . GLY A 1 363 ? 6.121 41.719 14.984 1 97.38 363 GLY A N 1
ATOM 2834 C CA . GLY A 1 363 ? 7.477 41.5 14.508 1 97.38 363 GLY A CA 1
ATOM 2835 C C . GLY A 1 363 ? 7.883 40.031 14.562 1 97.38 363 GLY A C 1
ATOM 2836 O O . GLY A 1 363 ? 8.805 39.625 13.852 1 97.38 363 GLY A O 1
ATOM 2837 N N . ALA A 1 364 ? 7.258 39.312 15.383 1 98.25 364 ALA A N 1
ATOM 2838 C CA . ALA A 1 364 ? 7.57 37.906 15.555 1 98.25 364 ALA A CA 1
ATOM 2839 C C . ALA A 1 364 ? 6.391 37.156 16.156 1 98.25 364 ALA A C 1
ATOM 2841 O O . ALA A 1 364 ? 5.473 37.75 16.719 1 98.25 364 ALA A O 1
ATOM 2842 N N . PHE A 1 365 ? 6.367 35.844 16.031 1 98.5 365 PHE A N 1
ATOM 2843 C CA . PHE A 1 365 ? 5.293 34.969 16.5 1 98.5 365 PHE A CA 1
ATOM 2844 C C . PHE A 1 365 ? 5.855 33.812 17.297 1 98.5 365 PHE A C 1
ATOM 2846 O O . PHE A 1 365 ? 6.551 32.969 16.734 1 98.5 365 PHE A O 1
ATOM 2853 N N . LEU A 1 366 ? 5.652 33.781 18.594 1 98.31 366 LEU A N 1
ATOM 2854 C CA . LEU A 1 366 ? 5.91 32.594 19.406 1 98.31 366 LEU A CA 1
ATOM 2855 C C . LEU A 1 366 ? 4.742 31.625 19.312 1 98.31 366 LEU A C 1
ATOM 2857 O O . LEU A 1 366 ? 3.668 31.891 19.859 1 98.31 366 LEU A O 1
ATOM 2861 N N . SER A 1 367 ? 4.965 30.469 18.672 1 96.75 367 SER A N 1
ATOM 2862 C CA . SER A 1 367 ? 3.896 29.547 18.297 1 96.75 367 SER A CA 1
ATOM 2863 C C . SER A 1 367 ? 4.23 28.125 18.703 1 96.75 367 SER A C 1
ATOM 2865 O O . SER A 1 367 ? 5.402 27.75 18.797 1 96.75 367 SER A O 1
ATOM 2867 N N . HIS A 1 368 ? 3.215 27.375 18.922 1 95.19 368 HIS A N 1
ATOM 2868 C CA . HIS A 1 368 ? 3.393 25.953 19.141 1 95.19 368 HIS A CA 1
ATOM 2869 C C . HIS A 1 368 ? 3.66 25.203 17.844 1 95.19 368 HIS A C 1
ATOM 2871 O O . HIS A 1 368 ? 3.881 24 17.844 1 95.19 368 HIS A O 1
ATOM 2877 N N . CYS A 1 369 ? 3.512 25.828 16.766 1 95.75 369 CYS A N 1
ATOM 2878 C CA . CYS A 1 369 ? 3.904 25.328 15.461 1 95.75 369 CYS A CA 1
ATOM 2879 C C . CYS A 1 369 ? 2.881 24.328 14.93 1 95.75 369 CYS A C 1
ATOM 2881 O O . CYS A 1 369 ? 3.244 23.344 14.281 1 95.75 369 CYS A O 1
ATOM 2883 N N . GLY A 1 370 ? 1.6 24.547 15.266 1 95.75 370 GLY A N 1
ATOM 2884 C CA . GLY A 1 370 ? 0.596 23.891 14.453 1 95.75 370 GLY A CA 1
ATOM 2885 C C . GLY A 1 370 ? 0.665 24.266 12.984 1 95.75 370 GLY A C 1
ATOM 2886 O O . GLY A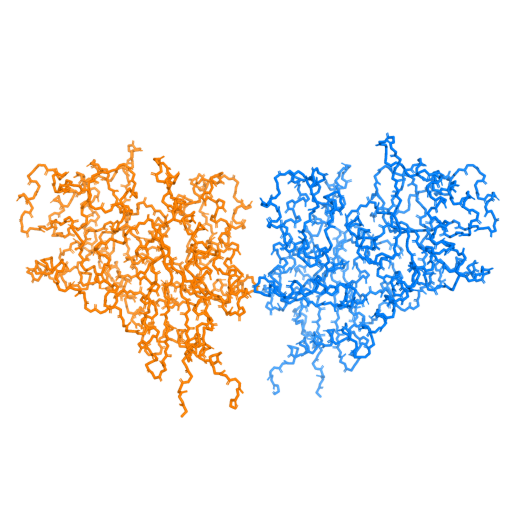 1 370 ? 1.006 25.406 12.648 1 95.75 370 GLY A O 1
ATOM 2887 N N . TRP A 1 371 ? 0.33 23.406 12.195 1 97.25 371 TRP A N 1
ATOM 2888 C CA . TRP A 1 371 ? 0.583 23.625 10.773 1 97.25 371 TRP A CA 1
ATOM 2889 C C . TRP A 1 371 ? -0.196 24.844 10.273 1 97.25 371 TRP A C 1
ATOM 2891 O O . TRP A 1 371 ? 0.317 25.625 9.477 1 97.25 371 TRP A O 1
ATOM 2901 N N . ASN A 1 372 ? -1.444 25.016 10.68 1 95.88 372 ASN A N 1
ATOM 2902 C CA . ASN A 1 372 ? -2.182 26.219 10.281 1 95.88 372 ASN A CA 1
ATOM 2903 C C . ASN A 1 372 ? -1.441 27.484 10.68 1 95.88 372 ASN A C 1
ATOM 2905 O O . ASN A 1 372 ? -1.387 28.453 9.914 1 95.88 372 ASN A O 1
ATOM 2909 N N . SER A 1 373 ? -0.902 27.438 11.891 1 96.75 373 SER A N 1
ATOM 2910 C CA . SER A 1 373 ? -0.162 28.609 12.375 1 96.75 373 SER A CA 1
ATOM 2911 C C . SER A 1 373 ? 1.091 28.844 11.539 1 96.75 373 SER A C 1
ATOM 2913 O O . SER A 1 373 ? 1.436 30 11.25 1 96.75 373 SER A O 1
ATOM 2915 N N . VAL A 1 374 ? 1.738 27.781 11.211 1 98.19 374 VAL A N 1
ATOM 2916 C CA . VAL A 1 374 ? 2.941 27.891 10.391 1 98.19 374 VAL A CA 1
ATOM 2917 C C . VAL A 1 374 ? 2.59 28.516 9.047 1 98.19 374 VAL A C 1
ATOM 2919 O O . VAL A 1 374 ? 3.246 29.469 8.602 1 98.19 374 VAL A O 1
ATOM 2922 N N . VAL A 1 375 ? 1.553 28.016 8.445 1 98.19 375 VAL A N 1
ATOM 2923 C CA . VAL A 1 375 ? 1.139 28.5 7.125 1 98.19 375 VAL A CA 1
ATOM 2924 C C . VAL A 1 375 ? 0.711 29.953 7.215 1 98.19 375 VAL A C 1
ATOM 2926 O O . VAL A 1 375 ? 1.065 30.766 6.355 1 98.19 375 VAL A O 1
ATOM 2929 N N . GLU A 1 376 ? -0.016 30.312 8.25 1 97.56 376 GLU A N 1
ATOM 2930 C CA . GLU A 1 376 ? -0.443 31.688 8.461 1 97.56 376 GLU A CA 1
ATOM 2931 C C . GLU A 1 376 ? 0.756 32.625 8.641 1 97.56 376 GLU A C 1
ATOM 2933 O O . GLU A 1 376 ? 0.767 33.75 8.117 1 97.56 376 GLU A O 1
ATOM 2938 N N . SER A 1 377 ? 1.689 32.156 9.391 1 98.19 377 SER A N 1
ATOM 2939 C CA . SER A 1 377 ? 2.896 32.938 9.617 1 98.19 377 SER A CA 1
ATOM 2940 C C . SER A 1 377 ? 3.646 33.188 8.312 1 98.19 377 SER A C 1
ATOM 2942 O O . SER A 1 377 ? 4.133 34.281 8.062 1 98.19 377 SER A O 1
ATOM 2944 N N . VAL A 1 378 ? 3.732 32.188 7.48 1 98.56 378 VAL A N 1
ATOM 2945 C CA . VAL A 1 378 ? 4.41 32.281 6.191 1 98.56 378 VAL A CA 1
ATOM 2946 C C . VAL A 1 378 ? 3.672 33.281 5.297 1 98.56 378 VAL A C 1
ATOM 2948 O O . VAL A 1 378 ? 4.289 34.156 4.691 1 98.56 378 VAL A O 1
ATOM 2951 N N . VAL A 1 379 ? 2.371 33.188 5.25 1 98.06 379 VAL A N 1
ATOM 2952 C CA . VAL A 1 379 ? 1.551 34.031 4.391 1 98.06 379 VAL A CA 1
ATOM 2953 C C . VAL A 1 379 ? 1.69 35.469 4.82 1 98.06 379 VAL A C 1
ATOM 2955 O O . VAL A 1 379 ? 1.693 36.375 3.98 1 98.06 379 VAL A O 1
ATOM 2958 N N . GLN A 1 380 ? 1.869 35.688 6.105 1 97.81 380 GLN A N 1
ATOM 2959 C CA . GLN A 1 380 ? 1.931 37.062 6.625 1 97.81 380 GLN A CA 1
ATOM 2960 C C . GLN A 1 380 ? 3.375 37.531 6.758 1 97.81 380 GLN A C 1
ATOM 2962 O O . GLN A 1 380 ? 3.625 38.688 7.082 1 97.81 380 GLN A O 1
ATOM 2967 N N . GLY A 1 381 ? 4.301 36.656 6.547 1 98.06 381 GLY A N 1
ATOM 2968 C CA . GLY A 1 381 ? 5.711 37 6.551 1 98.06 381 GLY A CA 1
ATOM 2969 C C . GLY A 1 381 ? 6.254 37.25 7.941 1 98.06 381 GLY A C 1
ATOM 2970 O O . GLY A 1 381 ? 7.07 38.156 8.133 1 98.06 381 GLY A O 1
ATOM 2971 N N . VAL A 1 382 ? 5.859 36.531 8.945 1 98.38 382 VAL A N 1
ATOM 2972 C CA . VAL A 1 382 ? 6.242 36.812 10.328 1 98.38 382 VAL A CA 1
ATOM 2973 C C . VAL A 1 382 ? 7.18 35.688 10.82 1 98.38 382 VAL A C 1
ATOM 2975 O O . VAL A 1 382 ? 6.797 34.531 10.875 1 98.38 382 VAL A O 1
ATOM 2978 N N . PRO A 1 383 ? 8.43 36 11.195 1 98.19 383 PRO A N 1
ATOM 2979 C CA . PRO A 1 383 ? 9.32 34.969 11.766 1 98.19 383 PRO A CA 1
ATOM 2980 C C . PRO A 1 383 ? 8.781 34.375 13.047 1 98.19 383 PRO A C 1
ATOM 2982 O O . PRO A 1 383 ? 7.934 34.969 13.719 1 98.19 383 PRO A O 1
ATOM 2985 N N . MET A 1 384 ? 9.383 33.188 13.438 1 98.5 384 MET A N 1
ATOM 2986 C CA . MET A 1 384 ? 8.727 32.469 14.523 1 98.5 384 MET A CA 1
ATOM 2987 C C . MET A 1 384 ? 9.734 32.062 15.586 1 98.5 384 MET A C 1
ATOM 2989 O O . MET A 1 384 ? 10.93 31.938 15.305 1 98.5 384 MET A O 1
ATOM 2993 N N . ILE A 1 385 ? 9.312 31.953 16.766 1 98.31 385 ILE A N 1
ATOM 2994 C CA . ILE A 1 385 ? 9.875 31.062 17.781 1 98.31 385 ILE A CA 1
ATOM 2995 C C . ILE A 1 385 ? 9.039 29.797 17.891 1 98.31 385 ILE A C 1
ATOM 2997 O O . ILE A 1 385 ? 7.891 29.828 18.344 1 98.31 385 ILE A O 1
ATOM 3001 N N . ALA A 1 386 ? 9.617 28.719 17.422 1 98.06 386 ALA A N 1
ATOM 3002 C CA . ALA A 1 386 ? 8.906 27.453 17.359 1 98.06 386 ALA A CA 1
ATOM 3003 C C . ALA A 1 386 ? 8.969 26.719 18.703 1 98.06 386 ALA A C 1
ATOM 3005 O O . ALA A 1 386 ? 10.016 26.188 19.078 1 98.06 386 ALA A O 1
ATOM 3006 N N . TRP A 1 387 ? 7.852 26.609 19.375 1 96.69 387 TRP A N 1
ATOM 3007 C CA . TRP A 1 387 ? 7.738 25.984 20.688 1 96.69 387 TRP A CA 1
ATOM 3008 C C . TRP A 1 387 ? 6.664 24.906 20.672 1 96.69 387 TRP A C 1
ATOM 3010 O O . TRP A 1 387 ? 5.613 25.062 21.297 1 96.69 387 TRP A O 1
ATOM 3020 N N . PRO A 1 388 ? 6.977 23.75 20.078 1 95.19 388 PRO A N 1
ATOM 3021 C CA . PRO A 1 388 ? 5.988 22.688 19.953 1 95.19 388 PRO A CA 1
ATOM 3022 C C . PRO A 1 388 ? 5.602 22.062 21.281 1 95.19 388 PRO A C 1
ATOM 3024 O O . PRO A 1 388 ? 6.418 22.016 22.203 1 95.19 388 PRO A O 1
ATOM 3027 N N . LEU A 1 389 ? 4.383 21.578 21.328 1 91.38 389 LEU A N 1
ATOM 3028 C CA . LEU A 1 389 ? 3.881 20.984 22.562 1 91.38 389 LEU A CA 1
ATOM 3029 C C . LEU A 1 389 ? 3.449 19.531 22.328 1 91.38 389 LEU A C 1
ATOM 3031 O O . LEU A 1 389 ? 3.721 18.656 23.156 1 91.38 389 LEU A O 1
ATOM 3035 N N . PHE A 1 390 ? 2.74 19.219 21.25 1 88.88 390 PHE A N 1
ATOM 3036 C CA . PHE A 1 390 ? 2.205 17.891 21.016 1 88.88 390 PHE A CA 1
ATOM 3037 C C . PHE A 1 390 ? 1.98 17.641 19.531 1 88.88 390 PHE A C 1
ATOM 3039 O O . PHE A 1 390 ? 2.363 18.453 18.688 1 88.88 390 PHE A O 1
ATOM 3046 N N . ALA A 1 391 ? 1.379 16.453 19.188 1 90.75 391 ALA A N 1
ATOM 3047 C CA . ALA A 1 391 ? 1.009 16.078 17.828 1 90.75 391 ALA A CA 1
ATOM 3048 C C . ALA A 1 391 ? 2.225 16.094 16.891 1 90.75 391 ALA A C 1
ATOM 3050 O O . ALA A 1 391 ? 3.277 15.547 17.234 1 90.75 391 ALA A O 1
ATOM 3051 N N . GLU A 1 392 ? 2.066 16.688 15.766 1 94.94 392 GLU A N 1
ATOM 3052 C CA . GLU A 1 392 ? 3.152 16.703 14.789 1 94.94 392 GLU A CA 1
ATOM 3053 C C . GLU A 1 392 ? 3.955 18 14.867 1 94.94 392 GLU A C 1
ATOM 3055 O O . GLU A 1 392 ? 4.801 18.266 14.016 1 94.94 392 GLU A O 1
ATOM 3060 N N . GLN A 1 393 ? 3.771 18.75 15.906 1 96 393 GLN A N 1
ATOM 3061 C CA . GLN A 1 393 ? 4.312 20.094 16.016 1 96 393 GLN A CA 1
ATOM 3062 C C . GLN A 1 393 ? 5.84 20.078 16.047 1 96 393 GLN A C 1
ATOM 3064 O O . GLN A 1 393 ? 6.488 20.984 15.523 1 96 393 GLN A O 1
ATOM 3069 N N . ARG A 1 394 ? 6.418 19.094 16.641 1 96.38 394 ARG A N 1
ATOM 3070 C CA . ARG A 1 394 ? 7.875 19.016 16.703 1 96.38 394 ARG A CA 1
ATOM 3071 C C . ARG A 1 394 ? 8.469 18.828 15.312 1 96.38 394 ARG A C 1
ATOM 3073 O O . ARG A 1 394 ? 9.547 19.328 15.016 1 96.38 394 ARG A O 1
ATOM 3080 N N . THR A 1 395 ? 7.754 18.031 14.523 1 98.12 395 THR A N 1
ATOM 3081 C CA . THR A 1 395 ? 8.18 17.859 13.141 1 98.12 395 THR A CA 1
ATOM 3082 C C . THR A 1 395 ? 8.102 19.172 12.383 1 98.12 395 THR A C 1
ATOM 3084 O O . THR A 1 395 ? 9.008 19.516 11.625 1 98.12 395 THR A O 1
ATOM 3087 N N . ASN A 1 396 ? 7.031 19.906 12.602 1 98.5 396 ASN A N 1
ATOM 3088 C CA . ASN A 1 396 ? 6.883 21.219 12 1 98.5 396 ASN A CA 1
ATOM 3089 C C . ASN A 1 396 ? 7.992 22.172 12.453 1 98.5 396 ASN A C 1
ATOM 3091 O O . ASN A 1 396 ? 8.531 22.938 11.641 1 98.5 396 ASN A O 1
ATOM 3095 N N . ALA A 1 397 ? 8.266 22.078 13.727 1 98.25 397 ALA A N 1
ATOM 3096 C CA . ALA A 1 397 ? 9.312 22.938 14.289 1 98.25 397 ALA A CA 1
ATOM 3097 C C . ALA A 1 397 ? 10.664 22.641 13.625 1 98.25 397 ALA A C 1
ATOM 3099 O O . ALA A 1 397 ? 11.422 23.578 13.32 1 98.25 397 ALA A O 1
ATOM 3100 N N . ALA A 1 398 ? 10.953 21.375 13.461 1 98.19 398 ALA A N 1
ATOM 3101 C CA . ALA A 1 398 ? 12.195 21 12.781 1 98.19 398 ALA A CA 1
ATOM 3102 C C . ALA A 1 398 ? 12.234 21.562 11.359 1 98.19 398 ALA A C 1
ATOM 3104 O O . ALA A 1 398 ? 13.273 22.062 10.914 1 98.19 398 ALA A O 1
ATOM 3105 N N . LEU A 1 399 ? 11.164 21.484 10.672 1 98.44 399 LEU A N 1
ATOM 3106 C CA . LEU A 1 399 ? 11.086 21.969 9.297 1 98.44 399 LEU A CA 1
ATOM 3107 C C . LEU A 1 399 ? 11.367 23.469 9.234 1 98.44 399 LEU A C 1
ATOM 3109 O O . LEU A 1 399 ? 12.18 23.922 8.422 1 98.44 399 LEU A O 1
ATOM 3113 N N . VAL A 1 400 ? 10.758 24.281 10.133 1 98.5 400 VAL A N 1
ATOM 3114 C CA . VAL A 1 400 ? 10.836 25.734 10.008 1 98.5 400 VAL A CA 1
ATOM 3115 C C . VAL A 1 400 ? 12.156 26.234 10.578 1 98.5 400 VAL A C 1
ATOM 3117 O O . VAL A 1 400 ? 12.633 27.328 10.211 1 98.5 400 VAL A O 1
ATOM 3120 N N . THR A 1 401 ? 12.828 25.453 11.5 1 98 401 THR A N 1
ATOM 3121 C CA . THR A 1 401 ? 14.078 25.891 12.109 1 98 401 THR A CA 1
ATOM 3122 C C . THR A 1 401 ? 15.273 25.391 11.312 1 98 401 THR A C 1
ATOM 3124 O O . THR A 1 401 ? 16.203 26.156 11.016 1 98 401 THR A O 1
ATOM 3127 N N . ASP A 1 402 ? 15.219 24.109 10.938 1 97.31 402 ASP A N 1
ATOM 3128 C CA . ASP A 1 402 ? 16.391 23.484 10.336 1 97.31 402 ASP A CA 1
ATOM 3129 C C . ASP A 1 402 ? 16.266 23.422 8.812 1 97.31 402 ASP A C 1
ATOM 3131 O O . ASP A 1 402 ? 17.266 23.406 8.102 1 97.31 402 ASP A O 1
ATOM 3135 N N . GLY A 1 403 ? 15.07 23.359 8.352 1 97.31 403 GLY A N 1
ATOM 3136 C CA . GLY A 1 403 ? 14.828 23.297 6.918 1 97.31 403 GLY A CA 1
ATOM 3137 C C . GLY A 1 403 ? 14.719 24.656 6.262 1 97.31 403 GLY A C 1
ATOM 3138 O O . GLY A 1 403 ? 15.625 25.078 5.547 1 97.31 403 GLY A O 1
ATOM 3139 N N . LEU A 1 404 ? 13.734 25.406 6.688 1 97.94 404 LEU A N 1
ATOM 3140 C CA . LEU A 1 404 ? 13.414 26.688 6.078 1 97.94 404 LEU A CA 1
ATOM 3141 C C . LEU A 1 404 ? 14.211 27.812 6.742 1 97.94 404 LEU A C 1
ATOM 3143 O O . LEU A 1 404 ? 14.398 28.875 6.152 1 97.94 404 LEU A O 1
ATOM 3147 N N . LYS A 1 405 ? 14.641 27.594 7.996 1 97.88 405 LYS A N 1
ATOM 3148 C CA . LYS A 1 405 ? 15.477 28.516 8.766 1 97.88 405 LYS A CA 1
ATOM 3149 C C . LYS A 1 405 ? 14.789 29.875 8.93 1 97.88 405 LYS A C 1
ATOM 3151 O O . LYS A 1 405 ? 15.414 30.906 8.719 1 97.88 405 LYS A O 1
ATOM 3156 N N . VAL A 1 406 ? 13.508 29.828 9.266 1 98.5 406 VAL A N 1
ATOM 3157 C CA . VAL A 1 406 ? 12.727 31.047 9.453 1 98.5 406 VAL A CA 1
ATOM 3158 C C . VAL A 1 406 ? 12.227 31.125 10.891 1 98.5 406 VAL A C 1
ATOM 3160 O O . VAL A 1 406 ? 11.336 31.906 11.211 1 98.5 406 VAL A O 1
ATOM 3163 N N . ALA A 1 407 ? 12.734 30.297 11.758 1 98.56 407 ALA A N 1
ATOM 3164 C CA . ALA A 1 407 ? 12.328 30.25 13.156 1 98.56 407 ALA A CA 1
ATOM 3165 C C . ALA A 1 407 ? 13.5 29.875 14.062 1 98.56 407 ALA A C 1
ATOM 3167 O O . ALA A 1 407 ? 14.508 29.344 13.594 1 98.56 407 ALA A O 1
ATOM 3168 N N . LEU A 1 408 ? 13.391 30.25 15.25 1 97.94 408 LEU A N 1
ATOM 3169 C CA . LEU A 1 408 ? 14.266 29.781 16.312 1 97.94 408 LEU A CA 1
ATOM 3170 C C . LEU A 1 408 ? 13.523 28.828 17.25 1 97.94 408 LEU A C 1
ATOM 3172 O O . LEU A 1 408 ? 12.289 28.812 17.281 1 97.94 408 LEU A O 1
ATOM 3176 N N . ARG A 1 409 ? 14.25 28.016 17.938 1 96.44 409 ARG A N 1
ATOM 3177 C CA . ARG A 1 409 ? 13.648 27.031 18.828 1 96.44 409 ARG A CA 1
ATOM 3178 C C . ARG A 1 409 ? 14.242 27.109 20.219 1 96.44 409 ARG A C 1
ATOM 3180 O O . ARG A 1 409 ? 15.461 27.203 20.375 1 96.44 409 ARG A O 1
ATOM 3187 N N . PRO A 1 410 ? 13.422 27.125 21.203 1 95.44 410 PRO A N 1
ATOM 3188 C CA . PRO A 1 410 ? 13.945 27.172 22.578 1 95.44 410 PRO A CA 1
ATOM 3189 C C . PRO A 1 410 ? 14.656 25.875 22.984 1 95.44 410 PRO A C 1
ATOM 3191 O O . PRO A 1 410 ? 14.25 24.797 22.562 1 95.44 410 PRO A O 1
ATOM 3194 N N . LYS A 1 411 ? 15.609 25.984 23.844 1 92.06 411 LYS A N 1
ATOM 3195 C CA . LYS A 1 411 ? 16.297 24.859 24.469 1 92.06 411 LYS A CA 1
ATOM 3196 C C . LYS A 1 411 ? 15.875 24.688 25.922 1 92.06 411 LYS A C 1
ATOM 3198 O O . LYS A 1 411 ? 15.805 25.656 26.672 1 92.06 411 LYS A O 1
ATOM 3203 N N . ALA A 1 412 ? 15.523 23.484 26.141 1 86.5 412 ALA A N 1
ATOM 3204 C CA . ALA A 1 412 ? 15.164 23.188 27.516 1 86.5 412 ALA A CA 1
ATOM 3205 C C . ALA A 1 412 ? 16.406 23.172 28.406 1 86.5 412 ALA A C 1
ATOM 3207 O O . ALA A 1 412 ? 17.516 22.938 27.938 1 86.5 412 ALA A O 1
ATOM 3208 N N . ASN A 1 413 ? 16.141 23.422 29.625 1 79.88 413 ASN A N 1
ATOM 3209 C CA . ASN A 1 413 ? 17.25 23.438 30.562 1 79.88 413 ASN A CA 1
ATOM 3210 C C . ASN A 1 413 ? 17.812 22.047 30.797 1 79.88 413 ASN A C 1
ATOM 3212 O O . ASN A 1 413 ? 17.188 21.047 30.453 1 79.88 413 ASN A O 1
ATOM 3216 N N . SER A 1 414 ? 18.969 21.953 31.219 1 73.25 414 SER A N 1
ATOM 3217 C CA . SER A 1 414 ? 19.719 20.719 31.406 1 73.25 414 SER A CA 1
ATOM 3218 C C . SER A 1 414 ? 19.219 19.953 32.625 1 73.25 414 SER A C 1
ATOM 3220 O O . SER A 1 414 ? 19.594 18.797 32.844 1 73.25 414 SER A O 1
ATOM 3222 N N . SER A 1 415 ? 18.359 20.484 33.375 1 67.5 415 SER A N 1
ATOM 3223 C CA . SER A 1 415 ? 17.953 19.875 34.656 1 67.5 415 SER A CA 1
ATOM 3224 C C . SER A 1 415 ? 17.031 18.688 34.406 1 67.5 415 SER A C 1
ATOM 3226 O O . SER A 1 415 ? 16.641 18 35.375 1 67.5 415 SER A O 1
ATOM 3228 N N . GLY A 1 416 ? 16.719 18.406 33.25 1 68.56 416 GLY A N 1
ATOM 3229 C CA . GLY A 1 416 ? 15.969 17.188 32.969 1 68.56 416 GLY A CA 1
ATOM 3230 C C . GLY A 1 416 ? 14.461 17.391 33.031 1 68.56 416 GLY A C 1
ATOM 3231 O O . GLY A 1 416 ? 13.703 16.516 32.594 1 68.56 416 GLY A O 1
ATOM 3232 N N . ASN A 1 417 ? 13.992 18.516 33.531 1 71.69 417 ASN A N 1
ATOM 3233 C CA . ASN A 1 417 ? 12.547 18.672 33.656 1 71.69 417 ASN A CA 1
ATOM 3234 C C . ASN A 1 417 ? 11.914 19.234 32.375 1 71.69 417 ASN A C 1
ATOM 3236 O O . ASN A 1 417 ? 10.703 19.453 32.344 1 71.69 417 ASN A O 1
ATOM 3240 N N . GLY A 1 418 ? 12.664 19.594 31.391 1 83.38 418 GLY A N 1
ATOM 3241 C CA . GLY A 1 418 ? 12.164 20.047 30.094 1 83.38 418 GLY A CA 1
ATOM 3242 C C . GLY A 1 418 ? 11.703 21.484 30.109 1 83.38 418 GLY A C 1
ATOM 3243 O O . GLY A 1 418 ? 11.039 21.938 29.172 1 83.38 418 GLY A O 1
ATOM 3244 N N . LEU A 1 419 ? 12.031 22.25 31.156 1 90.56 419 LEU A N 1
ATOM 3245 C CA . LEU A 1 419 ? 11.594 23.625 31.344 1 90.56 419 LEU A CA 1
ATOM 3246 C C . LEU A 1 419 ? 12.461 24.594 30.547 1 90.56 419 LEU A C 1
ATOM 3248 O O . LEU A 1 419 ? 13.688 24.469 30.531 1 90.56 419 LEU A O 1
ATOM 3252 N N . VAL A 1 420 ? 11.812 25.531 29.859 1 95.81 420 VAL A N 1
ATOM 3253 C CA . VAL A 1 420 ? 12.5 26.656 29.219 1 95.81 420 VAL A CA 1
ATOM 3254 C C . VAL A 1 420 ? 12.547 27.844 30.188 1 95.81 420 VAL A C 1
ATOM 3256 O O . VAL A 1 420 ? 11.508 28.422 30.516 1 95.81 420 VAL A O 1
ATOM 3259 N N . VAL A 1 421 ? 13.719 28.281 30.516 1 96.25 421 VAL A N 1
ATOM 3260 C CA . VAL A 1 421 ? 13.867 29.281 31.578 1 96.25 421 VAL A CA 1
ATOM 3261 C C . VAL A 1 421 ? 13.766 30.688 30.984 1 96.25 421 VAL A C 1
ATOM 3263 O O . VAL A 1 421 ? 13.953 30.875 29.781 1 96.25 421 VAL A O 1
ATOM 3266 N N . LYS A 1 422 ? 13.539 31.688 31.844 1 97.25 422 LYS A N 1
ATOM 3267 C CA . LYS A 1 422 ? 13.273 33.062 31.438 1 97.25 422 LYS A CA 1
ATOM 3268 C C . LYS A 1 422 ? 14.445 33.656 30.672 1 97.25 422 LYS A C 1
ATOM 3270 O O . LYS A 1 422 ? 14.258 34.438 29.734 1 97.25 422 LYS A O 1
ATOM 3275 N N . GLU A 1 423 ? 15.719 33.281 31.016 1 96.69 423 GLU A N 1
ATOM 3276 C CA . GLU A 1 423 ? 16.891 33.812 30.328 1 96.69 423 GLU A CA 1
ATOM 3277 C C . GLU A 1 423 ? 16.938 33.375 28.875 1 96.69 423 GLU A C 1
ATOM 3279 O O . GLU A 1 423 ? 17.266 34.156 27.984 1 96.69 423 GLU A O 1
ATOM 3284 N N . GLU A 1 424 ? 16.578 32.125 28.703 1 97 424 GLU A N 1
ATOM 3285 C CA . GLU A 1 424 ? 16.547 31.578 27.344 1 97 424 GLU A CA 1
ATOM 3286 C C . GLU A 1 424 ? 15.445 32.25 26.516 1 97 424 GLU A C 1
ATOM 3288 O O . GLU A 1 424 ? 15.664 32.594 25.344 1 97 424 GLU A O 1
ATOM 3293 N N . ILE A 1 425 ? 14.297 32.406 27.078 1 97.56 425 ILE A N 1
ATOM 3294 C CA . ILE A 1 425 ? 13.164 33.031 26.406 1 97.56 425 ILE A CA 1
ATOM 3295 C C . ILE A 1 425 ? 13.523 34.438 26 1 97.56 425 ILE A C 1
ATOM 3297 O O . ILE A 1 425 ? 13.328 34.844 24.844 1 97.56 425 ILE A O 1
ATOM 3301 N N . SER A 1 426 ? 14.078 35.188 26.938 1 97.62 426 SER A N 1
ATOM 3302 C CA . SER A 1 426 ? 14.484 36.562 26.672 1 97.62 426 SER A CA 1
ATOM 3303 C C . SER A 1 426 ? 15.523 36.625 25.547 1 97.62 426 SER A C 1
ATOM 3305 O O . SER A 1 426 ? 15.445 37.469 24.672 1 97.62 426 SER A O 1
ATOM 3307 N N . ASN A 1 427 ? 16.453 35.75 25.656 1 96.5 427 ASN A N 1
ATOM 3308 C CA . ASN A 1 427 ? 17.516 35.719 24.656 1 96.5 427 ASN A CA 1
ATOM 3309 C C . ASN A 1 427 ? 16.953 35.438 23.266 1 96.5 427 ASN A C 1
ATOM 3311 O O . ASN A 1 427 ? 17.344 36.094 22.297 1 96.5 427 ASN A O 1
ATOM 3315 N N . LEU A 1 428 ? 16 34.5 23.125 1 97.06 428 LEU A N 1
ATOM 3316 C CA . LEU A 1 428 ? 15.406 34.156 21.828 1 97.06 428 LEU A CA 1
ATOM 3317 C C . LEU A 1 428 ? 14.641 35.344 21.25 1 97.06 428 LEU A C 1
ATOM 3319 O O . LEU A 1 428 ? 14.711 35.594 20.047 1 97.06 428 LEU A O 1
ATOM 3323 N N . ILE A 1 429 ? 13.898 36 22.109 1 97.5 429 ILE A N 1
ATOM 3324 C CA . ILE A 1 429 ? 13.117 37.156 21.688 1 97.5 429 ILE A CA 1
ATOM 3325 C C . ILE A 1 429 ? 14.047 38.25 21.141 1 97.5 429 ILE A C 1
ATOM 3327 O O . ILE A 1 429 ? 13.797 38.781 20.062 1 97.5 429 ILE A O 1
ATOM 3331 N N . LYS A 1 430 ? 15.102 38.469 21.812 1 96.06 430 LYS A N 1
ATOM 3332 C CA . LYS A 1 430 ? 16.047 39.5 21.391 1 96.06 430 LYS A CA 1
ATOM 3333 C C . LYS A 1 430 ? 16.719 39.125 20.078 1 96.06 430 LYS A C 1
ATOM 3335 O O . LYS A 1 430 ? 16.891 39.969 19.188 1 96.06 430 LYS A O 1
ATOM 3340 N N . ARG A 1 431 ? 17.062 37.906 19.984 1 95.94 431 ARG A N 1
ATOM 3341 C CA . ARG A 1 431 ? 17.719 37.406 18.781 1 95.94 431 ARG A CA 1
ATOM 3342 C C . ARG A 1 431 ? 16.797 37.562 17.578 1 95.94 431 ARG A C 1
ATOM 3344 O O . ARG A 1 431 ? 17.25 37.875 16.469 1 95.94 431 ARG A O 1
ATOM 3351 N N . LEU A 1 432 ? 15.516 37.281 17.781 1 96.56 432 LEU A N 1
ATOM 3352 C CA . LEU A 1 432 ? 14.57 37.281 16.672 1 96.56 432 LEU A CA 1
ATOM 3353 C C . LEU A 1 432 ? 14.086 38.688 16.344 1 96.56 432 LEU A C 1
ATOM 3355 O O . LEU A 1 432 ? 13.68 38.938 15.203 1 96.56 432 LEU A O 1
ATOM 3359 N N . MET A 1 433 ? 14.172 39.625 17.297 1 95 433 MET A N 1
ATOM 3360 C CA . MET A 1 433 ? 13.531 40.906 17.109 1 95 433 MET A CA 1
ATOM 3361 C C . MET A 1 433 ? 14.57 42 16.969 1 95 433 MET A C 1
ATOM 3363 O O . MET A 1 433 ? 14.234 43.156 16.641 1 95 433 MET A O 1
ATOM 3367 N N . GLU A 1 434 ? 15.82 41.594 17.188 1 90.06 434 GLU A N 1
ATOM 3368 C CA . GLU A 1 434 ? 16.875 42.594 17.062 1 90.06 434 GLU A CA 1
ATOM 3369 C C . GLU A 1 434 ? 18.109 42 16.391 1 90.06 434 GLU A C 1
ATOM 3371 O O . GLU A 1 434 ? 18.297 40.781 16.375 1 90.06 434 GLU A O 1
ATOM 3376 N N . GLY A 1 435 ? 18.891 42.844 15.781 1 84.62 435 GLY A N 1
ATOM 3377 C CA . GLY A 1 435 ? 20.234 42.5 15.352 1 84.62 435 GLY A CA 1
ATOM 3378 C C . GLY A 1 435 ? 20.266 41.781 14.016 1 84.62 435 GLY A C 1
ATOM 3379 O O . GLY A 1 435 ? 19.297 41.844 13.258 1 84.62 435 GLY A O 1
ATOM 3380 N N . LEU A 1 436 ? 21.391 41.219 13.727 1 89.62 436 LEU A N 1
ATOM 3381 C CA . LEU A 1 436 ? 21.703 40.656 12.414 1 89.62 436 LEU A CA 1
ATOM 3382 C C . LEU A 1 436 ? 20.938 39.344 12.188 1 89.62 436 LEU A C 1
ATOM 3384 O O . LEU A 1 436 ? 20.484 39.094 11.07 1 89.62 436 LEU A O 1
ATOM 3388 N N . GLU A 1 437 ? 20.812 38.656 13.211 1 92.69 437 GLU A N 1
ATOM 3389 C CA . GLU A 1 437 ? 20.078 37.406 13.078 1 92.69 437 GLU A CA 1
ATOM 3390 C C . GLU A 1 437 ? 18.625 37.625 12.695 1 92.69 437 GLU A C 1
ATOM 3392 O O . GLU A 1 437 ? 18.062 36.875 11.898 1 92.69 437 GLU A O 1
ATOM 3397 N N . ARG A 1 438 ? 18.109 38.656 13.266 1 92.81 438 ARG A N 1
ATOM 3398 C CA . ARG A 1 438 ? 16.75 39.031 12.914 1 92.81 438 ARG A CA 1
ATOM 3399 C C . ARG A 1 438 ? 16.625 39.312 11.422 1 92.81 438 ARG A C 1
ATOM 3401 O O . ARG A 1 438 ? 15.688 38.844 10.766 1 92.81 438 ARG A O 1
ATOM 3408 N N . GLU A 1 439 ? 17.547 40.094 10.922 1 94.81 439 GLU A N 1
ATOM 3409 C CA . GLU A 1 439 ? 17.5 40.5 9.523 1 94.81 439 GLU A CA 1
ATOM 3410 C C . GLU A 1 439 ? 17.578 39.312 8.594 1 94.81 439 GLU A C 1
ATOM 3412 O O . GLU A 1 439 ? 16.891 39.25 7.574 1 94.81 439 GLU A O 1
ATOM 3417 N N . GLU A 1 440 ? 18.375 38.438 8.945 1 96.81 440 GLU A N 1
ATOM 3418 C CA . GLU A 1 440 ? 18.547 37.219 8.125 1 96.81 440 GLU A CA 1
ATOM 3419 C C . GLU A 1 440 ? 17.266 36.375 8.125 1 96.81 440 GLU A C 1
ATOM 3421 O O . GLU A 1 440 ? 16.781 35.969 7.062 1 96.81 440 GLU A O 1
ATOM 3426 N N . ILE A 1 441 ? 16.766 36.125 9.266 1 97.94 441 ILE A N 1
ATOM 3427 C CA . ILE A 1 441 ? 15.57 35.312 9.398 1 97.94 441 ILE A CA 1
ATOM 3428 C C . ILE A 1 441 ? 14.383 36 8.742 1 97.94 441 ILE A C 1
ATOM 3430 O O . ILE A 1 441 ? 13.594 35.375 8.031 1 97.94 441 ILE A O 1
ATOM 3434 N N . ARG A 1 442 ? 14.258 37.25 8.992 1 97.06 442 ARG A N 1
ATOM 3435 C CA . ARG A 1 442 ? 13.18 38.031 8.398 1 97.06 442 ARG A CA 1
ATOM 3436 C C . ARG A 1 442 ? 13.281 38.031 6.875 1 97.06 442 ARG A C 1
ATOM 3438 O O . ARG A 1 442 ? 12.258 37.969 6.184 1 97.06 442 ARG A O 1
ATOM 3445 N N . GLY A 1 443 ? 14.492 38.156 6.363 1 97.5 443 GLY A N 1
ATOM 3446 C CA . GLY A 1 443 ? 14.695 38.094 4.926 1 97.5 443 GLY A CA 1
ATOM 3447 C C . GLY A 1 443 ? 14.195 36.781 4.309 1 97.5 443 GLY A C 1
ATOM 3448 O O . GLY A 1 443 ? 13.523 36.812 3.277 1 97.5 443 GLY A O 1
ATOM 3449 N N . ARG A 1 444 ? 14.523 35.719 4.891 1 98.19 444 ARG A N 1
ATOM 3450 C CA . ARG A 1 444 ? 14.07 34.406 4.402 1 98.19 444 ARG A CA 1
ATOM 3451 C C . ARG A 1 444 ? 12.555 34.281 4.484 1 98.19 444 ARG A C 1
ATOM 3453 O O . ARG A 1 444 ? 11.922 33.719 3.588 1 98.19 444 ARG A O 1
ATOM 3460 N N . MET A 1 445 ? 12.008 34.812 5.574 1 98.38 445 MET A N 1
ATOM 3461 C CA . MET A 1 445 ? 10.562 34.75 5.75 1 98.38 445 MET A CA 1
ATOM 3462 C C . MET A 1 445 ? 9.852 35.562 4.688 1 98.38 445 MET A C 1
ATOM 3464 O O . MET A 1 445 ? 8.805 35.188 4.172 1 98.38 445 MET A O 1
ATOM 3468 N N . LYS A 1 446 ? 10.375 36.688 4.398 1 98.06 446 LYS A N 1
ATOM 3469 C CA . LYS A 1 446 ? 9.797 37.531 3.367 1 98.06 446 LYS A CA 1
ATOM 3470 C C . LYS A 1 446 ? 9.828 36.844 2.004 1 98.06 446 LYS A C 1
ATOM 3472 O O . LYS A 1 446 ? 8.906 37 1.2 1 98.06 446 LYS A O 1
ATOM 3477 N N . GLU A 1 447 ? 10.898 36.156 1.781 1 98.12 447 GLU A N 1
ATOM 3478 C CA . GLU A 1 447 ? 10.969 35.406 0.544 1 98.12 447 GLU A CA 1
ATOM 3479 C C . GLU A 1 447 ? 9.867 34.344 0.49 1 98.12 447 GLU A C 1
ATOM 3481 O O . GLU A 1 447 ? 9.234 34.156 -0.55 1 98.12 447 GLU A O 1
ATOM 3486 N N . LEU A 1 448 ? 9.664 33.656 1.57 1 98.5 448 LEU A N 1
ATOM 3487 C CA . LEU A 1 448 ? 8.609 32.656 1.628 1 98.5 448 LEU A CA 1
ATOM 3488 C C . LEU A 1 448 ? 7.238 33.281 1.448 1 98.5 448 LEU A C 1
ATOM 3490 O O . LEU A 1 448 ? 6.352 32.688 0.824 1 98.5 448 LEU A O 1
ATOM 3494 N N . GLN A 1 449 ? 7.09 34.438 2.051 1 98.44 449 GLN A N 1
ATOM 3495 C CA . GLN A 1 449 ? 5.844 35.188 1.894 1 98.44 449 GLN A CA 1
ATOM 3496 C C . GLN A 1 449 ? 5.559 35.469 0.422 1 98.44 449 GLN A C 1
ATOM 3498 O O . GLN A 1 449 ? 4.426 35.312 -0.038 1 98.44 449 GLN A O 1
ATOM 3503 N N . LYS A 1 450 ? 6.539 35.875 -0.263 1 98.19 450 LYS A N 1
ATOM 3504 C CA . LYS A 1 450 ? 6.402 36.156 -1.691 1 98.19 450 LYS A CA 1
ATOM 3505 C C . LYS A 1 450 ? 6.047 34.875 -2.461 1 98.19 450 LYS A C 1
ATOM 3507 O O . LYS A 1 450 ? 5.215 34.906 -3.371 1 98.19 450 LYS A O 1
ATOM 3512 N N . LEU A 1 451 ? 6.688 33.844 -2.123 1 97.94 451 LEU A N 1
ATOM 3513 C CA . LEU A 1 451 ? 6.41 32.562 -2.779 1 97.94 451 LEU A CA 1
ATOM 3514 C C . LEU A 1 451 ? 4.977 32.125 -2.523 1 97.94 451 LEU A C 1
ATOM 3516 O O . LEU A 1 451 ? 4.316 31.594 -3.42 1 97.94 451 LEU A O 1
ATOM 3520 N N . ALA A 1 452 ? 4.523 32.312 -1.302 1 98.38 452 ALA A N 1
ATOM 3521 C CA . ALA A 1 452 ? 3.137 31.984 -0.973 1 98.38 452 ALA A CA 1
ATOM 3522 C C . ALA A 1 452 ? 2.166 32.812 -1.806 1 98.38 452 ALA A C 1
ATOM 3524 O O . ALA A 1 452 ? 1.179 32.281 -2.328 1 98.38 452 ALA A O 1
ATOM 3525 N N . ALA A 1 453 ? 2.461 34.062 -1.892 1 97.56 453 ALA A N 1
ATOM 3526 C CA . ALA A 1 453 ? 1.638 34.969 -2.701 1 97.56 453 ALA A CA 1
ATOM 3527 C C . ALA A 1 453 ? 1.624 34.531 -4.164 1 97.56 453 ALA A C 1
ATOM 3529 O O . ALA A 1 453 ? 0.576 34.531 -4.812 1 97.56 453 ALA A O 1
ATOM 3530 N N . CYS A 1 454 ? 2.736 34.125 -4.625 1 96.88 454 CYS A N 1
ATOM 3531 C CA . CYS A 1 454 ? 2.859 33.656 -6.004 1 96.88 454 CYS A CA 1
ATOM 3532 C C . CYS A 1 454 ? 2.045 32.406 -6.234 1 96.88 454 CYS A C 1
ATOM 3534 O O . CYS A 1 454 ? 1.399 32.25 -7.273 1 96.88 454 CYS A O 1
ATOM 3536 N N . ALA A 1 455 ? 2.098 31.516 -5.309 1 97.5 455 ALA A N 1
ATOM 3537 C CA . ALA A 1 455 ? 1.376 30.25 -5.43 1 97.5 455 ALA A CA 1
ATOM 3538 C C . ALA A 1 455 ? -0.128 30.484 -5.535 1 97.5 455 ALA A C 1
ATOM 3540 O O . ALA A 1 455 ? -0.842 29.719 -6.172 1 97.5 455 ALA A O 1
ATOM 3541 N N . MET A 1 456 ? -0.624 31.594 -4.988 1 96.69 456 MET A N 1
ATOM 3542 C CA . MET A 1 456 ? -2.061 31.828 -4.871 1 96.69 456 MET A CA 1
ATOM 3543 C C . MET A 1 456 ? -2.553 32.75 -5.98 1 96.69 456 MET A C 1
ATOM 3545 O O . MET A 1 456 ? -3.76 32.906 -6.176 1 96.69 456 MET A O 1
ATOM 3549 N N . MET A 1 457 ? -1.682 33.312 -6.738 1 95.88 457 MET A N 1
ATOM 3550 C CA . MET A 1 457 ? -2.074 34.219 -7.812 1 95.88 457 MET A CA 1
ATOM 3551 C C . MET A 1 457 ? -2.77 33.469 -8.938 1 95.88 457 MET A C 1
ATOM 3553 O O . MET A 1 457 ? -2.807 32.25 -8.938 1 95.88 457 MET A O 1
ATOM 3557 N N . LYS A 1 458 ? -3.348 34.062 -9.93 1 93 458 LYS A N 1
ATOM 3558 C CA . LYS A 1 458 ? -4.168 33.5 -11 1 93 458 LYS A CA 1
ATOM 3559 C C . LYS A 1 458 ? -3.434 32.375 -11.719 1 93 458 LYS A C 1
ATOM 3561 O O . LYS A 1 458 ? -4.012 31.312 -11.969 1 93 458 LYS A O 1
ATOM 3566 N N . ASP A 1 459 ? -2.148 32.5 -11.898 1 93.88 459 ASP A N 1
ATOM 3567 C CA . ASP A 1 459 ? -1.378 31.469 -12.594 1 93.88 459 ASP A CA 1
ATOM 3568 C C . ASP A 1 459 ? -0.365 30.828 -11.648 1 93.88 459 ASP A C 1
ATOM 3570 O O . ASP A 1 459 ? 0.627 30.25 -12.102 1 93.88 459 ASP A O 1
ATOM 3574 N N . GLY A 1 460 ? -0.743 30.953 -10.383 1 97.31 460 GLY A N 1
ATOM 3575 C CA . GLY A 1 460 ? 0.152 30.344 -9.414 1 97.31 460 GLY A CA 1
ATOM 3576 C C . GLY A 1 460 ? -0.012 28.844 -9.32 1 97.31 460 GLY A C 1
ATOM 3577 O O . GLY A 1 460 ? -1.029 28.297 -9.75 1 97.31 460 GLY A O 1
ATOM 3578 N N . SER A 1 461 ? 0.935 28.172 -8.781 1 97.44 461 SER A N 1
ATOM 3579 C CA . SER A 1 461 ? 0.977 26.719 -8.734 1 97.44 461 SER A CA 1
ATOM 3580 C C . SER A 1 461 ? -0.241 26.156 -8.008 1 97.44 461 SER A C 1
ATOM 3582 O O . SER A 1 461 ? -0.893 25.234 -8.5 1 97.44 461 SER A O 1
ATOM 3584 N N . SER A 1 462 ? -0.584 26.688 -6.844 1 98.12 462 SER A N 1
ATOM 3585 C CA . SER A 1 462 ? -1.709 26.203 -6.051 1 98.12 462 SER A CA 1
ATOM 3586 C C . SER A 1 462 ? -3.037 26.469 -6.75 1 98.12 462 SER A C 1
ATOM 3588 O O . SER A 1 462 ? -3.934 25.625 -6.738 1 98.12 462 SER A O 1
ATOM 3590 N N . THR A 1 463 ? -3.162 27.641 -7.305 1 97.69 463 THR A N 1
ATOM 3591 C CA . THR A 1 463 ? -4.371 28.016 -8.031 1 97.69 463 THR A CA 1
ATOM 3592 C C . THR A 1 463 ? -4.59 27.094 -9.227 1 97.69 463 THR A C 1
ATOM 3594 O O . THR A 1 463 ? -5.707 26.625 -9.453 1 97.69 463 THR A O 1
ATOM 3597 N N . CYS A 1 464 ? -3.574 26.797 -9.938 1 97.5 464 CYS A N 1
ATOM 3598 C CA . CYS A 1 464 ? -3.662 25.891 -11.078 1 97.5 464 CYS A CA 1
ATOM 3599 C C . CYS A 1 464 ? -4.066 24.484 -10.641 1 97.5 464 CYS A C 1
ATOM 3601 O O . CYS A 1 464 ? -4.863 23.828 -11.305 1 97.5 464 CYS A O 1
ATOM 3603 N N . THR A 1 465 ? -3.492 24.078 -9.562 1 97.56 465 THR A N 1
ATOM 3604 C CA . THR A 1 465 ? -3.801 22.75 -9.031 1 97.56 465 THR A CA 1
ATOM 3605 C C . THR A 1 465 ? -5.273 22.641 -8.648 1 97.56 465 THR A C 1
ATOM 3607 O O . THR A 1 465 ? -5.945 21.672 -8.992 1 97.56 465 THR A O 1
ATOM 3610 N N . ILE A 1 466 ? -5.812 23.625 -7.93 1 97.88 466 ILE A N 1
ATOM 3611 C CA . ILE A 1 466 ? -7.215 23.656 -7.523 1 97.88 466 ILE A CA 1
ATOM 3612 C C . ILE A 1 466 ? -8.109 23.672 -8.758 1 97.88 466 ILE A C 1
ATOM 3614 O O . ILE A 1 466 ? -9.141 23 -8.797 1 97.88 466 ILE A O 1
ATOM 3618 N N . SER A 1 467 ? -7.746 24.391 -9.758 1 96.81 467 SER A N 1
ATOM 3619 C CA . SER A 1 467 ? -8.531 24.484 -10.984 1 96.81 467 SER A CA 1
ATOM 3620 C C . SER A 1 467 ? -8.57 23.156 -11.711 1 96.81 467 SER A C 1
ATOM 3622 O O . SER A 1 467 ? -9.609 22.766 -12.25 1 96.81 467 SER A O 1
ATOM 3624 N N . LYS A 1 468 ? -7.438 22.547 -11.758 1 96.19 468 LYS A N 1
ATOM 3625 C CA . LYS A 1 468 ? -7.398 21.219 -12.375 1 96.19 468 LYS A CA 1
ATOM 3626 C C . LYS A 1 468 ? -8.383 20.266 -11.703 1 96.19 468 LYS A C 1
ATOM 3628 O O . LYS A 1 468 ? -9.094 19.531 -12.375 1 96.19 468 LYS A O 1
ATOM 3633 N N . LEU A 1 469 ? -8.422 20.25 -10.398 1 96.25 469 LEU A N 1
ATOM 3634 C CA . LEU A 1 469 ? -9.352 19.438 -9.633 1 96.25 469 LEU A CA 1
ATOM 3635 C C . LEU A 1 469 ? -10.797 19.828 -9.922 1 96.25 469 LEU A C 1
ATOM 3637 O O . LEU A 1 469 ? -11.656 18.969 -10.148 1 96.25 469 LEU A O 1
ATOM 3641 N N . ALA A 1 470 ? -11.031 21.125 -9.922 1 95.88 470 ALA A N 1
ATOM 3642 C CA . ALA A 1 470 ? -12.375 21.641 -10.188 1 95.88 470 ALA A CA 1
ATOM 3643 C C . ALA A 1 470 ? -12.875 21.188 -11.555 1 95.88 470 ALA A C 1
ATOM 3645 O O . ALA A 1 470 ? -14.031 20.781 -11.695 1 95.88 470 ALA A O 1
ATOM 3646 N N . PHE A 1 471 ? -12.031 21.25 -12.555 1 94.69 471 PHE A N 1
ATOM 3647 C CA . PHE A 1 471 ? -12.422 20.859 -13.906 1 94.69 471 PHE A CA 1
ATOM 3648 C C . PHE A 1 471 ? -12.695 19.359 -13.984 1 94.69 471 PHE A C 1
ATOM 3650 O O . PHE A 1 471 ? -13.641 18.938 -14.656 1 94.69 471 PHE A O 1
ATOM 3657 N N . LYS A 1 472 ? -11.867 18.672 -13.32 1 94.62 472 LYS A N 1
ATOM 3658 C CA . LYS A 1 472 ? -12.086 17.234 -13.273 1 94.62 472 LYS A CA 1
ATOM 3659 C C . LYS A 1 472 ? -13.438 16.891 -12.648 1 94.62 472 LYS A C 1
ATOM 3661 O O . LYS A 1 472 ? -14.195 16.094 -13.188 1 94.62 472 LYS A O 1
ATOM 3666 N N . TRP A 1 473 ? -13.773 17.5 -11.531 1 94.56 473 TRP A N 1
ATOM 3667 C CA . TRP A 1 473 ? -15.016 17.234 -10.812 1 94.56 473 TRP A CA 1
ATOM 3668 C C . TRP A 1 473 ? -16.219 17.734 -11.602 1 94.56 473 TRP A C 1
ATOM 3670 O O . TRP A 1 473 ? -17.281 17.109 -11.602 1 94.56 473 TRP A O 1
ATOM 3680 N N . LYS A 1 474 ? -16.031 18.812 -12.25 1 92.06 474 LYS A N 1
ATOM 3681 C CA . LYS A 1 474 ? -17.094 19.344 -13.094 1 92.06 474 LYS A CA 1
ATOM 3682 C C . LYS A 1 474 ? -17.438 18.391 -14.227 1 92.06 474 LYS A C 1
ATOM 3684 O O . LYS A 1 474 ? -18.609 18.203 -14.555 1 92.06 474 LYS A O 1
ATOM 3689 N N . SER A 1 475 ? -16.438 17.859 -14.82 1 90.56 475 SER A N 1
ATOM 3690 C CA . SER A 1 475 ? -16.641 16.938 -15.938 1 90.56 475 SER A CA 1
ATOM 3691 C C . SER A 1 475 ? -17.422 15.703 -15.5 1 90.56 475 SER A C 1
ATOM 3693 O O . SER A 1 475 ? -18.156 15.109 -16.297 1 90.56 475 SER A O 1
ATOM 3695 N N . LEU A 1 476 ? -17.297 15.344 -14.312 1 87.44 476 LEU A N 1
ATOM 3696 C CA . LEU A 1 476 ? -17.984 14.172 -13.781 1 87.44 476 LEU A CA 1
ATOM 3697 C C . LEU A 1 476 ? -19.438 14.492 -13.453 1 87.44 476 LEU A C 1
ATOM 3699 O O . LEU A 1 476 ? -20.266 13.586 -13.359 1 87.44 476 LEU A O 1
ATOM 3703 N N . GLY A 1 477 ? -19.703 15.719 -13.18 1 79.19 477 GLY A N 1
ATOM 3704 C CA . GLY A 1 477 ? -21.062 16.141 -12.875 1 79.19 477 GLY A CA 1
ATOM 3705 C C . GLY A 1 477 ? -21.938 16.266 -14.109 1 79.19 477 GLY A C 1
ATOM 3706 O O . GLY A 1 477 ? -23.156 16.344 -14 1 79.19 477 GLY A O 1
ATOM 3707 N N . ARG A 1 478 ? -21.312 16.375 -15.367 1 71.19 478 ARG A N 1
ATOM 3708 C CA . ARG A 1 478 ? -22.078 16.547 -16.594 1 71.19 478 ARG A CA 1
ATOM 3709 C C . ARG A 1 478 ? -22.656 15.234 -17.094 1 71.19 478 ARG A C 1
ATOM 3711 O O . ARG A 1 478 ? -22.031 14.18 -16.953 1 71.19 478 ARG A O 1
ATOM 3718 N N . SER A 1 479 ? -24.031 14.969 -16.797 1 55.19 479 SER A N 1
ATOM 3719 C CA . SER A 1 479 ? -24.734 13.828 -17.359 1 55.19 479 SER A CA 1
ATOM 3720 C C . SER A 1 479 ? -24.406 13.648 -18.844 1 55.19 479 SER A C 1
ATOM 3722 O O . SER A 1 479 ? -24.203 14.633 -19.562 1 55.19 479 SER A O 1
ATOM 3724 N N . LEU A 1 480 ? -23.812 12.422 -19.312 1 41.06 480 LEU A N 1
ATOM 3725 C CA . LEU A 1 480 ? -23.719 12.023 -20.703 1 41.06 480 LEU A CA 1
ATOM 3726 C C . LEU A 1 480 ? -24.984 12.375 -21.469 1 41.06 480 LEU A C 1
ATOM 3728 O O . LEU A 1 480 ? -25.094 12.086 -22.656 1 41.06 480 LEU A O 1
ATOM 3732 N N . GLU A 1 481 ? -26.156 12.594 -21.047 1 37.5 481 GLU A N 1
ATOM 3733 C CA . GLU A 1 481 ? -27.266 12.68 -21.984 1 37.5 481 GLU A CA 1
ATOM 3734 C C . GLU A 1 481 ? -27.125 13.898 -22.891 1 37.5 481 GLU A C 1
ATOM 3736 O O . GLU A 1 481 ? -27.984 14.148 -23.734 1 37.5 481 GLU A O 1
ATOM 3741 N N . ASP A 1 482 ? -26.219 14.914 -22.766 1 32.09 482 ASP A N 1
ATOM 3742 C CA . ASP A 1 482 ? -26.375 15.742 -23.953 1 32.09 482 ASP A CA 1
ATOM 3743 C C . ASP A 1 482 ? -25.562 15.172 -25.109 1 32.09 482 ASP A C 1
ATOM 3745 O O . ASP A 1 482 ? -24.422 14.742 -24.938 1 32.09 482 ASP A O 1
ATOM 3749 N N . MET B 1 1 ? 12.633 2.738 -43.5 1 32.25 1 MET B N 1
ATOM 3750 C CA . MET B 1 1 ? 12.555 3.172 -42.094 1 32.25 1 MET B CA 1
ATOM 3751 C C . MET B 1 1 ? 12.625 1.979 -41.156 1 32.25 1 MET B C 1
ATOM 3753 O O . MET B 1 1 ? 11.836 1.043 -41.281 1 32.25 1 MET B O 1
ATOM 3757 N N . GLU B 1 2 ? 13.703 1.688 -40.688 1 38.69 2 GLU B N 1
ATOM 3758 C CA . GLU B 1 2 ? 13.969 0.478 -39.906 1 38.69 2 GLU B CA 1
ATOM 3759 C C . GLU B 1 2 ? 13.008 0.355 -38.75 1 38.69 2 GLU B C 1
ATOM 3761 O O . GLU B 1 2 ? 12.812 1.31 -37.969 1 38.69 2 GLU B O 1
ATOM 3766 N N . ALA B 1 3 ? 12.055 -0.436 -38.812 1 48.75 3 ALA B N 1
ATOM 3767 C CA . ALA B 1 3 ? 10.938 -0.647 -37.875 1 48.75 3 ALA B CA 1
ATOM 3768 C C . ALA B 1 3 ? 11.422 -0.663 -36.438 1 48.75 3 ALA B C 1
ATOM 3770 O O . ALA B 1 3 ? 12.391 -1.353 -36.094 1 48.75 3 ALA B O 1
ATOM 3771 N N . ALA B 1 4 ? 11.18 0.386 -35.719 1 58.19 4 ALA B N 1
ATOM 3772 C CA . ALA B 1 4 ? 11.492 0.602 -34.281 1 58.19 4 ALA B CA 1
ATOM 3773 C C . ALA B 1 4 ? 11.281 -0.673 -33.5 1 58.19 4 ALA B C 1
ATOM 3775 O O . ALA B 1 4 ? 10.273 -1.361 -33.656 1 58.19 4 ALA B O 1
ATOM 3776 N N . ARG B 1 5 ? 12.43 -1.406 -32.812 1 81.69 5 ARG B N 1
ATOM 3777 C CA . ARG B 1 5 ? 12.477 -2.639 -32.031 1 81.69 5 ARG B CA 1
ATOM 3778 C C . ARG B 1 5 ? 12.172 -2.365 -30.562 1 81.69 5 ARG B C 1
ATOM 3780 O O . ARG B 1 5 ? 12.664 -1.39 -30 1 81.69 5 ARG B O 1
ATOM 3787 N N . THR B 1 6 ? 11.062 -3.08 -30.125 1 91.62 6 THR B N 1
ATOM 3788 C CA . THR B 1 6 ? 10.664 -2.965 -28.719 1 91.62 6 THR B CA 1
ATOM 3789 C C . THR B 1 6 ? 11.297 -4.074 -27.891 1 91.62 6 THR B C 1
ATOM 3791 O O . THR B 1 6 ? 11.203 -5.254 -28.234 1 91.62 6 THR B O 1
ATOM 3794 N N . HIS B 1 7 ? 12.047 -3.715 -26.875 1 95 7 HIS B N 1
ATOM 3795 C CA . HIS B 1 7 ? 12.742 -4.68 -26.031 1 95 7 HIS B CA 1
ATOM 3796 C C . HIS B 1 7 ? 12.148 -4.695 -24.625 1 95 7 HIS B C 1
ATOM 3798 O O . HIS B 1 7 ? 11.891 -3.639 -24.031 1 95 7 HIS B O 1
ATOM 3804 N N . ILE B 1 8 ? 11.867 -5.832 -24.109 1 97.19 8 ILE B N 1
ATOM 3805 C CA . ILE B 1 8 ? 11.359 -6.02 -22.75 1 97.19 8 ILE B CA 1
ATOM 3806 C C . ILE B 1 8 ? 12.352 -6.844 -21.938 1 97.19 8 ILE B C 1
ATOM 3808 O O . ILE B 1 8 ? 12.812 -7.895 -22.391 1 97.19 8 ILE B O 1
ATOM 3812 N N . ALA B 1 9 ? 12.734 -6.355 -20.797 1 97.81 9 ALA B N 1
ATOM 3813 C CA . ALA B 1 9 ? 13.609 -7.094 -19.891 1 97.81 9 ALA B CA 1
ATOM 3814 C C . ALA B 1 9 ? 12.805 -7.938 -18.906 1 97.81 9 ALA B C 1
ATOM 3816 O O . ALA B 1 9 ? 11.82 -7.461 -18.328 1 97.81 9 ALA B O 1
ATOM 3817 N N . LEU B 1 10 ? 13.195 -9.164 -18.75 1 98.56 10 LEU B N 1
ATOM 3818 C CA . LEU B 1 10 ? 12.602 -10.07 -17.766 1 98.56 10 LEU B CA 1
ATOM 3819 C C . LEU B 1 10 ? 13.594 -10.398 -16.656 1 98.56 10 LEU B C 1
ATOM 3821 O O . LEU B 1 10 ? 14.797 -10.523 -16.906 1 98.56 10 LEU B O 1
ATOM 3825 N N . VAL B 1 11 ? 13.086 -10.484 -15.445 1 98.38 11 VAL B N 1
ATOM 3826 C CA . VAL B 1 11 ? 13.875 -11.008 -14.336 1 98.38 11 VAL B CA 1
ATOM 3827 C C . VAL B 1 11 ? 13.164 -12.219 -13.727 1 98.38 11 VAL B C 1
ATOM 3829 O O . VAL B 1 11 ? 12.039 -12.102 -13.242 1 98.38 11 VAL B O 1
ATOM 3832 N N . SER B 1 12 ? 13.766 -13.336 -13.789 1 97.12 12 SER B N 1
ATOM 3833 C CA . SER B 1 12 ? 13.203 -14.555 -13.227 1 97.12 12 SER B CA 1
ATOM 3834 C C . SER B 1 12 ? 13.906 -14.945 -11.93 1 97.12 12 SER B C 1
ATOM 3836 O O . SER B 1 12 ? 14.508 -14.094 -11.266 1 97.12 12 SER B O 1
ATOM 3838 N N . ILE B 1 13 ? 13.672 -16.172 -11.438 1 95 13 ILE B N 1
ATOM 3839 C CA . ILE B 1 13 ? 14.227 -16.656 -10.18 1 95 13 ILE B CA 1
ATOM 3840 C C . ILE B 1 13 ? 14.844 -18.031 -10.383 1 95 13 ILE B C 1
ATOM 3842 O O . ILE B 1 13 ? 14.68 -18.656 -11.438 1 95 13 ILE B O 1
ATOM 3846 N N . PRO B 1 14 ? 15.625 -18.516 -9.398 1 90.25 14 PRO B N 1
ATOM 3847 C CA . PRO B 1 14 ? 16.266 -19.828 -9.578 1 90.25 14 PRO B CA 1
ATOM 3848 C C . PRO B 1 14 ? 15.297 -20.984 -9.336 1 90.25 14 PRO B C 1
ATOM 3850 O O . PRO B 1 14 ? 15.586 -21.875 -8.539 1 90.25 14 PRO B O 1
ATOM 3853 N N . ALA B 1 15 ? 14.266 -20.984 -10 1 89.25 15 ALA B N 1
ATOM 3854 C CA . ALA B 1 15 ? 13.25 -22.031 -10.055 1 89.25 15 ALA B CA 1
ATOM 3855 C C . ALA B 1 15 ? 12.805 -22.297 -11.492 1 89.25 15 ALA B C 1
ATOM 3857 O O . ALA B 1 15 ? 12.172 -21.438 -12.117 1 89.25 15 ALA B O 1
ATOM 3858 N N . PHE B 1 16 ? 13.102 -23.453 -11.945 1 88.44 16 PHE B N 1
ATOM 3859 C CA . PHE B 1 16 ? 12.93 -23.766 -13.359 1 88.44 16 PHE B CA 1
ATOM 3860 C C . PHE B 1 16 ? 11.477 -23.594 -13.781 1 88.44 16 PHE B C 1
ATOM 3862 O O . PHE B 1 16 ? 11.203 -23.094 -14.875 1 88.44 16 PHE B O 1
ATOM 3869 N N . SER B 1 17 ? 10.531 -24.047 -12.961 1 89.69 17 SER B N 1
ATOM 3870 C CA . SER B 1 17 ? 9.117 -23.938 -13.305 1 89.69 17 SER B CA 1
ATOM 3871 C C . SER B 1 17 ? 8.719 -22.484 -13.539 1 89.69 17 SER B C 1
ATOM 3873 O O . SER B 1 17 ? 7.891 -22.203 -14.406 1 89.69 17 SER B O 1
ATOM 3875 N N . HIS B 1 18 ? 9.312 -21.547 -12.797 1 94.5 18 HIS B N 1
ATOM 3876 C CA . HIS B 1 18 ? 9.047 -20.109 -12.961 1 94.5 18 HIS B CA 1
ATOM 3877 C C . HIS B 1 18 ? 9.703 -19.578 -14.227 1 94.5 18 HIS B C 1
ATOM 3879 O O . HIS B 1 18 ? 9.125 -18.75 -14.93 1 94.5 18 HIS B O 1
ATOM 3885 N N . GLN B 1 19 ? 10.883 -20.078 -14.5 1 94.88 19 GLN B N 1
ATOM 3886 C CA . GLN B 1 19 ? 11.594 -19.672 -15.711 1 94.88 19 GLN B CA 1
ATOM 3887 C C . GLN B 1 19 ? 10.812 -20.062 -16.969 1 94.88 19 GLN B C 1
ATOM 3889 O O . GLN B 1 19 ? 10.633 -19.234 -17.859 1 94.88 19 GLN B O 1
ATOM 3894 N N . VAL B 1 20 ? 10.32 -21.266 -16.906 1 93.56 20 VAL B N 1
ATOM 3895 C CA . VAL B 1 20 ? 9.547 -21.75 -18.047 1 93.56 20 VAL B CA 1
ATOM 3896 C C . VAL B 1 20 ? 8.305 -20.891 -18.234 1 93.56 20 VAL B C 1
ATOM 3898 O O . VAL B 1 20 ? 8 -20.453 -19.344 1 93.56 20 VAL B O 1
ATOM 3901 N N . SER B 1 21 ? 7.645 -20.594 -17.156 1 96.62 21 SER B N 1
ATOM 3902 C CA . SER B 1 21 ? 6.383 -19.875 -17.219 1 96.62 21 SER B CA 1
ATOM 3903 C C . SER B 1 21 ? 6.574 -18.469 -17.797 1 96.62 21 SER B C 1
ATOM 3905 O O . SER B 1 21 ? 5.863 -18.078 -18.719 1 96.62 21 SER B O 1
ATOM 3907 N N . ILE B 1 22 ? 7.512 -17.719 -17.312 1 98.25 22 ILE B N 1
ATOM 3908 C CA . ILE B 1 22 ? 7.703 -16.328 -17.719 1 98.25 22 ILE B CA 1
ATOM 3909 C C . ILE B 1 22 ? 8.203 -16.297 -19.172 1 98.25 22 ILE B C 1
ATOM 3911 O O . ILE B 1 22 ? 7.832 -15.406 -19.938 1 98.25 22 ILE B O 1
ATOM 3915 N N . LEU B 1 23 ? 9.016 -17.25 -19.594 1 97.62 23 LEU B N 1
ATOM 3916 C CA . LEU B 1 23 ? 9.539 -17.281 -20.953 1 97.62 23 LEU B CA 1
ATOM 3917 C C . LEU B 1 23 ? 8.477 -17.734 -21.938 1 97.62 23 LEU B C 1
ATOM 3919 O O . LEU B 1 23 ? 8.453 -17.297 -23.094 1 97.62 23 LEU B O 1
ATOM 3923 N N . GLU B 1 24 ? 7.598 -18.625 -21.469 1 97.31 24 GLU B N 1
ATOM 3924 C CA . GLU B 1 24 ? 6.484 -19.031 -22.312 1 97.31 24 GLU B CA 1
ATOM 3925 C C . GLU B 1 24 ? 5.527 -17.875 -22.562 1 97.31 24 GLU B C 1
ATOM 3927 O O . GLU B 1 24 ? 4.934 -17.766 -23.641 1 97.31 24 GLU B O 1
ATOM 3932 N N . PHE B 1 25 ? 5.43 -17.031 -21.609 1 97.94 25 PHE B N 1
ATOM 3933 C CA . PHE B 1 25 ? 4.672 -15.805 -21.828 1 97.94 25 PHE B CA 1
ATOM 3934 C C . PHE B 1 25 ? 5.297 -14.969 -22.938 1 97.94 25 PHE B C 1
ATOM 3936 O O . PHE B 1 25 ? 4.594 -14.5 -23.828 1 97.94 25 PHE B O 1
ATOM 3943 N N . ALA B 1 26 ? 6.574 -14.75 -22.844 1 97.88 26 ALA B N 1
ATOM 3944 C CA . ALA B 1 26 ? 7.285 -13.992 -23.875 1 97.88 26 ALA B CA 1
ATOM 3945 C C . ALA B 1 26 ? 7.078 -14.609 -25.25 1 97.88 26 ALA B C 1
ATOM 3947 O O . ALA B 1 26 ? 6.781 -13.898 -26.219 1 97.88 26 ALA B O 1
ATOM 3948 N N . LYS B 1 27 ? 7.172 -15.906 -25.312 1 95.94 27 LYS B N 1
ATOM 3949 C CA . LYS B 1 27 ? 6.969 -16.625 -26.562 1 95.94 27 LYS B CA 1
ATOM 3950 C C . LYS B 1 27 ? 5.57 -16.375 -27.125 1 95.94 27 LYS B C 1
ATOM 3952 O O . LYS B 1 27 ? 5.414 -16.141 -28.328 1 95.94 27 LYS B O 1
ATOM 3957 N N . ARG B 1 28 ? 4.641 -16.469 -26.266 1 96.06 28 ARG B N 1
ATOM 3958 C CA . ARG B 1 28 ? 3.256 -16.281 -26.688 1 96.06 28 ARG B CA 1
ATOM 3959 C C . ARG B 1 28 ? 3.041 -14.875 -27.25 1 96.06 28 ARG B C 1
ATOM 3961 O O . ARG B 1 28 ? 2.383 -14.703 -28.281 1 96.06 28 ARG B O 1
ATOM 3968 N N . LEU B 1 29 ? 3.57 -13.891 -26.547 1 97.12 29 LEU B N 1
ATOM 3969 C CA . LEU B 1 29 ? 3.418 -12.516 -27.016 1 97.12 29 LEU B CA 1
ATOM 3970 C C . LEU B 1 29 ? 4.047 -12.328 -28.391 1 97.12 29 LEU B C 1
ATOM 3972 O O . LEU B 1 29 ? 3.445 -11.727 -29.281 1 97.12 29 LEU B O 1
ATOM 3976 N N . ILE B 1 30 ? 5.23 -12.914 -28.641 1 95.19 30 ILE B N 1
ATOM 3977 C CA . ILE B 1 30 ? 5.934 -12.812 -29.922 1 95.19 30 ILE B CA 1
ATOM 3978 C C . ILE B 1 30 ? 5.121 -13.5 -31.016 1 95.19 30 ILE B C 1
ATOM 3980 O O . ILE B 1 30 ? 4.984 -12.969 -32.125 1 95.19 30 ILE B O 1
ATOM 3984 N N . ASN B 1 31 ? 4.555 -14.648 -30.672 1 93.19 31 ASN B N 1
ATOM 3985 C CA . ASN B 1 31 ? 3.783 -15.414 -31.641 1 93.19 31 ASN B CA 1
ATOM 3986 C C . ASN B 1 31 ? 2.504 -14.688 -32.031 1 93.19 31 ASN B C 1
ATOM 3988 O O . ASN B 1 31 ? 2.059 -14.789 -33.188 1 93.19 31 ASN B O 1
ATOM 3992 N N . LEU B 1 32 ? 1.889 -13.992 -31.141 1 94.25 32 LEU B N 1
ATOM 3993 C CA . LEU B 1 32 ? 0.648 -13.273 -31.406 1 94.25 32 LEU B CA 1
ATOM 3994 C C . LEU B 1 32 ? 0.915 -12.016 -32.219 1 94.25 32 LEU B C 1
ATOM 3996 O O . LEU B 1 32 ? 0.028 -11.523 -32.938 1 94.25 32 LEU B O 1
ATOM 4000 N N . HIS B 1 33 ? 2.102 -11.516 -32.125 1 93.06 33 HIS B N 1
ATOM 4001 C CA . HIS B 1 33 ? 2.406 -10.25 -32.781 1 93.06 33 HIS B CA 1
ATOM 4002 C C . HIS B 1 33 ? 3.662 -10.359 -33.625 1 93.06 33 HIS B C 1
ATOM 4004 O O . HIS B 1 33 ? 4.594 -9.562 -33.469 1 93.06 33 HIS B O 1
ATOM 4010 N N . GLN B 1 34 ? 3.615 -11.148 -34.562 1 88.38 34 GLN B N 1
ATOM 4011 C CA . GLN B 1 34 ? 4.754 -11.438 -35.438 1 88.38 34 GLN B CA 1
ATOM 4012 C C . GLN B 1 34 ? 5.051 -10.258 -36.344 1 88.38 34 GLN B C 1
ATOM 4014 O O . GLN B 1 34 ? 6.16 -10.148 -36.875 1 88.38 34 GLN B O 1
ATOM 4019 N N . GLU B 1 35 ? 4.059 -9.469 -36.469 1 82.56 35 GLU B N 1
ATOM 4020 C CA . GLU B 1 35 ? 4.215 -8.312 -37.344 1 82.56 35 GLU B CA 1
ATOM 4021 C C . GLU B 1 35 ? 5.156 -7.277 -36.719 1 82.56 35 GLU B C 1
ATOM 4023 O O . GLU B 1 35 ? 5.652 -6.387 -37.438 1 82.56 35 GLU B O 1
ATOM 4028 N N . HIS B 1 36 ? 5.332 -7.355 -35.5 1 79.06 36 HIS B N 1
ATOM 4029 C CA . HIS B 1 36 ? 6.238 -6.477 -34.75 1 79.06 36 HIS B CA 1
ATOM 4030 C C . HIS B 1 36 ? 7.379 -7.266 -34.125 1 79.06 36 HIS B C 1
ATOM 4032 O O . HIS B 1 36 ? 7.18 -8.391 -33.656 1 79.06 36 HIS B O 1
ATOM 4038 N N . THR B 1 37 ? 8.484 -6.668 -34.188 1 82.62 37 THR B N 1
ATOM 4039 C CA . THR B 1 37 ? 9.633 -7.375 -33.625 1 82.62 37 THR B CA 1
ATOM 4040 C C . THR B 1 37 ? 9.797 -7.047 -32.156 1 82.62 37 THR B C 1
ATOM 4042 O O . THR B 1 37 ? 10.266 -5.961 -31.797 1 82.62 37 THR B O 1
ATOM 4045 N N . PHE B 1 38 ? 9.305 -7.875 -31.344 1 92.75 38 PHE B N 1
ATOM 4046 C CA . PHE B 1 38 ? 9.562 -7.812 -29.906 1 92.75 38 PHE B CA 1
ATOM 4047 C C . PHE B 1 38 ? 10.789 -8.641 -29.531 1 92.75 38 PHE B C 1
ATOM 4049 O O . PHE B 1 38 ? 10.969 -9.75 -30.047 1 92.75 38 PHE B O 1
ATOM 4056 N N . HIS B 1 39 ? 11.625 -8.062 -28.766 1 94.44 39 HIS B N 1
ATOM 4057 C CA . HIS B 1 39 ? 12.766 -8.781 -28.188 1 94.44 39 HIS B CA 1
ATOM 4058 C C . HIS B 1 39 ? 12.633 -8.891 -26.672 1 94.44 39 HIS B C 1
ATOM 4060 O O . HIS B 1 39 ? 12.156 -7.957 -26.016 1 94.44 39 HIS B O 1
ATOM 4066 N N . PHE B 1 40 ? 13.047 -10.031 -26.156 1 96.88 40 PHE B N 1
ATOM 4067 C CA . PHE B 1 40 ? 13.062 -10.242 -24.719 1 96.88 40 PHE B CA 1
ATOM 4068 C C . PHE B 1 40 ? 14.445 -10.672 -24.25 1 96.88 40 PHE B C 1
ATOM 4070 O O . PHE B 1 40 ? 15.125 -11.445 -24.922 1 96.88 40 PHE B O 1
ATOM 4077 N N . THR B 1 41 ? 14.883 -10.156 -23.172 1 97.44 41 THR B N 1
ATOM 4078 C CA . THR B 1 41 ? 16.047 -10.664 -22.469 1 97.44 41 THR B CA 1
ATOM 4079 C C . THR B 1 41 ? 15.695 -11.062 -21.047 1 97.44 41 THR B C 1
ATOM 4081 O O . THR B 1 41 ? 15.203 -10.234 -20.266 1 97.44 41 THR B O 1
ATOM 4084 N N . CYS B 1 42 ? 15.93 -12.297 -20.703 1 98.19 42 CYS B N 1
ATOM 4085 C CA . CYS B 1 42 ? 15.602 -12.812 -19.375 1 98.19 42 CYS B CA 1
ATOM 4086 C C . CYS B 1 42 ? 16.859 -12.953 -18.531 1 98.19 42 CYS B C 1
ATOM 4088 O O . CYS B 1 42 ? 17.75 -13.734 -18.859 1 98.19 42 CYS B O 1
ATOM 4090 N N . ILE B 1 43 ? 16.906 -12.148 -17.469 1 98 43 ILE B N 1
ATOM 4091 C CA . ILE B 1 43 ? 18 -12.211 -16.5 1 98 43 ILE B CA 1
ATOM 4092 C C . ILE B 1 43 ? 17.656 -13.203 -15.398 1 98 43 ILE B C 1
ATOM 4094 O O . ILE B 1 43 ? 16.641 -13.055 -14.711 1 98 43 ILE B O 1
ATOM 4098 N N . ILE B 1 44 ? 18.547 -14.219 -15.156 1 96.31 44 ILE B N 1
ATOM 4099 C CA . ILE B 1 44 ? 18.188 -15.336 -14.289 1 96.31 44 ILE B CA 1
ATOM 4100 C C . ILE B 1 44 ? 19.25 -15.516 -13.203 1 96.31 44 ILE B C 1
ATOM 4102 O O . ILE B 1 44 ? 20.328 -16.047 -13.461 1 96.31 44 ILE B O 1
ATOM 4106 N N . PRO B 1 45 ? 18.828 -15.117 -11.945 1 93.81 45 PRO B N 1
ATOM 4107 C CA . PRO B 1 45 ? 19.672 -15.523 -10.82 1 93.81 45 PRO B CA 1
ATOM 4108 C C . PRO B 1 45 ? 19.812 -17.031 -10.695 1 93.81 45 PRO B C 1
ATOM 4110 O O . PRO B 1 45 ? 18.859 -17.766 -10.977 1 93.81 45 PRO B O 1
ATOM 4113 N N . THR B 1 46 ? 21.016 -17.562 -10.195 1 87.88 46 THR B N 1
ATOM 4114 C CA . THR B 1 46 ? 21.203 -19.016 -10.133 1 87.88 46 THR B CA 1
ATOM 4115 C C . THR B 1 46 ? 21.812 -19.422 -8.789 1 87.88 46 THR B C 1
ATOM 4117 O O . THR B 1 46 ? 22.453 -18.594 -8.117 1 87.88 46 THR B O 1
ATOM 4120 N N . PHE B 1 47 ? 21.5 -20.656 -8.273 1 77.38 47 PHE B N 1
ATOM 4121 C CA . PHE B 1 47 ? 22.156 -21.281 -7.129 1 77.38 47 PHE B CA 1
ATOM 4122 C C . PHE B 1 47 ? 23.438 -21.984 -7.551 1 77.38 47 PHE B C 1
ATOM 4124 O O . PHE B 1 47 ? 24.344 -22.172 -6.738 1 77.38 47 PHE B O 1
ATOM 4131 N N . GLY B 1 48 ? 23.484 -22.328 -8.789 1 73.94 48 GLY B N 1
ATOM 4132 C CA . GLY B 1 48 ? 24.547 -23.125 -9.391 1 73.94 48 GLY B CA 1
ATOM 4133 C C . GLY B 1 48 ? 24.391 -23.281 -10.891 1 73.94 48 GLY B C 1
ATOM 4134 O O . GLY B 1 48 ? 23.734 -22.469 -11.539 1 73.94 48 GLY B O 1
ATOM 4135 N N . SER B 1 49 ? 25.031 -24.25 -11.281 1 70.25 49 SER B N 1
ATOM 4136 C CA . SER B 1 49 ? 24.922 -24.5 -12.719 1 70.25 49 SER B CA 1
ATOM 4137 C C . SER B 1 49 ? 23.547 -25.016 -13.102 1 70.25 49 SER B C 1
ATOM 4139 O O . SER B 1 49 ? 22.953 -25.812 -12.375 1 70.25 49 SER B O 1
ATOM 4141 N N . PRO B 1 50 ? 23.047 -24.422 -14.117 1 73.44 50 PRO B N 1
ATOM 4142 C CA . PRO B 1 50 ? 21.781 -24.984 -14.586 1 73.44 50 PRO B CA 1
ATOM 4143 C C . PRO B 1 50 ? 21.828 -26.484 -14.789 1 73.44 50 PRO B C 1
ATOM 4145 O O . PRO B 1 50 ? 22.875 -27.031 -15.117 1 73.44 50 PRO B O 1
ATOM 4148 N N . THR B 1 51 ? 20.719 -27.094 -14.531 1 69.75 51 THR B N 1
ATOM 4149 C CA . THR B 1 51 ? 20.656 -28.547 -14.664 1 69.75 51 THR B CA 1
ATOM 4150 C C . THR B 1 51 ? 20.641 -28.953 -16.141 1 69.75 51 THR B C 1
ATOM 4152 O O . THR B 1 51 ? 20.156 -28.188 -16.984 1 69.75 51 THR B O 1
ATOM 4155 N N . ASN B 1 52 ? 21.141 -30.047 -16.422 1 68.12 52 ASN B N 1
ATOM 4156 C CA . ASN B 1 52 ? 21.125 -30.594 -17.766 1 68.12 52 ASN B CA 1
ATOM 4157 C C . ASN B 1 52 ? 19.688 -30.781 -18.281 1 68.12 52 ASN B C 1
ATOM 4159 O O . ASN B 1 52 ? 19.438 -30.656 -19.484 1 68.12 52 ASN B O 1
ATOM 4163 N N . ALA B 1 53 ? 18.844 -30.969 -17.375 1 68.25 53 ALA B N 1
ATOM 4164 C CA . ALA B 1 53 ? 17.453 -31.219 -17.734 1 68.25 53 ALA B CA 1
ATOM 4165 C C . ALA B 1 53 ? 16.781 -29.953 -18.266 1 68.25 53 ALA B C 1
ATOM 4167 O O . ALA B 1 53 ? 15.812 -30.031 -19.016 1 68.25 53 ALA B O 1
ATOM 4168 N N . SER B 1 54 ? 17.359 -28.828 -17.969 1 80.12 54 SER B N 1
ATOM 4169 C CA . SER B 1 54 ? 16.734 -27.562 -18.375 1 80.12 54 SER B CA 1
ATOM 4170 C C . SER B 1 54 ? 17.266 -27.094 -19.719 1 80.12 54 SER B C 1
ATOM 4172 O O . SER B 1 54 ? 16.641 -26.25 -20.375 1 80.12 54 SER B O 1
ATOM 4174 N N . LYS B 1 55 ? 18.312 -27.594 -20.125 1 82.44 55 LYS B N 1
ATOM 4175 C CA . LYS B 1 55 ? 19.047 -27.109 -21.297 1 82.44 55 LYS B CA 1
ATOM 4176 C C . LYS B 1 55 ? 18.188 -27.203 -22.562 1 82.44 55 LYS B C 1
ATOM 4178 O O . LYS B 1 55 ? 18.156 -26.25 -23.359 1 82.44 55 LYS B O 1
ATOM 4183 N N . PRO B 1 56 ? 17.484 -28.312 -22.734 1 82.44 56 PRO B N 1
ATOM 4184 C CA . PRO B 1 56 ? 16.688 -28.406 -23.953 1 82.44 56 PRO B CA 1
ATOM 4185 C C . PRO B 1 56 ? 15.648 -27.297 -24.078 1 82.44 56 PRO B C 1
ATOM 4187 O O . PRO B 1 56 ? 15.375 -26.812 -25.172 1 82.44 56 PRO B O 1
ATOM 4190 N N . PHE B 1 57 ? 15.078 -26.922 -23.062 1 87.94 57 PHE B N 1
ATOM 4191 C CA . PHE B 1 57 ? 14.086 -25.859 -23.078 1 87.94 57 PHE B CA 1
ATOM 4192 C C . PHE B 1 57 ? 14.703 -24.547 -23.547 1 87.94 57 PHE B C 1
ATOM 4194 O O . PHE B 1 57 ? 14.156 -23.891 -24.438 1 87.94 57 PHE B O 1
ATOM 4201 N N . PHE B 1 58 ? 15.836 -24.172 -22.984 1 91.31 58 PHE B N 1
ATOM 4202 C CA . PHE B 1 58 ? 16.484 -22.906 -23.297 1 91.31 58 PHE B CA 1
ATOM 4203 C C . PHE B 1 58 ? 17 -22.906 -24.734 1 91.31 58 PHE B C 1
ATOM 4205 O O . PHE B 1 58 ? 16.969 -21.875 -25.422 1 91.31 58 PHE B O 1
ATOM 4212 N N . ASP B 1 59 ? 17.391 -24.047 -25.172 1 88.5 59 ASP B N 1
ATOM 4213 C CA . ASP B 1 59 ? 17.906 -24.172 -26.531 1 88.5 59 ASP B CA 1
ATOM 4214 C C . ASP B 1 59 ? 16.781 -24.016 -27.562 1 88.5 59 ASP B C 1
ATOM 4216 O O . ASP B 1 59 ? 17.031 -23.672 -28.719 1 88.5 59 ASP B O 1
ATOM 4220 N N . SER B 1 60 ? 15.586 -24.312 -27.141 1 88.75 60 SER B N 1
ATOM 4221 C CA . SER B 1 60 ? 14.461 -24.281 -28.062 1 88.75 60 SER B CA 1
ATOM 4222 C C . SER B 1 60 ? 13.859 -22.891 -28.156 1 88.75 60 SER B C 1
ATOM 4224 O O . SER B 1 60 ? 12.945 -22.656 -28.953 1 88.75 60 SER B O 1
ATOM 4226 N N . LEU B 1 61 ? 14.352 -21.953 -27.422 1 92.69 61 LEU B N 1
ATOM 4227 C CA . LEU B 1 61 ? 13.805 -20.609 -27.438 1 92.69 61 LEU B CA 1
ATOM 4228 C C . LEU B 1 61 ? 14.094 -19.906 -28.766 1 92.69 61 LEU B C 1
ATOM 4230 O O . LEU B 1 61 ? 15.156 -20.109 -29.359 1 92.69 61 LEU B O 1
ATOM 4234 N N . PRO B 1 62 ? 13.133 -19.125 -29.281 1 91.69 62 PRO B N 1
ATOM 4235 C CA . PRO B 1 62 ? 13.391 -18.391 -30.516 1 91.69 62 PRO B CA 1
ATOM 4236 C C . PRO B 1 62 ? 14.516 -17.375 -30.375 1 91.69 62 PRO B C 1
ATOM 4238 O O . PRO B 1 62 ? 14.836 -16.953 -29.266 1 91.69 62 PRO B O 1
ATOM 4241 N N . PRO B 1 63 ? 15.094 -16.922 -31.469 1 92.38 63 PRO B N 1
ATOM 4242 C CA . PRO B 1 63 ? 16.25 -16.016 -31.422 1 92.38 63 PRO B CA 1
ATOM 4243 C C . PRO B 1 63 ? 15.914 -14.656 -30.828 1 92.38 63 PRO B C 1
ATOM 4245 O O . PRO B 1 63 ? 16.812 -13.922 -30.422 1 92.38 63 PRO B O 1
ATOM 4248 N N . THR B 1 64 ? 14.664 -14.281 -30.844 1 93.69 64 THR B N 1
ATOM 4249 C CA . THR B 1 64 ? 14.258 -12.977 -30.328 1 93.69 64 THR B CA 1
ATOM 4250 C C . THR B 1 64 ? 14.195 -13 -28.797 1 93.69 64 THR B C 1
ATOM 4252 O O . THR B 1 64 ? 14 -11.953 -28.172 1 93.69 64 THR B O 1
ATOM 4255 N N . ILE B 1 65 ? 14.336 -14.203 -28.172 1 96 65 ILE B N 1
ATOM 4256 C CA . ILE B 1 65 ? 14.383 -14.32 -26.719 1 96 65 ILE B CA 1
ATOM 4257 C C . ILE B 1 65 ? 15.797 -14.711 -26.281 1 96 65 ILE B C 1
ATOM 4259 O O . ILE B 1 65 ? 16.281 -15.797 -26.625 1 96 65 ILE B O 1
ATOM 4263 N N . HIS B 1 66 ? 16.375 -13.828 -25.609 1 95.69 66 HIS B N 1
ATOM 4264 C CA . HIS B 1 66 ? 17.703 -14.07 -25.047 1 95.69 66 HIS B CA 1
ATOM 4265 C C . HIS B 1 66 ? 17.625 -14.312 -23.547 1 95.69 66 HIS B C 1
ATOM 4267 O O . HIS B 1 66 ? 16.672 -13.883 -22.891 1 95.69 66 HIS B O 1
ATOM 4273 N N . TYR B 1 67 ? 18.609 -15.078 -23.016 1 95.94 67 TYR B N 1
ATOM 4274 C CA . TYR B 1 67 ? 18.656 -15.305 -21.578 1 95.94 67 TYR B CA 1
ATOM 4275 C C . TYR B 1 67 ? 20.078 -15.156 -21.062 1 95.94 67 TYR B C 1
ATOM 4277 O O . TYR B 1 67 ? 21.047 -15.414 -21.781 1 95.94 67 TYR B O 1
ATOM 4285 N N . ILE B 1 68 ? 20.172 -14.648 -19.859 1 95.5 68 ILE B N 1
ATOM 4286 C CA . ILE B 1 68 ? 21.438 -14.469 -19.156 1 95.5 68 ILE B CA 1
ATOM 4287 C C . ILE B 1 68 ? 21.391 -15.18 -17.812 1 95.5 68 ILE B C 1
ATOM 4289 O O . ILE B 1 68 ? 20.656 -14.758 -16.906 1 95.5 68 ILE B O 1
ATOM 4293 N N . PHE B 1 69 ? 22.156 -16.266 -17.672 1 94.88 69 PHE B N 1
ATOM 4294 C CA . PHE B 1 69 ? 22.359 -16.859 -16.359 1 94.88 69 PHE B CA 1
ATOM 4295 C C . PHE B 1 69 ? 23.406 -16.094 -15.57 1 94.88 69 PHE B C 1
ATOM 4297 O O . PHE B 1 69 ? 24.562 -16 -16 1 94.88 69 PHE B O 1
ATOM 4304 N N . LEU B 1 70 ? 22.984 -15.602 -14.445 1 95.12 70 LEU B N 1
ATOM 4305 C CA . LEU B 1 70 ? 23.938 -14.875 -13.617 1 95.12 70 LEU B CA 1
ATOM 4306 C C . LEU B 1 70 ? 24.828 -15.836 -12.836 1 95.12 70 LEU B C 1
ATOM 4308 O O . LEU B 1 70 ? 24.438 -16.969 -12.562 1 95.12 70 LEU B O 1
ATOM 4312 N N . PRO B 1 71 ? 26.031 -15.383 -12.477 1 91.62 71 PRO B N 1
ATOM 4313 C CA . PRO B 1 71 ? 26.859 -16.219 -11.617 1 91.62 71 PRO B CA 1
ATOM 4314 C C . PRO B 1 71 ? 26.203 -16.531 -10.273 1 91.62 71 PRO B C 1
ATOM 4316 O O . PRO B 1 71 ? 25.484 -15.695 -9.719 1 91.62 71 PRO B O 1
ATOM 4319 N N . PRO B 1 72 ? 26.438 -17.766 -9.828 1 87.81 72 PRO B N 1
ATOM 4320 C CA . PRO B 1 72 ? 25.844 -18.125 -8.539 1 87.81 72 PRO B CA 1
ATOM 4321 C C . PRO B 1 72 ? 26.344 -17.25 -7.391 1 87.81 72 PRO B C 1
ATOM 4323 O O . PRO B 1 72 ? 27.516 -16.891 -7.363 1 87.81 72 PRO B O 1
ATOM 4326 N N . VAL B 1 73 ? 25.375 -16.859 -6.559 1 85.69 73 VAL B N 1
ATOM 4327 C CA . VAL B 1 73 ? 25.75 -16.094 -5.371 1 85.69 73 VAL B CA 1
ATOM 4328 C C . VAL B 1 73 ? 26.047 -17.047 -4.215 1 85.69 73 VAL B C 1
ATOM 4330 O O . VAL B 1 73 ? 25.688 -18.219 -4.258 1 85.69 73 VAL B O 1
ATOM 4333 N N . ASP B 1 74 ? 26.797 -16.531 -3.193 1 79.62 74 ASP B N 1
ATOM 4334 C CA . ASP B 1 74 ? 27.141 -17.328 -2.027 1 79.62 74 ASP B CA 1
ATOM 4335 C C . ASP B 1 74 ? 25.906 -17.641 -1.183 1 79.62 74 ASP B C 1
ATOM 4337 O O . ASP B 1 74 ? 25.297 -16.734 -0.607 1 79.62 74 ASP B O 1
ATOM 4341 N N . CYS B 1 75 ? 25.516 -18.938 -1.262 1 75.06 75 CYS B N 1
ATOM 4342 C CA . CYS B 1 75 ? 24.344 -19.328 -0.489 1 75.06 75 CYS B CA 1
ATOM 4343 C C . CYS B 1 75 ? 24.672 -20.453 0.478 1 75.06 75 CYS B C 1
ATOM 4345 O O . CYS B 1 75 ? 23.812 -21.266 0.823 1 75.06 75 CYS B O 1
ATOM 4347 N N . GLU B 1 76 ? 25.922 -20.531 0.806 1 74.25 76 GLU B N 1
ATOM 4348 C CA . GLU B 1 76 ? 26.344 -21.609 1.713 1 74.25 76 GLU B CA 1
ATOM 4349 C C . GLU B 1 76 ? 25.562 -21.531 3.029 1 74.25 76 GLU B C 1
ATOM 4351 O O . GLU B 1 76 ? 25.203 -22.578 3.596 1 74.25 76 GLU B O 1
ATOM 4356 N N . ASP B 1 77 ? 25.344 -20.312 3.457 1 77.31 77 ASP B N 1
ATOM 4357 C CA . ASP B 1 77 ? 24.609 -20.141 4.707 1 77.31 77 ASP B CA 1
ATOM 4358 C C . ASP B 1 77 ? 23.141 -20.531 4.547 1 77.31 77 ASP B C 1
ATOM 4360 O O . ASP B 1 77 ? 22.453 -20.797 5.531 1 77.31 77 ASP B O 1
ATOM 4364 N N . LEU B 1 78 ? 22.734 -20.609 3.285 1 70.88 78 LEU B N 1
ATOM 4365 C CA . LEU B 1 78 ? 21.328 -20.875 3.012 1 70.88 78 LEU B CA 1
ATOM 4366 C C . LEU B 1 78 ? 21.109 -22.359 2.736 1 70.88 78 LEU B C 1
ATOM 4368 O O . LEU B 1 78 ? 19.984 -22.844 2.832 1 70.88 78 LEU B O 1
ATOM 4372 N N . GLN B 1 79 ? 22.109 -22.953 2.252 1 63.91 79 GLN B N 1
ATOM 4373 C CA . GLN B 1 79 ? 21.984 -24.344 1.846 1 63.91 79 GLN B CA 1
ATOM 4374 C C . GLN B 1 79 ? 22.125 -25.281 3.041 1 63.91 79 GLN B C 1
ATOM 4376 O O . GLN B 1 79 ? 22.031 -26.5 2.898 1 63.91 79 GLN B O 1
ATOM 4381 N N . VAL B 1 80 ? 22.266 -24.547 4.199 1 57.09 80 VAL B N 1
ATOM 4382 C CA . VAL B 1 80 ? 22.391 -25.344 5.414 1 57.09 80 VAL B CA 1
ATOM 4383 C C . VAL B 1 80 ? 21.047 -26.016 5.727 1 57.09 80 VAL B C 1
ATOM 4385 O O . VAL B 1 80 ? 19.984 -25.469 5.387 1 57.09 80 VAL B O 1
ATOM 4388 N N . ASN B 1 81 ? 21.172 -27.078 6.344 1 62.75 81 ASN B N 1
ATOM 4389 C CA . ASN B 1 81 ? 20.047 -27.922 6.75 1 62.75 81 ASN B CA 1
ATOM 4390 C C . ASN B 1 81 ? 19 -27.125 7.539 1 62.75 81 ASN B C 1
ATOM 4392 O O . ASN B 1 81 ? 19.359 -26.359 8.438 1 62.75 81 ASN B O 1
ATOM 4396 N N . GLY B 1 82 ? 17.719 -26.984 6.852 1 68.69 82 GLY B N 1
ATOM 4397 C CA . GLY B 1 82 ? 16.578 -26.516 7.625 1 68.69 82 GLY B CA 1
ATOM 4398 C C . GLY B 1 82 ? 16 -25.219 7.098 1 68.69 82 GLY B C 1
ATOM 4399 O O . GLY B 1 82 ? 14.898 -24.812 7.484 1 68.69 82 GLY B O 1
ATOM 4400 N N . VAL B 1 83 ? 16.781 -24.641 6.105 1 78.5 83 VAL B N 1
ATOM 4401 C CA . VAL B 1 83 ? 16.219 -23.391 5.594 1 78.5 83 VAL B CA 1
ATOM 4402 C C . VAL B 1 83 ? 15.172 -23.703 4.523 1 78.5 83 VAL B C 1
ATOM 4404 O O . VAL B 1 83 ? 15.453 -24.438 3.57 1 78.5 83 VAL B O 1
ATOM 4407 N N . PRO B 1 84 ? 13.992 -23.219 4.723 1 78.56 84 PRO B N 1
ATOM 4408 C CA . PRO B 1 84 ? 12.938 -23.484 3.742 1 78.56 84 PRO B CA 1
ATOM 4409 C C . PRO B 1 84 ? 13.297 -22.984 2.344 1 78.56 84 PRO B C 1
ATOM 4411 O O . PRO B 1 84 ? 14.023 -22 2.199 1 78.56 84 PRO B O 1
ATOM 4414 N N . ILE B 1 85 ? 12.789 -23.672 1.358 1 78.44 85 ILE B N 1
ATOM 4415 C CA . ILE B 1 85 ? 13.094 -23.406 -0.043 1 78.44 85 ILE B CA 1
ATOM 4416 C C . ILE B 1 85 ? 12.703 -21.984 -0.402 1 78.44 85 ILE B C 1
ATOM 4418 O O . ILE B 1 85 ? 13.391 -21.312 -1.181 1 78.44 85 ILE B O 1
ATOM 4422 N N . GLU B 1 86 ? 11.617 -21.5 0.104 1 83.25 86 GLU B N 1
ATOM 4423 C CA . GLU B 1 86 ? 11.133 -20.172 -0.211 1 83.25 86 GLU B CA 1
ATOM 4424 C C . GLU B 1 86 ? 12.133 -19.094 0.223 1 83.25 86 GLU B C 1
ATOM 4426 O O . GLU B 1 86 ? 12.336 -18.109 -0.476 1 83.25 86 GLU B O 1
ATOM 4431 N N . ILE B 1 87 ? 12.727 -19.344 1.37 1 85.44 87 ILE B N 1
ATOM 4432 C CA . ILE B 1 87 ? 13.719 -18.406 1.9 1 85.44 87 ILE B CA 1
ATOM 4433 C C . ILE B 1 87 ? 14.984 -18.469 1.057 1 85.44 87 ILE B C 1
ATOM 4435 O O . ILE B 1 87 ? 15.586 -17.438 0.752 1 85.44 87 ILE B O 1
ATOM 4439 N N . GLN B 1 88 ? 15.281 -19.672 0.672 1 84.19 88 GLN B N 1
ATOM 4440 C CA . GLN B 1 88 ? 16.469 -19.859 -0.153 1 84.19 88 GLN B CA 1
ATOM 4441 C C . GLN B 1 88 ? 16.328 -19.109 -1.478 1 84.19 88 GLN B C 1
ATOM 4443 O O . GLN B 1 88 ? 17.25 -18.406 -1.896 1 84.19 88 GLN B O 1
ATOM 4448 N N . ILE B 1 89 ? 15.242 -19.25 -2.049 1 87.44 89 ILE B N 1
ATOM 4449 C CA . ILE B 1 89 ? 15 -18.594 -3.332 1 87.44 89 ILE B CA 1
ATOM 4450 C C . ILE B 1 89 ? 15.016 -17.078 -3.152 1 87.44 89 ILE B C 1
ATOM 4452 O O . ILE B 1 89 ? 15.734 -16.375 -3.865 1 87.44 89 ILE B O 1
ATOM 4456 N N . GLN B 1 90 ? 14.266 -16.594 -2.209 1 87.75 90 GLN B N 1
ATOM 4457 C CA . GLN B 1 90 ? 14.125 -15.156 -2.021 1 87.75 90 GLN B CA 1
ATOM 4458 C C . GLN B 1 90 ? 15.469 -14.516 -1.687 1 87.75 90 GLN B C 1
ATOM 4460 O O . GLN B 1 90 ? 15.797 -13.453 -2.215 1 87.75 90 GLN B O 1
ATOM 4465 N N . LEU B 1 91 ? 16.234 -15.117 -0.782 1 86.5 91 LEU B N 1
ATOM 4466 C CA . LEU B 1 91 ? 17.516 -14.531 -0.374 1 86.5 91 LEU B CA 1
ATOM 4467 C C . LEU B 1 91 ? 18.531 -14.609 -1.505 1 86.5 91 LEU B C 1
ATOM 4469 O O . LEU B 1 91 ? 19.359 -13.711 -1.67 1 86.5 91 LEU B O 1
ATOM 4473 N N . SER B 1 92 ? 18.5 -15.688 -2.279 1 88.25 92 SER B N 1
ATOM 4474 C CA . SER B 1 92 ? 19.375 -15.789 -3.441 1 88.25 92 SER B CA 1
ATOM 4475 C C . SER B 1 92 ? 19.078 -14.688 -4.457 1 88.25 92 SER B C 1
ATOM 4477 O O . SER B 1 92 ? 19.984 -14.117 -5.051 1 88.25 92 SER B O 1
ATOM 4479 N N . VAL B 1 93 ? 17.859 -14.477 -4.664 1 93.31 93 VAL B N 1
ATOM 4480 C CA . VAL B 1 93 ? 17.422 -13.422 -5.582 1 93.31 93 VAL B CA 1
ATOM 4481 C C . VAL B 1 93 ? 17.891 -12.062 -5.062 1 93.31 93 VAL B C 1
ATOM 4483 O O . VAL B 1 93 ? 18.453 -11.258 -5.812 1 93.31 93 VAL B O 1
ATOM 4486 N N . SER B 1 94 ? 17.703 -11.828 -3.779 1 91.75 94 SER B N 1
ATOM 4487 C CA . SER B 1 94 ? 18.109 -10.57 -3.16 1 91.75 94 SER B CA 1
ATOM 4488 C C . SER B 1 94 ? 19.609 -10.336 -3.316 1 91.75 94 SER B C 1
ATOM 4490 O O . SER B 1 94 ? 20.031 -9.227 -3.635 1 91.75 94 SER B O 1
ATOM 4492 N N . ARG B 1 95 ? 20.328 -11.383 -3.121 1 93.06 95 ARG B N 1
ATOM 4493 C CA . ARG B 1 95 ? 21.781 -11.289 -3.195 1 93.06 95 ARG B CA 1
ATOM 4494 C C . ARG B 1 95 ? 22.25 -11.078 -4.633 1 93.06 95 ARG B C 1
ATOM 4496 O O . ARG B 1 95 ? 23.359 -10.609 -4.867 1 93.06 95 ARG B O 1
ATOM 4503 N N . SER B 1 96 ? 21.406 -11.375 -5.586 1 95.62 96 SER B N 1
ATOM 4504 C CA . SER B 1 96 ? 21.781 -11.273 -6.996 1 95.62 96 SER B CA 1
ATOM 4505 C C . SER B 1 96 ? 21.422 -9.906 -7.562 1 95.62 96 SER B C 1
ATOM 4507 O O . SER B 1 96 ? 21.719 -9.617 -8.727 1 95.62 96 SER B O 1
ATOM 4509 N N . MET B 1 97 ? 20.828 -8.977 -6.777 1 95.94 97 MET B N 1
ATOM 4510 C CA . MET B 1 97 ? 20.25 -7.738 -7.297 1 95.94 97 MET B CA 1
ATOM 4511 C C . MET B 1 97 ? 21.344 -6.832 -7.871 1 95.94 97 MET B C 1
ATOM 4513 O O . MET B 1 97 ? 21.125 -6.184 -8.898 1 95.94 97 MET B O 1
ATOM 4517 N N . PRO B 1 98 ? 22.562 -6.785 -7.277 1 95.62 98 PRO B N 1
ATOM 4518 C CA . PRO B 1 98 ? 23.594 -5.98 -7.914 1 95.62 98 PRO B CA 1
ATOM 4519 C C . PRO B 1 98 ? 23.938 -6.465 -9.32 1 95.62 98 PRO B C 1
ATOM 4521 O O . PRO B 1 98 ? 24.156 -5.652 -10.219 1 95.62 98 PRO B O 1
ATOM 4524 N N . LEU B 1 99 ? 23.969 -7.754 -9.508 1 96.81 99 LEU B N 1
ATOM 4525 C CA . LEU B 1 99 ? 24.266 -8.32 -10.82 1 96.81 99 LEU B CA 1
ATOM 4526 C C . LEU B 1 99 ? 23.109 -8.102 -11.781 1 96.81 99 LEU B C 1
ATOM 4528 O O . LEU B 1 99 ? 23.312 -7.918 -12.984 1 96.81 99 LEU B O 1
ATOM 4532 N N . VAL B 1 100 ? 21.891 -8.203 -11.289 1 97.69 100 VAL B N 1
ATOM 4533 C CA . VAL B 1 100 ? 20.719 -7.902 -12.102 1 97.69 100 VAL B CA 1
ATOM 4534 C C . VAL B 1 100 ? 20.781 -6.461 -12.602 1 97.69 100 VAL B C 1
ATOM 4536 O O . VAL B 1 100 ? 20.547 -6.188 -13.781 1 97.69 100 VAL B O 1
ATOM 4539 N N . ARG B 1 101 ? 21.078 -5.551 -11.656 1 97.38 101 ARG B N 1
ATOM 4540 C CA . ARG B 1 101 ? 21.203 -4.145 -12.016 1 97.38 101 ARG B CA 1
ATOM 4541 C C . ARG B 1 101 ? 22.25 -3.949 -13.109 1 97.38 101 ARG B C 1
ATOM 4543 O O . ARG B 1 101 ? 22.031 -3.199 -14.062 1 97.38 101 ARG B O 1
ATOM 4550 N N . GLU B 1 102 ? 23.391 -4.613 -12.938 1 96.94 102 GLU B N 1
ATOM 4551 C CA . GLU B 1 102 ? 24.469 -4.516 -13.922 1 96.94 102 GLU B CA 1
ATOM 4552 C C . GLU B 1 102 ? 24 -5.02 -15.289 1 96.94 102 GLU B C 1
ATOM 4554 O O . GLU B 1 102 ? 24.281 -4.387 -16.312 1 96.94 102 GLU B O 1
ATOM 4559 N N . ALA B 1 103 ? 23.375 -6.148 -15.344 1 96.62 103 ALA B N 1
ATOM 4560 C CA . ALA B 1 103 ? 22.875 -6.719 -16.594 1 96.62 103 ALA B CA 1
ATOM 4561 C C . ALA B 1 103 ? 21.875 -5.781 -17.25 1 96.62 103 ALA B C 1
ATOM 4563 O O . ALA B 1 103 ? 21.906 -5.59 -18.469 1 96.62 103 ALA B O 1
ATOM 4564 N N . LEU B 1 104 ? 20.984 -5.176 -16.484 1 96.31 104 LEU B N 1
ATOM 4565 C CA . LEU B 1 104 ? 19.984 -4.246 -17 1 96.31 104 LEU B CA 1
ATOM 4566 C C . LEU B 1 104 ? 20.641 -2.986 -17.547 1 96.31 104 LEU B C 1
ATOM 4568 O O . LEU B 1 104 ? 20.266 -2.486 -18.609 1 96.31 104 LEU B O 1
ATOM 4572 N N . THR B 1 105 ? 21.641 -2.488 -16.781 1 95.75 105 THR B N 1
ATOM 4573 C CA . THR B 1 105 ? 22.375 -1.314 -17.234 1 95.75 105 THR B CA 1
ATOM 4574 C C . THR B 1 105 ? 23.016 -1.57 -18.594 1 95.75 105 THR B C 1
ATOM 4576 O O . THR B 1 105 ? 22.938 -0.731 -19.484 1 95.75 105 THR B O 1
ATOM 4579 N N . SER B 1 106 ? 23.625 -2.727 -18.672 1 94.56 106 SER B N 1
ATOM 4580 C CA . SER B 1 106 ? 24.25 -3.107 -19.938 1 94.56 106 SER B CA 1
ATOM 4581 C C . SER B 1 106 ? 23.219 -3.209 -21.062 1 94.56 106 SER B C 1
ATOM 4583 O O . SER B 1 106 ? 23.484 -2.799 -22.188 1 94.56 106 SER B O 1
ATOM 4585 N N . LEU B 1 107 ? 22.094 -3.74 -20.797 1 93.56 107 LEU B N 1
ATOM 4586 C CA . LEU B 1 107 ? 21.031 -3.916 -21.781 1 93.56 107 LEU B CA 1
ATOM 4587 C C . LEU B 1 107 ? 20.484 -2.568 -22.234 1 93.56 107 LEU B C 1
ATOM 4589 O O . LEU B 1 107 ? 20.25 -2.357 -23.438 1 93.56 107 LEU B O 1
ATOM 4593 N N . ILE B 1 108 ? 20.25 -1.674 -21.312 1 91.38 108 ILE B N 1
ATOM 4594 C CA . ILE B 1 108 ? 19.641 -0.382 -21.594 1 91.38 108 ILE B CA 1
ATOM 4595 C C . ILE B 1 108 ? 20.625 0.516 -22.328 1 91.38 108 ILE B C 1
ATOM 4597 O O . ILE B 1 108 ? 20.234 1.275 -23.219 1 91.38 108 ILE B O 1
ATOM 4601 N N . ASN B 1 109 ? 21.875 0.42 -21.984 1 87.81 109 ASN B N 1
ATOM 4602 C CA . ASN B 1 109 ? 22.891 1.271 -22.594 1 87.81 109 ASN B CA 1
ATOM 4603 C C . ASN B 1 109 ? 23.391 0.688 -23.922 1 87.81 109 ASN B C 1
ATOM 4605 O O . ASN B 1 109 ? 24.172 1.324 -24.625 1 87.81 109 ASN B O 1
ATOM 4609 N N . SER B 1 110 ? 23 -0.484 -24.094 1 80.44 110 SER B N 1
ATOM 4610 C CA . SER B 1 110 ? 23.453 -1.099 -25.328 1 80.44 110 SER B CA 1
ATOM 4611 C C . SER B 1 110 ? 22.922 -0.346 -26.547 1 80.44 110 SER B C 1
ATOM 4613 O O . SER B 1 110 ? 21.797 0.167 -26.531 1 80.44 110 SER B O 1
ATOM 4615 N N . SER B 1 111 ? 23.781 0.358 -27.297 1 59.56 111 SER B N 1
ATOM 4616 C CA . SER B 1 111 ? 23.594 1.234 -28.438 1 59.56 111 SER B CA 1
ATOM 4617 C C . SER B 1 111 ? 22.734 0.56 -29.5 1 59.56 111 SER B C 1
ATOM 4619 O O . SER B 1 111 ? 22.469 1.147 -30.562 1 59.56 111 SER B O 1
ATOM 4621 N N . GLY B 1 112 ? 22.156 -0.469 -29.266 1 59.72 112 GLY B N 1
ATOM 4622 C CA . GLY B 1 112 ? 21.469 -1.053 -30.391 1 59.72 112 GLY B CA 1
ATOM 4623 C C . GLY B 1 112 ? 20.078 -0.456 -30.625 1 59.72 112 GLY B C 1
ATOM 4624 O O . GLY B 1 112 ? 19.719 0.523 -29.969 1 59.72 112 GLY B O 1
ATOM 4625 N N . SER B 1 113 ? 19.438 -0.843 -31.719 1 62.22 113 SER B N 1
ATOM 4626 C CA . SER B 1 113 ? 18.188 -0.342 -32.281 1 62.22 113 SER B CA 1
ATOM 4627 C C . SER B 1 113 ? 17.016 -0.63 -31.375 1 62.22 113 SER B C 1
ATOM 4629 O O . SER B 1 113 ? 15.906 -0.145 -31.609 1 62.22 113 SER B O 1
ATOM 4631 N N . SER B 1 114 ? 17.219 -1.401 -30.234 1 76.12 114 SER B N 1
ATOM 4632 C CA . SER B 1 114 ? 16.031 -1.718 -29.438 1 76.12 114 SER B CA 1
ATOM 4633 C C . SER B 1 114 ? 16.047 -0.949 -28.125 1 76.12 114 SER B C 1
ATOM 4635 O O . SER B 1 114 ? 17.094 -0.823 -27.469 1 76.12 114 SER B O 1
ATOM 4637 N N . LYS B 1 115 ? 15.023 -0.329 -27.922 1 87.94 115 LYS B N 1
ATOM 4638 C CA . LYS B 1 115 ? 14.82 0.417 -26.688 1 87.94 115 LYS B CA 1
ATOM 4639 C C . LYS B 1 115 ? 14.086 -0.428 -25.641 1 87.94 115 LYS B C 1
ATOM 4641 O O . LYS B 1 115 ? 13.047 -1.013 -25.938 1 87.94 115 LYS B O 1
ATOM 4646 N N . VAL B 1 116 ? 14.719 -0.618 -24.469 1 94.12 116 VAL B N 1
ATOM 4647 C CA . VAL B 1 116 ? 14.039 -1.303 -23.375 1 94.12 116 VAL B CA 1
ATOM 4648 C C . VAL B 1 116 ? 12.914 -0.424 -22.828 1 94.12 116 VAL B C 1
ATOM 4650 O O . VAL B 1 116 ? 13.156 0.698 -22.375 1 94.12 116 VAL B O 1
ATOM 4653 N N . VAL B 1 117 ? 11.688 -0.932 -22.859 1 94.38 117 VAL B N 1
ATOM 4654 C CA . VAL B 1 117 ? 10.562 -0.063 -22.547 1 94.38 117 VAL B CA 1
ATOM 4655 C C . VAL B 1 117 ? 9.875 -0.54 -21.266 1 94.38 117 VAL B C 1
ATOM 4657 O O . VAL B 1 117 ? 9.102 0.199 -20.656 1 94.38 117 VAL B O 1
ATOM 4660 N N . ALA B 1 118 ? 10.188 -1.818 -20.906 1 96.38 118 ALA B N 1
ATOM 4661 C CA . ALA B 1 118 ? 9.516 -2.369 -19.719 1 96.38 118 ALA B CA 1
ATOM 4662 C C . ALA B 1 118 ? 10.375 -3.424 -19.047 1 96.38 118 ALA B C 1
ATOM 4664 O O . ALA B 1 118 ? 11.211 -4.066 -19.688 1 96.38 118 ALA B O 1
ATOM 4665 N N . LEU B 1 119 ? 10.203 -3.521 -17.781 1 97.69 119 LEU B N 1
ATOM 4666 C CA . LEU B 1 119 ? 10.781 -4.555 -16.922 1 97.69 119 LEU B CA 1
ATOM 4667 C C . LEU B 1 119 ? 9.695 -5.43 -16.312 1 97.69 119 LEU B C 1
ATOM 4669 O O . LEU B 1 119 ? 8.766 -4.922 -15.695 1 97.69 119 LEU B O 1
ATOM 4673 N N . ILE B 1 120 ? 9.727 -6.723 -16.578 1 98.5 120 ILE B N 1
ATOM 4674 C CA . ILE B 1 120 ? 8.805 -7.676 -15.969 1 98.5 120 ILE B CA 1
ATOM 4675 C C . ILE B 1 120 ? 9.562 -8.617 -15.039 1 98.5 120 ILE B C 1
ATOM 4677 O O . ILE B 1 120 ? 10.398 -9.398 -15.484 1 98.5 120 ILE B O 1
ATOM 4681 N N . ALA B 1 121 ? 9.227 -8.547 -13.789 1 98.31 121 ALA B N 1
ATOM 4682 C CA . ALA B 1 121 ? 9.922 -9.367 -12.805 1 98.31 121 ALA B CA 1
ATOM 4683 C C . ALA B 1 121 ? 8.992 -10.43 -12.219 1 98.31 121 ALA B C 1
ATOM 4685 O O . ALA B 1 121 ? 7.805 -10.18 -12.016 1 98.31 121 ALA B O 1
ATOM 4686 N N . ASP B 1 122 ? 9.586 -11.586 -11.938 1 97.94 122 ASP B N 1
ATOM 4687 C CA . ASP B 1 122 ? 8.859 -12.625 -11.219 1 97.94 122 ASP B CA 1
ATOM 4688 C C . ASP B 1 122 ? 8.367 -12.117 -9.867 1 97.94 122 ASP B C 1
ATOM 4690 O O . ASP B 1 122 ? 9.023 -11.289 -9.234 1 97.94 122 ASP B O 1
ATOM 4694 N N . GLY B 1 123 ? 7.242 -12.633 -9.414 1 96.5 123 GLY B N 1
ATOM 4695 C CA . GLY B 1 123 ? 6.637 -12.219 -8.156 1 96.5 123 GLY B CA 1
ATOM 4696 C C . GLY B 1 123 ? 7.578 -12.352 -6.969 1 96.5 123 GLY B C 1
ATOM 4697 O O . GLY B 1 123 ? 7.398 -11.672 -5.957 1 96.5 123 GLY B O 1
ATOM 4698 N N . MET B 1 124 ? 8.609 -13.156 -7.055 1 95.12 124 MET B N 1
ATOM 4699 C CA . MET B 1 124 ? 9.555 -13.359 -5.961 1 95.12 124 MET B CA 1
ATOM 4700 C C . MET B 1 124 ? 10.773 -12.445 -6.121 1 95.12 124 MET B C 1
ATOM 4702 O O . MET B 1 124 ? 11.633 -12.398 -5.242 1 95.12 124 MET B O 1
ATOM 4706 N N . ALA B 1 125 ? 10.859 -11.75 -7.258 1 96 125 ALA B N 1
ATOM 4707 C CA . ALA B 1 125 ? 11.969 -10.836 -7.508 1 96 125 ALA B CA 1
ATOM 4708 C C . ALA B 1 125 ? 11.516 -9.383 -7.406 1 96 125 ALA B C 1
ATOM 4710 O O . ALA B 1 125 ? 11.82 -8.562 -8.281 1 96 125 ALA B O 1
ATOM 4711 N N . ILE B 1 126 ? 10.828 -9.055 -6.363 1 92.31 126 ILE B N 1
ATOM 4712 C CA . ILE B 1 126 ? 10.156 -7.766 -6.215 1 92.31 126 ILE B CA 1
ATOM 4713 C C . ILE B 1 126 ? 11.203 -6.656 -6.117 1 92.31 126 ILE B C 1
ATOM 4715 O O . ILE B 1 126 ? 10.938 -5.512 -6.496 1 92.31 126 ILE B O 1
ATOM 4719 N N . GLU B 1 127 ? 12.406 -6.949 -5.637 1 93 127 GLU B N 1
ATOM 4720 C CA . GLU B 1 127 ? 13.445 -5.938 -5.484 1 93 127 GLU B CA 1
ATOM 4721 C C . GLU B 1 127 ? 13.875 -5.375 -6.836 1 93 127 GLU B C 1
ATOM 4723 O O . GLU B 1 127 ? 14.367 -4.25 -6.922 1 93 127 GLU B O 1
ATOM 4728 N N . ALA B 1 128 ? 13.68 -6.129 -7.895 1 95.19 128 ALA B N 1
ATOM 4729 C CA . ALA B 1 128 ? 14.062 -5.703 -9.242 1 95.19 128 ALA B CA 1
ATOM 4730 C C . ALA B 1 128 ? 13.211 -4.523 -9.703 1 95.19 128 ALA B C 1
ATOM 4732 O O . ALA B 1 128 ? 13.602 -3.789 -10.609 1 95.19 128 ALA B O 1
ATOM 4733 N N . LEU B 1 129 ? 12.062 -4.371 -9.094 1 89.94 129 LEU B N 1
ATOM 4734 C CA . LEU B 1 129 ? 11.133 -3.328 -9.508 1 89.94 129 LEU B CA 1
ATOM 4735 C C . LEU B 1 129 ? 11.727 -1.944 -9.273 1 89.94 129 LEU B C 1
ATOM 4737 O O . LEU B 1 129 ? 11.336 -0.977 -9.93 1 89.94 129 LEU B O 1
ATOM 4741 N N . GLU B 1 130 ? 12.617 -1.831 -8.312 1 87.56 130 GLU B N 1
ATOM 4742 C CA . GLU B 1 130 ? 13.289 -0.566 -8.031 1 87.56 130 GLU B CA 1
ATOM 4743 C C . GLU B 1 130 ? 14.078 -0.083 -9.25 1 87.56 130 GLU B C 1
ATOM 4745 O O . GLU B 1 130 ? 14.227 1.122 -9.453 1 87.56 130 GLU B O 1
ATOM 4750 N N . PHE B 1 131 ? 14.477 -0.984 -10.07 1 93.81 131 PHE B N 1
ATOM 4751 C CA . PHE B 1 131 ? 15.266 -0.626 -11.242 1 93.81 131 PHE B CA 1
ATOM 4752 C C . PHE B 1 131 ? 14.383 -0.015 -12.32 1 93.81 131 PHE B C 1
ATOM 4754 O O . PHE B 1 131 ? 14.867 0.73 -13.18 1 93.81 131 PHE B O 1
ATOM 4761 N N . GLY B 1 132 ? 13.094 -0.37 -12.32 1 90 132 GLY B N 1
ATOM 4762 C CA . GLY B 1 132 ? 12.18 0.319 -13.211 1 90 132 GLY B CA 1
ATOM 4763 C C . GLY B 1 132 ? 12.164 1.822 -13.008 1 90 132 GLY B C 1
ATOM 4764 O O . GLY B 1 132 ? 12.211 2.584 -13.977 1 90 132 GLY B O 1
ATOM 4765 N N . LYS B 1 133 ? 12.148 2.189 -11.789 1 81.88 133 LYS B N 1
ATOM 4766 C CA . LYS B 1 133 ? 12.188 3.604 -11.43 1 81.88 133 LYS B CA 1
ATOM 4767 C C . LYS B 1 133 ? 13.531 4.227 -11.797 1 81.88 133 LYS B C 1
ATOM 4769 O O . LYS B 1 133 ? 13.578 5.316 -12.375 1 81.88 133 LYS B O 1
ATOM 4774 N N . GLU B 1 134 ? 14.531 3.529 -11.383 1 86.81 134 GLU B N 1
ATOM 4775 C CA . GLU B 1 134 ? 15.891 4.004 -11.617 1 86.81 134 GLU B CA 1
ATOM 4776 C C . GLU B 1 134 ? 16.125 4.301 -13.094 1 86.81 134 GLU B C 1
ATOM 4778 O O . GLU B 1 134 ? 16.75 5.309 -13.438 1 86.81 134 GLU B O 1
ATOM 4783 N N . PHE B 1 135 ? 15.602 3.494 -13.984 1 91.38 135 PHE B N 1
ATOM 4784 C CA . PHE B 1 135 ? 15.867 3.611 -15.414 1 91.38 135 PHE B CA 1
ATOM 4785 C C . PHE B 1 135 ? 14.688 4.254 -16.141 1 91.38 135 PHE B C 1
ATOM 4787 O O . PHE B 1 135 ? 14.68 4.332 -17.359 1 91.38 135 PHE B O 1
ATOM 4794 N N . ASN B 1 136 ? 13.672 4.641 -15.43 1 86.81 136 ASN B N 1
ATOM 4795 C CA . ASN B 1 136 ? 12.484 5.32 -15.945 1 86.81 136 ASN B CA 1
ATOM 4796 C C . ASN B 1 136 ? 11.773 4.477 -17 1 86.81 136 ASN B C 1
ATOM 4798 O O . ASN B 1 136 ? 11.5 4.957 -18.109 1 86.81 136 ASN B O 1
ATOM 4802 N N . ILE B 1 137 ? 11.609 3.268 -16.75 1 92.75 137 ILE B N 1
ATOM 4803 C CA . ILE B 1 137 ? 10.836 2.369 -17.594 1 92.75 137 ILE B CA 1
ATOM 4804 C C . ILE B 1 137 ? 9.68 1.774 -16.797 1 92.75 137 ILE B C 1
ATOM 4806 O O . ILE B 1 137 ? 9.68 1.821 -15.57 1 92.75 137 ILE B O 1
ATOM 4810 N N . LEU B 1 138 ? 8.656 1.247 -17.484 1 93.88 138 LEU B N 1
ATOM 4811 C CA . LEU B 1 138 ? 7.52 0.641 -16.797 1 93.88 138 LEU B CA 1
ATOM 4812 C C . LEU B 1 138 ? 7.926 -0.651 -16.094 1 93.88 138 LEU B C 1
ATOM 4814 O O . LEU B 1 138 ? 8.812 -1.368 -16.578 1 93.88 138 LEU B O 1
ATOM 4818 N N . SER B 1 139 ? 7.332 -0.935 -15 1 95.44 139 SER B N 1
ATOM 4819 C CA . SER B 1 139 ? 7.645 -2.129 -14.227 1 95.44 139 SER B CA 1
ATOM 4820 C C . SER B 1 139 ? 6.398 -2.969 -13.969 1 95.44 139 SER B C 1
ATOM 4822 O O . SER B 1 139 ? 5.367 -2.445 -13.539 1 95.44 139 SER B O 1
ATOM 4824 N N . TYR B 1 140 ? 6.484 -4.277 -14.203 1 97.44 140 TYR B N 1
ATOM 4825 C CA . TYR B 1 140 ? 5.395 -5.23 -14.031 1 97.44 140 TYR B CA 1
ATOM 4826 C C . TYR B 1 140 ? 5.844 -6.43 -13.211 1 97.44 140 TYR B C 1
ATOM 4828 O O . TYR B 1 140 ? 7.035 -6.734 -13.141 1 97.44 140 TYR B O 1
ATOM 4836 N N . ILE B 1 141 ? 4.898 -7.086 -12.609 1 97.88 141 ILE B N 1
ATOM 4837 C CA . ILE B 1 141 ? 5.129 -8.375 -11.969 1 97.88 141 ILE B CA 1
ATOM 4838 C C . ILE B 1 141 ? 4.504 -9.492 -12.812 1 97.88 141 ILE B C 1
ATOM 4840 O O . ILE B 1 141 ? 3.363 -9.367 -13.258 1 97.88 141 ILE B O 1
ATOM 4844 N N . TYR B 1 142 ? 5.281 -10.477 -13.102 1 98.56 142 TYR B N 1
ATOM 4845 C CA . TYR B 1 142 ? 4.75 -11.742 -13.602 1 98.56 142 TYR B CA 1
ATOM 4846 C C . TYR B 1 142 ? 4.402 -12.68 -12.445 1 98.56 142 TYR B C 1
ATOM 4848 O O . TYR B 1 142 ? 5.273 -13.039 -11.648 1 98.56 142 TYR B O 1
ATOM 4856 N N . PHE B 1 143 ? 3.168 -13.008 -12.375 1 98.25 143 PHE B N 1
ATOM 4857 C CA . PHE B 1 143 ? 2.668 -13.805 -11.266 1 98.25 143 PHE B CA 1
ATOM 4858 C C . PHE B 1 143 ? 2.199 -15.18 -11.75 1 98.25 143 PHE B C 1
ATOM 4860 O O . PHE B 1 143 ? 1.034 -15.352 -12.109 1 98.25 143 PHE B O 1
ATOM 4867 N N . PRO B 1 144 ? 3.109 -16.203 -11.633 1 97.62 144 PRO B N 1
ATOM 4868 C CA . PRO B 1 144 ? 2.801 -17.531 -12.172 1 97.62 144 PRO B CA 1
ATOM 4869 C C . PRO B 1 144 ? 1.965 -18.375 -11.219 1 97.62 144 PRO B C 1
ATOM 4871 O O . PRO B 1 144 ? 2.262 -19.562 -11.016 1 97.62 144 PRO B O 1
ATOM 4874 N N . CYS B 1 145 ? 0.959 -17.797 -10.562 1 97.81 145 CYS B N 1
ATOM 4875 C CA . CYS B 1 145 ? 0.043 -18.453 -9.641 1 97.81 145 CYS B CA 1
ATOM 4876 C C . CYS B 1 145 ? -1.395 -18.016 -9.891 1 97.81 145 CYS B C 1
ATOM 4878 O O . CYS B 1 145 ? -1.671 -17.312 -10.867 1 97.81 145 CYS B O 1
ATOM 4880 N N . SER B 1 146 ? -2.297 -18.5 -9.086 1 98.25 146 SER B N 1
ATOM 4881 C CA . SER B 1 146 ? -3.723 -18.219 -9.242 1 98.25 146 SER B CA 1
ATOM 4882 C C . SER B 1 146 ? -4.059 -16.797 -8.828 1 98.25 146 SER B C 1
ATOM 4884 O O . SER B 1 146 ? -3.301 -16.156 -8.094 1 98.25 146 SER B O 1
ATOM 4886 N N . ILE B 1 147 ? -5.16 -16.281 -9.352 1 98.12 147 ILE B N 1
ATOM 4887 C CA . ILE B 1 147 ? -5.676 -14.992 -8.914 1 98.12 147 ILE B CA 1
ATOM 4888 C C . ILE B 1 147 ? -6.066 -15.062 -7.438 1 98.12 147 ILE B C 1
ATOM 4890 O O . ILE B 1 147 ? -5.902 -14.086 -6.699 1 98.12 147 ILE B O 1
ATOM 4894 N N . MET B 1 148 ? -6.539 -16.203 -7.004 1 98.12 148 MET B N 1
ATOM 4895 C CA . MET B 1 148 ? -6.855 -16.406 -5.594 1 98.12 148 MET B CA 1
ATOM 4896 C C . MET B 1 148 ? -5.633 -16.141 -4.719 1 98.12 148 MET B C 1
ATOM 4898 O O . MET B 1 148 ? -5.727 -15.438 -3.707 1 98.12 148 MET B O 1
ATOM 4902 N N . LEU B 1 149 ? -4.52 -16.703 -5.109 1 98.19 149 LEU B N 1
ATOM 4903 C CA . LEU B 1 149 ? -3.301 -16.469 -4.34 1 98.19 149 LEU B CA 1
ATOM 4904 C C . LEU B 1 149 ? -2.908 -14.992 -4.391 1 98.19 149 LEU B C 1
ATOM 4906 O O . LEU B 1 149 ? -2.443 -14.438 -3.391 1 98.19 149 LEU B O 1
ATOM 4910 N N . LEU B 1 150 ? -3.039 -14.375 -5.582 1 97.69 150 LEU B N 1
ATOM 4911 C CA . LEU B 1 150 ? -2.744 -12.953 -5.703 1 97.69 150 LEU B CA 1
ATOM 4912 C C . LEU B 1 150 ? -3.617 -12.133 -4.754 1 97.69 150 LEU B C 1
ATOM 4914 O O . LEU B 1 150 ? -3.127 -11.219 -4.09 1 97.69 150 LEU B O 1
ATOM 4918 N N . SER B 1 151 ? -4.879 -12.453 -4.734 1 96.81 151 SER B N 1
ATOM 4919 C CA . SER B 1 151 ? -5.805 -11.766 -3.838 1 96.81 151 SER B CA 1
ATOM 4920 C C . SER B 1 151 ? -5.367 -11.906 -2.383 1 96.81 151 SER B C 1
ATOM 4922 O O . SER B 1 151 ? -5.418 -10.938 -1.62 1 96.81 151 SER B O 1
ATOM 4924 N N . LEU B 1 152 ? -4.98 -13.102 -2.004 1 97.19 152 LEU B N 1
ATOM 4925 C CA . LEU B 1 152 ? -4.469 -13.312 -0.656 1 97.19 152 LEU B CA 1
ATOM 4926 C C . LEU B 1 152 ? -3.283 -12.391 -0.376 1 97.19 152 LEU B C 1
ATOM 4928 O O . LEU B 1 152 ? -3.205 -11.781 0.691 1 97.19 152 LEU B O 1
ATOM 4932 N N . CYS B 1 153 ? -2.352 -12.328 -1.352 1 96.69 153 CYS B N 1
ATOM 4933 C CA . CYS B 1 153 ? -1.175 -11.477 -1.191 1 96.69 153 CYS B CA 1
ATOM 4934 C C . CYS B 1 153 ? -1.572 -10.023 -0.999 1 96.69 153 CYS B C 1
ATOM 4936 O O . CYS B 1 153 ? -1.092 -9.359 -0.079 1 96.69 153 CYS B O 1
ATOM 4938 N N . LEU B 1 154 ? -2.457 -9.531 -1.817 1 93.56 154 LEU B N 1
ATOM 4939 C CA . LEU B 1 154 ? -2.859 -8.133 -1.811 1 93.56 154 LEU B CA 1
ATOM 4940 C C . LEU B 1 154 ? -3.609 -7.785 -0.528 1 93.56 154 LEU B C 1
ATOM 4942 O O . LEU B 1 154 ? -3.578 -6.637 -0.075 1 93.56 154 LEU B O 1
ATOM 4946 N N . HIS B 1 155 ? -4.23 -8.773 0.128 1 92.94 155 HIS B N 1
ATOM 4947 C CA . HIS B 1 155 ? -5.031 -8.523 1.321 1 92.94 155 HIS B CA 1
ATOM 4948 C C . HIS B 1 155 ? -4.332 -9.055 2.572 1 92.94 155 HIS B C 1
ATOM 4950 O O . HIS B 1 155 ? -4.945 -9.133 3.641 1 92.94 155 HIS B O 1
ATOM 4956 N N . SER B 1 156 ? -3.121 -9.414 2.469 1 94.62 156 SER B N 1
ATOM 4957 C CA . SER B 1 156 ? -2.416 -10.086 3.557 1 94.62 156 SER B CA 1
ATOM 4958 C C . SER B 1 156 ? -2.236 -9.164 4.754 1 94.62 156 SER B C 1
ATOM 4960 O O . SER B 1 156 ? -2.318 -9.602 5.902 1 94.62 156 SER B O 1
ATOM 4962 N N . SER B 1 157 ? -1.962 -7.871 4.52 1 87.94 157 SER B N 1
ATOM 4963 C CA . SER B 1 157 ? -1.795 -6.926 5.621 1 87.94 157 SER B CA 1
ATOM 4964 C C . SER B 1 157 ? -3.076 -6.801 6.441 1 87.94 157 SER B C 1
ATOM 4966 O O . SER B 1 157 ? -3.029 -6.738 7.672 1 87.94 157 SER B O 1
ATOM 4968 N N . GLU B 1 158 ? -4.172 -6.688 5.812 1 86.44 158 GLU B N 1
ATOM 4969 C CA . GLU B 1 158 ? -5.461 -6.609 6.496 1 86.44 158 GLU B CA 1
ATOM 4970 C C . GLU B 1 158 ? -5.75 -7.887 7.277 1 86.44 158 GLU B C 1
ATOM 4972 O O . GLU B 1 158 ? -6.246 -7.836 8.406 1 86.44 158 GLU B O 1
ATOM 4977 N N . LEU B 1 159 ? -5.477 -8.977 6.66 1 93.12 159 LEU B N 1
ATOM 4978 C CA . LEU B 1 159 ? -5.676 -10.258 7.328 1 93.12 159 LEU B CA 1
ATOM 4979 C C . LEU B 1 159 ? -4.789 -10.375 8.562 1 93.12 159 LEU B C 1
ATOM 4981 O O . LEU B 1 159 ? -5.199 -10.938 9.578 1 93.12 159 LEU B O 1
ATOM 4985 N N . ASP B 1 160 ? -3.562 -9.93 8.422 1 92.44 160 ASP B N 1
ATOM 4986 C CA . ASP B 1 160 ? -2.611 -9.953 9.523 1 92.44 160 ASP B CA 1
ATOM 4987 C C . ASP B 1 160 ? -3.162 -9.203 10.734 1 92.44 160 ASP B C 1
ATOM 4989 O O . ASP B 1 160 ? -2.936 -9.609 11.875 1 92.44 160 ASP B O 1
ATOM 4993 N N . GLU B 1 161 ? -3.885 -8.133 10.5 1 83 161 GLU B N 1
ATOM 4994 C CA . GLU B 1 161 ? -4.465 -7.32 11.57 1 83 161 GLU B CA 1
ATOM 4995 C C . GLU B 1 161 ? -5.688 -8 12.172 1 83 161 GLU B C 1
ATOM 4997 O O . GLU B 1 161 ? -5.914 -7.926 13.383 1 83 161 GLU B O 1
ATOM 5002 N N . LYS B 1 162 ? -6.387 -8.617 11.391 1 87.5 162 LYS B N 1
ATOM 5003 C CA . LYS B 1 162 ? -7.68 -9.172 11.789 1 87.5 162 LYS B CA 1
ATOM 5004 C C . LYS B 1 162 ? -7.504 -10.484 12.539 1 87.5 162 LYS B C 1
ATOM 5006 O O . LYS B 1 162 ? -8.32 -10.828 13.398 1 87.5 162 LYS B O 1
ATOM 5011 N N . VAL B 1 163 ? -6.473 -11.227 12.117 1 91 163 VAL B N 1
ATOM 5012 C CA . VAL B 1 163 ? -6.266 -12.547 12.695 1 91 163 VAL B CA 1
ATOM 5013 C C . VAL B 1 163 ? -5.141 -12.5 13.727 1 91 163 VAL B C 1
ATOM 5015 O O . VAL B 1 163 ? -4.039 -12.031 13.43 1 91 163 VAL B O 1
ATOM 5018 N N . SER B 1 164 ? -5.352 -12.969 14.938 1 88.75 164 SER B N 1
ATOM 5019 C CA . SER B 1 164 ? -4.375 -12.836 16.016 1 88.75 164 SER B CA 1
ATOM 5020 C C . SER B 1 164 ? -3.619 -14.141 16.234 1 88.75 164 SER B C 1
ATOM 5022 O O . SER B 1 164 ? -2.508 -14.141 16.781 1 88.75 164 SER B O 1
ATOM 5024 N N . CYS B 1 165 ? -4.227 -15.258 15.844 1 94.12 165 CYS B N 1
ATOM 5025 C CA . CYS B 1 165 ? -3.582 -16.547 16.031 1 94.12 165 CYS B CA 1
ATOM 5026 C C . CYS B 1 165 ? -2.943 -17.031 14.734 1 94.12 165 CYS B C 1
ATOM 5028 O O . CYS B 1 165 ? -2.986 -16.344 13.719 1 94.12 165 CYS B O 1
ATOM 5030 N N . GLU B 1 166 ? -2.26 -18.219 14.859 1 96.56 166 GLU B N 1
ATOM 5031 C CA . GLU B 1 166 ? -1.8 -18.844 13.633 1 96.56 166 GLU B CA 1
ATOM 5032 C C . GLU B 1 166 ? -2.975 -19.234 12.734 1 96.56 166 GLU B C 1
ATOM 5034 O O . GLU B 1 166 ? -4.008 -19.688 13.219 1 96.56 166 GLU B O 1
ATOM 5039 N N . TYR B 1 167 ? -2.793 -19.062 11.469 1 96.56 167 TYR B N 1
ATOM 5040 C CA . TYR B 1 167 ? -3.891 -19.328 10.539 1 96.56 167 TYR B CA 1
ATOM 5041 C C . TYR B 1 167 ? -4.367 -20.766 10.648 1 96.56 167 TYR B C 1
ATOM 5043 O O . TYR B 1 167 ? -5.566 -21.031 10.578 1 96.56 167 TYR B O 1
ATOM 5051 N N . ARG B 1 168 ? -3.436 -21.734 10.805 1 95.12 168 ARG B N 1
ATOM 5052 C CA . ARG B 1 168 ? -3.777 -23.156 10.867 1 95.12 168 ARG B CA 1
ATOM 5053 C C . ARG B 1 168 ? -4.676 -23.453 12.07 1 95.12 168 ARG B C 1
ATOM 5055 O O . ARG B 1 168 ? -5.418 -24.438 12.07 1 95.12 168 ARG B O 1
ATOM 5062 N N . ASP B 1 169 ? -4.617 -22.578 13.039 1 95.56 169 ASP B N 1
ATOM 5063 C CA . ASP B 1 169 ? -5.379 -22.781 14.266 1 95.56 169 ASP B CA 1
ATOM 5064 C C . ASP B 1 169 ? -6.664 -21.953 14.266 1 95.56 169 ASP B C 1
ATOM 5066 O O . ASP B 1 169 ? -7.457 -22.016 15.203 1 95.56 169 ASP B O 1
ATOM 5070 N N . HIS B 1 170 ? -6.832 -21.141 13.289 1 95.31 170 HIS B N 1
ATOM 5071 C CA . HIS B 1 170 ? -8.016 -20.297 13.234 1 95.31 170 HIS B CA 1
ATOM 5072 C C . HIS B 1 170 ? -9.289 -21.141 13.117 1 95.31 170 HIS B C 1
ATOM 5074 O O . HIS B 1 170 ? -9.375 -22.031 12.258 1 95.31 170 HIS B O 1
ATOM 5080 N N . PRO B 1 171 ? -10.281 -20.984 13.867 1 94.12 171 PRO B N 1
ATOM 5081 C CA . PRO B 1 171 ? -11.445 -21.875 13.938 1 94.12 171 PRO B CA 1
ATOM 5082 C C . PRO B 1 171 ? -12.406 -21.672 12.766 1 94.12 171 PRO B C 1
ATOM 5084 O O . PRO B 1 171 ? -13.125 -22.609 12.398 1 94.12 171 PRO B O 1
ATOM 5087 N N . LYS B 1 172 ? -12.461 -20.484 12.25 1 95.5 172 LYS B N 1
ATOM 5088 C CA . LYS B 1 172 ? -13.383 -20.188 11.156 1 95.5 172 LYS B CA 1
ATOM 5089 C C . LYS B 1 172 ? -12.656 -20.172 9.812 1 95.5 172 LYS B C 1
ATOM 5091 O O . LYS B 1 172 ? -11.422 -20.219 9.773 1 95.5 172 LYS B O 1
ATOM 5096 N N . LEU B 1 173 ? -13.445 -20.312 8.742 1 97.19 173 LEU B N 1
ATOM 5097 C CA . LEU B 1 173 ? -12.867 -20.172 7.406 1 97.19 173 LEU B CA 1
ATOM 5098 C C . LEU B 1 173 ? -12.32 -18.766 7.191 1 97.19 173 LEU B C 1
ATOM 5100 O O . LEU B 1 173 ? -12.891 -17.797 7.691 1 97.19 173 LEU B O 1
ATOM 5104 N N . ILE B 1 174 ? -11.273 -18.719 6.512 1 97.12 174 ILE B N 1
ATOM 5105 C CA . ILE B 1 174 ? -10.672 -17.422 6.168 1 97.12 174 ILE B CA 1
ATOM 5106 C C . ILE B 1 174 ? -11.305 -16.891 4.887 1 97.12 174 ILE B C 1
ATOM 5108 O O . ILE B 1 174 ? -11.367 -17.594 3.873 1 97.12 174 ILE B O 1
ATOM 5112 N N . GLU B 1 175 ? -11.734 -15.648 4.941 1 95.88 175 GLU B N 1
ATOM 5113 C CA . GLU B 1 175 ? -12.375 -15.008 3.797 1 95.88 175 GLU B CA 1
ATOM 5114 C C . GLU B 1 175 ? -11.383 -14.133 3.035 1 95.88 175 GLU B C 1
ATOM 5116 O O . GLU B 1 175 ? -10.703 -13.289 3.629 1 95.88 175 GLU B O 1
ATOM 5121 N N . ILE B 1 176 ? -11.242 -14.336 1.773 1 94.75 176 ILE B N 1
ATOM 5122 C CA . ILE B 1 176 ? -10.461 -13.539 0.84 1 94.75 176 ILE B CA 1
ATOM 5123 C C . ILE B 1 176 ? -11.375 -12.945 -0.226 1 94.75 176 ILE B C 1
ATOM 5125 O O . ILE B 1 176 ? -12.148 -13.672 -0.865 1 94.75 176 ILE B O 1
ATOM 5129 N N . PRO B 1 177 ? -11.367 -11.742 -0.477 1 91.44 177 PRO B N 1
ATOM 5130 C CA . PRO B 1 177 ? -12.297 -11.102 -1.405 1 91.44 177 PRO B CA 1
ATOM 5131 C C . PRO B 1 177 ? -12.328 -11.781 -2.773 1 91.44 177 PRO B C 1
ATOM 5133 O O . PRO B 1 177 ? -11.281 -11.977 -3.393 1 91.44 177 PRO B O 1
ATOM 5136 N N . GLY B 1 178 ? -13.5 -12.148 -3.193 1 94.62 178 GLY B N 1
ATOM 5137 C CA . GLY B 1 178 ? -13.75 -12.727 -4.508 1 94.62 178 GLY B CA 1
ATOM 5138 C C . GLY B 1 178 ? -13.391 -14.195 -4.59 1 94.62 178 GLY B C 1
ATOM 5139 O O . GLY B 1 178 ? -13.594 -14.828 -5.633 1 94.62 178 GLY B O 1
ATOM 5140 N N . CYS B 1 179 ? -12.852 -14.797 -3.518 1 97.31 179 CYS B N 1
ATOM 5141 C CA . CYS B 1 179 ? -12.383 -16.172 -3.545 1 97.31 179 CYS B CA 1
ATOM 5142 C C . CYS B 1 179 ? -13.273 -17.062 -2.691 1 97.31 179 CYS B C 1
ATOM 5144 O O . CYS B 1 179 ? -14.141 -16.578 -1.964 1 97.31 179 CYS B O 1
ATOM 5146 N N . ILE B 1 180 ? -13.125 -18.312 -2.803 1 97.19 180 ILE B N 1
ATOM 5147 C CA . ILE B 1 180 ? -13.797 -19.25 -1.903 1 97.19 180 ILE B CA 1
ATOM 5148 C C . ILE B 1 180 ? -13.203 -19.125 -0.5 1 97.19 180 ILE B C 1
ATOM 5150 O O . ILE B 1 180 ? -12 -18.891 -0.342 1 97.19 180 ILE B O 1
ATOM 5154 N N . PRO B 1 181 ? -14.07 -19.234 0.512 1 97.12 181 PRO B N 1
ATOM 5155 C CA . PRO B 1 181 ? -13.492 -19.328 1.854 1 97.12 181 PRO B CA 1
ATOM 5156 C C . PRO B 1 181 ? -12.633 -20.578 2.037 1 97.12 181 PRO B C 1
ATOM 5158 O O . PRO B 1 181 ? -12.953 -21.641 1.502 1 97.12 181 PRO B O 1
ATOM 5161 N N . VAL B 1 182 ? -11.57 -20.484 2.768 1 97.5 182 VAL B N 1
ATOM 5162 C CA . VAL B 1 182 ? -10.664 -21.609 2.895 1 97.5 182 VAL B CA 1
ATOM 5163 C C . VAL B 1 182 ? -10.289 -21.812 4.363 1 97.5 182 VAL B C 1
ATOM 5165 O O . VAL B 1 182 ? -10.297 -20.859 5.148 1 97.5 182 VAL B O 1
ATOM 5168 N N . HIS B 1 183 ? -9.977 -23.047 4.699 1 96.5 183 HIS B N 1
ATOM 5169 C CA . HIS B 1 183 ? -9.414 -23.312 6.016 1 96.5 183 HIS B CA 1
ATOM 5170 C C . HIS B 1 183 ? -8.016 -22.719 6.148 1 96.5 183 HIS B C 1
ATOM 5172 O O . HIS B 1 183 ? -7.23 -22.75 5.199 1 96.5 183 HIS B O 1
ATOM 5178 N N . GLY B 1 184 ? -7.715 -22.234 7.355 1 97.06 184 GLY B N 1
ATOM 5179 C CA . GLY B 1 184 ? -6.414 -21.625 7.578 1 97.06 184 GLY B CA 1
ATOM 5180 C C . GLY B 1 184 ? -5.258 -22.531 7.207 1 97.06 184 GLY B C 1
ATOM 5181 O O . GLY B 1 184 ? -4.223 -22.062 6.73 1 97.06 184 GLY B O 1
ATOM 5182 N N . LYS B 1 185 ? -5.422 -23.828 7.371 1 94.88 185 LYS B N 1
ATOM 5183 C CA . LYS B 1 185 ? -4.367 -24.797 7.086 1 94.88 185 LYS B CA 1
ATOM 5184 C C . LYS B 1 185 ? -4.125 -24.922 5.582 1 94.88 185 LYS B C 1
ATOM 5186 O O . LYS B 1 185 ? -3.109 -25.484 5.156 1 94.88 185 LYS B O 1
ATOM 5191 N N . ASP B 1 186 ? -5.035 -24.422 4.762 1 96.69 186 ASP B N 1
ATOM 5192 C CA . ASP B 1 186 ? -4.918 -24.547 3.311 1 96.69 186 ASP B CA 1
ATOM 5193 C C . ASP B 1 186 ? -4.234 -23.312 2.715 1 96.69 186 ASP B C 1
ATOM 5195 O O . ASP B 1 186 ? -3.996 -23.25 1.507 1 96.69 186 ASP B O 1
ATOM 5199 N N . LEU B 1 187 ? -3.951 -22.359 3.562 1 97.56 187 LEU B N 1
ATOM 5200 C CA . LEU B 1 187 ? -3.145 -21.234 3.094 1 97.56 187 LEU B CA 1
ATOM 5201 C C . LEU B 1 187 ? -1.706 -21.672 2.836 1 97.56 187 LEU B C 1
ATOM 5203 O O . LEU B 1 187 ? -1.297 -22.75 3.26 1 97.56 187 LEU B O 1
ATOM 5207 N N . PRO B 1 188 ? -0.944 -20.875 2.1 1 96.25 188 PRO B N 1
ATOM 5208 C CA . PRO B 1 188 ? 0.418 -21.281 1.745 1 96.25 188 PRO B CA 1
ATOM 5209 C C . PRO B 1 188 ? 1.288 -21.562 2.969 1 96.25 188 PRO B C 1
ATOM 5211 O O . PRO B 1 188 ? 1.045 -21.016 4.043 1 96.25 188 PRO B O 1
ATOM 5214 N N . ASN B 1 189 ? 2.283 -22.344 2.756 1 92.31 189 ASN B N 1
ATOM 5215 C CA . ASN B 1 189 ? 3.227 -22.672 3.818 1 92.31 189 ASN B CA 1
ATOM 5216 C C . ASN B 1 189 ? 3.873 -21.422 4.402 1 92.31 189 ASN B C 1
ATOM 5218 O O . ASN B 1 189 ? 4.164 -21.375 5.598 1 92.31 189 ASN B O 1
ATOM 5222 N N . SER B 1 190 ? 4.047 -20.438 3.67 1 93.19 190 SER B N 1
ATOM 5223 C CA . SER B 1 190 ? 4.77 -19.234 4.043 1 93.19 190 SER B CA 1
ATOM 5224 C C . SER B 1 190 ? 4.016 -18.438 5.105 1 93.19 190 SER B C 1
ATOM 5226 O O . SER B 1 190 ? 4.594 -17.594 5.793 1 93.19 190 SER B O 1
ATOM 5228 N N . VAL B 1 191 ? 2.736 -18.719 5.277 1 95.75 191 VAL B N 1
ATOM 5229 C CA . VAL B 1 191 ? 1.978 -17.875 6.195 1 95.75 191 VAL B CA 1
ATOM 5230 C C . VAL B 1 191 ? 1.597 -18.672 7.438 1 95.75 191 VAL B C 1
ATOM 5232 O O . VAL B 1 191 ? 0.884 -18.172 8.312 1 95.75 191 VAL B O 1
ATOM 5235 N N . GLN B 1 192 ? 2.115 -19.938 7.566 1 94.56 192 GLN B N 1
ATOM 5236 C CA . GLN B 1 192 ? 1.642 -20.828 8.609 1 94.56 192 GLN B CA 1
ATOM 5237 C C . GLN B 1 192 ? 2.357 -20.562 9.93 1 94.56 192 GLN B C 1
ATOM 5239 O O . GLN B 1 192 ? 1.955 -21.078 10.977 1 94.56 192 GLN B O 1
ATOM 5244 N N . GLU B 1 193 ? 3.453 -19.828 9.93 1 94.56 193 GLU B N 1
ATOM 5245 C CA . GLU B 1 193 ? 4.18 -19.375 11.109 1 94.56 193 GLU B CA 1
ATOM 5246 C C . GLU B 1 193 ? 4.371 -17.859 11.102 1 94.56 193 GLU B C 1
ATOM 5248 O O . GLU B 1 193 ? 5.367 -17.359 10.578 1 94.56 193 GLU B O 1
ATOM 5253 N N . ARG B 1 194 ? 3.613 -17.172 11.766 1 93.88 194 ARG B N 1
ATOM 5254 C CA . ARG B 1 194 ? 3.496 -15.719 11.633 1 93.88 194 ARG B CA 1
ATOM 5255 C C . ARG B 1 194 ? 4.719 -15.016 12.211 1 93.88 194 ARG B C 1
ATOM 5257 O O . ARG B 1 194 ? 4.969 -13.844 11.914 1 93.88 194 ARG B O 1
ATOM 5264 N N . SER B 1 195 ? 5.492 -15.625 13.117 1 91.62 195 SER B N 1
ATOM 5265 C CA . SER B 1 195 ? 6.691 -15.031 13.695 1 91.62 195 SER B CA 1
ATOM 5266 C C . SER B 1 195 ? 7.914 -15.289 12.812 1 91.62 195 SER B C 1
ATOM 5268 O O . SER B 1 195 ? 8.992 -14.758 13.07 1 91.62 195 SER B O 1
ATOM 5270 N N . SER B 1 196 ? 7.742 -16.062 11.781 1 91 196 SER B N 1
ATOM 5271 C CA . SER B 1 196 ? 8.859 -16.5 10.953 1 91 196 SER B CA 1
ATOM 5272 C C . SER B 1 196 ? 9.273 -15.43 9.953 1 91 196 SER B C 1
ATOM 5274 O O . SER B 1 196 ? 8.5 -14.508 9.672 1 91 196 SER B O 1
ATOM 5276 N N . LEU B 1 197 ? 10.453 -15.586 9.422 1 88.38 197 LEU B N 1
ATOM 5277 C CA . LEU B 1 197 ? 10.953 -14.703 8.375 1 88.38 197 LEU B CA 1
ATOM 5278 C C . LEU B 1 197 ? 10.148 -14.875 7.09 1 88.38 197 LEU B C 1
ATOM 5280 O O . LEU B 1 197 ? 9.922 -13.906 6.363 1 88.38 197 LEU B O 1
ATOM 5284 N N . LYS B 1 198 ? 9.797 -16.094 6.797 1 91.62 198 LYS B N 1
ATOM 5285 C CA . LYS B 1 198 ? 9.039 -16.328 5.57 1 91.62 198 LYS B CA 1
ATOM 5286 C C . LYS B 1 198 ? 7.727 -15.547 5.574 1 91.62 198 LYS B C 1
ATOM 5288 O O . LYS B 1 198 ? 7.305 -15.031 4.535 1 91.62 198 LYS B O 1
ATOM 5293 N N . TYR B 1 199 ? 7.094 -15.508 6.73 1 94.44 199 TYR B N 1
ATOM 5294 C CA . TYR B 1 199 ? 5.852 -14.758 6.836 1 94.44 199 TYR B CA 1
ATOM 5295 C C . TYR B 1 199 ? 6.098 -13.266 6.637 1 94.44 199 TYR B C 1
ATOM 5297 O O . TYR B 1 199 ? 5.355 -12.602 5.91 1 94.44 199 TYR B O 1
ATOM 5305 N N . LYS B 1 200 ? 7.113 -12.773 7.254 1 89.5 200 LYS B N 1
ATOM 5306 C CA . LYS B 1 200 ? 7.465 -11.359 7.113 1 89.5 200 LYS B CA 1
ATOM 5307 C C . LYS B 1 200 ? 7.742 -11.008 5.656 1 89.5 200 LYS B C 1
ATOM 5309 O O . LYS B 1 200 ? 7.301 -9.961 5.172 1 89.5 200 LYS B O 1
ATOM 5314 N N . LEU B 1 201 ? 8.445 -11.852 4.984 1 90.75 201 LEU B N 1
ATOM 5315 C CA . LEU B 1 201 ? 8.766 -11.633 3.58 1 90.75 201 LEU B CA 1
ATOM 5316 C C . LEU B 1 201 ? 7.516 -11.719 2.715 1 90.75 201 LEU B C 1
ATOM 5318 O O . LEU B 1 201 ? 7.387 -10.992 1.725 1 90.75 201 LEU B O 1
ATOM 5322 N N . PHE B 1 202 ? 6.637 -12.617 3.107 1 94.69 202 PHE B N 1
ATOM 5323 C CA . PHE B 1 202 ? 5.363 -12.742 2.408 1 94.69 202 PHE B CA 1
ATOM 5324 C C . PHE B 1 202 ? 4.574 -11.438 2.486 1 94.69 202 PHE B C 1
ATOM 5326 O O . PHE B 1 202 ? 4.055 -10.961 1.477 1 94.69 202 PHE B O 1
ATOM 5333 N N . LEU B 1 203 ? 4.469 -10.859 3.67 1 92.56 203 LEU B N 1
ATOM 5334 C CA . LEU B 1 203 ? 3.771 -9.594 3.871 1 92.56 203 LEU B CA 1
ATOM 5335 C C . LEU B 1 203 ? 4.414 -8.484 3.049 1 92.56 203 LEU B C 1
ATOM 5337 O O . LEU B 1 203 ? 3.715 -7.691 2.414 1 92.56 203 LEU B O 1
ATOM 5341 N N . LYS B 1 204 ? 5.695 -8.461 3.025 1 89.5 204 LYS B N 1
ATOM 5342 C CA . LYS B 1 204 ? 6.438 -7.441 2.291 1 89.5 204 LYS B CA 1
ATOM 5343 C C . LYS B 1 204 ? 6.164 -7.531 0.793 1 89.5 204 LYS B C 1
ATOM 5345 O O . LYS B 1 204 ? 5.977 -6.508 0.129 1 89.5 204 LYS B O 1
ATOM 5350 N N . ARG B 1 205 ? 6.121 -8.68 0.262 1 93.19 205 ARG B N 1
ATOM 5351 C CA . ARG B 1 205 ? 5.812 -8.859 -1.153 1 93.19 205 ARG B CA 1
ATOM 5352 C C . ARG B 1 205 ? 4.418 -8.344 -1.481 1 93.19 205 ARG B C 1
ATOM 5354 O O . ARG B 1 205 ? 4.227 -7.648 -2.482 1 93.19 205 ARG B O 1
ATOM 5361 N N . GLY B 1 206 ? 3.492 -8.727 -0.633 1 92.38 206 GLY B N 1
ATOM 5362 C CA . GLY B 1 206 ? 2.131 -8.266 -0.845 1 92.38 206 GLY B CA 1
ATOM 5363 C C . GLY B 1 206 ? 2.021 -6.754 -0.928 1 92.38 206 GLY B C 1
ATOM 5364 O O . GLY B 1 206 ? 1.285 -6.223 -1.762 1 92.38 206 GLY B O 1
ATOM 5365 N N . GLN B 1 207 ? 2.764 -6.113 -0.122 1 87.62 207 GLN B N 1
ATOM 5366 C CA . GLN B 1 207 ? 2.766 -4.652 -0.105 1 87.62 207 GLN B CA 1
ATOM 5367 C C . GLN B 1 207 ? 3.389 -4.09 -1.379 1 87.62 207 GLN B C 1
ATOM 5369 O O . GLN B 1 207 ? 2.873 -3.133 -1.958 1 87.62 207 GLN B O 1
ATOM 5374 N N . LYS B 1 208 ? 4.438 -4.703 -1.843 1 90 208 LYS B N 1
ATOM 5375 C CA . LYS B 1 208 ? 5.188 -4.191 -2.988 1 90 208 LYS B CA 1
ATOM 5376 C C . LYS B 1 208 ? 4.438 -4.449 -4.293 1 90 208 LYS B C 1
ATOM 5378 O O . LYS B 1 208 ? 4.664 -3.762 -5.289 1 90 208 LYS B O 1
ATOM 5383 N N . TYR B 1 209 ? 3.531 -5.422 -4.285 1 93.94 209 TYR B N 1
ATOM 5384 C CA . TYR B 1 209 ? 2.73 -5.707 -5.473 1 93.94 209 TYR B CA 1
ATOM 5385 C C . TYR B 1 209 ? 1.861 -4.508 -5.84 1 93.94 209 TYR B C 1
ATOM 5387 O O . TYR B 1 209 ? 1.428 -4.379 -6.988 1 93.94 209 TYR B O 1
ATOM 5395 N N . ARG B 1 210 ? 1.651 -3.648 -4.891 1 88.25 210 ARG B N 1
ATOM 5396 C CA . ARG B 1 210 ? 0.778 -2.504 -5.133 1 88.25 210 ARG B CA 1
ATOM 5397 C C . ARG B 1 210 ? 1.544 -1.36 -5.789 1 88.25 210 ARG B C 1
ATOM 5399 O O . ARG B 1 210 ? 0.944 -0.375 -6.227 1 88.25 210 ARG B O 1
ATOM 5406 N N . CYS B 1 211 ? 2.869 -1.497 -5.914 1 88 211 CYS B N 1
ATOM 5407 C CA . CYS B 1 211 ? 3.717 -0.391 -6.348 1 88 211 CYS B CA 1
ATOM 5408 C C . CYS B 1 211 ? 4.25 -0.634 -7.754 1 88 211 CYS B C 1
ATOM 5410 O O . CYS B 1 211 ? 5.402 -0.309 -8.047 1 88 211 CYS B O 1
ATOM 5412 N N . VAL B 1 212 ? 3.461 -1.287 -8.641 1 92.56 212 VAL B N 1
ATOM 5413 C CA . VAL B 1 212 ? 3.898 -1.586 -10 1 92.56 212 VAL B CA 1
ATOM 5414 C C . VAL B 1 212 ? 2.885 -1.038 -11 1 92.56 212 VAL B C 1
ATOM 5416 O O . VAL B 1 212 ? 1.806 -0.582 -10.617 1 92.56 212 VAL B O 1
ATOM 5419 N N . ASP B 1 213 ? 3.289 -1.029 -12.328 1 93 213 ASP B N 1
ATOM 5420 C CA . ASP B 1 213 ? 2.428 -0.519 -13.391 1 93 213 ASP B CA 1
ATOM 5421 C C . ASP B 1 213 ? 1.388 -1.559 -13.805 1 93 213 ASP B C 1
ATOM 5423 O O . ASP B 1 213 ? 0.42 -1.235 -14.5 1 93 213 ASP B O 1
ATOM 5427 N N . GLY B 1 214 ? 1.579 -2.83 -13.328 1 95.12 214 GLY B N 1
ATOM 5428 C CA . GLY B 1 214 ? 0.618 -3.881 -13.625 1 95.12 214 GLY B CA 1
ATOM 5429 C C . GLY B 1 214 ? 1.056 -5.246 -13.125 1 95.12 214 GLY B C 1
ATOM 5430 O O . GLY B 1 214 ? 2.24 -5.465 -12.859 1 95.12 214 GLY B O 1
ATOM 5431 N N . LEU B 1 215 ? 0.105 -6.133 -12.961 1 97.06 215 LEU B N 1
ATOM 5432 C CA . LEU B 1 215 ? 0.326 -7.512 -12.539 1 97.06 215 LEU B CA 1
ATOM 5433 C C . LEU B 1 215 ? -0.128 -8.484 -13.617 1 97.06 215 LEU B C 1
ATOM 5435 O O . LEU B 1 215 ? -1.32 -8.578 -13.922 1 97.06 215 LEU B O 1
ATOM 5439 N N . LEU B 1 216 ? 0.82 -9.203 -14.25 1 98.62 216 LEU B N 1
ATOM 5440 C CA . LEU B 1 216 ? 0.508 -10.242 -15.234 1 98.62 216 LEU B CA 1
ATOM 5441 C C . LEU B 1 216 ? 0.322 -11.594 -14.555 1 98.62 216 LEU B C 1
ATOM 5443 O O . LEU B 1 216 ? 1.27 -12.148 -13.992 1 98.62 216 LEU B O 1
ATOM 5447 N N . VAL B 1 217 ? -0.856 -12.18 -14.633 1 98.56 217 VAL B N 1
ATOM 5448 C CA . VAL B 1 217 ? -1.163 -13.375 -13.859 1 98.56 217 VAL B CA 1
ATOM 5449 C C . VAL B 1 217 ? -1.409 -14.555 -14.805 1 98.56 217 VAL B C 1
ATOM 5451 O O . VAL B 1 217 ? -2.15 -14.43 -15.781 1 98.56 217 VAL B O 1
ATOM 5454 N N . ASN B 1 218 ? -0.716 -15.703 -14.484 1 98.62 218 ASN B N 1
ATOM 5455 C CA . ASN B 1 218 ? -0.945 -16.906 -15.281 1 98.62 218 ASN B CA 1
ATOM 5456 C C . ASN B 1 218 ? -2.264 -17.578 -14.914 1 98.62 218 ASN B C 1
ATOM 5458 O O . ASN B 1 218 ? -2.279 -18.75 -14.516 1 98.62 218 ASN B O 1
ATOM 5462 N N . SER B 1 219 ? -3.318 -16.922 -15 1 98.38 219 SER B N 1
ATOM 5463 C CA . SER B 1 219 ? -4.723 -17.312 -14.906 1 98.38 219 SER B CA 1
ATOM 5464 C C . SER B 1 219 ? -5.574 -16.547 -15.922 1 98.38 219 SER B C 1
ATOM 5466 O O . SER B 1 219 ? -5.047 -15.836 -16.781 1 98.38 219 SER B O 1
ATOM 5468 N N . PHE B 1 220 ? -6.828 -16.797 -16.031 1 97.62 220 PHE B N 1
ATOM 5469 C CA . PHE B 1 220 ? -7.664 -16.125 -17.016 1 97.62 220 PHE B CA 1
ATOM 5470 C C . PHE B 1 220 ? -9.055 -15.852 -16.453 1 97.62 220 PHE B C 1
ATOM 5472 O O . PHE B 1 220 ? -9.469 -16.484 -15.477 1 97.62 220 PHE B O 1
ATOM 5479 N N . MET B 1 221 ? -9.688 -14.977 -17 1 95.88 221 MET B N 1
ATOM 5480 C CA . MET B 1 221 ? -10.922 -14.406 -16.453 1 95.88 221 MET B CA 1
ATOM 5481 C C . MET B 1 221 ? -11.969 -15.492 -16.234 1 95.88 221 MET B C 1
ATOM 5483 O O . MET B 1 221 ? -12.633 -15.516 -15.195 1 95.88 221 MET B O 1
ATOM 5487 N N . GLU B 1 222 ? -12.094 -16.375 -17.109 1 96.12 222 GLU B N 1
ATOM 5488 C CA . GLU B 1 222 ? -13.148 -17.375 -17.078 1 96.12 222 GLU B CA 1
ATOM 5489 C C . GLU B 1 222 ? -12.898 -18.422 -16 1 96.12 222 GLU B C 1
ATOM 5491 O O . GLU B 1 222 ? -13.836 -19.062 -15.523 1 96.12 222 GLU B O 1
ATOM 5496 N N . LEU B 1 223 ? -11.672 -18.578 -15.625 1 98 223 LEU B N 1
ATOM 5497 C CA . LEU B 1 223 ? -11.328 -19.562 -14.602 1 98 223 LEU B CA 1
ATOM 5498 C C . LEU B 1 223 ? -11.656 -19.031 -13.211 1 98 223 LEU B C 1
ATOM 5500 O O . LEU B 1 223 ? -12.125 -19.781 -12.344 1 98 223 LEU B O 1
ATOM 5504 N N . GLU B 1 224 ? -11.344 -17.75 -12.992 1 97.44 224 GLU B N 1
ATOM 5505 C CA . GLU B 1 224 ? -11.523 -17.109 -11.688 1 97.44 224 GLU B CA 1
ATOM 5506 C C . GLU B 1 224 ? -12.219 -15.758 -11.828 1 97.44 224 GLU B C 1
ATOM 5508 O O . GLU B 1 224 ? -11.656 -14.734 -11.445 1 97.44 224 GLU B O 1
ATOM 5513 N N . PRO B 1 225 ? -13.414 -15.773 -12.289 1 96.25 225 PRO B N 1
ATOM 5514 C CA . PRO B 1 225 ? -14.078 -14.508 -12.617 1 96.25 225 PRO B CA 1
ATOM 5515 C C . PRO B 1 225 ? -14.32 -13.641 -11.391 1 96.25 225 PRO B C 1
ATOM 5517 O O . PRO B 1 225 ? -14.07 -12.43 -11.43 1 96.25 225 PRO B O 1
ATOM 5520 N N . ASP B 1 226 ? -14.812 -14.219 -10.273 1 96 226 ASP B N 1
ATOM 5521 C CA . ASP B 1 226 ? -15.164 -13.445 -9.094 1 96 226 ASP B CA 1
ATOM 5522 C C . ASP B 1 226 ? -13.93 -12.844 -8.438 1 96 226 ASP B C 1
ATOM 5524 O O . ASP B 1 226 ? -13.938 -11.68 -8.023 1 96 226 ASP B O 1
ATOM 5528 N N . ALA B 1 227 ? -12.859 -13.633 -8.359 1 95.88 227 ALA B N 1
ATOM 5529 C CA . ALA B 1 227 ? -11.617 -13.117 -7.793 1 95.88 227 ALA B CA 1
ATOM 5530 C C . ALA B 1 227 ? -11.055 -11.984 -8.641 1 95.88 227 ALA B C 1
ATOM 5532 O O . ALA B 1 227 ? -10.578 -10.984 -8.109 1 95.88 227 ALA B O 1
ATOM 5533 N N . THR B 1 228 ? -11.141 -12.117 -9.961 1 95.06 228 THR B N 1
ATOM 5534 C CA . THR B 1 228 ? -10.648 -11.109 -10.883 1 95.06 228 THR B CA 1
ATOM 5535 C C . THR B 1 228 ? -11.43 -9.805 -10.734 1 95.06 228 THR B C 1
ATOM 5537 O O . THR B 1 228 ? -10.844 -8.727 -10.68 1 95.06 228 THR B O 1
ATOM 5540 N N . ARG B 1 229 ? -12.688 -9.906 -10.609 1 91.69 229 ARG B N 1
ATOM 5541 C CA . ARG B 1 229 ? -13.547 -8.734 -10.461 1 91.69 229 ARG B CA 1
ATOM 5542 C C . ARG B 1 229 ? -13.289 -8.039 -9.125 1 91.69 229 ARG B C 1
ATOM 5544 O O . ARG B 1 229 ? -13.227 -6.809 -9.062 1 91.69 229 ARG B O 1
ATOM 5551 N N . ALA B 1 230 ? -13.148 -8.82 -8.117 1 91.75 230 ALA B N 1
ATOM 5552 C CA . ALA B 1 230 ? -12.945 -8.273 -6.777 1 91.75 230 ALA B CA 1
ATOM 5553 C C . ALA B 1 230 ? -11.664 -7.449 -6.711 1 91.75 230 ALA B C 1
ATOM 5555 O O . ALA B 1 230 ? -11.648 -6.348 -6.152 1 91.75 230 ALA B O 1
ATOM 5556 N N . ILE B 1 231 ? -10.578 -7.941 -7.297 1 91 231 ILE B N 1
ATOM 5557 C CA . ILE B 1 231 ? -9.289 -7.25 -7.266 1 91 231 ILE B CA 1
ATOM 5558 C C . ILE B 1 231 ? -9.367 -5.984 -8.117 1 91 231 ILE B C 1
ATOM 5560 O O . ILE B 1 231 ? -8.789 -4.953 -7.762 1 91 231 ILE B O 1
ATOM 5564 N N . SER B 1 232 ? -10.109 -6.062 -9.172 1 82.94 232 SER B N 1
ATOM 5565 C CA . SER B 1 232 ? -10.203 -4.938 -10.102 1 82.94 232 SER B CA 1
ATOM 5566 C C . SER B 1 232 ? -11.07 -3.82 -9.531 1 82.94 232 SER B C 1
ATOM 5568 O O . SER B 1 232 ? -10.867 -2.646 -9.852 1 82.94 232 SER B O 1
ATOM 5570 N N . GLN B 1 233 ? -12.055 -4.16 -8.75 1 76.81 233 GLN B N 1
ATOM 5571 C CA . GLN B 1 233 ? -12.945 -3.172 -8.148 1 76.81 233 GLN B CA 1
ATOM 5572 C C . GLN B 1 233 ? -12.219 -2.371 -7.07 1 76.81 233 GLN B C 1
ATOM 5574 O O . GLN B 1 233 ? -12.609 -1.242 -6.762 1 76.81 233 GLN B O 1
ATOM 5579 N N . GLU B 1 234 ? -11.258 -2.949 -6.488 1 71 234 GLU B N 1
ATOM 5580 C CA . GLU B 1 234 ? -10.406 -2.227 -5.547 1 71 234 GLU B CA 1
ATOM 5581 C C . GLU B 1 234 ? -9.312 -1.444 -6.273 1 71 234 GLU B C 1
ATOM 5583 O O . GLU B 1 234 ? -8.188 -1.349 -5.789 1 71 234 GLU B O 1
ATOM 5588 N N . SER B 1 235 ? -9.617 -0.937 -7.352 1 63.44 235 SER B N 1
ATOM 5589 C CA . SER B 1 235 ? -8.695 -0.365 -8.336 1 63.44 235 SER B CA 1
ATOM 5590 C C . SER B 1 235 ? -7.93 0.815 -7.746 1 63.44 235 SER B C 1
ATOM 5592 O O . SER B 1 235 ? -6.809 1.103 -8.164 1 63.44 235 SER B O 1
ATOM 5594 N N . ARG B 1 236 ? -8.484 1.381 -6.719 1 74.06 236 ARG B N 1
ATOM 5595 C CA . ARG B 1 236 ? -7.801 2.561 -6.199 1 74.06 236 ARG B CA 1
ATOM 5596 C C . ARG B 1 236 ? -6.57 2.17 -5.387 1 74.06 236 ARG B C 1
ATOM 5598 O O . ARG B 1 236 ? -5.586 2.91 -5.344 1 74.06 236 ARG B O 1
ATOM 5605 N N . CYS B 1 237 ? -6.617 0.93 -4.953 1 77.81 237 CYS B N 1
ATOM 5606 C CA . CYS B 1 237 ? -5.52 0.488 -4.098 1 77.81 237 CYS B CA 1
ATOM 5607 C C . CYS B 1 237 ? -4.57 -0.428 -4.863 1 77.81 237 CYS B C 1
ATOM 5609 O O . CYS B 1 237 ? -3.416 -0.6 -4.465 1 77.81 237 CYS B O 1
ATOM 5611 N N . ASN B 1 238 ? -5.148 -0.965 -5.898 1 86.75 238 ASN B N 1
ATOM 5612 C CA . ASN B 1 238 ? -4.387 -1.994 -6.602 1 86.75 238 ASN B CA 1
ATOM 5613 C C . ASN B 1 238 ? -3.998 -1.545 -8.008 1 86.75 238 ASN B C 1
ATOM 5615 O O . ASN B 1 238 ? -4.75 -0.822 -8.664 1 86.75 238 ASN B O 1
ATOM 5619 N N . PRO B 1 239 ? -2.779 -1.937 -8.469 1 90.38 239 PRO B N 1
ATOM 5620 C CA . PRO B 1 239 ? -2.457 -1.747 -9.883 1 90.38 239 PRO B CA 1
ATOM 5621 C C . PRO B 1 239 ? -3.328 -2.596 -10.805 1 90.38 239 PRO B C 1
ATOM 5623 O O . PRO B 1 239 ? -4.031 -3.494 -10.344 1 90.38 239 PRO B O 1
ATOM 5626 N N . PRO B 1 240 ? -3.363 -2.242 -12.086 1 92.44 240 PRO B N 1
ATOM 5627 C CA . PRO B 1 240 ? -4.117 -3.078 -13.023 1 92.44 240 PRO B CA 1
ATOM 5628 C C . PRO B 1 240 ? -3.668 -4.539 -13.008 1 92.44 240 PRO B C 1
ATOM 5630 O O . PRO B 1 240 ? -2.471 -4.82 -12.906 1 92.44 240 PRO B O 1
ATOM 5633 N N . VAL B 1 241 ? -4.629 -5.406 -13.047 1 95.56 241 VAL B N 1
ATOM 5634 C CA . VAL B 1 241 ? -4.375 -6.844 -13.102 1 95.56 241 VAL B CA 1
ATOM 5635 C C . VAL B 1 241 ? -4.68 -7.363 -14.508 1 95.56 241 VAL B C 1
ATOM 5637 O O . VAL B 1 241 ? -5.758 -7.113 -15.055 1 95.56 241 VAL B O 1
ATOM 5640 N N . TYR B 1 242 ? -3.707 -8.078 -15.094 1 97.5 242 TYR B N 1
ATOM 5641 C CA . TYR B 1 242 ? -3.812 -8.602 -16.453 1 97.5 242 TYR B CA 1
ATOM 5642 C C . TYR B 1 242 ? -3.814 -10.125 -16.453 1 97.5 242 TYR B C 1
ATOM 5644 O O . TYR B 1 242 ? -2.752 -10.75 -16.469 1 97.5 242 TYR B O 1
ATOM 5652 N N . PRO B 1 243 ? -5.039 -10.75 -16.453 1 98.19 243 PRO B N 1
ATOM 5653 C CA . PRO B 1 243 ? -5.059 -12.203 -16.656 1 98.19 243 PRO B CA 1
ATOM 5654 C C . PRO B 1 243 ? -4.605 -12.602 -18.047 1 98.19 243 PRO B C 1
ATOM 5656 O O . PRO B 1 243 ? -5.312 -12.352 -19.031 1 98.19 243 PRO B O 1
ATOM 5659 N N . ILE B 1 244 ? -3.467 -13.234 -18.109 1 98.5 244 ILE B N 1
ATOM 5660 C CA . ILE B 1 244 ? -2.879 -13.492 -19.422 1 98.5 244 ILE B CA 1
ATOM 5661 C C . ILE B 1 244 ? -2.832 -15 -19.672 1 98.5 244 ILE B C 1
ATOM 5663 O O . ILE B 1 244 ? -2.367 -15.445 -20.734 1 98.5 244 ILE B O 1
ATOM 5667 N N . GLY B 1 245 ? -3.197 -15.812 -18.703 1 98.31 245 GLY B N 1
ATOM 5668 C CA . GLY B 1 245 ? -3.152 -17.266 -18.844 1 98.31 245 GLY B CA 1
ATOM 5669 C C . GLY B 1 245 ? -4.293 -17.812 -19.672 1 98.31 245 GLY B C 1
ATOM 5670 O O . GLY B 1 245 ? -5.172 -17.062 -20.109 1 98.31 245 GLY B O 1
ATOM 5671 N N . PRO B 1 246 ? -4.312 -19.031 -19.984 1 98.06 246 PRO B N 1
ATOM 5672 C CA . PRO B 1 246 ? -3.322 -19.984 -19.484 1 98.06 246 PRO B CA 1
ATOM 5673 C C . PRO B 1 246 ? -2.01 -19.938 -20.266 1 98.06 246 PRO B C 1
ATOM 5675 O O . PRO B 1 246 ? -2.02 -19.953 -21.5 1 98.06 246 PRO B O 1
ATOM 5678 N N . ILE B 1 247 ? -0.91 -19.828 -19.516 1 97.88 247 ILE B N 1
ATOM 5679 C CA . ILE B 1 247 ? 0.431 -19.922 -20.078 1 97.88 247 ILE B CA 1
ATOM 5680 C C . ILE B 1 247 ? 1.029 -21.297 -19.766 1 97.88 247 ILE B C 1
ATOM 5682 O O . ILE B 1 247 ? 1.286 -21.625 -18.609 1 97.88 247 ILE B O 1
ATOM 5686 N N . THR B 1 248 ? 1.169 -22.141 -20.75 1 95.5 248 THR B N 1
ATOM 5687 C CA . THR B 1 248 ? 1.781 -23.453 -20.656 1 95.5 248 THR B CA 1
ATOM 5688 C C . THR B 1 248 ? 2.902 -23.625 -21.672 1 95.5 248 THR B C 1
ATOM 5690 O O . THR B 1 248 ? 3.008 -22.828 -22.609 1 95.5 248 THR B O 1
ATOM 5693 N N . GLN B 1 249 ? 3.707 -24.547 -21.375 1 90.25 249 GLN B N 1
ATOM 5694 C CA . GLN B 1 249 ? 4.801 -24.781 -22.312 1 90.25 249 GLN B CA 1
ATOM 5695 C C . GLN B 1 249 ? 4.27 -25.188 -23.688 1 90.25 249 GLN B C 1
ATOM 5697 O O . GLN B 1 249 ? 3.314 -25.953 -23.797 1 90.25 249 GLN B O 1
ATOM 5702 N N . SER B 1 250 ? 4.77 -24.484 -24.719 1 82.88 250 SER B N 1
ATOM 5703 C CA . SER B 1 250 ? 4.344 -24.734 -26.094 1 82.88 250 SER B CA 1
ATOM 5704 C C . SER B 1 250 ? 5.484 -25.312 -26.922 1 82.88 250 SER B C 1
ATOM 5706 O O . SER B 1 250 ? 6.652 -25.219 -26.547 1 82.88 250 SER B O 1
ATOM 5708 N N . GLY B 1 251 ? 5.125 -25.891 -28.062 1 70.12 251 GLY B N 1
ATOM 5709 C CA . GLY B 1 251 ? 6.098 -26.438 -28.984 1 70.12 251 GLY B CA 1
ATOM 5710 C C . GLY B 1 251 ? 6.449 -27.891 -28.703 1 70.12 251 GLY B C 1
ATOM 5711 O O . GLY B 1 251 ? 6.074 -28.422 -27.672 1 70.12 251 GLY B O 1
ATOM 5712 N N . PRO B 1 252 ? 6.984 -28.469 -29.75 1 63.44 252 PRO B N 1
ATOM 5713 C CA . PRO B 1 252 ? 7.309 -29.891 -29.578 1 63.44 252 PRO B CA 1
ATOM 5714 C C . PRO B 1 252 ? 8.414 -30.125 -28.547 1 63.44 252 PRO B C 1
ATOM 5716 O O . PRO B 1 252 ? 9.328 -29.297 -28.422 1 63.44 252 PRO B O 1
ATOM 5719 N N . SER B 1 253 ? 8.094 -30.969 -27.594 1 59.84 253 SER B N 1
ATOM 5720 C CA . SER B 1 253 ? 9.117 -31.375 -26.641 1 59.84 253 SER B CA 1
ATOM 5721 C C . SER B 1 253 ? 10.273 -32.094 -27.328 1 59.84 253 SER B C 1
ATOM 5723 O O . SER B 1 253 ? 10.109 -32.625 -28.422 1 59.84 253 SER B O 1
ATOM 5725 N N . ASP B 1 254 ? 11.508 -31.891 -26.828 1 58.84 254 ASP B N 1
ATOM 5726 C CA . ASP B 1 254 ? 12.672 -32.625 -27.328 1 58.84 254 ASP B CA 1
ATOM 5727 C C . ASP B 1 254 ? 12.414 -34.125 -27.359 1 58.84 254 ASP B C 1
ATOM 5729 O O . ASP B 1 254 ? 12.055 -34.719 -26.344 1 58.84 254 ASP B O 1
ATOM 5733 N N . PRO B 1 255 ? 12.336 -34.75 -28.625 1 54.72 255 PRO B N 1
ATOM 5734 C CA . PRO B 1 255 ? 12.047 -36.188 -28.781 1 54.72 255 PRO B CA 1
ATOM 5735 C C . PRO B 1 255 ? 12.953 -37.062 -27.922 1 54.72 255 PRO B C 1
ATOM 5737 O O . PRO B 1 255 ? 12.633 -38.219 -27.688 1 54.72 255 PRO B O 1
ATOM 5740 N N . LYS B 1 256 ? 14.086 -36.625 -27.562 1 57.66 256 LYS B N 1
ATOM 5741 C CA . LYS B 1 256 ? 15.07 -37.531 -26.969 1 57.66 256 LYS B CA 1
ATOM 5742 C C . LYS B 1 256 ? 14.727 -37.812 -25.516 1 57.66 256 LYS B C 1
ATOM 5744 O O . LYS B 1 256 ? 15.211 -38.812 -24.953 1 57.66 256 LYS B O 1
ATOM 5749 N N . ASN B 1 257 ? 13.867 -37.062 -24.891 1 60.78 257 ASN B N 1
ATOM 5750 C CA . ASN B 1 257 ? 13.719 -37.281 -23.453 1 60.78 257 ASN B CA 1
ATOM 5751 C C . ASN B 1 257 ? 12.266 -37.562 -23.078 1 60.78 257 ASN B C 1
ATOM 5753 O O . ASN B 1 257 ? 11.383 -36.75 -23.328 1 60.78 257 ASN B O 1
ATOM 5757 N N . GLY B 1 258 ? 11.984 -38.781 -22.578 1 63.22 258 GLY B N 1
ATOM 5758 C CA . GLY B 1 258 ? 10.742 -39.188 -21.953 1 63.22 258 GLY B CA 1
ATOM 5759 C C . GLY B 1 258 ? 9.711 -39.688 -22.938 1 63.22 258 GLY B C 1
ATOM 5760 O O . GLY B 1 258 ? 8.531 -39.844 -22.609 1 63.22 258 GLY B O 1
ATOM 5761 N N . TRP B 1 259 ? 10.117 -40.031 -24.062 1 77.62 259 TRP B N 1
ATOM 5762 C CA . TRP B 1 259 ? 9.188 -40.438 -25.109 1 77.62 259 TRP B CA 1
ATOM 5763 C C . TRP B 1 259 ? 8.766 -41.875 -24.922 1 77.62 259 TRP B C 1
ATOM 5765 O O . TRP B 1 259 ? 7.758 -42.344 -25.469 1 77.62 259 TRP B O 1
ATOM 5775 N N . GLU B 1 260 ? 9.516 -42.531 -24.094 1 85.81 260 GLU B N 1
ATOM 5776 C CA . GLU B 1 260 ? 9.164 -43.938 -23.828 1 85.81 260 GLU B CA 1
ATOM 5777 C C . GLU B 1 260 ? 7.773 -44.031 -23.203 1 85.81 260 GLU B C 1
ATOM 5779 O O . GLU B 1 260 ? 7.031 -44.969 -23.5 1 85.81 260 GLU B O 1
ATOM 5784 N N . CYS B 1 261 ? 7.469 -43.094 -22.422 1 92.06 261 CYS B N 1
ATOM 5785 C CA . CYS B 1 261 ? 6.164 -43.156 -21.781 1 92.06 261 CYS B CA 1
ATOM 5786 C C . CYS B 1 261 ? 5.043 -42.906 -22.781 1 92.06 261 CYS B C 1
ATOM 5788 O O . CYS B 1 261 ? 3.963 -43.469 -22.656 1 92.06 261 CYS B O 1
ATOM 5790 N N . LEU B 1 262 ? 5.297 -42.125 -23.781 1 92.69 262 LEU B N 1
ATOM 5791 C CA . LEU B 1 262 ? 4.273 -41.875 -24.797 1 92.69 262 LEU B CA 1
ATOM 5792 C C . LEU B 1 262 ? 4.016 -43.125 -25.625 1 92.69 262 LEU B C 1
ATOM 5794 O O . LEU B 1 262 ? 2.869 -43.438 -25.969 1 92.69 262 LEU B O 1
ATOM 5798 N N . LEU B 1 263 ? 5.113 -43.812 -25.891 1 92.88 263 LEU B N 1
ATOM 5799 C CA . LEU B 1 263 ? 4.969 -45.062 -26.609 1 92.88 263 LEU B CA 1
ATOM 5800 C C . LEU B 1 263 ? 4.145 -46.062 -25.812 1 92.88 263 LEU B C 1
ATOM 5802 O O . LEU B 1 263 ? 3.318 -46.781 -26.359 1 92.88 263 LEU B O 1
ATOM 5806 N N . TRP B 1 264 ? 4.41 -46.125 -24.594 1 95.38 264 TRP B N 1
ATOM 5807 C CA . TRP B 1 264 ? 3.635 -46.969 -23.703 1 95.38 264 TRP B CA 1
ATOM 5808 C C . TRP B 1 264 ? 2.17 -46.562 -23.672 1 95.38 264 TRP B C 1
ATOM 5810 O O . TRP B 1 264 ? 1.274 -47.406 -23.703 1 95.38 264 TRP B O 1
ATOM 5820 N N . LEU B 1 265 ? 1.925 -45.312 -23.672 1 96.81 265 LEU B N 1
ATOM 5821 C CA . LEU B 1 265 ? 0.571 -44.781 -23.609 1 96.81 265 LEU B CA 1
ATOM 5822 C C . LEU B 1 265 ? -0.196 -45.094 -24.891 1 96.81 265 LEU B C 1
ATOM 5824 O O . LEU B 1 265 ? -1.405 -45.344 -24.844 1 96.81 265 LEU B O 1
ATOM 5828 N N . ASP B 1 266 ? 0.472 -45.156 -25.953 1 95.94 266 ASP B N 1
ATOM 5829 C CA . ASP B 1 266 ? -0.143 -45.469 -27.25 1 95.94 266 ASP B CA 1
ATOM 5830 C C . ASP B 1 266 ? -0.832 -46.812 -27.219 1 95.94 266 ASP B C 1
ATOM 5832 O O . ASP B 1 266 ? -1.773 -47.062 -27.984 1 95.94 266 ASP B O 1
ATOM 5836 N N . LYS B 1 267 ? -0.381 -47.656 -26.391 1 96.19 267 LYS B N 1
ATOM 5837 C CA . LYS B 1 267 ? -0.879 -49.031 -26.359 1 96.19 267 LYS B CA 1
ATOM 5838 C C . LYS B 1 267 ? -2.016 -49.156 -25.344 1 96.19 267 LYS B C 1
ATOM 5840 O O . LYS B 1 267 ? -2.566 -50.25 -25.172 1 96.19 267 LYS B O 1
ATOM 5845 N N . GLN B 1 268 ? -2.379 -48.125 -24.719 1 97.12 268 GLN B N 1
ATOM 5846 C CA . GLN B 1 268 ? -3.398 -48.188 -23.672 1 97.12 268 GLN B CA 1
ATOM 5847 C C . GLN B 1 268 ? -4.742 -47.688 -24.188 1 97.12 268 GLN B C 1
ATOM 5849 O O . GLN B 1 268 ? -4.789 -46.812 -25.078 1 97.12 268 GLN B O 1
ATOM 5854 N N . PRO B 1 269 ? -5.898 -48.156 -23.656 1 96.62 269 PRO B N 1
ATOM 5855 C CA . PRO B 1 269 ? -7.215 -47.656 -24.062 1 96.62 269 PRO B CA 1
ATOM 5856 C C . PRO B 1 269 ? -7.453 -46.219 -23.656 1 96.62 269 PRO B C 1
ATOM 5858 O O . PRO B 1 269 ? -6.832 -45.719 -22.703 1 96.62 269 PRO B O 1
ATOM 5861 N N . PRO B 1 270 ? -8.375 -45.562 -24.328 1 96.5 270 PRO B N 1
ATOM 5862 C CA . PRO B 1 270 ? -8.672 -44.188 -24 1 96.5 270 PRO B CA 1
ATOM 5863 C C . PRO B 1 270 ? -9.148 -44 -22.547 1 96.5 270 PRO B C 1
ATOM 5865 O O . PRO B 1 270 ? -9.898 -44.844 -22.047 1 96.5 270 PRO B O 1
ATOM 5868 N N . ASN B 1 271 ? -8.656 -42.969 -21.922 1 95.88 271 ASN B N 1
ATOM 5869 C CA . ASN B 1 271 ? -9.078 -42.531 -20.594 1 95.88 271 ASN B CA 1
ATOM 5870 C C . ASN B 1 271 ? -8.875 -43.656 -19.562 1 95.88 271 ASN B C 1
ATOM 5872 O O . ASN B 1 271 ? -9.688 -43.812 -18.641 1 95.88 271 ASN B O 1
ATOM 5876 N N . SER B 1 272 ? -7.812 -44.375 -19.672 1 96.75 272 SER B N 1
ATOM 5877 C CA . SER B 1 272 ? -7.66 -45.562 -18.812 1 96.75 272 SER B CA 1
ATOM 5878 C C . SER B 1 272 ? -6.496 -45.375 -17.844 1 96.75 272 SER B C 1
ATOM 5880 O O . SER B 1 272 ? -6.387 -46.125 -16.859 1 96.75 272 SER B O 1
ATOM 5882 N N . VAL B 1 273 ? -5.648 -44.438 -18.094 1 98.19 273 VAL B N 1
ATOM 5883 C CA . VAL B 1 273 ? -4.391 -44.375 -17.359 1 98.19 273 VAL B CA 1
ATOM 5884 C C . VAL B 1 273 ? -4.441 -43.188 -16.375 1 98.19 273 VAL B C 1
ATOM 5886 O O . VAL B 1 273 ? -4.836 -42.094 -16.734 1 98.19 273 VAL B O 1
ATOM 5889 N N . LEU B 1 274 ? -4.059 -43.438 -15.141 1 98.44 274 LEU B N 1
ATOM 5890 C CA . LEU B 1 274 ? -3.789 -42.406 -14.156 1 98.44 274 LEU B CA 1
ATOM 5891 C C . LEU B 1 274 ? -2.352 -41.906 -14.266 1 98.44 274 LEU B C 1
ATOM 5893 O O . LEU B 1 274 ? -1.41 -42.688 -14.172 1 98.44 274 LEU B O 1
ATOM 5897 N N . TYR B 1 275 ? -2.184 -40.656 -14.539 1 98.31 275 TYR B N 1
ATOM 5898 C CA . TYR B 1 275 ? -0.867 -40.031 -14.547 1 98.31 275 TYR B CA 1
ATOM 5899 C C . TYR B 1 275 ? -0.488 -39.531 -13.156 1 98.31 275 TYR B C 1
ATOM 5901 O O . TYR B 1 275 ? -1.24 -38.781 -12.523 1 98.31 275 TYR B O 1
ATOM 5909 N N . VAL B 1 276 ? 0.647 -39.969 -12.594 1 97.75 276 VAL B N 1
ATOM 5910 C CA . VAL B 1 276 ? 1.104 -39.594 -11.258 1 97.75 276 VAL B CA 1
ATOM 5911 C C . VAL B 1 276 ? 2.408 -38.812 -11.352 1 97.75 276 VAL B C 1
ATOM 5913 O O . VAL B 1 276 ? 3.41 -39.312 -11.867 1 97.75 276 VAL B O 1
ATOM 5916 N N . SER B 1 277 ? 2.385 -37.625 -10.875 1 95.56 277 SER B N 1
ATOM 5917 C CA . SER B 1 277 ? 3.59 -36.812 -10.844 1 95.56 277 SER B CA 1
ATOM 5918 C C . SER B 1 277 ? 3.543 -35.812 -9.703 1 95.56 277 SER B C 1
ATOM 5920 O O . SER B 1 277 ? 2.525 -35.125 -9.5 1 95.56 277 SER B O 1
ATOM 5922 N N . PHE B 1 278 ? 4.629 -35.625 -8.961 1 91.94 278 PHE B N 1
ATOM 5923 C CA . PHE B 1 278 ? 4.707 -34.688 -7.867 1 91.94 278 PHE B CA 1
ATOM 5924 C C . PHE B 1 278 ? 5.625 -33.5 -8.227 1 91.94 278 PHE B C 1
ATOM 5926 O O . PHE B 1 278 ? 6.234 -32.906 -7.344 1 91.94 278 PHE B O 1
ATOM 5933 N N . GLY B 1 279 ? 5.738 -33.312 -9.523 1 84.69 279 GLY B N 1
ATOM 5934 C CA . GLY B 1 279 ? 6.434 -32.125 -10.016 1 84.69 279 GLY B CA 1
ATOM 5935 C C . GLY B 1 279 ? 7.938 -32.188 -9.82 1 84.69 279 GLY B C 1
ATOM 5936 O O . GLY B 1 279 ? 8.484 -33.281 -9.578 1 84.69 279 GLY B O 1
ATOM 5937 N N . SER B 1 280 ? 8.625 -31.062 -9.961 1 73.69 280 SER B N 1
ATOM 5938 C CA . SER B 1 280 ? 10.078 -30.969 -9.992 1 73.69 280 SER B CA 1
ATOM 5939 C C . SER B 1 280 ? 10.672 -31.062 -8.594 1 73.69 280 SER B C 1
ATOM 5941 O O . SER B 1 280 ? 11.852 -31.391 -8.43 1 73.69 280 SER B O 1
ATOM 5943 N N . GLY B 1 281 ? 9.906 -30.859 -7.633 1 75.44 281 GLY B N 1
ATOM 5944 C CA . GLY B 1 281 ? 10.547 -30.75 -6.332 1 75.44 281 GLY B CA 1
ATOM 5945 C C . GLY B 1 281 ? 9.859 -31.578 -5.262 1 75.44 281 GLY B C 1
ATOM 5946 O O . GLY B 1 281 ? 10.336 -31.672 -4.133 1 75.44 281 GLY B O 1
ATOM 5947 N N . GLY B 1 282 ? 8.906 -32.344 -5.621 1 83.38 282 GLY B N 1
ATOM 5948 C CA . GLY B 1 282 ? 8.133 -33.031 -4.609 1 83.38 282 GLY B CA 1
ATOM 5949 C C . GLY B 1 282 ? 8.734 -34.375 -4.207 1 83.38 282 GLY B C 1
ATOM 5950 O O . GLY B 1 282 ? 9.18 -35.156 -5.062 1 83.38 282 GLY B O 1
ATOM 5951 N N . THR B 1 283 ? 8.82 -34.562 -2.891 1 86.56 283 THR B N 1
ATOM 5952 C CA . THR B 1 283 ? 9.297 -35.844 -2.361 1 86.56 283 THR B CA 1
ATOM 5953 C C . THR B 1 283 ? 8.305 -36.406 -1.356 1 86.56 283 THR B C 1
ATOM 5955 O O . THR B 1 283 ? 7.543 -35.688 -0.734 1 86.56 283 THR B O 1
ATOM 5958 N N . LEU B 1 284 ? 8.328 -37.688 -1.317 1 90.75 284 LEU B N 1
ATOM 5959 C CA . LEU B 1 284 ? 7.484 -38.406 -0.371 1 90.75 284 LEU B CA 1
ATOM 5960 C C . LEU B 1 284 ? 8.336 -39.219 0.618 1 90.75 284 LEU B C 1
ATOM 5962 O O . LEU B 1 284 ? 9.477 -39.562 0.316 1 90.75 284 LEU B O 1
ATOM 5966 N N . SER B 1 285 ? 7.777 -39.438 1.774 1 91.44 285 SER B N 1
ATOM 5967 C CA . SER B 1 285 ? 8.438 -40.344 2.703 1 91.44 285 SER B CA 1
ATOM 5968 C C . SER B 1 285 ? 8.398 -41.781 2.189 1 91.44 285 SER B C 1
ATOM 5970 O O . SER B 1 285 ? 7.594 -42.125 1.311 1 91.44 285 SER B O 1
ATOM 5972 N N . GLN B 1 286 ? 9.25 -42.594 2.742 1 92.94 286 GLN B N 1
ATOM 5973 C CA . GLN B 1 286 ? 9.266 -44 2.361 1 92.94 286 GLN B CA 1
ATOM 5974 C C . GLN B 1 286 ? 7.906 -44.656 2.613 1 92.94 286 GLN B C 1
ATOM 5976 O O . GLN B 1 286 ? 7.406 -45.406 1.77 1 92.94 286 GLN B O 1
ATOM 5981 N N . ASP B 1 287 ? 7.363 -44.344 3.766 1 94 287 ASP B N 1
ATOM 5982 C CA . ASP B 1 287 ? 6.062 -44.906 4.105 1 94 287 ASP B CA 1
ATOM 5983 C C . ASP B 1 287 ? 5 -44.5 3.09 1 94 287 ASP B C 1
ATOM 5985 O O . ASP B 1 287 ? 4.156 -45.312 2.701 1 94 287 ASP B O 1
ATOM 5989 N N . GLN B 1 288 ? 5.059 -43.312 2.652 1 94.81 288 GLN B N 1
ATOM 5990 C CA . GLN B 1 288 ? 4.051 -42.812 1.719 1 94.81 288 GLN B CA 1
ATOM 5991 C C . GLN B 1 288 ? 4.262 -43.375 0.325 1 94.81 288 GLN B C 1
ATOM 5993 O O . GLN B 1 288 ? 3.295 -43.625 -0.403 1 94.81 288 GLN B O 1
ATOM 5998 N N . ILE B 1 289 ? 5.516 -43.562 -0.067 1 95.5 289 ILE B N 1
ATOM 5999 C CA . ILE B 1 289 ? 5.809 -44.219 -1.336 1 95.5 289 ILE B CA 1
ATOM 6000 C C . ILE B 1 289 ? 5.215 -45.625 -1.339 1 95.5 289 ILE B C 1
ATOM 6002 O O . ILE B 1 289 ? 4.59 -46.062 -2.318 1 95.5 289 ILE B O 1
ATOM 6006 N N . ASN B 1 290 ? 5.379 -46.312 -0.217 1 96.44 290 ASN B N 1
ATOM 6007 C CA . ASN B 1 290 ? 4.824 -47.656 -0.091 1 96.44 290 ASN B CA 1
ATOM 6008 C C . ASN B 1 290 ? 3.307 -47.656 -0.248 1 96.44 290 ASN B C 1
ATOM 6010 O O . ASN B 1 290 ? 2.758 -48.438 -1.019 1 96.44 290 ASN B O 1
ATOM 6014 N N . GLU B 1 291 ? 2.707 -46.719 0.466 1 96.62 291 GLU B N 1
ATOM 6015 C CA . GLU B 1 291 ? 1.248 -46.688 0.431 1 96.62 291 GLU B CA 1
ATOM 6016 C C . GLU B 1 291 ? 0.745 -46.281 -0.958 1 96.62 291 GLU B C 1
ATOM 6018 O O . GLU B 1 291 ? -0.272 -46.812 -1.42 1 96.62 291 GLU B O 1
ATOM 6023 N N . LEU B 1 292 ? 1.421 -45.375 -1.584 1 97.25 292 LEU B N 1
ATOM 6024 C CA . LEU B 1 292 ? 1.024 -44.969 -2.928 1 97.25 292 LEU B CA 1
ATOM 6025 C C . LEU B 1 292 ? 1.143 -46.125 -3.906 1 97.25 292 LEU B C 1
ATOM 6027 O O . LEU B 1 292 ? 0.215 -46.406 -4.672 1 97.25 292 LEU B O 1
ATOM 6031 N N . ALA B 1 293 ? 2.252 -46.812 -3.859 1 97.81 293 ALA B N 1
ATOM 6032 C CA . ALA B 1 293 ? 2.473 -47.969 -4.734 1 97.81 293 ALA B CA 1
ATOM 6033 C C . ALA B 1 293 ? 1.399 -49.031 -4.52 1 97.81 293 ALA B C 1
ATOM 6035 O O . ALA B 1 293 ? 0.797 -49.531 -5.48 1 97.81 293 ALA B O 1
ATOM 6036 N N . LEU B 1 294 ? 1.188 -49.344 -3.312 1 97.81 294 LEU B N 1
ATOM 6037 C CA . LEU B 1 294 ? 0.217 -50.375 -2.98 1 97.81 294 LEU B CA 1
ATOM 6038 C C . LEU B 1 294 ? -1.196 -49.938 -3.348 1 97.81 294 LEU B C 1
ATOM 6040 O O . LEU B 1 294 ? -2.025 -50.781 -3.74 1 97.81 294 LEU B O 1
ATOM 6044 N N . GLY B 1 295 ? -1.456 -48.656 -3.131 1 98 295 GLY B N 1
ATOM 6045 C CA . GLY B 1 295 ? -2.752 -48.125 -3.527 1 98 295 GLY B CA 1
ATOM 6046 C C . GLY B 1 295 ? -2.992 -48.188 -5.023 1 98 295 GLY B C 1
ATOM 6047 O O . GLY B 1 295 ? -4.098 -48.531 -5.465 1 98 295 GLY B O 1
ATOM 6048 N N . LEU B 1 296 ? -1.964 -47.875 -5.824 1 98.12 296 LEU B N 1
ATOM 6049 C CA . LEU B 1 296 ? -2.045 -48 -7.277 1 98.12 296 LEU B CA 1
ATOM 6050 C C . LEU B 1 296 ? -2.33 -49.438 -7.691 1 98.12 296 LEU B C 1
ATOM 6052 O O . LEU B 1 296 ? -3.182 -49.688 -8.547 1 98.12 296 LEU B O 1
ATOM 6056 N N . GLU B 1 297 ? -1.631 -50.344 -7.051 1 97.56 297 GLU B N 1
ATOM 6057 C CA . GLU B 1 297 ? -1.826 -51.781 -7.32 1 97.56 297 GLU B CA 1
ATOM 6058 C C . GLU B 1 297 ? -3.24 -52.219 -6.953 1 97.56 297 GLU B C 1
ATOM 6060 O O . GLU B 1 297 ? -3.906 -52.906 -7.738 1 97.56 297 GLU B O 1
ATOM 6065 N N . LEU B 1 298 ? -3.678 -51.812 -5.797 1 97.25 298 LEU B N 1
ATOM 6066 C CA . LEU B 1 298 ? -4.977 -52.219 -5.258 1 97.25 298 LEU B CA 1
ATOM 6067 C C . LEU B 1 298 ? -6.109 -51.688 -6.121 1 97.25 298 LEU B C 1
ATOM 6069 O O . LEU B 1 298 ? -7.176 -52.281 -6.211 1 97.25 298 LEU B O 1
ATOM 6073 N N . SER B 1 299 ? -5.918 -50.562 -6.773 1 96.75 299 SER B N 1
ATOM 6074 C CA . SER B 1 299 ? -6.957 -49.938 -7.586 1 96.75 299 SER B CA 1
ATOM 6075 C C . SER B 1 299 ? -7.25 -50.75 -8.836 1 96.75 299 SER B C 1
ATOM 6077 O O . SER B 1 299 ? -8.32 -50.625 -9.43 1 96.75 299 SER B O 1
ATOM 6079 N N . LYS B 1 300 ? -6.281 -51.531 -9.336 1 95.62 300 LYS B N 1
ATOM 6080 C CA . LYS B 1 300 ? -6.352 -52.344 -10.539 1 95.62 300 LYS B CA 1
ATOM 6081 C C . LYS B 1 300 ? -6.523 -51.5 -11.781 1 95.62 300 LYS B C 1
ATOM 6083 O O . LYS B 1 300 ? -7 -51.969 -12.812 1 95.62 300 LYS B O 1
ATOM 6088 N N . ARG B 1 301 ? -6.219 -50.219 -11.672 1 96.06 301 ARG B N 1
ATOM 6089 C CA . ARG B 1 301 ? -6.238 -49.312 -12.812 1 96.06 301 ARG B CA 1
ATOM 6090 C C . ARG B 1 301 ? -4.836 -49.094 -13.367 1 96.06 301 ARG B C 1
ATOM 6092 O O . ARG B 1 301 ? -3.846 -49.312 -12.664 1 96.06 301 ARG B O 1
ATOM 6099 N N . LYS B 1 302 ? -4.809 -48.75 -14.586 1 97.94 302 LYS B N 1
ATOM 6100 C CA . LYS B 1 302 ? -3.52 -48.469 -15.219 1 97.94 302 LYS B CA 1
ATOM 6101 C C . LYS B 1 302 ? -2.953 -47.125 -14.742 1 97.94 302 LYS B C 1
ATOM 6103 O O . LYS B 1 302 ? -3.705 -46.188 -14.461 1 97.94 302 LYS B O 1
ATOM 6108 N N . PHE B 1 303 ? -1.6 -47.094 -14.641 1 98.25 303 PHE B N 1
ATOM 6109 C CA . PHE B 1 303 ? -1.009 -45.844 -14.148 1 98.25 303 PHE B CA 1
ATOM 6110 C C . PHE B 1 303 ? 0.356 -45.625 -14.789 1 98.25 303 PHE B C 1
ATOM 6112 O O . PHE B 1 303 ? 1.028 -46.562 -15.195 1 98.25 303 PHE B O 1
ATOM 6119 N N . LEU B 1 304 ? 0.674 -44.406 -14.961 1 97.81 304 LEU B N 1
ATOM 6120 C CA . LEU B 1 304 ? 1.998 -43.875 -15.305 1 97.81 304 LEU B CA 1
ATOM 6121 C C . LEU B 1 304 ? 2.547 -43 -14.195 1 97.81 304 LEU B C 1
ATOM 6123 O O . LEU B 1 304 ? 2.057 -41.875 -13.984 1 97.81 304 LEU B O 1
ATOM 6127 N N . TRP B 1 305 ? 3.512 -43.531 -13.445 1 96.69 305 TRP B N 1
ATOM 6128 C CA . TRP B 1 305 ? 4.137 -42.781 -12.352 1 96.69 305 TRP B CA 1
ATOM 6129 C C . TRP B 1 305 ? 5.516 -42.281 -12.758 1 96.69 305 TRP B C 1
ATOM 6131 O O . TRP B 1 305 ? 6.441 -43.062 -12.961 1 96.69 305 TRP B O 1
ATOM 6141 N N . VAL B 1 306 ? 5.609 -40.938 -12.844 1 92.5 306 VAL B N 1
ATOM 6142 C CA . VAL B 1 306 ? 6.871 -40.344 -13.297 1 92.5 306 VAL B CA 1
ATOM 6143 C C . VAL B 1 306 ? 7.516 -39.562 -12.172 1 92.5 306 VAL B C 1
ATOM 6145 O O . VAL B 1 306 ? 6.895 -39.312 -11.133 1 92.5 306 VAL B O 1
ATOM 6148 N N . ASN B 1 307 ? 8.82 -39.219 -12.328 1 83.75 307 ASN B N 1
ATOM 6149 C CA . ASN B 1 307 ? 9.586 -38.406 -11.398 1 83.75 307 ASN B CA 1
ATOM 6150 C C . ASN B 1 307 ? 9.633 -39.031 -10.008 1 83.75 307 ASN B C 1
ATOM 6152 O O . ASN B 1 307 ? 9.438 -38.312 -9 1 83.75 307 ASN B O 1
ATOM 6156 N N . LEU B 1 308 ? 9.672 -40.312 -9.992 1 81.88 308 LEU B N 1
ATOM 6157 C CA . LEU B 1 308 ? 9.914 -40.969 -8.711 1 81.88 308 LEU B CA 1
ATOM 6158 C C . LEU B 1 308 ? 11.281 -40.594 -8.148 1 81.88 308 LEU B C 1
ATOM 6160 O O . LEU B 1 308 ? 12.281 -40.625 -8.867 1 81.88 308 LEU B O 1
ATOM 6164 N N . ARG B 1 309 ? 11.25 -40.188 -6.926 1 84.06 309 ARG B N 1
ATOM 6165 C CA . ARG B 1 309 ? 12.477 -39.75 -6.266 1 84.06 309 ARG B CA 1
ATOM 6166 C C . ARG B 1 309 ? 12.727 -40.562 -4.988 1 84.06 309 ARG B C 1
ATOM 6168 O O . ARG B 1 309 ? 11.82 -41.188 -4.465 1 84.06 309 ARG B O 1
ATOM 6175 N N . ALA B 1 310 ? 14.016 -40.438 -4.562 1 84.44 310 ALA B N 1
ATOM 6176 C CA . ALA B 1 310 ? 14.344 -41.031 -3.275 1 84.44 310 ALA B CA 1
ATOM 6177 C C . ALA B 1 310 ? 13.523 -40.406 -2.15 1 84.44 310 ALA B C 1
ATOM 6179 O O . ALA B 1 310 ? 13.234 -39.219 -2.164 1 84.44 310 ALA B O 1
ATOM 6180 N N . PRO B 1 311 ? 13.125 -41.312 -1.268 1 86.62 311 PRO B N 1
ATOM 6181 C CA . PRO B 1 311 ? 12.297 -40.812 -0.171 1 86.62 311 PRO B CA 1
ATOM 6182 C C . PRO B 1 311 ? 13.008 -39.719 0.664 1 86.62 311 PRO B C 1
ATOM 6184 O O . PRO B 1 311 ? 14.227 -39.781 0.814 1 86.62 311 PRO B O 1
ATOM 6187 N N . ASN B 1 312 ? 12.242 -38.812 1.117 1 83.5 312 ASN B N 1
ATOM 6188 C CA . ASN B 1 312 ? 12.711 -37.781 2.014 1 83.5 312 ASN B CA 1
ATOM 6189 C C . ASN B 1 312 ? 11.586 -37.281 2.928 1 83.5 312 ASN B C 1
ATOM 6191 O O . ASN B 1 312 ? 10.438 -37.156 2.5 1 83.5 312 ASN B O 1
ATOM 6195 N N . ASP B 1 313 ? 11.898 -36.938 4.086 1 76.81 313 ASP B N 1
ATOM 6196 C CA . ASP B 1 313 ? 10.891 -36.438 5.023 1 76.81 313 ASP B CA 1
ATOM 6197 C C . ASP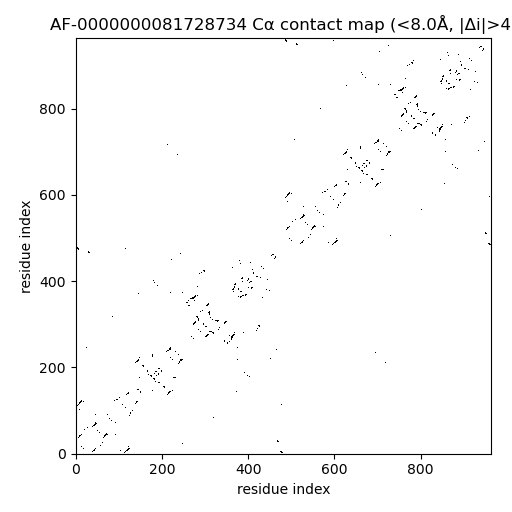 B 1 313 ? 10.531 -34.969 4.742 1 76.81 313 ASP B C 1
ATOM 6199 O O . ASP B 1 313 ? 9.477 -34.5 5.164 1 76.81 313 ASP B O 1
ATOM 6203 N N . ARG B 1 314 ? 11.422 -34.375 4.117 1 78.25 314 ARG B N 1
ATOM 6204 C CA . ARG B 1 314 ? 11.125 -33 3.695 1 78.25 314 ARG B CA 1
ATOM 6205 C C . ARG B 1 314 ? 10.484 -32.969 2.312 1 78.25 314 ARG B C 1
ATOM 6207 O O . ARG B 1 314 ? 11.094 -33.406 1.333 1 78.25 314 ARG B O 1
ATOM 6214 N N . ALA B 1 315 ? 9.32 -32.281 2.178 1 71.12 315 ALA B N 1
ATOM 6215 C CA . ALA B 1 315 ? 8.461 -32.375 1.001 1 71.12 315 ALA B CA 1
ATOM 6216 C C . ALA B 1 315 ? 9.125 -31.703 -0.204 1 71.12 315 ALA B C 1
ATOM 6218 O O . ALA B 1 315 ? 8.812 -32.031 -1.351 1 71.12 315 ALA B O 1
ATOM 6219 N N . SER B 1 316 ? 10.086 -30.797 -0.006 1 70.19 316 SER B N 1
ATOM 6220 C CA . SER B 1 316 ? 10.688 -30.062 -1.117 1 70.19 316 SER B CA 1
ATOM 6221 C C . SER B 1 316 ? 12.188 -30.297 -1.199 1 70.19 316 SER B C 1
ATOM 6223 O O . SER B 1 316 ? 12.93 -29.484 -1.743 1 70.19 316 SER B O 1
ATOM 6225 N N . ALA B 1 317 ? 12.672 -31.375 -0.801 1 66.06 317 ALA B N 1
ATOM 6226 C CA . ALA B 1 317 ? 14.086 -31.625 -0.571 1 66.06 317 ALA B CA 1
ATOM 6227 C C . ALA B 1 317 ? 14.867 -31.625 -1.885 1 66.06 317 ALA B C 1
ATOM 6229 O O . ALA B 1 317 ? 16.047 -31.25 -1.916 1 66.06 317 ALA B O 1
ATOM 6230 N N . THR B 1 318 ? 14.211 -31.969 -2.984 1 59.56 318 THR B N 1
ATOM 6231 C CA . THR B 1 318 ? 14.961 -32.125 -4.219 1 59.56 318 THR B CA 1
ATOM 6232 C C . THR B 1 318 ? 14.648 -31.016 -5.207 1 59.56 318 THR B C 1
ATOM 6234 O O . THR B 1 318 ? 14.883 -31.156 -6.41 1 59.56 318 THR B O 1
ATOM 6237 N N . TYR B 1 319 ? 14.203 -30.016 -4.703 1 63.06 319 TYR B N 1
ATOM 6238 C CA . TYR B 1 319 ? 13.773 -28.938 -5.598 1 63.06 319 TYR B CA 1
ATOM 6239 C C . TYR B 1 319 ? 14.953 -28.344 -6.352 1 63.06 319 TYR B C 1
ATOM 6241 O O . TYR B 1 319 ? 14.828 -27.969 -7.52 1 63.06 319 TYR B O 1
ATOM 6249 N N . PHE B 1 320 ? 16.141 -28.312 -5.633 1 58.47 320 PHE B N 1
ATOM 6250 C CA . PHE B 1 320 ? 17.297 -27.688 -6.258 1 58.47 320 PHE B CA 1
ATOM 6251 C C . PHE B 1 320 ? 18.312 -28.734 -6.688 1 58.47 320 PHE B C 1
ATOM 6253 O O . PHE B 1 320 ? 19.156 -28.484 -7.543 1 58.47 320 PHE B O 1
ATOM 6260 N N . ASN B 1 321 ? 18.266 -29.828 -5.781 1 59.84 321 ASN B N 1
ATOM 6261 C CA . ASN B 1 321 ? 19.328 -30.812 -5.988 1 59.84 321 ASN B CA 1
ATOM 6262 C C . ASN B 1 321 ? 18.859 -31.953 -6.898 1 59.84 321 ASN B C 1
ATOM 6264 O O . ASN B 1 321 ? 17.719 -32.406 -6.809 1 59.84 321 ASN B O 1
ATOM 6268 N N . GLY B 1 322 ? 19.125 -31.828 -8.133 1 55.91 322 GLY B N 1
ATOM 6269 C CA . GLY B 1 322 ? 18.859 -32.875 -9.109 1 55.91 322 GLY B CA 1
ATOM 6270 C C . GLY B 1 322 ? 18.781 -34.25 -8.484 1 55.91 322 GLY B C 1
ATOM 6271 O O . GLY B 1 322 ? 18.672 -34.375 -7.262 1 55.91 322 GLY B O 1
ATOM 6272 N N . GLU B 1 323 ? 18.688 -35.375 -9.305 1 55.5 323 GLU B N 1
ATOM 6273 C CA . GLU B 1 323 ? 18.484 -36.812 -9.047 1 55.5 323 GLU B CA 1
ATOM 6274 C C . GLU B 1 323 ? 19.609 -37.375 -8.203 1 55.5 323 GLU B C 1
ATOM 6276 O O . GLU B 1 323 ? 20.781 -37.062 -8.422 1 55.5 323 GLU B O 1
ATOM 6281 N N . GLY B 1 324 ? 19.312 -37.688 -6.922 1 55.81 324 GLY B N 1
ATOM 6282 C CA . GLY B 1 324 ? 20.281 -38.469 -6.164 1 55.81 324 GLY B CA 1
ATOM 6283 C C . GLY B 1 324 ? 20.844 -39.625 -6.949 1 55.81 324 GLY B C 1
ATOM 6284 O O . GLY B 1 324 ? 20.391 -39.906 -8.062 1 55.81 324 GLY B O 1
ATOM 6285 N N . VAL B 1 325 ? 22.031 -40.219 -6.531 1 59.91 325 VAL B N 1
ATOM 6286 C CA . VAL B 1 325 ? 22.891 -41.219 -7.133 1 59.91 325 VAL B CA 1
ATOM 6287 C C . VAL B 1 325 ? 22.172 -42.562 -7.191 1 59.91 325 VAL B C 1
ATOM 6289 O O . VAL B 1 325 ? 22.375 -43.344 -8.117 1 59.91 325 VAL B O 1
ATOM 6292 N N . GLU B 1 326 ? 21.141 -42.688 -6.301 1 69.31 326 GLU B N 1
ATOM 6293 C CA . GLU B 1 326 ? 20.547 -44.031 -6.266 1 69.31 326 GLU B CA 1
ATOM 6294 C C . GLU B 1 326 ? 19.281 -44.094 -7.109 1 69.31 326 GLU B C 1
ATOM 6296 O O . GLU B 1 326 ? 18.531 -43.094 -7.191 1 69.31 326 GLU B O 1
ATOM 6301 N N . ASP B 1 327 ? 19.172 -45.219 -7.723 1 83.19 327 ASP B N 1
ATOM 6302 C CA . ASP B 1 327 ? 17.969 -45.469 -8.523 1 83.19 327 ASP B CA 1
ATOM 6303 C C . ASP B 1 327 ? 16.719 -45.438 -7.656 1 83.19 327 ASP B C 1
ATOM 6305 O O . ASP B 1 327 ? 16.547 -46.312 -6.797 1 83.19 327 ASP B O 1
ATOM 6309 N N . PRO B 1 328 ? 15.875 -44.531 -7.879 1 88.38 328 PRO B N 1
ATOM 6310 C CA . PRO B 1 328 ? 14.695 -44.375 -7.023 1 88.38 328 PRO B CA 1
ATOM 6311 C C . PRO B 1 328 ? 13.758 -45.594 -7.102 1 88.38 328 PRO B C 1
ATOM 6313 O O . PRO B 1 328 ? 12.914 -45.781 -6.219 1 88.38 328 PRO B O 1
ATOM 6316 N N . LEU B 1 329 ? 13.875 -46.438 -8.047 1 90.69 329 LEU B N 1
ATOM 6317 C CA . LEU B 1 329 ? 13.008 -47.594 -8.211 1 90.69 329 LEU B CA 1
ATOM 6318 C C . LEU B 1 329 ? 13.227 -48.594 -7.082 1 90.69 329 LEU B C 1
ATOM 6320 O O . LEU B 1 329 ? 12.336 -49.375 -6.777 1 90.69 329 LEU B O 1
ATOM 6324 N N . HIS B 1 330 ? 14.352 -48.469 -6.445 1 90.75 330 HIS B N 1
ATOM 6325 C CA . HIS B 1 330 ? 14.695 -49.375 -5.359 1 90.75 330 HIS B CA 1
ATOM 6326 C C . HIS B 1 330 ? 13.852 -49.094 -4.121 1 90.75 330 HIS B C 1
ATOM 6328 O O . HIS B 1 330 ? 13.773 -49.938 -3.215 1 90.75 330 HIS B O 1
ATOM 6334 N N . PHE B 1 331 ? 13.234 -48 -4.148 1 91.69 331 PHE B N 1
ATOM 6335 C CA . PHE B 1 331 ? 12.5 -47.625 -2.951 1 91.69 331 PHE B CA 1
ATOM 6336 C C . PHE B 1 331 ? 11.047 -48.094 -3.045 1 91.69 331 PHE B C 1
ATOM 6338 O O . PHE B 1 331 ? 10.273 -47.906 -2.098 1 91.69 331 PHE B O 1
ATOM 6345 N N . LEU B 1 332 ? 10.727 -48.719 -4.137 1 95.62 332 LEU B N 1
ATOM 6346 C CA . LEU B 1 332 ? 9.391 -49.281 -4.281 1 95.62 332 LEU B CA 1
ATOM 6347 C C . LEU B 1 332 ? 9.258 -50.562 -3.502 1 95.62 332 LEU B C 1
ATOM 6349 O O . LEU B 1 332 ? 10.258 -51.25 -3.273 1 95.62 332 LEU B O 1
ATOM 6353 N N . PRO B 1 333 ? 7.969 -50.906 -3.066 1 95.44 333 PRO B N 1
ATOM 6354 C CA . PRO B 1 333 ? 7.793 -52.219 -2.389 1 95.44 333 PRO B CA 1
ATOM 6355 C C . PRO B 1 333 ? 8.289 -53.375 -3.221 1 95.44 333 PRO B C 1
ATOM 6357 O O . PRO B 1 333 ? 8.133 -53.406 -4.445 1 95.44 333 PRO B O 1
ATOM 6360 N N . LEU B 1 334 ? 8.773 -54.406 -2.516 1 94.5 334 LEU B N 1
ATOM 6361 C CA . LEU B 1 334 ? 9.32 -55.594 -3.172 1 94.5 334 LEU B CA 1
ATOM 6362 C C . LEU B 1 334 ? 8.289 -56.25 -4.094 1 94.5 334 LEU B C 1
ATOM 6364 O O . LEU B 1 334 ? 7.152 -56.469 -3.682 1 94.5 334 LEU B O 1
ATOM 6368 N N . GLY B 1 335 ? 8.688 -56.438 -5.402 1 95.44 335 GLY B N 1
ATOM 6369 C CA . GLY B 1 335 ? 7.855 -57.156 -6.363 1 95.44 335 GLY B CA 1
ATOM 6370 C C . GLY B 1 335 ? 6.801 -56.281 -7.004 1 95.44 335 GLY B C 1
ATOM 6371 O O . GLY B 1 335 ? 6.047 -56.719 -7.867 1 95.44 335 GLY B O 1
ATOM 6372 N N . PHE B 1 336 ? 6.762 -55.125 -6.605 1 96.31 336 PHE B N 1
ATOM 6373 C CA . PHE B 1 336 ? 5.719 -54.219 -7.078 1 96.31 336 PHE B CA 1
ATOM 6374 C C . PHE B 1 336 ? 5.754 -54.094 -8.594 1 96.31 336 PHE B C 1
ATOM 6376 O O . PHE B 1 336 ? 4.723 -54.188 -9.258 1 96.31 336 PHE B O 1
ATOM 6383 N N . LEU B 1 337 ? 6.926 -53.844 -9.164 1 95.38 337 LEU B N 1
ATOM 6384 C CA . LEU B 1 337 ? 7.062 -53.656 -10.602 1 95.38 337 LEU B CA 1
ATOM 6385 C C . LEU B 1 337 ? 6.648 -54.906 -11.367 1 95.38 337 LEU B C 1
ATOM 6387 O O . LEU B 1 337 ? 6.047 -54.812 -12.438 1 95.38 337 LEU B O 1
ATOM 6391 N N . GLU B 1 338 ? 6.941 -56 -10.789 1 95.69 338 GLU B N 1
ATOM 6392 C CA . GLU B 1 338 ? 6.566 -57.281 -11.422 1 95.69 338 GLU B CA 1
ATOM 6393 C C . GLU B 1 338 ? 5.062 -57.5 -11.336 1 95.69 338 GLU B C 1
ATOM 6395 O O . GLU B 1 338 ? 4.438 -57.938 -12.312 1 95.69 338 GLU B O 1
ATOM 6400 N N . ARG B 1 339 ? 4.5 -57.25 -10.195 1 96.19 339 ARG B N 1
ATOM 6401 C CA . ARG B 1 339 ? 3.074 -57.469 -9.977 1 96.19 339 ARG B CA 1
ATOM 6402 C C . ARG B 1 339 ? 2.232 -56.531 -10.82 1 96.19 339 ARG B C 1
ATOM 6404 O O . ARG B 1 339 ? 1.082 -56.812 -11.141 1 96.19 339 ARG B O 1
ATOM 6411 N N . THR B 1 340 ? 2.836 -55.406 -11.242 1 95.75 340 THR B N 1
ATOM 6412 C CA . THR B 1 340 ? 2.055 -54.406 -11.969 1 95.75 340 THR B CA 1
ATOM 6413 C C . THR B 1 340 ? 2.512 -54.312 -13.422 1 95.75 340 THR B C 1
ATOM 6415 O O . THR B 1 340 ? 2.18 -53.344 -14.125 1 95.75 340 THR B O 1
ATOM 6418 N N . LYS B 1 341 ? 3.221 -55.281 -13.758 1 91.81 341 LYS B N 1
ATOM 6419 C CA . LYS B 1 341 ? 3.691 -55.312 -15.141 1 91.81 341 LYS B CA 1
ATOM 6420 C C . LYS B 1 341 ? 2.521 -55.281 -16.125 1 91.81 341 LYS B C 1
ATOM 6422 O O . LYS B 1 341 ? 1.554 -56.031 -15.961 1 91.81 341 LYS B O 1
ATOM 6427 N N . GLY B 1 342 ? 2.51 -54.438 -17.156 1 88.62 342 GLY B N 1
ATOM 6428 C CA . GLY B 1 342 ? 1.435 -54.312 -18.141 1 88.62 342 GLY B CA 1
ATOM 6429 C C . GLY B 1 342 ? 0.358 -53.344 -17.719 1 88.62 342 GLY B C 1
ATOM 6430 O O . GLY B 1 342 ? -0.362 -52.812 -18.562 1 88.62 342 GLY B O 1
ATOM 6431 N N . LYS B 1 343 ? 0.278 -53.156 -16.453 1 93.75 343 LYS B N 1
ATOM 6432 C CA . LYS B 1 343 ? -0.742 -52.25 -15.93 1 93.75 343 LYS B CA 1
ATOM 6433 C C . LYS B 1 343 ? -0.153 -50.875 -15.633 1 93.75 343 LYS B C 1
ATOM 6435 O O . LYS B 1 343 ? -0.869 -49.875 -15.641 1 93.75 343 LYS B O 1
ATOM 6440 N N . GLY B 1 344 ? 1.07 -50.906 -15.289 1 95.75 344 GLY B N 1
ATOM 6441 C CA . GLY B 1 344 ? 1.661 -49.656 -14.914 1 95.75 344 GLY B CA 1
ATOM 6442 C C . GLY B 1 344 ? 3.076 -49.469 -15.43 1 95.75 344 GLY B C 1
ATOM 6443 O O . GLY B 1 344 ? 3.734 -50.438 -15.797 1 95.75 344 GLY B O 1
ATOM 6444 N N . LEU B 1 345 ? 3.498 -48.219 -15.531 1 95.94 345 LEU B N 1
ATOM 6445 C CA . LEU B 1 345 ? 4.863 -47.812 -15.852 1 95.94 345 LEU B CA 1
ATOM 6446 C C . LEU B 1 345 ? 5.383 -46.812 -14.844 1 95.94 345 LEU B C 1
ATOM 6448 O O . LEU B 1 345 ? 4.711 -45.812 -14.555 1 95.94 345 LEU B O 1
ATOM 6452 N N . VAL B 1 346 ? 6.52 -47.062 -14.242 1 94.69 346 VAL B N 1
ATOM 6453 C CA . VAL B 1 346 ? 7.156 -46.156 -13.297 1 94.69 346 VAL B CA 1
ATOM 6454 C C . VAL B 1 346 ? 8.492 -45.688 -13.859 1 94.69 346 VAL B C 1
ATOM 6456 O O . VAL B 1 346 ? 9.312 -46.5 -14.305 1 94.69 346 VAL B O 1
ATOM 6459 N N . MET B 1 347 ? 8.625 -44.344 -13.867 1 90.69 347 MET B N 1
ATOM 6460 C CA . MET B 1 347 ? 9.859 -43.75 -14.359 1 90.69 347 MET B CA 1
ATOM 6461 C C . MET B 1 347 ? 10.477 -42.844 -13.312 1 90.69 347 MET B C 1
ATOM 6463 O O . MET B 1 347 ? 9.75 -42.094 -12.617 1 90.69 347 MET B O 1
ATOM 6467 N N . SER B 1 348 ? 11.766 -42.844 -13.234 1 84.44 348 SER B N 1
ATOM 6468 C CA . SER B 1 348 ? 12.461 -41.906 -12.336 1 84.44 348 SER B CA 1
ATOM 6469 C C . SER B 1 348 ? 12.656 -40.562 -12.992 1 84.44 348 SER B C 1
ATOM 6471 O O . SER B 1 348 ? 12.766 -39.531 -12.297 1 84.44 348 SER B O 1
ATOM 6473 N N . GLY B 1 349 ? 12.602 -40.438 -14.242 1 78.31 349 GLY B N 1
ATOM 6474 C CA . GLY B 1 349 ? 12.953 -39.219 -14.938 1 78.31 349 GLY B CA 1
ATOM 6475 C C . GLY B 1 349 ? 11.75 -38.375 -15.328 1 78.31 349 GLY B C 1
ATOM 6476 O O . GLY B 1 349 ? 10.609 -38.75 -15.023 1 78.31 349 GLY B O 1
ATOM 6477 N N . TRP B 1 350 ? 12.078 -37.344 -15.938 1 80.06 350 TRP B N 1
ATOM 6478 C CA . TRP B 1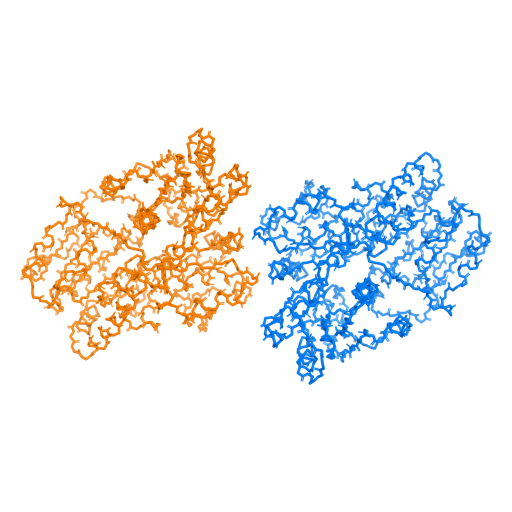 350 ? 11.094 -36.344 -16.375 1 80.06 350 TRP B CA 1
ATOM 6479 C C . TRP B 1 350 ? 10.281 -36.875 -17.562 1 80.06 350 TRP B C 1
ATOM 6481 O O . TRP B 1 350 ? 10.797 -37.656 -18.375 1 80.06 350 TRP B O 1
ATOM 6491 N N . ALA B 1 351 ? 9 -36.562 -17.609 1 86.31 351 ALA B N 1
ATOM 6492 C CA . ALA B 1 351 ? 8.109 -36.844 -18.734 1 86.31 351 ALA B CA 1
ATOM 6493 C C . ALA B 1 351 ? 7.598 -35.531 -19.359 1 86.31 351 ALA B C 1
ATOM 6495 O O . ALA B 1 351 ? 7.492 -34.531 -18.672 1 86.31 351 ALA B O 1
ATOM 6496 N N . PRO B 1 352 ? 7.457 -35.531 -20.656 1 89.06 352 PRO B N 1
ATOM 6497 C CA . PRO B 1 352 ? 6.801 -34.375 -21.281 1 89.06 352 PRO B CA 1
ATOM 6498 C C . PRO B 1 352 ? 5.344 -34.219 -20.859 1 89.06 352 PRO B C 1
ATOM 6500 O O . PRO B 1 352 ? 4.438 -34.656 -21.578 1 89.06 352 PRO B O 1
ATOM 6503 N N . GLN B 1 353 ? 5.148 -33.562 -19.844 1 91.19 353 GLN B N 1
ATOM 6504 C CA . GLN B 1 353 ? 3.885 -33.531 -19.109 1 91.19 353 GLN B CA 1
ATOM 6505 C C . GLN B 1 353 ? 2.746 -33.031 -20 1 91.19 353 GLN B C 1
ATOM 6507 O O . GLN B 1 353 ? 1.63 -33.562 -19.938 1 91.19 353 GLN B O 1
ATOM 6512 N N . ILE B 1 354 ? 3 -32.031 -20.781 1 91.75 354 ILE B N 1
ATOM 6513 C CA . ILE B 1 354 ? 1.947 -31.484 -21.625 1 91.75 354 ILE B CA 1
ATOM 6514 C C . ILE B 1 354 ? 1.446 -32.531 -22.594 1 91.75 354 ILE B C 1
ATOM 6516 O O . ILE B 1 354 ? 0.237 -32.719 -22.766 1 91.75 354 ILE B O 1
ATOM 6520 N N . GLU B 1 355 ? 2.371 -33.219 -23.219 1 92.69 355 GLU B N 1
ATOM 6521 C CA . GLU B 1 355 ? 2.014 -34.281 -24.156 1 92.69 355 GLU B CA 1
ATOM 6522 C C . GLU B 1 355 ? 1.337 -35.438 -23.438 1 92.69 355 GLU B C 1
ATOM 6524 O O . GLU B 1 355 ? 0.403 -36.062 -23.969 1 92.69 355 GLU B O 1
ATOM 6529 N N . VAL B 1 356 ? 1.847 -35.719 -22.297 1 94.94 356 VAL B N 1
ATOM 6530 C CA . VAL B 1 356 ? 1.273 -36.812 -21.516 1 94.94 356 VAL B CA 1
ATOM 6531 C C . VAL B 1 356 ? -0.172 -36.5 -21.156 1 94.94 356 VAL B C 1
ATOM 6533 O O . VAL B 1 356 ? -1.078 -37.281 -21.391 1 94.94 356 VAL B O 1
ATOM 6536 N N . LEU B 1 357 ? -0.382 -35.344 -20.641 1 96.56 357 LEU B N 1
ATOM 6537 C CA . LEU B 1 357 ? -1.719 -34.938 -20.234 1 96.56 357 LEU B CA 1
ATOM 6538 C C . LEU B 1 357 ? -2.654 -34.844 -21.438 1 96.56 357 LEU B C 1
ATOM 6540 O O . LEU B 1 357 ? -3.859 -35.062 -21.297 1 96.56 357 LEU B O 1
ATOM 6544 N N . GLY B 1 358 ? -2.082 -34.531 -22.562 1 95.81 358 GLY B N 1
ATOM 6545 C CA . GLY B 1 358 ? -2.883 -34.406 -23.766 1 95.81 358 GLY B CA 1
ATOM 6546 C C . GLY B 1 358 ? -3.137 -35.719 -24.453 1 95.81 358 GLY B C 1
ATOM 6547 O O . GLY B 1 358 ? -3.893 -35.781 -25.422 1 95.81 358 GLY B O 1
ATOM 6548 N N . HIS B 1 359 ? -2.535 -36.75 -23.984 1 96.56 359 HIS B N 1
ATOM 6549 C CA . HIS B 1 359 ? -2.662 -38.062 -24.625 1 96.56 359 HIS B CA 1
ATOM 6550 C C . HIS B 1 359 ? -4.047 -38.656 -24.375 1 96.56 359 HIS B C 1
ATOM 6552 O O . HIS B 1 359 ? -4.59 -38.562 -23.266 1 96.56 359 HIS B O 1
ATOM 6558 N N . LYS B 1 360 ? -4.629 -39.312 -25.312 1 97.06 360 LYS B N 1
ATOM 6559 C CA . LYS B 1 360 ? -6 -39.812 -25.266 1 97.06 360 LYS B CA 1
ATOM 6560 C C . LYS B 1 360 ? -6.18 -40.875 -24.188 1 97.06 360 LYS B C 1
ATOM 6562 O O . LYS B 1 360 ? -7.285 -41.062 -23.672 1 97.06 360 LYS B O 1
ATOM 6567 N N . SER B 1 361 ? -5.078 -41.562 -23.797 1 97.75 361 SER B N 1
ATOM 6568 C CA . SER B 1 361 ? -5.172 -42.656 -22.828 1 97.75 361 SER B CA 1
ATOM 6569 C C . SER B 1 361 ? -5.285 -42.094 -21.406 1 97.75 361 SER B C 1
ATOM 6571 O O . SER B 1 361 ? -5.629 -42.844 -20.484 1 97.75 361 SER B O 1
ATOM 6573 N N . ILE B 1 362 ? -4.973 -40.875 -21.203 1 98.19 362 ILE B N 1
ATOM 6574 C CA . ILE B 1 362 ? -4.953 -40.312 -19.859 1 98.19 362 ILE B CA 1
ATOM 6575 C C . ILE B 1 362 ? -6.379 -40 -19.406 1 98.19 362 ILE B C 1
ATOM 6577 O O . ILE B 1 362 ? -7.125 -39.344 -20.109 1 98.19 362 ILE B O 1
ATOM 6581 N N . GLY B 1 363 ? -6.684 -40.5 -18.203 1 97.38 363 GLY B N 1
ATOM 6582 C CA . GLY B 1 363 ? -8.023 -40.281 -17.672 1 97.38 363 GLY B CA 1
ATOM 6583 C C . GLY B 1 363 ? -8.047 -39.406 -16.453 1 97.38 363 GLY B C 1
ATOM 6584 O O . GLY B 1 363 ? -9.07 -38.812 -16.125 1 97.38 363 GLY B O 1
ATOM 6585 N N . ALA B 1 364 ? -6.977 -39.375 -15.781 1 98.25 364 ALA B N 1
ATOM 6586 C CA . ALA B 1 364 ? -6.875 -38.562 -14.555 1 98.25 364 ALA B CA 1
ATOM 6587 C C . ALA B 1 364 ? -5.422 -38.219 -14.242 1 98.25 364 ALA B C 1
ATOM 6589 O O . ALA B 1 364 ? -4.5 -38.844 -14.789 1 98.25 364 ALA B O 1
ATOM 6590 N N . PHE B 1 365 ? -5.188 -37.25 -13.43 1 98.5 365 PHE B N 1
ATOM 6591 C CA . PHE B 1 365 ? -3.867 -36.75 -13.062 1 98.5 365 PHE B CA 1
ATOM 6592 C C . PHE B 1 365 ? -3.744 -36.625 -11.547 1 98.5 365 PHE B C 1
ATOM 6594 O O . PHE B 1 365 ? -4.422 -35.781 -10.938 1 98.5 365 PHE B O 1
ATOM 6601 N N . LEU B 1 366 ? -2.971 -37.469 -10.906 1 98.31 366 LEU B N 1
ATOM 6602 C CA . LEU B 1 366 ? -2.58 -37.25 -9.516 1 98.31 366 LEU B CA 1
ATOM 6603 C C . LEU B 1 366 ? -1.404 -36.281 -9.422 1 98.31 366 LEU B C 1
ATOM 6605 O O . LEU B 1 366 ? -0.284 -36.625 -9.812 1 98.31 366 LEU B O 1
ATOM 6609 N N . SER B 1 367 ? -1.646 -35.094 -8.875 1 96.81 367 SER B N 1
ATOM 6610 C CA . SER B 1 367 ? -0.701 -34 -8.93 1 96.81 367 SER B CA 1
ATOM 6611 C C . SER B 1 367 ? -0.504 -33.375 -7.551 1 96.81 367 SER B C 1
ATOM 6613 O O . SER B 1 367 ? -1.399 -33.406 -6.707 1 96.81 367 SER B O 1
ATOM 6615 N N . HIS B 1 368 ? 0.611 -32.781 -7.387 1 95.25 368 HIS B N 1
ATOM 6616 C CA . HIS B 1 368 ? 0.859 -32 -6.18 1 95.25 368 HIS B CA 1
ATOM 6617 C C . HIS B 1 368 ? 0.184 -30.641 -6.262 1 95.25 368 HIS B C 1
ATOM 6619 O O . HIS B 1 368 ? 0.248 -29.844 -5.312 1 95.25 368 HIS B O 1
ATOM 6625 N N . CYS B 1 369 ? -0.309 -30.281 -7.344 1 95.69 369 CYS B N 1
ATOM 6626 C CA . CYS B 1 369 ? -1.146 -29.109 -7.531 1 95.69 369 CYS B CA 1
ATOM 6627 C C . CYS B 1 369 ? -0.297 -27.844 -7.602 1 95.69 369 CYS B C 1
ATOM 6629 O O . CYS B 1 369 ? -0.701 -26.797 -7.102 1 95.69 369 CYS B O 1
ATOM 6631 N N . GLY B 1 370 ? 0.914 -27.969 -8.172 1 95.75 370 GLY B N 1
ATOM 6632 C CA . GLY B 1 370 ? 1.545 -26.734 -8.609 1 95.75 370 GLY B CA 1
ATOM 6633 C C . GLY B 1 370 ? 0.73 -25.984 -9.648 1 95.75 370 GLY B C 1
ATOM 6634 O O . GLY B 1 370 ? 0.04 -26.609 -10.469 1 95.75 370 GLY B O 1
ATOM 6635 N N . TRP B 1 371 ? 0.831 -24.781 -9.633 1 97.31 371 TRP B N 1
ATOM 6636 C CA . TRP B 1 371 ? -0.09 -24 -10.461 1 97.31 371 TRP B CA 1
ATOM 6637 C C . TRP B 1 371 ? 0.098 -24.312 -11.938 1 97.31 371 TRP B C 1
ATOM 6639 O O . TRP B 1 371 ? -0.877 -24.406 -12.688 1 97.31 371 TRP B O 1
ATOM 6649 N N . ASN B 1 372 ? 1.325 -24.469 -12.414 1 95.94 372 ASN B N 1
ATOM 6650 C CA . ASN B 1 372 ? 1.53 -24.859 -13.797 1 95.94 372 ASN B CA 1
ATOM 6651 C C . ASN B 1 372 ? 0.812 -26.156 -14.125 1 95.94 372 ASN B C 1
ATOM 6653 O O . ASN B 1 372 ? 0.206 -26.297 -15.188 1 95.94 372 ASN B O 1
ATOM 6657 N N . SER B 1 373 ? 0.902 -27.078 -13.18 1 96.75 373 SER B N 1
ATOM 6658 C CA . SER B 1 373 ? 0.245 -28.375 -13.383 1 96.75 373 SER B CA 1
ATOM 6659 C C . SER B 1 373 ? -1.271 -28.219 -13.438 1 96.75 373 SER B C 1
ATOM 6661 O O . SER B 1 373 ? -1.939 -28.875 -14.234 1 96.75 373 SER B O 1
ATOM 6663 N N . VAL B 1 374 ? -1.756 -27.391 -12.578 1 98.19 374 VAL B N 1
ATOM 6664 C CA . VAL B 1 374 ? -3.193 -27.141 -12.555 1 98.19 374 VAL B CA 1
ATOM 6665 C C . VAL B 1 374 ? -3.643 -26.562 -13.891 1 98.19 374 VAL B C 1
ATOM 6667 O O . VAL B 1 374 ? -4.602 -27.047 -14.492 1 98.19 374 VAL B O 1
ATOM 6670 N N . VAL B 1 375 ? -2.92 -25.578 -14.352 1 98.19 375 VAL B N 1
ATOM 6671 C CA . VAL B 1 375 ? -3.268 -24.906 -15.602 1 98.19 375 VAL B CA 1
ATOM 6672 C C . VAL B 1 375 ? -3.16 -25.891 -16.766 1 98.19 375 VAL B C 1
ATOM 6674 O O . VAL B 1 375 ? -4.031 -25.922 -17.641 1 98.19 375 VAL B O 1
ATOM 6677 N N . GLU B 1 376 ? -2.127 -26.703 -16.781 1 97.56 376 GLU B N 1
ATOM 6678 C CA . GLU B 1 376 ? -1.949 -27.703 -17.828 1 97.56 376 GLU B CA 1
ATOM 6679 C C . GLU B 1 376 ? -3.094 -28.703 -17.812 1 97.56 376 GLU B C 1
ATOM 6681 O O . GLU B 1 376 ? -3.576 -29.109 -18.875 1 97.56 376 GLU B O 1
ATOM 6686 N N . SER B 1 377 ? -3.451 -29.109 -16.641 1 98.25 377 SER B N 1
ATOM 6687 C CA . SER B 1 377 ? -4.555 -30.062 -16.516 1 98.25 377 SER B CA 1
ATOM 6688 C C . SER B 1 377 ? -5.852 -29.469 -17.062 1 98.25 377 SER B C 1
ATOM 6690 O O . SER B 1 377 ? -6.613 -30.156 -17.75 1 98.25 377 SER B O 1
ATOM 6692 N N . VAL B 1 378 ? -6.105 -28.234 -16.781 1 98.56 378 VAL B N 1
ATOM 6693 C CA . VAL B 1 378 ? -7.305 -27.547 -17.25 1 98.56 378 VAL B CA 1
ATOM 6694 C C . VAL B 1 378 ? -7.285 -27.453 -18.781 1 98.56 378 VAL B C 1
ATOM 6696 O O . VAL B 1 378 ? -8.273 -27.766 -19.438 1 98.56 378 VAL B O 1
ATOM 6699 N N . VAL B 1 379 ? -6.156 -27.062 -19.328 1 98.06 379 VAL B N 1
ATOM 6700 C CA . VAL B 1 379 ? -6.02 -26.875 -20.766 1 98.06 379 VAL B CA 1
ATOM 6701 C C . VAL B 1 379 ? -6.242 -28.203 -21.484 1 98.06 379 VAL B C 1
ATOM 6703 O O . VAL B 1 379 ? -6.82 -28.25 -22.578 1 98.06 379 VAL B O 1
ATOM 6706 N N . GLN B 1 380 ? -5.848 -29.297 -20.844 1 97.81 380 GLN B N 1
ATOM 6707 C CA . GLN B 1 380 ? -5.945 -30.609 -21.484 1 97.81 380 GLN B CA 1
ATOM 6708 C C . GLN B 1 380 ? -7.23 -31.328 -21.078 1 97.81 380 GLN B C 1
ATOM 6710 O O . GLN B 1 380 ? -7.531 -32.406 -21.578 1 97.81 380 GLN B O 1
ATOM 6715 N N . GLY B 1 381 ? -7.934 -30.75 -20.141 1 98.12 381 GLY B N 1
ATOM 6716 C CA . GLY B 1 381 ? -9.219 -31.297 -19.734 1 98.12 381 GLY B CA 1
ATOM 6717 C C . GLY B 1 381 ? -9.109 -32.562 -18.906 1 98.12 381 GLY B C 1
ATOM 6718 O O . GLY B 1 381 ? -9.906 -33.469 -19.062 1 98.12 381 GLY B O 1
ATOM 6719 N N . VAL B 1 382 ? -8.164 -32.688 -18.031 1 98.38 382 VAL B N 1
ATOM 6720 C CA . VAL B 1 382 ? -7.914 -33.906 -17.281 1 98.38 382 VAL B CA 1
ATOM 6721 C C . VAL B 1 382 ? -8.266 -33.688 -15.812 1 98.38 382 VAL B C 1
ATOM 6723 O O . VAL B 1 382 ? -7.68 -32.812 -15.141 1 98.38 382 VAL B O 1
ATOM 6726 N N . PRO B 1 383 ? -9.234 -34.406 -15.227 1 98.19 383 PRO B N 1
ATOM 6727 C CA . PRO B 1 383 ? -9.539 -34.281 -13.797 1 98.19 383 PRO B CA 1
ATOM 6728 C C . PRO B 1 383 ? -8.352 -34.656 -12.906 1 98.19 383 PRO B C 1
ATOM 6730 O O . PRO B 1 383 ? -7.43 -35.344 -13.359 1 98.19 383 PRO B O 1
ATOM 6733 N N . MET B 1 384 ? -8.445 -34.25 -11.602 1 98.5 384 MET B N 1
ATOM 6734 C CA . MET B 1 384 ? -7.227 -34.375 -10.812 1 98.5 384 MET B CA 1
ATOM 6735 C C . MET B 1 384 ? -7.516 -35.031 -9.461 1 98.5 384 MET B C 1
ATOM 6737 O O . MET B 1 384 ? -8.656 -35 -8.992 1 98.5 384 MET B O 1
ATOM 6741 N N . ILE B 1 385 ? -6.586 -35.688 -8.93 1 98.25 385 ILE B N 1
ATOM 6742 C CA . ILE B 1 385 ? -6.422 -35.906 -7.5 1 98.25 385 ILE B CA 1
ATOM 6743 C C . ILE B 1 385 ? -5.387 -34.906 -6.941 1 98.25 385 ILE B C 1
ATOM 6745 O O . ILE B 1 385 ? -4.199 -35 -7.262 1 98.25 385 ILE B O 1
ATOM 6749 N N . ALA B 1 386 ? -5.883 -34 -6.184 1 98.06 386 ALA B N 1
ATOM 6750 C CA . ALA B 1 386 ? -5.035 -32.938 -5.66 1 98.06 386 ALA B CA 1
ATOM 6751 C C . ALA B 1 386 ? -4.32 -33.375 -4.387 1 98.06 386 ALA B C 1
ATOM 6753 O O . ALA B 1 386 ? -4.941 -33.5 -3.33 1 98.06 386 ALA B O 1
ATOM 6754 N N . TRP B 1 387 ? -3.02 -33.531 -4.465 1 96.69 387 TRP B N 1
ATOM 6755 C CA . TRP B 1 387 ? -2.184 -34 -3.361 1 96.69 387 TRP B CA 1
ATOM 6756 C C . TRP B 1 387 ? -1.033 -33.031 -3.107 1 96.69 387 TRP B C 1
ATOM 6758 O O . TRP B 1 387 ? 0.129 -33.344 -3.354 1 96.69 387 TRP B O 1
ATOM 6768 N N . PRO B 1 388 ? -1.338 -31.891 -2.486 1 95.19 388 PRO B N 1
ATOM 6769 C CA . PRO B 1 388 ? -0.326 -30.844 -2.273 1 95.19 388 PRO B CA 1
ATOM 6770 C C . PRO B 1 388 ? 0.755 -31.266 -1.281 1 95.19 388 PRO B C 1
ATOM 6772 O O . PRO B 1 388 ? 0.484 -32.062 -0.363 1 95.19 388 PRO B O 1
ATOM 6775 N N . LEU B 1 389 ? 1.924 -30.719 -1.477 1 91.44 389 LEU B N 1
ATOM 6776 C CA . LEU B 1 389 ? 3.049 -31.062 -0.615 1 91.44 389 LEU B CA 1
ATOM 6777 C C . LEU B 1 389 ? 3.615 -29.828 0.065 1 91.44 389 LEU B C 1
ATOM 6779 O O . LEU B 1 389 ? 3.938 -29.844 1.255 1 91.44 389 LEU B O 1
ATOM 6783 N N . PHE B 1 390 ? 3.791 -28.703 -0.643 1 88.94 390 PHE B N 1
ATOM 6784 C CA . PHE B 1 390 ? 4.43 -27.516 -0.083 1 88.94 390 PHE B CA 1
ATOM 6785 C C . PHE B 1 390 ? 3.99 -26.266 -0.826 1 88.94 390 PHE B C 1
ATOM 6787 O O . PHE B 1 390 ? 3.107 -26.312 -1.684 1 88.94 390 PHE B O 1
ATOM 6794 N N . ALA B 1 391 ? 4.586 -25.094 -0.479 1 90.81 391 ALA B N 1
ATOM 6795 C CA . ALA B 1 391 ? 4.359 -23.797 -1.127 1 90.81 391 ALA B CA 1
ATOM 6796 C C . ALA B 1 391 ? 2.885 -23.422 -1.081 1 90.81 391 ALA B C 1
ATOM 6798 O O . ALA B 1 391 ? 2.258 -23.453 -0.02 1 90.81 391 ALA B O 1
ATOM 6799 N N . GLU B 1 392 ? 2.381 -23.016 -2.199 1 94.94 392 GLU B N 1
ATOM 6800 C CA . GLU B 1 392 ? 0.991 -22.562 -2.238 1 94.94 392 GLU B CA 1
ATOM 6801 C C . GLU B 1 392 ? 0.066 -23.672 -2.727 1 94.94 392 GLU B C 1
ATOM 6803 O O . GLU B 1 392 ? -1.113 -23.438 -2.992 1 94.94 392 GLU B O 1
ATOM 6808 N N . GLN B 1 393 ? 0.532 -24.875 -2.768 1 96 393 GLN B N 1
ATOM 6809 C CA . GLN B 1 393 ? -0.167 -25.984 -3.4 1 96 393 GLN B CA 1
ATOM 6810 C C . GLN B 1 393 ? -1.463 -26.312 -2.664 1 96 393 GLN B C 1
ATOM 6812 O O . GLN B 1 393 ? -2.455 -26.688 -3.285 1 96 393 GLN B O 1
ATOM 6817 N N . ARG B 1 394 ? -1.476 -26.172 -1.384 1 96.44 394 ARG B N 1
ATOM 6818 C CA . ARG B 1 394 ? -2.691 -26.453 -0.628 1 96.44 394 ARG B CA 1
ATOM 6819 C C . ARG B 1 394 ? -3.805 -25.469 -0.989 1 96.44 394 ARG B C 1
ATOM 6821 O O . ARG B 1 394 ? -4.98 -25.844 -1.009 1 96.44 394 ARG B O 1
ATOM 6828 N N . THR B 1 395 ? -3.387 -24.219 -1.192 1 98.12 395 THR B N 1
ATOM 6829 C CA . THR B 1 395 ? -4.359 -23.234 -1.638 1 98.12 395 THR B CA 1
ATOM 6830 C C . THR B 1 395 ? -4.91 -23.594 -3.014 1 98.12 395 THR B C 1
ATOM 6832 O O . THR B 1 395 ? -6.117 -23.5 -3.252 1 98.12 395 THR B O 1
ATOM 6835 N N . ASN B 1 396 ? -4.039 -24.031 -3.883 1 98.5 396 ASN B N 1
ATOM 6836 C CA . ASN B 1 396 ? -4.465 -24.484 -5.203 1 98.5 396 ASN B CA 1
ATOM 6837 C C . ASN B 1 396 ? -5.41 -25.672 -5.102 1 98.5 396 ASN B C 1
ATOM 6839 O O . ASN B 1 396 ? -6.406 -25.75 -5.828 1 98.5 396 ASN B O 1
ATOM 6843 N N . ALA B 1 397 ? -5.035 -26.578 -4.215 1 98.31 397 ALA B N 1
ATOM 6844 C CA . ALA B 1 397 ? -5.859 -27.766 -4.02 1 98.31 397 ALA B CA 1
ATOM 6845 C C . ALA B 1 397 ? -7.266 -27.391 -3.561 1 98.31 397 ALA B C 1
ATOM 6847 O O . ALA B 1 397 ? -8.25 -27.953 -4.027 1 98.31 397 ALA B O 1
ATOM 6848 N N . ALA B 1 398 ? -7.332 -26.453 -2.637 1 98.19 398 ALA B N 1
ATOM 6849 C CA . ALA B 1 398 ? -8.633 -25.984 -2.174 1 98.19 398 ALA B CA 1
ATOM 6850 C C . ALA B 1 398 ? -9.445 -25.391 -3.324 1 98.19 398 ALA B C 1
ATOM 6852 O O . ALA B 1 398 ? -10.648 -25.641 -3.441 1 98.19 398 ALA B O 1
ATOM 6853 N N . LEU B 1 399 ? -8.82 -24.641 -4.152 1 98.44 399 LEU B N 1
ATOM 6854 C CA . LEU B 1 399 ? -9.492 -24 -5.277 1 98.44 399 LEU B CA 1
ATOM 6855 C C . LEU B 1 399 ? -10.07 -25.031 -6.227 1 98.44 399 LEU B C 1
ATOM 6857 O O . LEU B 1 399 ? -11.242 -24.953 -6.609 1 98.44 399 LEU B O 1
ATOM 6861 N N . VAL B 1 400 ? -9.305 -26.094 -6.582 1 98.5 400 VAL B N 1
ATOM 6862 C CA . VAL B 1 400 ? -9.727 -27.016 -7.629 1 98.5 400 VAL B CA 1
ATOM 6863 C C . VAL B 1 400 ? -10.711 -28.031 -7.055 1 98.5 400 VAL B C 1
ATOM 6865 O O . VAL B 1 400 ? -11.508 -28.625 -7.789 1 98.5 400 VAL B O 1
ATOM 6868 N N . THR B 1 401 ? -10.695 -28.281 -5.691 1 98.06 401 THR B N 1
ATOM 6869 C CA . THR B 1 401 ? -11.586 -29.266 -5.082 1 98.06 401 THR B CA 1
ATOM 6870 C C . THR B 1 401 ? -12.883 -28.609 -4.617 1 98.06 401 THR B C 1
ATOM 6872 O O . THR B 1 401 ? -13.977 -29.109 -4.883 1 98.06 401 THR B O 1
ATOM 6875 N N . ASP B 1 402 ? -12.75 -27.453 -3.955 1 97.38 402 ASP B N 1
ATOM 6876 C CA . ASP B 1 402 ? -13.906 -26.844 -3.311 1 97.38 402 ASP B CA 1
ATOM 6877 C C . ASP B 1 402 ? -14.484 -25.719 -4.168 1 97.38 402 ASP B C 1
ATOM 6879 O O . ASP B 1 402 ? -15.68 -25.406 -4.078 1 97.38 402 ASP B O 1
ATOM 6883 N N . GLY B 1 403 ? -13.648 -25.109 -4.934 1 97.31 403 GLY B N 1
ATOM 6884 C CA . GLY B 1 403 ? -14.086 -24.016 -5.777 1 97.31 403 GLY B CA 1
ATOM 6885 C C . GLY B 1 403 ? -14.57 -24.469 -7.141 1 97.31 403 GLY B C 1
ATOM 6886 O O . GLY B 1 403 ? -15.773 -24.469 -7.41 1 97.31 403 GLY B O 1
ATOM 6887 N N . LEU B 1 404 ? -13.688 -25.078 -7.883 1 97.94 404 LEU B N 1
ATOM 6888 C CA . LEU B 1 404 ? -13.961 -25.469 -9.258 1 97.94 404 LEU B CA 1
ATOM 6889 C C . LEU B 1 404 ? -14.57 -26.875 -9.312 1 97.94 404 LEU B C 1
ATOM 6891 O O . LEU B 1 404 ? -15.219 -27.234 -10.297 1 97.94 404 LEU B O 1
ATOM 6895 N N . LYS B 1 405 ? -14.312 -27.688 -8.266 1 97.88 405 LYS B N 1
ATOM 6896 C CA . LYS B 1 405 ? -14.867 -29.031 -8.102 1 97.88 405 LYS B CA 1
ATOM 6897 C C . LYS B 1 405 ? -14.484 -29.938 -9.273 1 97.88 405 LYS B C 1
ATOM 6899 O O . LYS B 1 405 ? -15.336 -30.641 -9.82 1 97.88 405 LYS B O 1
ATOM 6904 N N . VAL B 1 406 ? -13.234 -29.875 -9.664 1 98.5 406 VAL B N 1
ATOM 6905 C CA . VAL B 1 406 ? -12.719 -30.672 -10.766 1 98.5 406 VAL B CA 1
ATOM 6906 C C . VAL B 1 406 ? -11.648 -31.641 -10.258 1 98.5 406 VAL B C 1
ATOM 6908 O O . VAL B 1 406 ? -10.898 -32.219 -11.047 1 98.5 406 VAL B O 1
ATOM 6911 N N . ALA B 1 407 ? -11.5 -31.766 -8.969 1 98.56 407 ALA B N 1
ATOM 6912 C CA . ALA B 1 407 ? -10.5 -32.625 -8.359 1 98.56 407 ALA B CA 1
ATOM 6913 C C . ALA B 1 407 ? -11.016 -33.25 -7.066 1 98.56 407 ALA B C 1
ATOM 6915 O O . ALA B 1 407 ? -11.992 -32.781 -6.484 1 98.56 407 ALA B O 1
ATOM 6916 N N . LEU B 1 408 ? -10.453 -34.312 -6.711 1 97.94 408 LEU B N 1
ATOM 6917 C CA . LEU B 1 408 ? -10.625 -34.906 -5.395 1 97.94 408 LEU B CA 1
ATOM 6918 C C . LEU B 1 408 ? -9.359 -34.75 -4.559 1 97.94 408 LEU B C 1
ATOM 6920 O O . LEU B 1 408 ? -8.273 -34.5 -5.102 1 97.94 408 LEU B O 1
ATOM 6924 N N . ARG B 1 409 ? -9.5 -34.812 -3.283 1 96.44 409 ARG B N 1
ATOM 6925 C CA . ARG B 1 409 ? -8.367 -34.625 -2.385 1 96.44 409 ARG B CA 1
ATOM 6926 C C . ARG B 1 409 ? -8.25 -35.781 -1.392 1 96.44 409 ARG B C 1
ATOM 6928 O O . ARG B 1 409 ? -9.25 -36.219 -0.81 1 96.44 409 ARG B O 1
ATOM 6935 N N . PRO B 1 410 ? -7.09 -36.312 -1.244 1 95.5 410 PRO B N 1
ATOM 6936 C CA . PRO B 1 410 ? -6.93 -37.406 -0.286 1 95.5 410 PRO B CA 1
ATOM 6937 C C . PRO B 1 410 ? -7.082 -36.969 1.163 1 95.5 410 PRO B C 1
ATOM 6939 O O . PRO B 1 410 ? -6.707 -35.844 1.505 1 95.5 410 PRO B O 1
ATOM 6942 N N . LYS B 1 411 ? -7.527 -37.844 2.006 1 92.06 411 LYS B N 1
ATOM 6943 C CA . LYS B 1 411 ? -7.605 -37.625 3.449 1 92.06 411 LYS B CA 1
ATOM 6944 C C . LYS B 1 411 ? -6.527 -38.438 4.176 1 92.06 411 LYS B C 1
ATOM 6946 O O . LYS B 1 411 ? -6.324 -39.625 3.889 1 92.06 411 LYS B O 1
ATOM 6951 N N . ALA B 1 412 ? -5.879 -37.688 4.961 1 86.5 412 ALA B N 1
ATOM 6952 C CA . ALA B 1 412 ? -4.871 -38.375 5.766 1 86.5 412 ALA B CA 1
ATOM 6953 C C . ALA B 1 412 ? -5.523 -39.219 6.84 1 86.5 412 ALA B C 1
ATOM 6955 O O . ALA B 1 412 ? -6.66 -38.969 7.246 1 86.5 412 ALA B O 1
ATOM 6956 N N . ASN B 1 413 ? -4.789 -40.188 7.215 1 79.88 413 ASN B N 1
ATOM 6957 C CA . ASN B 1 413 ? -5.324 -41.094 8.227 1 79.88 413 ASN B CA 1
ATOM 6958 C C . ASN B 1 413 ? -5.414 -40.406 9.594 1 79.88 413 ASN B C 1
ATOM 6960 O O . ASN B 1 413 ? -4.824 -39.375 9.805 1 79.88 413 ASN B O 1
ATOM 6964 N N . SER B 1 414 ? -6.188 -40.875 10.43 1 73.19 414 SER B N 1
ATOM 6965 C CA . SER B 1 414 ? -6.492 -40.312 11.734 1 73.19 414 SER B CA 1
ATOM 6966 C C . SER B 1 414 ? -5.34 -40.531 12.711 1 73.19 414 SER B C 1
ATOM 6968 O O . SER B 1 414 ? -5.348 -40 13.82 1 73.19 414 SER B O 1
ATOM 6970 N N . SER B 1 415 ? -4.359 -41.25 12.359 1 67.69 415 SER B N 1
ATOM 6971 C CA . SER B 1 415 ? -3.305 -41.625 13.297 1 67.69 415 SER B CA 1
ATOM 6972 C C . SER B 1 415 ? -2.363 -40.469 13.578 1 67.69 415 SER B C 1
ATOM 6974 O O . SER B 1 415 ? -1.451 -40.594 14.398 1 67.69 415 SER B O 1
ATOM 6976 N N . GLY B 1 416 ? -2.559 -39.406 12.992 1 68.62 416 GLY B N 1
ATOM 6977 C CA . GLY B 1 416 ? -1.788 -38.219 13.344 1 68.62 416 GLY B CA 1
ATOM 6978 C C . GLY B 1 416 ? -0.517 -38.062 12.523 1 68.62 416 GLY B C 1
ATOM 6979 O O . GLY B 1 416 ? 0.13 -37.031 12.555 1 68.62 416 GLY B O 1
ATOM 6980 N N . ASN B 1 417 ? -0.106 -39.094 11.797 1 71.56 417 ASN B N 1
ATOM 6981 C CA . ASN B 1 417 ? 1.173 -39 11.102 1 71.56 417 ASN B CA 1
ATOM 6982 C C . ASN B 1 417 ? 1.014 -38.375 9.719 1 71.56 417 ASN B C 1
ATOM 6984 O O . ASN B 1 417 ? 1.992 -38.219 8.984 1 71.56 417 ASN B O 1
ATOM 6988 N N . GLY B 1 418 ? -0.175 -38.094 9.258 1 83.44 418 GLY B N 1
ATOM 6989 C CA . GLY B 1 418 ? -0.432 -37.375 8 1 83.44 418 GLY B CA 1
ATOM 6990 C C . GLY B 1 418 ? -0.333 -38.281 6.789 1 83.44 418 GLY B C 1
ATOM 6991 O O . GLY B 1 418 ? -0.289 -37.812 5.652 1 83.44 418 GLY B O 1
ATOM 6992 N N . LEU B 1 419 ? -0.301 -39.625 6.973 1 90.69 419 LEU B N 1
ATOM 6993 C CA . LEU B 1 419 ? -0.116 -40.594 5.918 1 90.69 419 LEU B CA 1
ATOM 6994 C C . LEU B 1 419 ? -1.433 -40.875 5.203 1 90.69 419 LEU B C 1
ATOM 6996 O O . LEU B 1 419 ? -2.475 -41.031 5.848 1 90.69 419 LEU B O 1
ATOM 7000 N N . VAL B 1 420 ? -1.388 -40.906 3.875 1 95.81 420 VAL B N 1
ATOM 7001 C CA . VAL B 1 420 ? -2.51 -41.375 3.066 1 95.81 420 VAL B CA 1
ATOM 7002 C C . VAL B 1 420 ? -2.355 -42.875 2.781 1 95.81 420 VAL B C 1
ATOM 7004 O O . VAL B 1 420 ? -1.432 -43.281 2.076 1 95.81 420 VAL B O 1
ATOM 7007 N N . VAL B 1 421 ? -3.293 -43.656 3.195 1 96.31 421 VAL B N 1
ATOM 7008 C CA . VAL B 1 421 ? -3.141 -45.125 3.152 1 96.31 421 VAL B CA 1
ATOM 7009 C C . VAL B 1 421 ? -3.621 -45.656 1.804 1 96.31 421 VAL B C 1
ATOM 7011 O O . VAL B 1 421 ? -4.383 -44.969 1.101 1 96.31 421 VAL B O 1
ATOM 7014 N N . LYS B 1 422 ? -3.244 -46.875 1.474 1 97.31 422 LYS B N 1
ATOM 7015 C CA . LYS B 1 422 ? -3.482 -47.5 0.167 1 97.31 422 LYS B CA 1
ATOM 7016 C C . LYS B 1 422 ? -4.977 -47.594 -0.125 1 97.31 422 LYS B C 1
ATOM 7018 O O . LYS B 1 422 ? -5.402 -47.469 -1.272 1 97.31 422 LYS B O 1
ATOM 7023 N N . GLU B 1 423 ? -5.832 -47.844 0.912 1 96.69 423 GLU B N 1
ATOM 7024 C CA . GLU B 1 423 ? -7.27 -48 0.697 1 96.69 423 GLU B CA 1
ATOM 7025 C C . GLU B 1 423 ? -7.883 -46.656 0.228 1 96.69 423 GLU B C 1
ATOM 7027 O O . GLU B 1 423 ? -8.734 -46.656 -0.66 1 96.69 423 GLU B O 1
ATOM 7032 N N . GLU B 1 424 ? -7.398 -45.625 0.843 1 97 424 GLU B N 1
ATOM 7033 C CA . GLU B 1 424 ? -7.879 -44.312 0.462 1 97 424 GLU B CA 1
ATOM 7034 C C . GLU B 1 424 ? -7.453 -43.938 -0.96 1 97 424 GLU B C 1
ATOM 7036 O O . GLU B 1 424 ? -8.25 -43.406 -1.739 1 97 424 GLU B O 1
ATOM 7041 N N . ILE B 1 425 ? -6.227 -44.219 -1.278 1 97.56 425 ILE B N 1
ATOM 7042 C CA . ILE B 1 425 ? -5.688 -43.938 -2.605 1 97.56 425 ILE B CA 1
ATOM 7043 C C . ILE B 1 425 ? -6.48 -44.719 -3.656 1 97.56 425 ILE B C 1
ATOM 7045 O O . ILE B 1 425 ? -6.926 -44.125 -4.652 1 97.56 425 ILE B O 1
ATOM 7049 N N . SER B 1 426 ? -6.688 -45.969 -3.416 1 97.62 426 SER B N 1
ATOM 7050 C CA . SER B 1 426 ? -7.441 -46.812 -4.336 1 97.62 426 SER B CA 1
ATOM 7051 C C . SER B 1 426 ? -8.867 -46.312 -4.512 1 97.62 426 SER B C 1
ATOM 7053 O O . SER B 1 426 ? -9.383 -46.25 -5.633 1 97.62 426 SER B O 1
ATOM 7055 N N . ASN B 1 427 ? -9.438 -45.969 -3.416 1 96.5 427 ASN B N 1
ATOM 7056 C CA . ASN B 1 427 ? -10.805 -45.469 -3.453 1 96.5 427 ASN B CA 1
ATOM 7057 C C . ASN B 1 427 ? -10.906 -44.188 -4.297 1 96.5 427 ASN B C 1
ATOM 7059 O O . ASN B 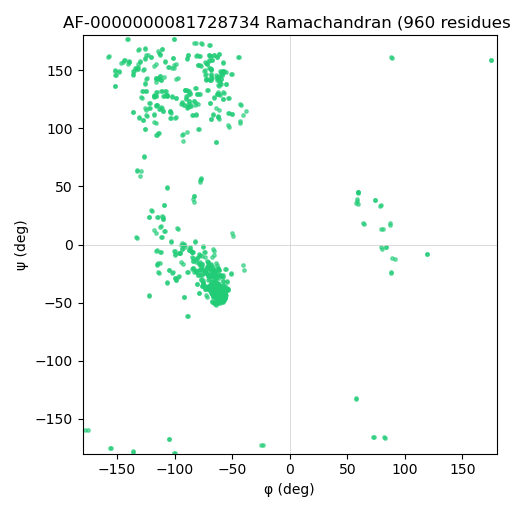1 427 ? -11.828 -44.062 -5.102 1 96.5 427 ASN B O 1
ATOM 7063 N N . LEU B 1 428 ? -9.969 -43.25 -4.148 1 97.12 428 LEU B N 1
ATOM 7064 C CA . LEU B 1 428 ? -9.969 -42 -4.891 1 97.12 428 LEU B CA 1
ATOM 7065 C C . LEU B 1 428 ? -9.82 -42.25 -6.387 1 97.12 428 LEU B C 1
ATOM 7067 O O . LEU B 1 428 ? -10.492 -41.625 -7.199 1 97.12 428 LEU B O 1
ATOM 7071 N N . ILE B 1 429 ? -8.93 -43.156 -6.715 1 97.5 429 ILE B N 1
ATOM 7072 C CA . ILE B 1 429 ? -8.688 -43.469 -8.117 1 97.5 429 ILE B CA 1
ATOM 7073 C C . ILE B 1 429 ? -9.961 -44.031 -8.742 1 97.5 429 ILE B C 1
ATOM 7075 O O . ILE B 1 429 ? -10.367 -43.625 -9.828 1 97.5 429 ILE B O 1
ATOM 7079 N N . LYS B 1 430 ? -10.609 -44.906 -8.055 1 96.06 430 LYS B N 1
ATOM 7080 C CA . LYS B 1 430 ? -11.836 -45.5 -8.562 1 96.06 430 LYS B CA 1
ATOM 7081 C C . LYS B 1 430 ? -12.945 -44.438 -8.711 1 96.06 430 LYS B C 1
ATOM 7083 O O . LYS B 1 430 ? -13.664 -44.438 -9.703 1 96.06 430 LYS B O 1
ATOM 7088 N N . ARG B 1 431 ? -13.031 -43.625 -7.75 1 95.88 431 ARG B N 1
ATOM 7089 C CA . ARG B 1 431 ? -14.055 -42.594 -7.773 1 95.88 431 ARG B CA 1
ATOM 7090 C C . ARG B 1 431 ? -13.844 -41.656 -8.953 1 95.88 431 ARG B C 1
ATOM 7092 O O . ARG B 1 431 ? -14.805 -41.188 -9.57 1 95.88 431 ARG B O 1
ATOM 7099 N N . LEU B 1 432 ? -12.586 -41.344 -9.242 1 96.56 432 LEU B N 1
ATOM 7100 C CA . LEU B 1 432 ? -12.266 -40.375 -10.273 1 96.56 432 LEU B CA 1
ATOM 7101 C C . LEU B 1 432 ? -12.305 -41 -11.656 1 96.56 432 LEU B C 1
ATOM 7103 O O . LEU B 1 432 ? -12.531 -40.312 -12.656 1 96.56 432 LEU B O 1
ATOM 7107 N N . MET B 1 433 ? -12.117 -42.344 -11.742 1 95.06 433 MET B N 1
ATOM 7108 C CA . MET B 1 433 ? -11.922 -42.938 -13.047 1 95.06 433 MET B CA 1
ATOM 7109 C C . MET B 1 433 ? -13.117 -43.812 -13.414 1 95.06 433 MET B C 1
ATOM 7111 O O . MET B 1 433 ? -13.211 -44.312 -14.539 1 95.06 433 MET B O 1
ATOM 7115 N N . GLU B 1 434 ? -14.008 -43.969 -12.438 1 90.25 434 GLU B N 1
ATOM 7116 C CA . GLU B 1 434 ? -15.195 -44.75 -12.711 1 90.25 434 GLU B CA 1
ATOM 7117 C C . GLU B 1 434 ? -16.438 -44.125 -12.094 1 90.25 434 GLU B C 1
ATOM 7119 O O . GLU B 1 434 ? -16.344 -43.312 -11.172 1 90.25 434 GLU B O 1
ATOM 7124 N N . GLY B 1 435 ? -17.562 -44.469 -12.664 1 85 435 GLY B N 1
ATOM 7125 C CA . GLY B 1 435 ? -18.859 -44.219 -12.039 1 85 435 GLY B CA 1
ATOM 7126 C C . GLY B 1 435 ? -19.359 -42.781 -12.266 1 85 435 GLY B C 1
ATOM 7127 O O . GLY B 1 435 ? -18.875 -42.094 -13.164 1 85 435 GLY B O 1
ATOM 7128 N N . LEU B 1 436 ? -20.344 -42.438 -11.5 1 89.75 436 LEU B N 1
ATOM 7129 C CA . LEU B 1 436 ? -21.094 -41.219 -11.68 1 89.75 436 LEU B CA 1
ATOM 7130 C C . LEU B 1 436 ? -20.266 -40 -11.258 1 89.75 436 LEU B C 1
ATOM 7132 O O . LEU B 1 436 ? -20.344 -38.938 -11.898 1 89.75 436 LEU B O 1
ATOM 7136 N N . GLU B 1 437 ? -19.547 -40.188 -10.273 1 92.75 437 GLU B N 1
ATOM 7137 C CA . GLU B 1 437 ? -18.719 -39.094 -9.797 1 92.75 437 GLU B CA 1
ATOM 7138 C C . GLU B 1 437 ? -17.688 -38.688 -10.852 1 92.75 437 GLU B C 1
ATOM 7140 O O . GLU B 1 437 ? -17.422 -37.5 -11.023 1 92.75 437 GLU B O 1
ATOM 7145 N N . ARG B 1 438 ? -17.188 -39.656 -11.484 1 92.88 438 ARG B N 1
ATOM 7146 C CA . ARG B 1 438 ? -16.25 -39.406 -12.578 1 92.88 438 ARG B CA 1
ATOM 7147 C C . ARG B 1 438 ? -16.891 -38.531 -13.656 1 92.88 438 ARG B C 1
ATOM 7149 O O . ARG B 1 438 ? -16.297 -37.562 -14.125 1 92.88 438 ARG B O 1
ATOM 7156 N N . GLU B 1 439 ? -18.078 -38.906 -14.031 1 94.88 439 GLU B N 1
ATOM 7157 C CA . GLU B 1 439 ? -18.766 -38.188 -15.109 1 94.88 439 GLU B CA 1
ATOM 7158 C C . GLU B 1 439 ? -19.016 -36.75 -14.742 1 94.88 439 GLU B C 1
ATOM 7160 O O . GLU B 1 439 ? -18.875 -35.844 -15.586 1 94.88 439 GLU B O 1
ATOM 7165 N N . GLU B 1 440 ? -19.359 -36.562 -13.57 1 96.81 440 GLU B N 1
ATOM 7166 C CA . GLU B 1 440 ? -19.625 -35.188 -13.117 1 96.81 440 GLU B CA 1
ATOM 7167 C C . GLU B 1 440 ? -18.359 -34.344 -13.117 1 96.81 440 GLU B C 1
ATOM 7169 O O . GLU B 1 440 ? -18.344 -33.25 -13.641 1 96.81 440 GLU B O 1
ATOM 7174 N N . ILE B 1 441 ? -17.344 -34.875 -12.539 1 97.94 441 ILE B N 1
ATOM 7175 C CA . ILE B 1 441 ? -16.078 -34.156 -12.438 1 97.94 441 ILE B CA 1
ATOM 7176 C C . ILE B 1 441 ? -15.5 -33.906 -13.828 1 97.94 441 ILE B C 1
ATOM 7178 O O . ILE B 1 441 ? -15.031 -32.812 -14.141 1 97.94 441 ILE B O 1
ATOM 7182 N N . ARG B 1 442 ? -15.539 -34.906 -14.625 1 97.06 442 ARG B N 1
ATOM 7183 C CA . ARG B 1 442 ? -15.039 -34.812 -15.992 1 97.06 442 ARG B CA 1
ATOM 7184 C C . ARG B 1 442 ? -15.828 -33.781 -16.781 1 97.06 442 ARG B C 1
ATOM 7186 O O . ARG B 1 442 ? -15.258 -33.062 -17.609 1 97.06 442 ARG B O 1
ATOM 7193 N N . GLY B 1 443 ? -17.141 -33.75 -16.578 1 97.44 443 GLY B N 1
ATOM 7194 C CA . GLY B 1 443 ? -17.969 -32.75 -17.234 1 97.44 443 GLY B CA 1
ATOM 7195 C C . GLY B 1 443 ? -17.547 -31.328 -16.906 1 97.44 443 GLY B C 1
ATOM 7196 O O . GLY B 1 443 ? -17.438 -30.484 -17.781 1 97.44 443 GLY B O 1
ATOM 7197 N N . ARG B 1 444 ? -17.344 -31.062 -15.68 1 98.19 444 ARG B N 1
ATOM 7198 C CA . ARG B 1 444 ? -16.906 -29.734 -15.25 1 98.19 444 ARG B CA 1
ATOM 7199 C C . ARG B 1 444 ? -15.539 -29.406 -15.812 1 98.19 444 ARG B C 1
ATOM 7201 O O . ARG B 1 444 ? -15.289 -28.266 -16.219 1 98.19 444 ARG B O 1
ATOM 7208 N N . MET B 1 445 ? -14.672 -30.391 -15.828 1 98.38 445 MET B N 1
AT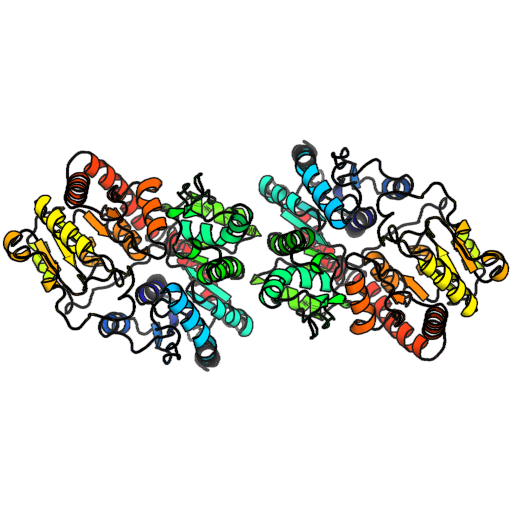OM 7209 C CA . MET B 1 445 ? -13.328 -30.172 -16.359 1 98.38 445 MET B CA 1
ATOM 7210 C C . MET B 1 445 ? -13.375 -29.859 -17.844 1 98.38 445 MET B C 1
ATOM 7212 O O . MET B 1 445 ? -12.641 -29 -18.328 1 98.38 445 MET B O 1
ATOM 7216 N N . LYS B 1 446 ? -14.195 -30.531 -18.547 1 98.06 446 LYS B N 1
ATOM 7217 C CA . LYS B 1 446 ? -14.344 -30.266 -19.969 1 98.06 446 LYS B CA 1
ATOM 7218 C C . LYS B 1 446 ? -14.852 -28.859 -20.234 1 98.06 446 LYS B C 1
ATOM 7220 O O . LYS B 1 446 ? -14.461 -28.219 -21.203 1 98.06 446 LYS B O 1
ATOM 7225 N N . GLU B 1 447 ? -15.742 -28.453 -19.391 1 98.12 447 GLU B N 1
ATOM 7226 C CA . GLU B 1 447 ? -16.203 -27.078 -19.5 1 98.12 447 GLU B CA 1
ATOM 7227 C C . GLU B 1 447 ? -15.07 -26.078 -19.281 1 98.12 447 GLU B C 1
ATOM 7229 O O . GLU B 1 447 ? -14.961 -25.094 -20.016 1 98.12 447 GLU B O 1
ATOM 7234 N N . LEU B 1 448 ? -14.25 -26.328 -18.312 1 98.5 448 LEU B N 1
ATOM 7235 C CA . LEU B 1 448 ? -13.102 -25.469 -18.078 1 98.5 448 LEU B CA 1
ATOM 7236 C C . LEU B 1 448 ? -12.133 -25.5 -19.25 1 98.5 448 LEU B C 1
ATOM 7238 O O . LEU B 1 448 ? -11.539 -24.469 -19.594 1 98.5 448 LEU B O 1
ATOM 7242 N N . GLN B 1 449 ? -11.969 -26.672 -19.781 1 98.44 449 GLN B N 1
ATOM 7243 C CA . GLN B 1 449 ? -11.125 -26.828 -20.969 1 98.44 449 GLN B CA 1
ATOM 7244 C C . GLN B 1 449 ? -11.609 -25.938 -22.109 1 98.44 449 GLN B C 1
ATOM 7246 O O . GLN B 1 449 ? -10.812 -25.266 -22.766 1 98.44 449 GLN B O 1
ATOM 7251 N N . LYS B 1 450 ? -12.859 -25.938 -22.312 1 98.19 450 LYS B N 1
ATOM 7252 C CA . LYS B 1 450 ? -13.453 -25.094 -23.344 1 98.19 450 LYS B CA 1
ATOM 7253 C C . LYS B 1 450 ? -13.234 -23.609 -23.047 1 98.19 450 LYS B C 1
ATOM 7255 O O . LYS B 1 450 ? -12.938 -22.828 -23.953 1 98.19 450 LYS B O 1
ATOM 7260 N N . LEU B 1 451 ? -13.422 -23.266 -21.844 1 97.94 451 LEU B N 1
ATOM 7261 C CA . LEU B 1 451 ? -13.219 -21.875 -21.438 1 97.94 451 LEU B CA 1
ATOM 7262 C C . LEU B 1 451 ? -11.766 -21.453 -21.656 1 97.94 451 LEU B C 1
ATOM 7264 O O . LEU B 1 451 ? -11.5 -20.328 -22.078 1 97.94 451 LEU B O 1
ATOM 7268 N N . ALA B 1 452 ? -10.852 -22.344 -21.328 1 98.38 452 ALA B N 1
ATOM 7269 C CA . ALA B 1 452 ? -9.438 -22.062 -21.562 1 98.38 452 ALA B CA 1
ATOM 7270 C C . ALA B 1 452 ? -9.156 -21.859 -23.047 1 98.38 452 ALA B C 1
ATOM 7272 O O . ALA B 1 452 ? -8.438 -20.922 -23.422 1 98.38 452 ALA B O 1
ATOM 7273 N N . ALA B 1 453 ? -9.711 -22.719 -23.828 1 97.56 453 ALA B N 1
ATOM 7274 C CA . ALA B 1 453 ? -9.562 -22.594 -25.281 1 97.56 453 ALA B CA 1
ATOM 7275 C C . ALA B 1 453 ? -10.125 -21.281 -25.781 1 97.56 453 ALA B C 1
ATOM 7277 O O . ALA B 1 453 ? -9.523 -20.625 -26.641 1 97.56 453 ALA B O 1
ATOM 7278 N N . CYS B 1 454 ? -11.211 -20.906 -25.234 1 96.88 454 CYS B N 1
ATOM 7279 C CA . CYS B 1 454 ? -11.859 -19.656 -25.625 1 96.88 454 CYS B CA 1
ATOM 7280 C C . CYS B 1 454 ? -10.992 -18.453 -25.25 1 96.88 454 CYS B C 1
ATOM 7282 O O . CYS B 1 454 ? -10.883 -17.5 -26.016 1 96.88 454 CYS B O 1
ATOM 7284 N N . ALA B 1 455 ? -10.43 -18.5 -24.094 1 97.5 455 ALA B N 1
ATOM 7285 C CA . ALA B 1 455 ? -9.602 -17.406 -23.609 1 97.5 455 ALA B CA 1
ATOM 7286 C C . ALA B 1 455 ? -8.398 -17.188 -24.531 1 97.5 455 ALA B C 1
ATOM 7288 O O . ALA B 1 455 ? -7.91 -16.062 -24.672 1 97.5 455 ALA B O 1
ATOM 7289 N N . MET B 1 456 ? -7.953 -18.219 -25.234 1 96.69 456 MET B N 1
ATOM 7290 C CA . MET B 1 456 ? -6.711 -18.172 -26 1 96.69 456 MET B CA 1
ATOM 7291 C C . MET B 1 456 ? -6.988 -17.922 -27.469 1 96.69 456 MET B C 1
ATOM 7293 O O . MET B 1 456 ? -6.062 -17.656 -28.25 1 96.69 456 MET B O 1
ATOM 7297 N N . MET B 1 457 ? -8.211 -17.953 -27.891 1 95.94 457 MET B N 1
ATOM 7298 C CA . MET B 1 457 ? -8.555 -17.75 -29.297 1 95.94 457 MET B CA 1
ATOM 7299 C C . MET B 1 457 ? -8.312 -16.297 -29.703 1 95.94 457 MET B C 1
ATOM 7301 O O . MET B 1 457 ? -8.023 -15.453 -28.859 1 95.94 457 MET B O 1
ATOM 7305 N N . LYS B 1 458 ? -8.383 -15.898 -30.906 1 93.06 458 LYS B N 1
ATOM 7306 C CA . LYS B 1 458 ? -8.047 -14.594 -31.484 1 93.06 458 LYS B CA 1
ATOM 7307 C C . LYS B 1 458 ? -8.773 -13.469 -30.75 1 93.06 458 LYS B C 1
ATOM 7309 O O . LYS B 1 458 ? -8.172 -12.445 -30.422 1 93.06 458 LYS B O 1
ATOM 7314 N N . ASP B 1 459 ? -10.008 -13.695 -30.359 1 94 459 ASP B N 1
ATOM 7315 C CA . ASP B 1 459 ? -10.773 -12.672 -29.672 1 94 459 ASP B CA 1
ATOM 7316 C C . ASP B 1 459 ? -11.078 -13.086 -28.234 1 94 459 ASP B C 1
ATOM 7318 O O . ASP B 1 459 ? -12.023 -12.586 -27.609 1 94 459 ASP B O 1
ATOM 7322 N N . GLY B 1 460 ? -10.203 -13.984 -27.797 1 97.31 460 GLY B N 1
ATOM 7323 C CA . GLY B 1 460 ? -10.398 -14.43 -26.422 1 97.31 460 GLY B CA 1
ATOM 7324 C C . GLY B 1 460 ? -9.898 -13.43 -25.406 1 97.31 460 GLY B C 1
ATOM 7325 O O . GLY B 1 460 ? -9.094 -12.555 -25.719 1 97.31 460 GLY B O 1
ATOM 7326 N N . SER B 1 461 ? -10.328 -13.547 -24.203 1 97.44 461 SER B N 1
ATOM 7327 C CA . SER B 1 461 ? -10.039 -12.586 -23.141 1 97.44 461 SER B CA 1
ATOM 7328 C C . SER B 1 461 ? -8.539 -12.461 -22.906 1 97.44 461 SER B C 1
ATOM 7330 O O . SER B 1 461 ? -8.008 -11.352 -22.844 1 97.44 461 SER B O 1
ATOM 7332 N N . SER B 1 462 ? -7.812 -13.57 -22.812 1 98.12 462 SER B N 1
ATOM 7333 C CA . SER B 1 462 ? -6.379 -13.562 -22.547 1 98.12 462 SER B CA 1
ATOM 7334 C C . SER B 1 462 ? -5.609 -12.992 -23.734 1 98.12 462 SER B C 1
ATOM 7336 O O . SER B 1 462 ? -4.652 -12.227 -23.547 1 98.12 462 SER B O 1
ATOM 7338 N N . THR B 1 463 ? -5.992 -13.367 -24.906 1 97.75 463 THR B N 1
ATOM 7339 C CA . THR B 1 463 ? -5.359 -12.867 -26.125 1 97.75 463 THR B CA 1
ATOM 7340 C C . THR B 1 463 ? -5.523 -11.359 -26.234 1 97.75 463 THR B C 1
ATOM 7342 O O . THR B 1 463 ? -4.566 -10.648 -26.547 1 97.75 463 THR B O 1
ATOM 7345 N N . CYS B 1 464 ? -6.672 -10.867 -25.953 1 97.5 464 CYS B N 1
ATOM 7346 C CA . CYS B 1 464 ? -6.934 -9.43 -26 1 97.5 464 CYS B CA 1
ATOM 7347 C C . CYS B 1 464 ? -6.09 -8.695 -24.953 1 97.5 464 CYS B C 1
ATOM 7349 O O . CYS B 1 464 ? -5.566 -7.613 -25.234 1 97.5 464 CYS B O 1
ATOM 7351 N N . THR B 1 465 ? -6 -9.281 -23.812 1 97.56 465 THR B N 1
ATOM 7352 C CA . THR B 1 465 ? -5.219 -8.672 -22.734 1 97.56 465 THR B CA 1
ATOM 7353 C C . THR B 1 465 ? -3.748 -8.57 -23.141 1 97.56 465 THR B C 1
ATOM 7355 O O . THR B 1 465 ? -3.123 -7.523 -22.953 1 97.56 465 THR B O 1
ATOM 7358 N N . ILE B 1 466 ? -3.158 -9.633 -23.688 1 98 466 ILE B N 1
ATOM 7359 C CA . ILE B 1 466 ? -1.766 -9.641 -24.125 1 98 466 ILE B CA 1
ATOM 7360 C C . ILE B 1 466 ? -1.564 -8.617 -25.234 1 98 466 ILE B C 1
ATOM 7362 O O . ILE B 1 466 ? -0.56 -7.902 -25.25 1 98 466 ILE B O 1
ATOM 7366 N N . SER B 1 467 ? -2.488 -8.492 -26.109 1 97 467 SER B N 1
ATOM 7367 C CA . SER B 1 467 ? -2.396 -7.539 -27.219 1 97 467 SER B CA 1
ATOM 7368 C C . SER B 1 467 ? -2.418 -6.102 -26.703 1 97 467 SER B C 1
ATOM 7370 O O . SER B 1 467 ? -1.692 -5.246 -27.219 1 97 467 SER B O 1
ATOM 7372 N N . LYS B 1 468 ? -3.287 -5.898 -25.766 1 96.19 468 LYS B N 1
ATOM 7373 C CA . LYS B 1 468 ? -3.328 -4.566 -25.172 1 96.19 468 LYS B CA 1
ATOM 7374 C C . LYS B 1 468 ? -1.967 -4.18 -24.594 1 96.19 468 LYS B C 1
ATOM 7376 O O . LYS B 1 468 ? -1.508 -3.051 -24.781 1 96.19 468 LYS B O 1
ATOM 7381 N N . LEU B 1 469 ? -1.33 -5.066 -23.891 1 96.38 469 LEU B N 1
ATOM 7382 C CA . LEU B 1 469 ? -0 -4.844 -23.328 1 96.38 469 LEU B CA 1
ATOM 7383 C C . LEU B 1 469 ? 1.022 -4.617 -24.438 1 96.38 469 LEU B C 1
ATOM 7385 O O . LEU B 1 469 ? 1.836 -3.693 -24.359 1 96.38 469 LEU B O 1
ATOM 7389 N N . ALA B 1 470 ? 0.958 -5.465 -25.438 1 95.94 470 ALA B N 1
ATOM 7390 C CA . ALA B 1 470 ? 1.88 -5.359 -26.578 1 95.94 470 ALA B CA 1
ATOM 7391 C C . ALA B 1 470 ? 1.772 -3.994 -27.25 1 95.94 470 ALA B C 1
ATOM 7393 O O . ALA B 1 470 ? 2.787 -3.369 -27.562 1 95.94 470 ALA B O 1
ATOM 7394 N N . PHE B 1 471 ? 0.565 -3.506 -27.453 1 94.81 471 PHE B N 1
ATOM 7395 C CA . PHE B 1 471 ? 0.352 -2.217 -28.094 1 94.81 471 PHE B CA 1
ATOM 7396 C C . PHE B 1 471 ? 0.882 -1.08 -27.234 1 94.81 471 PHE B C 1
ATOM 7398 O O . PHE B 1 471 ? 1.486 -0.134 -27.734 1 94.81 471 PHE B O 1
ATOM 7405 N N . LYS B 1 472 ? 0.621 -1.233 -26 1 94.75 472 LYS B N 1
ATOM 7406 C CA . LYS B 1 472 ? 1.139 -0.23 -25.062 1 94.75 472 LYS B CA 1
ATOM 7407 C C . LYS B 1 472 ? 2.662 -0.165 -25.125 1 94.75 472 LYS B C 1
ATOM 7409 O O . LYS B 1 472 ? 3.238 0.921 -25.219 1 94.75 472 LYS B O 1
ATOM 7414 N N . TRP B 1 473 ? 3.34 -1.288 -25.094 1 94.69 473 TRP B N 1
ATOM 7415 C CA . TRP B 1 473 ? 4.797 -1.346 -25.094 1 94.69 473 TRP B CA 1
ATOM 7416 C C . TRP B 1 473 ? 5.363 -0.907 -26.438 1 94.69 473 TRP B C 1
ATOM 7418 O O . TRP B 1 473 ? 6.402 -0.249 -26.5 1 94.69 473 TRP B O 1
ATOM 7428 N N . LYS B 1 474 ? 4.668 -1.241 -27.469 1 92.06 474 LYS B N 1
ATOM 7429 C CA . LYS B 1 474 ? 5.059 -0.804 -28.797 1 92.06 474 LYS B CA 1
ATOM 7430 C C . LYS B 1 474 ? 5.043 0.718 -28.906 1 92.06 474 LYS B C 1
ATOM 7432 O O . LYS B 1 474 ? 5.953 1.314 -29.484 1 92.06 474 LYS B O 1
ATOM 7437 N N . SER B 1 475 ? 4.039 1.3 -28.359 1 90.69 475 SER B N 1
ATOM 7438 C CA . SER B 1 475 ? 3.896 2.75 -28.438 1 90.69 475 SER B CA 1
ATOM 7439 C C . SER B 1 475 ? 5.027 3.453 -27.688 1 90.69 475 SER B C 1
ATOM 7441 O O . SER B 1 475 ? 5.41 4.57 -28.047 1 90.69 475 SER B O 1
ATOM 7443 N N . LEU B 1 476 ? 5.543 2.859 -26.734 1 87.38 476 LEU B N 1
ATOM 7444 C CA . LEU B 1 476 ? 6.621 3.438 -25.938 1 87.38 476 LEU B CA 1
ATOM 7445 C C . LEU B 1 476 ? 7.961 3.287 -26.656 1 87.38 476 LEU B C 1
ATOM 7447 O O . LEU B 1 476 ? 8.914 4.012 -26.359 1 87.38 476 LEU B O 1
ATOM 7451 N N . GLY B 1 477 ? 8.07 2.301 -27.484 1 78.75 477 GLY B N 1
ATOM 7452 C CA . GLY B 1 477 ? 9.289 2.076 -28.234 1 78.75 477 GLY B CA 1
ATOM 7453 C C . GLY B 1 477 ? 9.453 3.033 -29.406 1 78.75 477 GLY B C 1
ATOM 7454 O O . GLY B 1 477 ? 10.547 3.168 -29.953 1 78.75 477 GLY B O 1
ATOM 7455 N N . ARG B 1 478 ? 8.328 3.701 -29.891 1 71.5 478 ARG B N 1
ATOM 7456 C CA . ARG B 1 478 ? 8.367 4.59 -31.047 1 71.5 478 ARG B CA 1
ATOM 7457 C C . ARG B 1 478 ? 8.93 5.957 -30.656 1 71.5 478 ARG B C 1
ATOM 7459 O O . ARG B 1 478 ? 8.664 6.457 -29.562 1 71.5 478 ARG B O 1
ATOM 7466 N N . SER B 1 479 ? 10.312 6.199 -30.953 1 55.19 479 SER B N 1
ATOM 7467 C CA . SER B 1 479 ? 10.922 7.516 -30.797 1 55.19 479 SER B CA 1
ATOM 7468 C C . SER B 1 479 ? 9.992 8.617 -31.312 1 55.19 479 SER B C 1
ATOM 7470 O O . SER B 1 479 ? 9.289 8.422 -32.312 1 55.19 479 SER B O 1
ATOM 7472 N N . LEU B 1 480 ? 9.547 9.633 -30.438 1 40.84 480 LEU B N 1
ATOM 7473 C CA . LEU B 1 480 ? 8.914 10.875 -30.859 1 40.84 480 LEU B CA 1
ATOM 7474 C C . LEU B 1 480 ? 9.602 11.438 -32.094 1 40.84 480 LEU B C 1
ATOM 7476 O O . LEU B 1 480 ? 9.242 12.516 -32.594 1 40.84 480 LEU B O 1
ATOM 7480 N N . GLU B 1 481 ? 10.75 11.188 -32.594 1 37.12 481 GLU B N 1
ATOM 7481 C CA . GLU B 1 481 ? 11.266 12.016 -33.688 1 37.12 481 GLU B CA 1
ATOM 7482 C C . GLU B 1 481 ? 10.453 11.82 -34.969 1 37.12 481 GLU B C 1
ATOM 7484 O O . GLU B 1 481 ? 10.75 12.438 -36 1 37.12 481 GLU B O 1
ATOM 7489 N N . ASP B 1 482 ? 9.516 10.867 -35.188 1 32.38 482 ASP B N 1
ATOM 7490 C CA . ASP B 1 482 ? 8.922 11.203 -36.469 1 32.38 482 ASP B CA 1
ATOM 7491 C C . ASP B 1 482 ? 7.832 12.258 -36.312 1 32.38 482 ASP B C 1
ATOM 7493 O O . ASP B 1 482 ? 7.039 12.211 -35.375 1 32.38 482 ASP B O 1
#

Secondary structure (DSSP, 8-state):
----EEEEEEE--S-HHHHHHHHHHHHHHHHHTTTS-EEEEEEE--SSSPPGGGHHHHHTS-TTEEEEEPPPP--TTTSSTT--HHHHHHHHHHHTHHHHHHHHHHHHH--SSEEEEEEEEETT-GGGHHHHHHTT-EEEEEE-S-HHHHHHHHTHHHHHHH--S-GGG-SSPBP-TTS--B-GGGS-GGGS-TTSHHHHHHHHHHHHGGGSSEEEESS-TTTSHHHHHHHHHTTTTS--EEE-------S---TTSSHHHHHHHHTSPTT-EEEEE-TTT----HHHHHHHHHHHHHHT-EEEE-S-----SSTTTTSSS---SS-GGGGSPTTHHHHTBTTEEE-SS---HHHHHHSTTEEEEEE---HHHHHHHHHHT--EEE---STTHHHHHHIIIIIS--EE-----TTSS-PPPHHHHHHHHHHHHSHHHHHHHHHHHHHHHHHHHHHHSTTSHHHHHHHHHHHHHHHHHS-TT-/----EEEEEEE--S-HHHHHHHHHHHHHHHHHTTTS-EEEEEEE--SSSPPGGGHHHHHTS-TTEEEEEPPPP--TTTSSTT--HHHHHHHHHHHTHHHHHHHHHHHHH--SSEEEEEEEEETT-GGGHHHHHHTT-EEEEEE-S-HHHHHHHHTHHHHHHH--S-GGG-SSPBP-TTS--B-GGGS-GGGS-TTSHHHHHHHHHHHHGGGSSEEEESS-TTTSHHHHHHHHHTTTTS--EEE-------S---TTSSHHHHHHHHTSPTT-EEEEE-TTT----HHHHHHHHHHHHHHT-EEEE-------SSTTTTSSS---SS-GGGGSPTTHHHHTBTTEEE-SS---HHHHHHSTTEEEEEE---HHHHHHHHHHT--EEE---STTHHHHHHIIIIIS--EE-----TTSS-PPPHHHHHHHHHHHHSHHHHHHHHHHHHHHHHHHHHHHSTTSHHHHHHHHHHHHHHHHHS-TT-

Radius of gyration: 34.05 Å; Cα contacts (8 Å, |Δi|>4): 1843; chains: 2; bounding box: 60×110×83 Å

Solvent-accessible surface area (backbone atoms only — not comparable to full-atom values): 50627 Å² total; per-residue (Å²): 128,83,74,69,27,28,24,36,39,33,34,42,52,74,41,68,74,56,40,51,44,58,50,36,44,52,50,50,56,41,67,76,36,64,91,46,63,58,33,37,39,34,40,28,39,31,82,52,78,79,56,78,84,51,48,63,61,65,69,65,50,57,89,50,50,43,75,43,80,42,76,54,53,95,46,70,87,45,71,38,90,85,56,52,68,69,53,42,50,41,51,52,42,60,70,34,44,68,58,52,51,50,53,49,49,53,58,62,63,41,83,59,78,42,40,64,41,36,36,38,20,28,64,73,34,60,76,59,49,57,50,18,64,75,68,71,33,47,26,32,32,37,33,78,38,50,58,56,56,50,45,44,35,65,43,35,66,60,47,55,72,73,45,88,66,48,36,58,70,44,88,57,67,43,79,43,75,45,43,70,67,37,52,32,67,30,48,34,57,50,54,55,43,71,89,39,68,53,21,51,51,49,48,51,47,22,60,54,62,33,44,29,71,24,38,39,26,47,27,32,58,84,81,43,48,53,24,51,48,45,54,55,72,43,44,55,51,34,41,54,73,39,42,48,10,79,58,59,90,74,76,82,72,67,76,88,57,39,46,66,59,54,59,55,42,71,75,46,58,69,48,47,24,35,36,35,41,43,64,80,25,44,34,42,34,56,70,43,46,36,22,48,52,50,6,49,59,71,48,74,52,31,33,39,37,33,40,45,54,62,59,32,88,47,38,57,67,38,54,83,48,71,84,68,94,63,69,32,74,73,66,49,56,90,62,47,69,68,77,32,57,92,40,45,49,79,36,57,50,70,61,55,56,68,60,52,54,57,33,67,21,43,37,30,33,38,30,24,28,47,51,62,56,48,49,48,29,36,62,48,37,41,25,34,38,34,50,48,69,55,59,54,9,40,38,43,32,46,42,36,37,73,62,66,42,29,32,46,66,83,64,54,45,88,84,72,77,64,48,51,48,28,70,58,49,17,50,52,51,47,42,55,71,36,68,68,59,16,53,54,25,44,51,49,21,43,50,48,16,50,48,45,53,46,22,63,34,88,86,10,63,13,37,46,46,49,48,53,52,50,52,55,47,45,60,64,28,51,69,79,84,114,127,81,76,69,26,28,22,36,39,33,34,44,51,74,39,68,74,57,40,51,44,57,50,36,44,54,51,50,55,42,68,76,36,68,90,46,61,59,34,38,40,35,41,29,42,29,83,53,79,78,56,78,85,51,47,63,62,65,69,66,51,56,89,50,52,43,74,42,79,42,75,53,56,94,45,69,86,43,71,39,91,85,57,52,65,69,53,40,48,42,52,51,41,61,70,34,44,67,58,50,51,50,54,48,50,51,57,62,65,40,84,59,78,45,40,64,41,34,36,38,21,28,65,74,34,59,75,59,49,58,51,17,64,76,68,72,34,48,26,32,32,39,34,79,37,51,59,57,56,50,44,44,36,67,43,35,66,62,47,57,71,74,45,88,64,48,36,59,71,44,89,57,67,44,82,42,74,46,44,70,67,37,53,32,67,31,44,34,57,50,54,54,44,71,89,39,68,52,20,53,52,49,48,51,45,22,60,54,60,32,43,28,72,27,38,40,26,47,27,30,58,83,81,42,47,53,24,52,50,43,55,55,71,44,42,55,49,34,41,55,75,40,42,50,10,78,60,58,90,74,75,86,72,67,76,87,57,39,48,65,58,55,59,56,42,70,75,45,59,71,49,47,26,36,36,34,39,43,64,80,25,43,33,43,33,57,70,43,46,37,21,48,53,50,6,47,60,70,48,73,51,31,32,39,36,35,40,45,55,62,60,32,85,47,39,57,69,38,54,83,48,72,84,68,94,64,68,33,74,73,67,51,57,89,61,46,70,69,78,33,56,93,41,46,48,78,37,58,51,72,61,54,55,70,61,51,53,56,34,66,22,44,38,32,34,38,29,24,28,46,52,63,56,47,49,48,27,36,62,47,36,40,25,33,37,34,51,48,70,57,57,53,9,38,38,44,32,45,42,36,37,74,62,66,42,29,32,45,66,83,66,54,46,87,83,72,78,64,48,51,47,29,69,59,49,18,50,50,51,45,43,55,71,37,69,68,62,16,54,53,24,42,49,48,21,42,51,46,16,51,48,44,52,45,23,64,34,89,86,11,64,14,39,46,46,49,47,54,51,50,52,54,46,45,60,64,28,49,70,80,83,115